Protein AF-0000000070284722 (afdb_homodimer)

Radius of gyration: 29.38 Å; Cα contacts (8 Å, |Δi|>4): 1676; chains: 2; bounding box: 92×76×87 Å

Organism: Medicago truncatula (NCBI:txid3880)

Foldseek 3Di:
DPPPPPPPPPPPPPVCPPPPPQPDDQPAFQEQADQQFCQQVVLCVVVVVQQDDDDDPVPPPDCAACCVALQGSAHPLLVVLVVLLCVLQQQADQPLWHKHKFLFLVLVLVLLLQLQFDPPLPQQAAEEEEAPLADLVVQVVQVVVPDSGYHHPYHQQPDEDQTEHEYEAEACGPPARAGDDRRHDYPDDYHYEYEDQQSGLLFFFRFHHHYHQKYKYGPCSHNSPNVLRIIMMIHNDVSSSNSSSVSRCVPPNHGDPVSSVSSSSSSVQQSCVRPVPDPDPLCNHSSSVSSVVLVVLVVLLVVLCVLAVFWDFDAFDWDQHPNVRGTDTGRHQKTKIFGDPPDQAPQVLVVVLSYHWAASVSSVDGRRITMGGSRDYPSSSVVSSVSSSVHYDD/DDPPPPPPPPPPPPVCPPPPPQPDDQPAFQEQADQQFCQQVVLCVVVVVQQDDDDDPPPPPDCAACCVALQGSAHPLLVVLVVLLCVLQQQADQPLWHKHKFLFLVLVLVLLLQLQFDPPLPVQAAEEEEAPLADLVVQVVQVVVPDSGYHHPYHQQPDEDQTEYEYEAEACGPPARAGDDGRHDYPHDYHYEYEDQACGLLFFFRFHHHYHQKYKYGPCSHNSPNVLRIIMMIHNDVSSSNSSSVSRCVPPNHGDPVSSVSSSSSSVQQSCVRPVPDPPPLCNHSSSVSSVVLVVLVVLLVVLCVLAVFWDFDAFDWDQHPNVRGTDTGRHQKTKIFGDPPDQAPQVLVVVLSYHWAASVSSVDGRRITMGGSRDYPSSSVVSSVSSSVHYDD

InterPro domains:
  IPR006948 Alliinase, C-terminal [PF04864] (30-390)
  IPR015421 Pyridoxal phosphate-dependent transferase, major domain [G3DSA:3.40.640.10] (76-277)
  IPR015422 Pyridoxal phosphate-dependent transferase, small domain [G3DSA:3.90.1150.10] (278-394)
  IPR015424 Pyridoxal phosphate-dependent transferase [SSF53383] (29-391)
  IPR037029 Alliinase, N-terminal domain superfamily [G3DSA:2.10.25.30] (14-70)
  IPR050478 Ethylene and sulfur compound biosynthesis-related protein [PTHR43795] (50-389)

Sequence (788 aa):
MVVATTNVSSPFSPNGTKKSLSTFSPNSFVNVEKGDPVAFRSYWEKVSDKSSVEIKGEEFMSYFGDGNNLCWYMLPQMREAILRIHNVVGNVVTKDKFIVLGNGSTQLFNALLYALSPSDPSDQPINVVAAAPYYSEYQDVIDHMQSRLFQWGGDAALYDENKPYIEVVTSPNNPDGTLRTPVVNSEVEGKLIYDLAYYWPQYTPITHQINQDVTLFTLSKCTGHGGSRIGWAFVKDIEVAKKMMRFMHLSSIGVSKESQIRAAKIIEVICDGYENFKSVGSDHLFFNYTKKLMIERWEKFKGAIEKSKVFTLPKYPTSYCHFNKEFSDQYPAFAWLKCVEGIENGESYLEKLKIRTRGGERFGDDAKYTRLSMIGTDDEFAEMCTRLSNAKREMVVATTNVSSPFSPNGTKKSLSTFSPNSFVNVEKGDPVAFRSYWEKVSDKSSVEIKGEEFMSYFGDGNNLCWYMLPQMREAILRIHNVVGNVVTKDKFIVLGNGSTQLFNALLYALSPSDPSDQPINVVAAAPYYSEYQDVIDHMQSRLFQWGGDAALYDENKPYIEVVTSPNNPDGTLRTPVVNSEVEGKLIYDLAYYWPQYTPITHQINQDVTLFTLSKCTGHGGSRIGWAFVKDIEVAKKMMRFMHLSSIGVSKESQIRAAKIIEVICDGYENFKSVGSDHLFFNYTKKLMIERWEKFKGAIEKSKVFTLPKYPTSYCHFNKEFSDQYPAFAWLKCVEGIENGESYLEKLKIRTRGGERFGDDAKYTRLSMIGTDDEFAEMCTRLSNAKRE

Solvent-accessible surface area (backbone atoms only — not comparable to full-atom values): 40707 Å² total; per-residue (Å²): 134,85,77,78,76,77,75,76,76,74,85,68,65,78,86,60,73,69,71,78,70,70,91,65,54,92,84,47,69,40,77,28,49,56,82,47,29,41,50,47,37,66,58,28,55,74,42,27,86,72,29,46,45,75,48,47,47,48,51,66,23,41,56,64,43,30,80,88,42,91,43,26,40,46,40,67,63,35,55,52,30,55,54,48,46,37,64,71,52,42,40,48,62,64,79,83,43,46,64,44,78,26,37,15,40,50,26,43,49,54,24,45,56,59,33,73,26,67,84,63,76,48,94,64,45,34,30,37,22,32,43,59,60,28,55,45,61,58,56,52,38,41,65,69,58,40,37,52,41,40,37,72,55,48,41,19,72,73,38,63,60,82,53,65,32,36,41,48,39,43,30,35,22,46,43,67,36,46,78,64,74,89,60,62,62,45,90,47,83,59,46,65,40,36,37,33,46,45,58,41,70,34,26,26,49,36,68,54,56,48,74,65,58,29,36,35,30,28,42,24,65,69,68,15,37,36,10,35,31,39,15,39,29,42,28,50,52,64,68,44,48,50,42,26,50,52,43,40,42,56,42,31,60,53,50,37,42,53,29,37,54,46,51,22,41,48,41,44,54,43,46,46,49,74,67,48,78,61,93,63,57,62,78,65,24,53,57,55,37,46,24,52,50,33,50,53,50,49,52,53,43,49,51,17,40,64,65,24,63,47,47,45,70,81,86,71,72,72,38,56,10,69,61,78,70,41,75,34,61,59,35,47,62,32,44,42,36,34,43,38,92,90,46,69,41,34,30,64,55,35,43,75,66,34,32,42,46,38,37,17,53,64,21,68,38,56,42,29,21,24,34,36,42,67,30,39,43,69,66,52,49,53,51,49,33,54,46,44,37,64,42,68,79,129,137,84,79,77,74,75,76,76,76,73,82,71,65,80,86,60,73,71,71,78,70,68,90,64,55,92,85,46,69,39,77,27,50,57,83,48,27,42,51,46,38,65,59,28,56,74,44,28,87,71,30,45,43,75,49,48,47,50,52,66,24,41,55,63,42,30,81,87,41,90,44,28,39,46,39,66,63,34,54,51,30,56,53,47,48,35,63,71,52,44,39,46,62,63,78,84,42,45,65,46,76,24,35,15,40,50,28,43,50,54,23,46,56,59,34,74,27,69,82,64,77,47,93,65,45,33,29,36,23,32,44,60,60,26,55,46,61,59,56,52,38,42,63,68,57,40,38,52,40,40,38,72,56,48,42,18,72,74,38,63,60,80,54,65,33,37,41,46,39,43,30,37,22,45,43,67,38,46,81,62,73,91,60,63,62,43,91,50,81,60,46,66,38,35,36,32,47,44,59,43,71,36,27,26,49,37,68,56,56,47,74,67,58,30,38,35,31,28,43,23,67,68,68,16,37,36,10,34,30,40,14,39,31,43,28,49,51,65,68,43,47,51,40,26,48,52,43,40,42,55,43,32,59,55,47,38,42,53,30,37,54,45,51,21,40,46,42,45,53,44,45,47,48,72,68,48,78,61,92,65,56,61,80,66,26,54,57,57,39,46,24,50,49,31,52,53,50,49,53,52,42,51,50,16,38,64,65,24,65,46,48,45,70,81,86,70,73,73,39,57,10,68,60,79,71,42,76,35,62,57,36,46,62,34,44,40,36,34,43,39,93,92,48,69,39,31,31,63,54,36,42,75,65,34,32,41,46,36,37,17,54,62,21,68,38,58,42,28,21,24,34,36,42,69,30,37,43,69,65,53,49,53,52,50,34,54,47,45,35,64,41,69,78,128

Structure (mmCIF, N/CA/C/O backbone):
data_AF-0000000070284722-model_v1
#
loop_
_entity.id
_entity.type
_entity.pdbx_description
1 polymer 'Putative transaminase'
#
loop_
_atom_site.group_PDB
_atom_site.id
_atom_site.type_symbol
_atom_site.label_atom_id
_atom_site.label_alt_id
_atom_site.label_comp_id
_atom_site.label_asym_id
_atom_site.label_entity_id
_atom_site.label_seq_id
_atom_site.pdbx_PDB_ins_code
_atom_site.Cartn_x
_atom_site.Cartn_y
_atom_site.Cartn_z
_atom_site.occupancy
_atom_site.B_iso_or_equiv
_atom_site.auth_seq_id
_atom_site.auth_comp_id
_atom_site.auth_asym_id
_atom_site.auth_atom_id
_atom_site.pdbx_PDB_model_num
ATOM 1 N N . MET A 1 1 ? -63.531 -5.895 -36.656 1 22.48 1 MET A N 1
ATOM 2 C CA . MET A 1 1 ? -62.25 -5.879 -37.312 1 22.48 1 MET A CA 1
ATOM 3 C C . MET A 1 1 ? -61.312 -6.949 -36.719 1 22.48 1 MET A C 1
ATOM 5 O O . MET A 1 1 ? -61.156 -7.031 -35.5 1 22.48 1 MET A O 1
ATOM 9 N N . VAL A 1 2 ? -61.094 -8.062 -37.406 1 20.58 2 VAL A N 1
ATOM 10 C CA . VAL A 1 2 ? -60.438 -9.352 -37.25 1 20.58 2 VAL A CA 1
ATOM 11 C C . VAL A 1 2 ? -58.969 -9.148 -36.969 1 20.58 2 VAL A C 1
ATOM 13 O O . VAL A 1 2 ? -58.25 -8.523 -37.781 1 20.58 2 VAL A O 1
ATOM 16 N N . VAL A 1 3 ? -58.594 -9.07 -35.719 1 23.55 3 VAL A N 1
ATOM 17 C CA . VAL A 1 3 ? -57.25 -8.844 -35.156 1 23.55 3 VAL A CA 1
ATOM 18 C C . VAL A 1 3 ? -56.312 -9.93 -35.625 1 23.55 3 VAL A C 1
ATOM 20 O O . VAL A 1 3 ? -56.5 -11.109 -35.344 1 23.55 3 VAL A O 1
ATOM 23 N N . ALA A 1 4 ? -55.781 -9.789 -36.844 1 22.2 4 ALA A N 1
ATOM 24 C CA . ALA A 1 4 ? -54.906 -10.758 -37.5 1 22.2 4 ALA A CA 1
ATOM 25 C C . ALA A 1 4 ? -53.781 -11.164 -36.531 1 22.2 4 ALA A C 1
ATOM 27 O O . ALA A 1 4 ? -53.094 -10.312 -35.969 1 22.2 4 ALA A O 1
ATOM 28 N N . THR A 1 5 ? -53.812 -12.352 -35.906 1 24.22 5 THR A N 1
ATOM 29 C CA . THR A 1 5 ? -53 -13.148 -34.969 1 24.22 5 THR A CA 1
ATOM 30 C C . THR A 1 5 ? -51.656 -13.477 -35.594 1 24.22 5 THR A C 1
ATOM 32 O O . THR A 1 5 ? -51.562 -14.359 -36.469 1 24.22 5 THR A O 1
ATOM 35 N N . THR A 1 6 ? -50.969 -12.438 -36.219 1 26.62 6 THR A N 1
ATOM 36 C CA . THR A 1 6 ? -49.781 -12.938 -36.906 1 26.62 6 THR A CA 1
ATOM 37 C C . THR A 1 6 ? -48.906 -13.742 -35.969 1 26.62 6 THR A C 1
ATOM 39 O O . THR A 1 6 ? -48.562 -13.273 -34.875 1 26.62 6 THR A O 1
ATOM 42 N N . ASN A 1 7 ? -48.906 -15.023 -36.031 1 23.78 7 ASN A N 1
ATOM 43 C CA . ASN A 1 7 ? -48.156 -16.109 -35.406 1 23.78 7 ASN A CA 1
ATOM 44 C C . ASN A 1 7 ? -46.656 -15.93 -35.562 1 23.78 7 ASN A C 1
ATOM 46 O O . ASN A 1 7 ? -46.125 -16.031 -36.656 1 23.78 7 ASN A O 1
ATOM 50 N N . VAL A 1 8 ? -46.094 -14.859 -35.031 1 27.89 8 VAL A N 1
ATOM 51 C CA . VAL A 1 8 ? -44.656 -14.68 -35.156 1 27.89 8 VAL A CA 1
ATOM 52 C C . VAL A 1 8 ? -43.938 -15.953 -34.719 1 27.89 8 VAL A C 1
ATOM 54 O O . VAL A 1 8 ? -44.094 -16.391 -33.562 1 27.89 8 VAL A O 1
ATOM 57 N N . SER A 1 9 ? -43.688 -16.859 -35.625 1 25.45 9 SER A N 1
ATOM 58 C CA . SER A 1 9 ? -43 -18.141 -35.5 1 25.45 9 SER A CA 1
ATOM 59 C C . SER A 1 9 ? -41.656 -17.969 -34.781 1 25.45 9 SER A C 1
ATOM 61 O O . SER A 1 9 ? -40.906 -17.047 -35.094 1 25.45 9 SER A O 1
ATOM 63 N N . SER A 1 10 ? -41.531 -18.375 -33.531 1 27.67 10 SER A N 1
ATOM 64 C CA . SER A 1 10 ? -40.438 -18.391 -32.562 1 27.67 10 SER A CA 1
ATOM 65 C C . SER A 1 10 ? -39.219 -19.094 -33.125 1 27.67 10 SER A C 1
ATOM 67 O O . SER A 1 10 ? -39.281 -20.234 -33.562 1 27.67 10 SER A O 1
ATOM 69 N N . PRO A 1 11 ? -38.25 -18.406 -33.875 1 31.17 11 PRO A N 1
ATOM 70 C CA . PRO A 1 11 ? -37.219 -19.125 -34.625 1 31.17 11 PRO A CA 1
ATOM 71 C C . PRO A 1 11 ? -36.375 -20.031 -33.719 1 31.17 11 PRO A C 1
ATOM 73 O O . PRO A 1 11 ? -35.281 -19.609 -33.25 1 31.17 11 PRO A O 1
ATOM 76 N N . PHE A 1 12 ? -36.875 -20.75 -32.719 1 29.52 12 PHE A N 1
ATOM 77 C CA . PHE A 1 12 ? -36.062 -21.75 -32.031 1 29.52 12 PHE A CA 1
ATOM 78 C C . PHE A 1 12 ? -35.594 -22.828 -33 1 29.52 12 PHE A C 1
ATOM 80 O O . PHE A 1 12 ? -36.375 -23.625 -33.469 1 29.52 12 PHE A O 1
ATOM 87 N N . SER A 1 13 ? -34.812 -22.516 -34 1 28.59 13 SER A N 1
ATOM 88 C CA . SER A 1 13 ? -34.469 -23.828 -34.562 1 28.59 13 SER A CA 1
ATOM 89 C C . SER A 1 13 ? -33.781 -24.703 -33.5 1 28.59 13 SER A C 1
ATOM 91 O O . SER A 1 13 ? -33.125 -24.188 -32.594 1 28.59 13 SER A O 1
ATOM 93 N N . PRO A 1 14 ? -34.094 -25.953 -33.344 1 31.12 14 PRO A N 1
ATOM 94 C CA . PRO A 1 14 ? -33.812 -26.969 -32.344 1 31.12 14 PRO A CA 1
ATOM 95 C C . PRO A 1 14 ? -32.312 -27.141 -32.094 1 31.12 14 PRO A C 1
ATOM 97 O O . PRO A 1 14 ? -31.875 -27.469 -31 1 31.12 14 PRO A O 1
ATOM 100 N N . ASN A 1 15 ? -31.562 -27.438 -33.188 1 32 15 ASN A N 1
ATOM 101 C CA . ASN A 1 15 ? -30.219 -27.969 -32.969 1 32 15 ASN A CA 1
ATOM 102 C C . ASN A 1 15 ? -29.266 -26.891 -32.469 1 32 15 ASN A C 1
ATOM 104 O O . ASN A 1 15 ? -28.641 -26.188 -33.25 1 32 15 ASN A O 1
ATOM 108 N N . GLY A 1 16 ? -29.656 -26.031 -31.625 1 31.8 16 GLY A N 1
ATOM 109 C CA . GLY A 1 16 ? -29.125 -24.734 -31.25 1 31.8 16 GLY A CA 1
ATOM 110 C C . GLY A 1 16 ? -27.75 -24.812 -30.609 1 31.8 16 GLY A C 1
ATOM 111 O O . GLY A 1 16 ? -27.641 -24.938 -29.391 1 31.8 16 GLY A O 1
ATOM 112 N N . THR A 1 17 ? -26.844 -25.562 -31.281 1 29.98 17 THR A N 1
ATOM 113 C CA . THR A 1 17 ? -25.531 -25.422 -30.672 1 29.98 17 THR A CA 1
ATOM 114 C C . THR A 1 17 ? -25.172 -23.953 -30.484 1 29.98 17 THR A C 1
ATOM 116 O O . THR A 1 17 ? -25.062 -23.203 -31.469 1 29.98 17 THR A O 1
ATOM 119 N N . LYS A 1 18 ? -25.594 -23.406 -29.453 1 36.59 18 LYS A N 1
ATOM 120 C CA . LYS A 1 18 ? -25.188 -22.047 -29.125 1 36.59 18 LYS A CA 1
ATOM 121 C C . LYS A 1 18 ? -23.719 -21.812 -29.438 1 36.59 18 LYS A C 1
ATOM 123 O O . LYS A 1 18 ? -22.844 -22.438 -28.844 1 36.59 18 LYS A O 1
ATOM 128 N N . LYS A 1 19 ? -23.344 -21.625 -30.594 1 38.56 19 LYS A N 1
ATOM 129 C CA . LYS A 1 19 ? -21.984 -21.141 -30.797 1 38.56 19 LYS A CA 1
ATOM 130 C C . LYS A 1 19 ? -21.609 -20.109 -29.734 1 38.56 19 LYS A C 1
ATOM 132 O O . LYS A 1 19 ? -22.219 -19.031 -29.656 1 38.56 19 LYS A O 1
ATOM 137 N N . SER A 1 20 ? -21.141 -20.578 -28.625 1 38.5 20 SER A N 1
ATOM 138 C CA . SER A 1 20 ? -20.594 -19.594 -27.703 1 38.5 20 SER A CA 1
ATOM 139 C C . SER A 1 20 ? -19.688 -18.594 -28.406 1 38.5 20 SER A C 1
ATOM 141 O O . SER A 1 20 ? -18.656 -18.984 -28.984 1 38.5 20 SER A O 1
ATOM 143 N N . LEU A 1 21 ? -20.062 -17.625 -29.031 1 38.38 21 LEU A N 1
ATOM 144 C CA . LEU A 1 21 ? -19.344 -16.578 -29.734 1 38.38 21 LEU A CA 1
ATOM 145 C C . LEU A 1 21 ? -18.203 -16.031 -28.906 1 38.38 21 LEU A C 1
ATOM 147 O O . LEU A 1 21 ? -18.422 -15.477 -27.828 1 38.38 21 LEU A O 1
ATOM 151 N N . SER A 1 22 ? -17.094 -16.594 -29.125 1 52.38 22 SER A N 1
ATOM 152 C CA . SER A 1 22 ? -15.922 -15.953 -28.547 1 52.38 22 SER A CA 1
ATOM 153 C C . SER A 1 22 ? -15.93 -14.453 -28.797 1 52.38 22 SER A C 1
ATOM 155 O O . SER A 1 22 ? -16.234 -14.008 -29.906 1 52.38 22 SER A O 1
ATOM 157 N N . THR A 1 23 ? -16.062 -13.625 -27.828 1 63.59 23 THR A N 1
ATOM 158 C CA . THR A 1 23 ? -16.047 -12.172 -27.844 1 63.59 23 THR A CA 1
ATOM 159 C C . THR A 1 23 ? -14.711 -11.656 -28.359 1 63.59 23 THR A C 1
ATOM 161 O O . THR A 1 23 ? -14.516 -10.445 -28.516 1 63.59 23 THR A O 1
ATOM 164 N N . PHE A 1 24 ? -13.773 -12.656 -28.766 1 75.75 24 PHE A N 1
ATOM 165 C CA . PHE A 1 24 ? -12.469 -12.188 -29.219 1 75.75 24 PHE A CA 1
ATOM 166 C C . PHE A 1 24 ? -12.383 -12.18 -30.734 1 75.75 24 PHE A C 1
ATOM 168 O O . PHE A 1 24 ? -12.82 -13.133 -31.391 1 75.75 24 PHE A O 1
ATOM 175 N N . SER A 1 25 ? -12.016 -11.062 -31.266 1 76.94 25 SER A N 1
ATOM 176 C CA . SER A 1 25 ? -11.617 -11.023 -32.688 1 76.94 25 SER A CA 1
ATOM 177 C C . SER A 1 25 ? -10.383 -11.883 -32.938 1 76.94 25 SER A C 1
ATOM 179 O O . SER A 1 25 ? -9.516 -11.992 -32.062 1 76.94 25 SER A O 1
ATOM 181 N N . PRO A 1 26 ? -10.414 -12.594 -34.062 1 74.5 26 PRO A N 1
ATOM 182 C CA . PRO A 1 26 ? -9.266 -13.43 -34.375 1 74.5 26 PRO A CA 1
ATOM 183 C C . PRO A 1 26 ? -7.945 -12.664 -34.344 1 74.5 26 PRO A C 1
ATOM 185 O O . PRO A 1 26 ? -6.879 -13.266 -34.188 1 74.5 26 PRO A O 1
ATOM 188 N N . ASN A 1 27 ? -8.016 -11.422 -34.438 1 82.38 27 ASN A N 1
ATOM 189 C CA . ASN A 1 27 ? -6.789 -10.633 -34.5 1 82.38 27 ASN A CA 1
ATOM 190 C C . ASN A 1 27 ? -6.438 -10.031 -33.156 1 82.38 27 ASN A C 1
ATOM 192 O O . ASN A 1 27 ? -5.363 -9.453 -32.969 1 82.38 27 ASN A O 1
ATOM 196 N N . SER A 1 28 ? -7.25 -10.328 -32.25 1 90.5 28 SER A N 1
ATOM 197 C CA . SER A 1 28 ? -6.996 -9.75 -30.922 1 90.5 28 SER A CA 1
ATOM 198 C C . SER A 1 28 ? -6.184 -10.703 -30.062 1 90.5 28 SER A C 1
ATOM 200 O O . SER A 1 28 ? -6.297 -11.922 -30.188 1 90.5 28 SER A O 1
ATOM 202 N N . PHE A 1 29 ? -5.375 -10.156 -29.266 1 93.75 29 PHE A N 1
ATOM 203 C CA . PHE A 1 29 ? -4.547 -10.977 -28.391 1 93.75 29 PHE A CA 1
ATOM 204 C C . PHE A 1 29 ? -5.34 -11.414 -27.156 1 93.75 29 PHE A C 1
ATOM 206 O O . PHE A 1 29 ? -6.125 -10.641 -26.609 1 93.75 29 PHE A O 1
ATOM 213 N N . VAL A 1 30 ? -5.16 -12.688 -26.812 1 95.5 30 VAL A N 1
ATOM 214 C CA . VAL A 1 30 ? -5.547 -13.172 -25.5 1 95.5 30 VAL A CA 1
ATOM 215 C C . VAL A 1 30 ? -4.379 -13.023 -24.531 1 95.5 30 VAL A C 1
ATOM 217 O O . VAL A 1 30 ? -3.301 -13.578 -24.75 1 95.5 30 VAL A O 1
ATOM 220 N N . ASN A 1 31 ? -4.566 -12.289 -23.484 1 94.31 31 ASN A N 1
ATOM 221 C CA . ASN A 1 31 ? -3.475 -12 -22.562 1 94.31 31 ASN A CA 1
ATOM 222 C C . ASN A 1 31 ? -3.508 -12.914 -21.344 1 94.31 31 ASN A C 1
ATOM 224 O O . ASN A 1 31 ? -4.301 -12.703 -20.422 1 94.31 31 ASN A O 1
ATOM 228 N N . VAL A 1 32 ? -2.668 -13.867 -21.312 1 96.69 32 VAL A N 1
ATOM 229 C CA . VAL A 1 32 ? -2.578 -14.781 -20.188 1 96.69 32 VAL A CA 1
ATOM 230 C C . VAL A 1 32 ? -1.186 -14.703 -19.562 1 96.69 32 VAL A C 1
ATOM 232 O O . VAL A 1 32 ? -0.703 -15.672 -18.984 1 96.69 32 VAL A O 1
ATOM 235 N N . GLU A 1 33 ? -0.53 -13.57 -19.828 1 95.06 33 GLU A N 1
ATOM 236 C CA . GLU A 1 33 ? 0.787 -13.312 -19.266 1 95.06 33 GLU A CA 1
ATOM 237 C C . GLU A 1 33 ? 0.686 -12.969 -17.781 1 95.06 33 GLU A C 1
ATOM 239 O O . GLU A 1 33 ? 1.522 -13.391 -16.984 1 95.06 33 GLU A O 1
ATOM 244 N N . LYS A 1 34 ? -0.381 -12.195 -17.531 1 88.88 34 LYS A N 1
ATOM 245 C CA . LYS A 1 34 ? -0.521 -11.664 -16.188 1 88.88 34 LYS A CA 1
ATOM 246 C C . LYS A 1 34 ? -1.286 -12.633 -15.289 1 88.88 34 LYS A C 1
ATOM 248 O O . LYS A 1 34 ? -2.045 -13.477 -15.781 1 88.88 34 LYS A O 1
ATOM 253 N N . GLY A 1 35 ? -1.082 -12.57 -14.016 1 92.88 35 GLY A N 1
ATOM 254 C CA . GLY A 1 35 ? -1.727 -13.43 -13.039 1 92.88 35 GLY A CA 1
ATOM 255 C C . GLY A 1 35 ? -2.916 -12.773 -12.359 1 92.88 35 GLY A C 1
ATOM 256 O O . GLY A 1 35 ? -3.078 -12.883 -11.141 1 92.88 35 GLY A O 1
ATOM 257 N N . ASP A 1 36 ? -3.742 -12.055 -13.258 1 94.56 36 ASP A N 1
ATOM 258 C CA . ASP A 1 36 ? -4.957 -11.469 -12.703 1 94.56 36 ASP A CA 1
ATOM 259 C C . ASP A 1 36 ? -5.977 -12.547 -12.344 1 94.56 36 ASP A C 1
ATOM 261 O O . ASP A 1 36 ? -6.496 -13.242 -13.219 1 94.56 36 ASP A O 1
ATOM 265 N N . PRO A 1 37 ? -6.285 -12.688 -11.062 1 95.69 37 PRO A N 1
ATOM 266 C CA . PRO A 1 37 ? -6.98 -13.891 -10.586 1 95.69 37 PRO A CA 1
ATOM 267 C C . PRO A 1 37 ? -8.492 -13.688 -10.492 1 95.69 37 PRO A C 1
ATOM 269 O O . PRO A 1 37 ? -9.078 -13.906 -9.43 1 95.69 37 PRO A O 1
ATOM 272 N N . VAL A 1 38 ? -9.18 -13.602 -11.633 1 97.06 38 VAL A N 1
ATOM 273 C CA . VAL A 1 38 ? -10.594 -13.258 -11.586 1 97.06 38 VAL A CA 1
ATOM 274 C C . VAL A 1 38 ? -11.438 -14.484 -11.914 1 97.06 38 VAL A C 1
ATOM 276 O O . VAL A 1 38 ? -12.648 -14.375 -12.117 1 97.06 38 VAL A O 1
ATOM 279 N N . ALA A 1 39 ? -10.852 -15.641 -11.93 1 97.75 39 ALA A N 1
ATOM 280 C CA . ALA A 1 39 ? -11.516 -16.875 -12.344 1 97.75 39 ALA A CA 1
ATOM 281 C C . ALA A 1 39 ? -12.664 -17.219 -11.398 1 97.75 39 ALA A C 1
ATOM 283 O O . ALA A 1 39 ? -13.625 -17.875 -11.789 1 97.75 39 ALA A O 1
ATOM 284 N N . PHE A 1 40 ? -12.633 -16.719 -10.172 1 97.88 40 PHE A N 1
ATOM 285 C CA . PHE A 1 40 ? -13.57 -17.172 -9.148 1 97.88 40 PHE A CA 1
ATOM 286 C C . PHE A 1 40 ? -14.727 -16.203 -9 1 97.88 40 PHE A C 1
ATOM 288 O O . PHE A 1 40 ? -15.523 -16.312 -8.07 1 97.88 40 PHE A O 1
ATOM 295 N N . ARG A 1 41 ? -14.812 -15.289 -9.883 1 98.06 41 ARG A N 1
ATOM 296 C CA . ARG A 1 41 ? -15.844 -14.258 -9.82 1 98.06 41 ARG A CA 1
ATOM 297 C C . ARG A 1 41 ? -17.234 -14.875 -9.742 1 98.06 41 ARG A C 1
ATOM 299 O O . ARG A 1 41 ? -18.094 -14.398 -9.008 1 98.06 41 ARG A O 1
ATOM 306 N N . SER A 1 42 ? -17.453 -15.953 -10.484 1 97 42 SER A N 1
ATOM 307 C CA . SER A 1 42 ? -18.766 -16.578 -10.555 1 97 42 SER A CA 1
ATOM 308 C C . SER A 1 42 ? -19.219 -17.078 -9.18 1 97 42 SER A C 1
ATOM 310 O O . SER A 1 42 ? -20.406 -17.031 -8.859 1 97 42 SER A O 1
ATOM 312 N N . TYR A 1 43 ? -18.312 -17.531 -8.414 1 97.56 43 TYR A N 1
ATOM 313 C CA . TYR A 1 43 ? -18.672 -17.938 -7.059 1 97.56 43 TYR A CA 1
ATOM 314 C C . TYR A 1 43 ? -19.188 -16.75 -6.246 1 97.56 43 TYR A C 1
ATOM 316 O O . TYR A 1 43 ? -20.203 -16.859 -5.566 1 97.56 43 TYR A O 1
ATOM 324 N N . TRP A 1 44 ? -18.484 -15.703 -6.297 1 98.12 44 TRP A N 1
ATOM 325 C CA . TRP A 1 44 ? -18.828 -14.531 -5.496 1 98.12 44 TRP A CA 1
ATOM 326 C C . TRP A 1 44 ? -20.141 -13.914 -5.969 1 98.12 44 TRP A C 1
ATOM 328 O O . TRP A 1 44 ? -20.891 -13.352 -5.168 1 98.12 44 TRP A O 1
ATOM 338 N N . GLU A 1 45 ? -20.438 -14.07 -7.273 1 97.56 45 GLU A N 1
ATOM 339 C CA . GLU A 1 45 ? -21.75 -13.664 -7.773 1 97.56 45 GLU A CA 1
ATOM 340 C C . GLU A 1 45 ? -22.859 -14.484 -7.137 1 97.56 45 GLU A C 1
ATOM 342 O O . GLU A 1 45 ? -23.906 -13.945 -6.777 1 97.56 45 GLU A O 1
ATOM 347 N N . LYS A 1 46 ? -22.594 -15.734 -6.977 1 95.62 46 LYS A N 1
ATOM 348 C CA . LYS A 1 46 ? -23.578 -16.641 -6.398 1 95.62 46 LYS A CA 1
ATOM 349 C C . LYS A 1 46 ? -23.891 -16.281 -4.953 1 95.62 46 LYS A C 1
ATOM 351 O O . LYS A 1 46 ? -25.016 -16.453 -4.488 1 95.62 46 LYS A O 1
ATOM 356 N N . VAL A 1 47 ? -22.891 -15.75 -4.258 1 96 47 VAL A N 1
ATOM 357 C CA . VAL A 1 47 ? -23.094 -15.453 -2.842 1 96 47 VAL A CA 1
ATOM 358 C C . VAL A 1 47 ? -23 -13.945 -2.613 1 96 47 VAL A C 1
ATOM 360 O O . VAL A 1 47 ? -22.547 -13.5 -1.56 1 96 47 VAL A O 1
ATOM 363 N N . SER A 1 48 ? -23.344 -13.164 -3.545 1 96.56 48 SER A N 1
ATOM 364 C CA . SER A 1 48 ? -23.203 -11.711 -3.551 1 96.56 48 SER A CA 1
ATOM 365 C C . SER A 1 48 ? -23.844 -11.086 -2.324 1 96.56 48 SER A 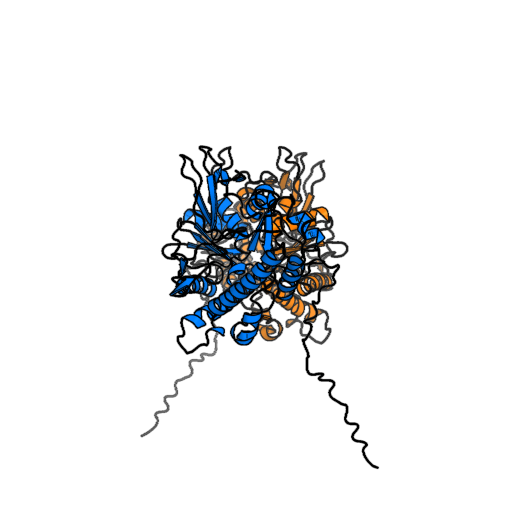C 1
ATOM 367 O O . SER A 1 48 ? -23.281 -10.195 -1.697 1 96.56 48 SER A O 1
ATOM 369 N N . ASP A 1 49 ? -24.969 -11.531 -1.9 1 94.75 49 ASP A N 1
ATOM 370 C CA . ASP A 1 49 ? -25.734 -10.953 -0.796 1 94.75 49 ASP A CA 1
ATOM 371 C C . ASP A 1 49 ? -25 -11.133 0.53 1 94.75 49 ASP A C 1
ATOM 373 O O . ASP A 1 49 ? -25.078 -10.273 1.412 1 94.75 49 ASP A O 1
ATOM 377 N N . LYS A 1 50 ? -24.297 -12.188 0.564 1 95.56 50 LYS A N 1
ATOM 378 C CA . LYS A 1 50 ? -23.625 -12.508 1.818 1 95.56 50 LYS A CA 1
ATOM 379 C C . LYS A 1 50 ? -22.219 -11.914 1.858 1 95.56 50 LYS A C 1
ATOM 381 O O . LYS A 1 50 ? -21.625 -11.797 2.928 1 95.56 50 LYS A O 1
ATOM 386 N N . SER A 1 51 ? -21.719 -11.578 0.727 1 97.69 51 SER A N 1
ATOM 387 C CA . SER A 1 51 ? -20.312 -11.195 0.67 1 97.69 51 SER A CA 1
ATOM 388 C C . SER A 1 51 ? -20.156 -9.703 0.426 1 97.69 51 SER A C 1
ATOM 390 O O . SER A 1 51 ? -19.062 -9.227 0.122 1 97.69 51 SER A O 1
ATOM 392 N N . SER A 1 52 ? -21.219 -8.938 0.582 1 98.19 52 SER A N 1
ATOM 393 C CA . SER A 1 52 ? -21.172 -7.492 0.401 1 98.19 52 SER A CA 1
ATOM 394 C C . SER A 1 52 ? -20.797 -6.781 1.699 1 98.19 52 SER A C 1
ATOM 396 O O . SER A 1 52 ? -21.109 -7.266 2.789 1 98.19 52 SER A O 1
ATOM 398 N N . VAL A 1 53 ? -20.094 -5.652 1.555 1 98.25 53 VAL A N 1
ATOM 399 C CA . VAL A 1 53 ? -19.781 -4.816 2.711 1 98.25 53 VAL A CA 1
ATOM 400 C C . VAL A 1 53 ? -20.281 -3.391 2.463 1 98.25 53 VAL A C 1
ATOM 402 O O . VAL A 1 53 ? -20.266 -2.912 1.326 1 98.25 53 VAL A O 1
ATOM 405 N N . GLU A 1 54 ? -20.734 -2.77 3.52 1 98.19 54 GLU A N 1
ATOM 406 C CA . GLU A 1 54 ? -21.078 -1.352 3.521 1 98.19 54 GLU A CA 1
ATOM 407 C C . GLU A 1 54 ? -20.188 -0.568 4.48 1 98.19 54 GLU A C 1
ATOM 409 O O . GLU A 1 54 ? -20.016 -0.964 5.633 1 98.19 54 GLU A O 1
ATOM 414 N N . ILE A 1 55 ? -19.609 0.491 3.984 1 98.31 55 ILE A N 1
ATOM 415 C CA . ILE A 1 55 ? -18.75 1.342 4.793 1 98.31 55 ILE A CA 1
ATOM 416 C C . ILE A 1 55 ? -19.266 2.773 4.785 1 98.31 55 ILE A C 1
ATOM 418 O O . ILE A 1 55 ? -19.375 3.398 3.725 1 98.31 55 ILE A O 1
ATOM 422 N N . LYS A 1 56 ? -19.547 3.311 5.949 1 98.44 56 LYS A N 1
ATOM 423 C CA . LYS A 1 56 ? -20.047 4.68 6.086 1 98.44 56 LYS A CA 1
ATOM 424 C C . LYS A 1 56 ? -18.906 5.684 6.016 1 98.44 56 LYS A C 1
ATOM 426 O O . LYS A 1 56 ? -17.734 5.328 6.238 1 98.44 56 LYS A O 1
ATOM 431 N N . GLY A 1 57 ? -19.281 6.926 5.742 1 98.25 57 GLY A N 1
ATOM 432 C CA . GLY A 1 57 ? -18.281 7.965 5.57 1 98.25 57 GLY A CA 1
ATOM 433 C C . GLY A 1 57 ? -17.484 8.234 6.828 1 98.25 57 GLY A C 1
ATOM 434 O O . GLY A 1 57 ? -16.312 8.633 6.758 1 98.25 57 GLY A O 1
ATOM 435 N N . GLU A 1 58 ? -18.062 7.973 7.98 1 98.5 58 GLU A N 1
ATOM 436 C CA . GLU A 1 58 ? -17.422 8.328 9.242 1 98.5 58 GLU A CA 1
ATOM 437 C C . GLU A 1 58 ? -16.641 7.148 9.82 1 98.5 58 GLU A C 1
ATOM 439 O O . GLU A 1 58 ? -16 7.273 10.867 1 98.5 58 GLU A O 1
ATOM 444 N N . GLU A 1 59 ? -16.703 6.031 9.094 1 98.12 59 GLU A N 1
ATOM 445 C CA . GLU A 1 59 ? -16.078 4.828 9.625 1 98.12 59 GLU A CA 1
ATOM 446 C C . GLU A 1 59 ? -14.625 4.699 9.141 1 98.12 59 GLU A C 1
ATOM 448 O O . GLU A 1 59 ? -14.289 5.172 8.055 1 98.12 59 GLU A O 1
ATOM 453 N N . PHE A 1 60 ? -13.742 4.137 9.969 1 97.88 60 PHE A N 1
ATOM 454 C CA . PHE A 1 60 ? -12.391 3.697 9.641 1 97.88 60 PHE A CA 1
ATOM 455 C C . PHE A 1 60 ? -11.555 4.855 9.102 1 97.88 60 PHE A C 1
ATOM 457 O O . PHE A 1 60 ? -10.789 4.691 8.156 1 97.88 60 PHE A O 1
ATOM 464 N N . MET A 1 61 ? -11.695 6.012 9.68 1 98.19 61 MET A N 1
ATOM 465 C CA . MET A 1 61 ? -10.969 7.207 9.25 1 98.19 61 MET A CA 1
ATOM 466 C C . MET A 1 61 ? -9.539 7.184 9.773 1 98.19 61 MET A C 1
ATOM 468 O O . MET A 1 61 ? -8.617 7.629 9.086 1 98.19 61 MET A O 1
ATOM 472 N N . SER A 1 62 ? -9.242 6.57 10.875 1 97.62 62 SER A N 1
ATOM 473 C CA . SER A 1 62 ? -7.973 6.594 11.586 1 97.62 62 SER A CA 1
ATOM 474 C C . SER A 1 62 ? -6.938 5.707 10.906 1 97.62 62 SER A C 1
ATOM 476 O O . SER A 1 62 ? -7.285 4.707 10.273 1 97.62 62 SER A O 1
ATOM 478 N N . TYR A 1 63 ? -5.605 6.082 11.055 1 96.5 63 TYR A N 1
ATOM 479 C CA . TYR A 1 63 ? -4.512 5.199 10.672 1 96.5 63 TYR A CA 1
ATOM 480 C C . TYR A 1 63 ? -4.52 3.92 11.5 1 96.5 63 TYR A C 1
ATOM 482 O O . TYR A 1 63 ? -4.016 2.885 11.062 1 96.5 63 TYR A O 1
ATOM 490 N N . PHE A 1 64 ? -5.078 3.982 12.672 1 95.25 64 PHE A N 1
ATOM 491 C CA . PHE A 1 64 ? -4.934 2.926 13.664 1 95.25 64 PHE A CA 1
ATOM 492 C C . PHE A 1 64 ? -6.051 1.898 13.531 1 95.25 64 PHE A C 1
ATOM 494 O O . PHE A 1 64 ? -7.195 2.252 13.242 1 95.25 64 PHE A O 1
ATOM 501 N N . GLY A 1 65 ? -5.609 0.668 13.656 1 96.06 65 GLY A N 1
ATOM 502 C CA . GLY A 1 65 ? -6.543 -0.433 13.812 1 96.06 65 GLY A CA 1
ATOM 503 C C . GLY A 1 65 ? -6.648 -0.924 15.25 1 96.06 65 GLY A C 1
ATOM 504 O O . GLY A 1 65 ? -7.562 -0.535 15.977 1 96.06 65 GLY A O 1
ATOM 505 N N . ASP A 1 66 ? -5.699 -1.631 15.68 1 94.12 66 ASP A N 1
ATOM 506 C CA . ASP A 1 66 ? -5.543 -2.068 17.062 1 94.12 66 ASP A CA 1
ATOM 507 C C . ASP A 1 66 ? -4.184 -1.648 17.625 1 94.12 66 ASP A C 1
ATOM 509 O O . ASP A 1 66 ? -3.193 -2.365 17.469 1 94.12 66 ASP A O 1
ATOM 513 N N . GLY A 1 67 ? -4.188 -0.589 18.391 1 88.5 67 GLY A N 1
ATOM 514 C CA . GLY A 1 67 ? -2.949 -0.01 18.891 1 88.5 67 GLY A CA 1
ATOM 515 C C . GLY A 1 67 ? -2.221 -0.912 19.875 1 88.5 67 GLY A C 1
ATOM 516 O O . GLY A 1 67 ? -1.045 -0.693 20.172 1 88.5 67 GLY A O 1
ATOM 517 N N . ASN A 1 68 ? -2.824 -1.946 20.297 1 89.81 68 ASN A N 1
ATOM 518 C CA . ASN A 1 68 ? -2.211 -2.857 21.266 1 89.81 68 ASN A CA 1
ATOM 519 C C . ASN A 1 68 ? -1.499 -4.012 20.562 1 89.81 68 ASN A C 1
ATOM 521 O O . ASN A 1 68 ? -0.813 -4.805 21.219 1 89.81 68 ASN A O 1
ATOM 525 N N . ASN A 1 69 ? -1.642 -4.098 19.328 1 93.5 69 ASN A N 1
ATOM 526 C CA . ASN A 1 69 ? -0.989 -5.129 18.531 1 93.5 69 ASN A CA 1
ATOM 527 C C . ASN A 1 69 ? 0.265 -4.594 17.844 1 93.5 69 ASN A C 1
ATOM 529 O O . ASN A 1 69 ? 0.373 -3.393 17.578 1 93.5 69 ASN A O 1
ATOM 533 N N . LEU A 1 70 ? 1.227 -5.496 17.641 1 96.94 70 LEU A N 1
ATOM 534 C CA . LEU A 1 70 ? 2.422 -5.105 16.891 1 96.94 70 LEU A CA 1
ATOM 535 C C . LEU A 1 70 ? 2.049 -4.469 15.562 1 96.94 70 LEU A C 1
ATOM 537 O O . LEU A 1 70 ? 2.555 -3.396 15.219 1 96.94 70 LEU A O 1
ATOM 541 N N . CYS A 1 71 ? 1.21 -5.16 14.859 1 98.31 71 CYS A N 1
ATOM 542 C CA . CYS A 1 71 ? 0.684 -4.586 13.625 1 98.31 71 CYS A CA 1
ATOM 543 C C . CYS A 1 71 ? -0.459 -3.621 13.914 1 98.31 71 CYS A C 1
ATOM 545 O O . CYS A 1 71 ? -1.623 -3.938 13.656 1 98.31 71 CYS A O 1
ATOM 547 N N . TRP A 1 72 ? -0.156 -2.441 14.258 1 97.5 72 TRP A N 1
ATOM 548 C CA . TRP A 1 72 ? -1.062 -1.513 14.93 1 97.5 72 TRP A CA 1
ATOM 549 C C . TRP A 1 72 ? -2.131 -1.008 13.961 1 97.5 72 TRP A C 1
ATOM 551 O O . TRP A 1 72 ? -3.182 -0.524 14.391 1 97.5 72 TRP A O 1
ATOM 561 N N . TYR A 1 73 ? -1.929 -1.08 12.656 1 98.31 73 TYR A N 1
ATOM 562 C CA . TYR A 1 73 ? -2.918 -0.601 11.695 1 98.31 73 TYR A CA 1
ATOM 563 C C . TYR A 1 73 ? -3.877 -1.716 11.297 1 98.31 73 TYR A C 1
ATOM 565 O O . TYR A 1 73 ? -4.816 -1.491 10.523 1 98.31 73 TYR A O 1
ATOM 573 N N . MET A 1 74 ? -3.646 -2.965 11.719 1 98.75 74 MET A N 1
ATOM 574 C CA . MET A 1 74 ? -4.527 -4.09 11.422 1 98.75 74 MET A CA 1
ATOM 575 C C . MET A 1 74 ? -5.773 -4.055 12.297 1 98.75 74 MET A C 1
ATOM 577 O O . MET A 1 74 ? -5.68 -3.9 13.516 1 98.75 74 MET A O 1
ATOM 581 N N . LEU A 1 75 ? -6.922 -4.184 11.633 1 98.62 75 LEU A N 1
ATOM 582 C CA . LEU A 1 75 ? -8.188 -4.25 12.352 1 98.62 75 LEU A CA 1
ATOM 583 C C . LEU A 1 75 ? -8.359 -5.605 13.031 1 98.62 75 LEU A C 1
ATOM 585 O O . LEU A 1 75 ? -7.914 -6.629 12.508 1 98.62 75 LEU A O 1
ATOM 589 N N . PRO A 1 76 ? -9.039 -5.621 14.203 1 98.12 76 PRO A N 1
ATOM 590 C CA . PRO A 1 76 ? -9.297 -6.902 14.867 1 98.12 76 PRO A CA 1
ATOM 591 C C . PRO A 1 76 ? -10.039 -7.891 13.969 1 98.12 76 PRO A C 1
ATOM 593 O O . PRO A 1 76 ? -9.742 -9.086 13.984 1 98.12 76 PRO A O 1
ATOM 596 N N . GLN A 1 77 ? -10.984 -7.391 13.164 1 98.12 77 GLN A N 1
ATOM 597 C CA . GLN A 1 77 ? -11.742 -8.242 12.25 1 98.12 77 GLN A CA 1
ATOM 598 C C . GLN A 1 77 ? -10.82 -8.93 11.25 1 98.12 77 GLN A C 1
ATOM 600 O O . GLN A 1 77 ? -11.023 -10.102 10.914 1 98.12 77 GLN A O 1
ATOM 605 N N . MET A 1 78 ? -9.828 -8.219 10.773 1 98.81 78 MET A N 1
ATOM 606 C CA . MET A 1 78 ? -8.883 -8.766 9.805 1 98.81 78 MET A CA 1
ATOM 607 C C . MET A 1 78 ? -8 -9.836 10.453 1 98.81 78 MET A C 1
ATOM 609 O O . MET A 1 78 ? -7.773 -10.891 9.867 1 98.81 78 MET A O 1
ATOM 613 N N . ARG A 1 79 ? -7.523 -9.562 11.617 1 98.62 79 ARG A N 1
ATOM 614 C CA . ARG A 1 79 ? -6.695 -10.516 12.352 1 98.62 79 ARG A CA 1
ATOM 615 C C . ARG A 1 79 ? -7.449 -11.82 12.586 1 98.62 79 ARG A C 1
ATOM 617 O O . ARG A 1 79 ? -6.91 -12.906 12.352 1 98.62 79 ARG A O 1
ATOM 624 N N . GLU A 1 80 ? -8.656 -11.688 13.031 1 98.5 80 GLU A N 1
ATOM 625 C CA . GLU A 1 80 ? -9.477 -12.867 13.312 1 98.5 80 GLU A CA 1
ATOM 626 C C . GLU A 1 80 ? -9.742 -13.664 12.039 1 98.5 80 GLU A C 1
ATOM 628 O O . GLU A 1 80 ? -9.688 -14.898 12.047 1 98.5 80 GLU A O 1
ATOM 633 N N . ALA A 1 81 ? -10.008 -12.969 11.016 1 98.88 81 ALA A N 1
ATOM 634 C CA . ALA A 1 81 ? -10.273 -13.625 9.734 1 98.88 81 ALA A CA 1
ATOM 635 C C . ALA A 1 81 ? -9.062 -14.414 9.266 1 98.88 81 ALA A C 1
ATOM 637 O O . ALA A 1 81 ? -9.195 -15.555 8.805 1 98.88 81 ALA A O 1
ATOM 638 N N . ILE A 1 82 ? -7.844 -13.844 9.391 1 98.94 82 ILE A N 1
ATOM 639 C CA . ILE A 1 82 ? -6.613 -14.5 8.977 1 98.94 82 ILE A CA 1
ATOM 640 C C . ILE A 1 82 ? -6.434 -15.805 9.75 1 98.94 82 ILE A C 1
ATOM 642 O O . ILE A 1 82 ? -6.199 -16.859 9.164 1 98.94 82 ILE A O 1
ATOM 646 N N . LEU A 1 83 ? -6.586 -15.703 11 1 98.81 83 LEU A N 1
ATOM 647 C CA . LEU A 1 83 ? -6.398 -16.891 11.828 1 98.81 83 LEU A CA 1
ATOM 648 C C . LEU A 1 83 ? -7.457 -17.938 11.523 1 98.81 83 LEU A C 1
ATOM 650 O O . LEU A 1 83 ? -7.148 -19.125 11.445 1 98.81 83 LEU A O 1
ATOM 654 N N . ARG A 1 84 ? -8.672 -17.516 11.328 1 98.75 84 ARG A N 1
ATOM 655 C CA . ARG A 1 84 ? -9.789 -18.422 11.109 1 98.75 84 ARG A CA 1
ATOM 656 C C . ARG A 1 84 ? -9.609 -19.219 9.82 1 98.75 84 ARG A C 1
ATOM 658 O O . ARG A 1 84 ? -9.828 -20.438 9.797 1 98.75 84 ARG A O 1
ATOM 665 N N . ILE A 1 85 ? -9.219 -18.578 8.781 1 98.88 85 ILE A N 1
ATOM 666 C CA . ILE A 1 85 ? -9.133 -19.266 7.504 1 98.88 85 ILE A CA 1
ATOM 667 C C . ILE A 1 85 ? -8.016 -20.312 7.551 1 98.88 85 ILE A C 1
ATOM 669 O O . ILE A 1 85 ? -8.141 -21.391 6.961 1 98.88 85 ILE A O 1
ATOM 673 N N . HIS A 1 86 ? -6.902 -20 8.188 1 98.94 86 HIS A N 1
ATOM 674 C CA . HIS A 1 86 ? -5.805 -20.953 8.281 1 98.94 86 HIS A CA 1
ATOM 675 C C . HIS A 1 86 ? -6.16 -22.109 9.211 1 98.94 86 HIS A C 1
ATOM 677 O O . HIS A 1 86 ? -5.699 -23.234 9.008 1 98.94 86 HIS A O 1
ATOM 683 N N . ASN A 1 87 ? -7.004 -21.812 10.18 1 98.31 87 ASN A N 1
ATOM 684 C CA . ASN A 1 87 ? -7.508 -22.891 11.016 1 98.31 87 ASN A CA 1
ATOM 685 C C . ASN A 1 87 ? -8.422 -23.828 10.227 1 98.31 87 ASN A C 1
ATOM 687 O O . ASN A 1 87 ? -8.352 -25.047 10.391 1 98.31 87 ASN A O 1
ATOM 691 N N . VAL A 1 88 ? -9.266 -23.25 9.422 1 97.75 88 VAL A N 1
ATOM 692 C CA . VAL A 1 88 ? -10.188 -24.031 8.609 1 97.75 88 VAL A CA 1
ATOM 693 C C . VAL A 1 88 ? -9.414 -24.875 7.602 1 97.75 88 VAL A C 1
ATOM 695 O O . VAL A 1 88 ? -9.688 -26.062 7.445 1 97.75 88 VAL A O 1
ATOM 698 N N . VAL A 1 89 ? -8.398 -24.344 6.957 1 98.5 89 VAL A N 1
ATOM 699 C CA . VAL A 1 89 ? -7.703 -25.016 5.859 1 98.5 89 VAL A CA 1
ATOM 700 C C . VAL A 1 89 ? -6.625 -25.938 6.418 1 98.5 89 VAL A C 1
ATOM 702 O O . VAL A 1 89 ? -6.371 -27.016 5.863 1 98.5 89 VAL A O 1
ATOM 705 N N . GLY A 1 90 ? -5.969 -25.484 7.461 1 98.5 90 GLY A N 1
ATOM 706 C CA . GLY A 1 90 ? -4.918 -26.281 8.078 1 98.5 90 GLY A CA 1
ATOM 707 C C . GLY A 1 90 ? -3.623 -26.266 7.285 1 98.5 90 GLY A C 1
ATOM 708 O O . GLY A 1 90 ? -2.934 -27.281 7.199 1 98.5 90 GLY A O 1
ATOM 709 N N . ASN A 1 91 ? -3.264 -25.156 6.746 1 98.69 91 ASN A N 1
ATOM 710 C CA . ASN A 1 91 ? -2.129 -25.172 5.828 1 98.69 91 ASN A CA 1
ATOM 711 C C . ASN A 1 91 ? -0.879 -24.578 6.469 1 98.69 91 ASN A C 1
ATOM 713 O O . ASN A 1 91 ? 0.232 -24.766 5.977 1 98.69 91 ASN A O 1
ATOM 717 N N . VAL A 1 92 ? -1.007 -23.812 7.562 1 98.81 92 VAL A N 1
ATOM 718 C CA . VAL A 1 92 ? 0.159 -23.188 8.18 1 98.81 92 VAL A CA 1
ATOM 719 C C . VAL A 1 92 ? -0.021 -23.141 9.695 1 98.81 92 VAL A C 1
ATOM 721 O O . VAL A 1 92 ? -1.144 -23.016 10.188 1 98.81 92 VAL A O 1
ATOM 724 N N . VAL A 1 93 ? 1.067 -23.266 10.414 1 98.69 93 VAL A N 1
ATOM 725 C CA . VAL A 1 93 ? 1.05 -23.094 11.859 1 98.69 93 VAL A CA 1
ATOM 726 C C . VAL A 1 93 ? 1.041 -21.609 12.203 1 98.69 93 VAL A C 1
ATOM 728 O O . VAL A 1 93 ? 1.948 -20.875 11.812 1 98.69 93 VAL A O 1
ATOM 731 N N . THR A 1 94 ? 0.017 -21.203 12.953 1 98.31 94 THR A N 1
ATOM 732 C CA . THR A 1 94 ? -0.127 -19.781 13.266 1 98.31 94 THR A CA 1
ATOM 733 C C . THR A 1 94 ? 0.281 -19.5 14.711 1 98.31 94 THR A C 1
ATOM 735 O O . THR A 1 94 ? 0.52 -18.344 15.078 1 98.31 94 THR A O 1
ATOM 738 N N . LYS A 1 95 ? 0.355 -20.547 15.516 1 97.44 95 LYS A N 1
ATOM 739 C CA . LYS A 1 95 ? 0.679 -20.391 16.922 1 97.44 95 LYS A CA 1
ATOM 740 C C . LYS A 1 95 ? 2.09 -19.844 17.109 1 97.44 95 LYS A C 1
ATOM 742 O O . LYS A 1 95 ? 3.018 -20.25 16.406 1 97.44 95 LYS A O 1
ATOM 747 N N . ASP A 1 96 ? 2.252 -18.891 18 1 97.31 96 ASP A N 1
ATOM 748 C CA . ASP A 1 96 ? 3.531 -18.312 18.391 1 97.31 96 ASP A CA 1
ATOM 749 C C . ASP A 1 96 ? 4.172 -17.562 17.219 1 97.31 96 ASP A C 1
ATOM 751 O O . ASP A 1 96 ? 5.383 -17.656 17 1 97.31 96 ASP A O 1
ATOM 755 N N . LYS A 1 97 ? 3.367 -17 16.375 1 98.31 97 LYS A N 1
ATOM 756 C CA . LYS A 1 97 ? 3.828 -16.172 15.273 1 98.31 97 LYS A CA 1
ATOM 757 C C . LYS A 1 97 ? 3.188 -14.789 15.328 1 98.31 97 LYS A C 1
ATOM 759 O O . LYS A 1 97 ? 2.059 -14.633 15.805 1 98.31 97 LYS A O 1
ATOM 764 N N . PHE A 1 98 ? 3.906 -13.836 14.898 1 98.62 98 PHE A N 1
ATOM 765 C CA . PHE A 1 98 ? 3.375 -12.492 14.695 1 98.62 98 PHE A CA 1
ATOM 766 C C . PHE A 1 98 ? 2.807 -12.352 13.289 1 98.62 98 PHE A C 1
ATOM 768 O O . PHE A 1 98 ? 3.328 -12.945 12.336 1 98.62 98 PHE A O 1
ATOM 775 N N . ILE A 1 99 ? 1.707 -11.594 13.195 1 98.88 99 ILE A N 1
ATOM 776 C CA . ILE A 1 99 ? 1.109 -11.32 11.898 1 98.88 99 ILE A CA 1
ATOM 777 C C . ILE A 1 99 ? 1.474 -9.906 11.445 1 98.88 99 ILE A C 1
ATOM 779 O O . ILE A 1 99 ? 1.297 -8.945 12.203 1 98.88 99 ILE A O 1
ATOM 783 N N . VAL A 1 100 ? 2.037 -9.766 10.25 1 98.94 100 VAL A N 1
ATOM 784 C CA . VAL A 1 100 ? 2.244 -8.469 9.609 1 98.94 100 VAL A CA 1
ATOM 785 C C . VAL A 1 100 ? 1.384 -8.375 8.352 1 98.94 100 VAL A C 1
ATOM 787 O O . VAL A 1 100 ? 1.444 -9.25 7.48 1 98.94 100 VAL A O 1
ATOM 790 N N . LEU A 1 101 ? 0.551 -7.371 8.32 1 98.88 101 LEU A N 1
ATOM 791 C CA . LEU A 1 101 ? -0.341 -7.133 7.188 1 98.88 101 LEU A CA 1
ATOM 792 C C . LEU A 1 101 ? 0.305 -6.195 6.172 1 98.88 101 LEU A C 1
ATOM 794 O O . LEU A 1 101 ? 0.953 -5.215 6.551 1 98.88 101 LEU A O 1
ATOM 798 N N . GLY A 1 102 ? 0.124 -6.473 4.863 1 98.88 102 GLY A N 1
ATOM 799 C CA . GLY A 1 102 ? 0.715 -5.633 3.834 1 98.88 102 GLY A CA 1
ATOM 800 C C . GLY A 1 102 ? -0.2 -5.41 2.646 1 98.88 102 GLY A C 1
ATOM 801 O O . GLY A 1 102 ? -1.246 -6.055 2.531 1 98.88 102 GLY A O 1
ATOM 802 N N . ASN A 1 103 ? 0.16 -4.414 1.808 1 98.81 103 ASN A N 1
ATOM 803 C CA . ASN A 1 103 ? -0.507 -4.223 0.524 1 98.81 103 ASN A CA 1
ATOM 804 C C . ASN A 1 103 ? -0.146 -5.324 -0.466 1 98.81 103 ASN A C 1
ATOM 806 O O . ASN A 1 103 ? 0.587 -5.086 -1.428 1 98.81 103 ASN A O 1
ATOM 810 N N . GLY A 1 104 ? -0.772 -6.441 -0.263 1 98.44 104 GLY A N 1
ATOM 811 C CA . GLY A 1 104 ? -0.382 -7.652 -0.964 1 98.44 104 GLY A CA 1
ATOM 812 C C . GLY A 1 104 ? 0.89 -8.273 -0.42 1 98.44 104 GLY A C 1
ATOM 813 O O . GLY A 1 104 ? 1.546 -7.699 0.45 1 98.44 104 GLY A O 1
ATOM 814 N N . SER A 1 105 ? 1.196 -9.461 -0.93 1 98.38 105 SER A N 1
ATOM 815 C CA . SER A 1 105 ? 2.422 -10.117 -0.493 1 98.38 105 SER A CA 1
ATOM 816 C C . SER A 1 105 ? 3.654 -9.461 -1.103 1 98.38 105 SER A C 1
ATOM 818 O O . SER A 1 105 ? 4.766 -9.609 -0.588 1 98.38 105 SER A O 1
ATOM 820 N N . THR A 1 106 ? 3.424 -8.664 -2.164 1 98.19 106 THR A N 1
ATOM 821 C CA . THR A 1 106 ? 4.535 -7.965 -2.799 1 98.19 106 THR A CA 1
ATOM 822 C C . THR A 1 106 ? 5.184 -6.984 -1.823 1 98.19 106 THR A C 1
ATOM 824 O O . THR A 1 106 ? 6.406 -6.957 -1.688 1 98.19 106 THR A O 1
ATOM 827 N N . GLN A 1 107 ? 4.383 -6.219 -1.154 1 98.62 107 GLN A N 1
ATOM 828 C CA . GLN A 1 107 ? 4.945 -5.273 -0.194 1 98.62 107 GLN A CA 1
ATOM 829 C C . GLN A 1 107 ? 5.617 -6.004 0.966 1 98.62 107 GLN A C 1
ATOM 831 O O . GLN A 1 107 ? 6.637 -5.551 1.486 1 98.62 107 GLN A O 1
ATOM 836 N N . LEU A 1 108 ? 5.027 -7.086 1.378 1 98.88 108 LEU A N 1
ATOM 837 C CA . LEU A 1 108 ? 5.582 -7.871 2.475 1 98.88 108 LEU A CA 1
ATOM 838 C C . LEU A 1 108 ? 6.934 -8.461 2.088 1 98.88 108 LEU A C 1
ATOM 840 O O . LEU A 1 108 ? 7.828 -8.57 2.93 1 98.88 108 LEU A O 1
ATOM 844 N N . PHE A 1 109 ? 7.043 -8.836 0.841 1 98.88 109 PHE A N 1
ATOM 845 C CA . PHE A 1 109 ? 8.328 -9.32 0.35 1 98.88 109 PHE A CA 1
ATOM 846 C C . PHE A 1 109 ? 9.398 -8.242 0.468 1 98.88 109 PHE A C 1
ATOM 848 O O . PHE A 1 109 ? 10.5 -8.5 0.947 1 98.88 109 PHE A O 1
ATOM 855 N N . ASN A 1 110 ? 9.062 -7.031 0.107 1 98.19 110 ASN A N 1
ATOM 856 C CA . ASN A 1 110 ? 9.977 -5.906 0.271 1 98.19 110 ASN A CA 1
ATOM 857 C C . ASN A 1 110 ? 10.344 -5.695 1.735 1 98.19 110 ASN A C 1
ATOM 859 O O . ASN A 1 110 ? 11.516 -5.488 2.061 1 98.19 110 ASN A O 1
ATOM 863 N N . ALA A 1 111 ? 9.359 -5.746 2.561 1 98.44 111 ALA A N 1
ATOM 864 C CA . ALA A 1 111 ? 9.586 -5.547 3.988 1 98.44 111 ALA A CA 1
ATOM 865 C C . ALA A 1 111 ? 10.523 -6.613 4.551 1 98.44 111 ALA A C 1
ATOM 867 O O . ALA A 1 111 ? 11.375 -6.32 5.395 1 98.44 111 ALA A O 1
ATOM 868 N N . LEU A 1 112 ? 10.367 -7.824 4.086 1 98.75 112 LEU A N 1
ATOM 869 C CA . LEU A 1 112 ? 11.188 -8.922 4.57 1 98.75 112 LEU A CA 1
ATOM 870 C C . LEU A 1 112 ? 12.633 -8.773 4.094 1 98.75 112 LEU A C 1
ATOM 872 O O . LEU A 1 112 ? 13.57 -9.086 4.828 1 98.75 112 LEU A O 1
ATOM 876 N N . LEU A 1 113 ? 12.805 -8.344 2.832 1 97.44 113 LEU A N 1
ATOM 877 C CA . LEU A 1 113 ? 14.156 -8.086 2.359 1 97.44 113 LEU A CA 1
ATOM 878 C C . LEU A 1 113 ? 14.875 -7.102 3.275 1 97.44 113 LEU A C 1
ATOM 880 O O . LEU A 1 113 ? 16.031 -7.328 3.656 1 97.44 113 LEU A O 1
ATOM 884 N N . TYR A 1 114 ? 14.18 -6.066 3.666 1 95.81 114 TYR A N 1
ATOM 885 C CA . TYR A 1 114 ? 14.727 -5.07 4.586 1 95.81 114 TYR A CA 1
ATOM 886 C C . TYR A 1 114 ? 14.992 -5.684 5.957 1 95.81 114 TYR A C 1
ATOM 888 O O . TYR A 1 114 ? 16.078 -5.52 6.516 1 95.81 114 TYR A O 1
ATOM 896 N N . ALA A 1 115 ? 14.055 -6.395 6.438 1 97.12 115 ALA A N 1
ATOM 897 C CA . ALA A 1 115 ? 14.078 -6.855 7.824 1 97.12 115 ALA A CA 1
ATOM 898 C C . ALA A 1 115 ? 15.117 -7.953 8.023 1 97.12 115 ALA A C 1
ATOM 900 O O . ALA A 1 115 ? 15.688 -8.086 9.102 1 97.12 115 ALA A O 1
ATOM 901 N N . LEU A 1 116 ? 15.336 -8.742 7.004 1 96.69 116 LEU A N 1
ATOM 902 C CA . LEU A 1 116 ? 16.234 -9.891 7.129 1 96.69 116 LEU A CA 1
ATOM 903 C C . LEU A 1 116 ? 17.656 -9.523 6.719 1 96.69 116 LEU A C 1
ATOM 905 O O . LEU A 1 116 ? 18.578 -10.32 6.883 1 96.69 116 LEU A O 1
ATOM 909 N N . SER A 1 117 ? 17.797 -8.352 6.156 1 93.31 117 SER A N 1
ATOM 910 C CA . SER A 1 117 ? 19.125 -7.875 5.789 1 93.31 117 SER A CA 1
ATOM 911 C C . SER A 1 117 ? 19.875 -7.344 7 1 93.31 117 SER A C 1
ATOM 913 O O . SER A 1 117 ? 19.266 -6.875 7.961 1 93.31 117 SER A O 1
ATOM 915 N N . PRO A 1 118 ? 21.188 -7.449 6.996 1 85.81 118 PRO A N 1
ATOM 916 C CA . PRO A 1 118 ? 21.969 -6.895 8.109 1 85.81 118 PRO A CA 1
ATOM 917 C C . PRO A 1 118 ? 21.828 -5.379 8.227 1 85.81 118 PRO A C 1
ATOM 919 O O . PRO A 1 118 ? 21.766 -4.684 7.207 1 85.81 118 PRO A O 1
ATOM 922 N N . SER A 1 119 ? 21.641 -4.906 9.492 1 74 119 SER A N 1
ATOM 923 C CA . SER A 1 119 ? 21.484 -3.479 9.742 1 74 119 SER A CA 1
ATOM 924 C C . SER A 1 119 ? 22.797 -2.732 9.555 1 74 119 SER A C 1
ATOM 926 O O . SER A 1 119 ? 22.812 -1.552 9.195 1 74 119 SER A O 1
ATOM 928 N N . ASP A 1 120 ? 23.844 -3.508 10.078 1 67.31 120 ASP A N 1
ATOM 929 C CA . ASP A 1 120 ? 25.156 -2.877 9.977 1 67.31 120 ASP A CA 1
ATOM 930 C C . ASP A 1 120 ? 25.688 -2.918 8.539 1 67.31 120 ASP A C 1
ATOM 932 O O . ASP A 1 120 ? 25.781 -3.99 7.941 1 67.31 120 ASP A O 1
ATOM 936 N N . PRO A 1 121 ? 25.531 -1.749 8 1 56.06 121 PRO A N 1
ATOM 937 C CA . PRO A 1 121 ? 26 -1.744 6.617 1 56.06 121 PRO A CA 1
ATOM 938 C C . PRO A 1 121 ? 27.297 -2.537 6.441 1 56.06 121 PRO A C 1
ATOM 940 O O . PRO A 1 121 ? 28.375 -2.07 6.836 1 56.06 121 PRO A O 1
ATOM 943 N N . SER A 1 122 ? 27.141 -3.773 6.844 1 58 122 SER A N 1
ATOM 944 C CA . SER A 1 122 ? 28.344 -4.41 6.316 1 58 122 SER A CA 1
ATOM 945 C C . SER A 1 122 ? 28.562 -4.035 4.855 1 58 122 SER A C 1
ATOM 947 O O . SER A 1 122 ? 27.609 -3.682 4.148 1 58 122 SER A O 1
ATOM 949 N N . ASP A 1 123 ? 29.703 -3.717 4.516 1 65.12 123 ASP A N 1
ATOM 950 C CA . ASP A 1 123 ? 30.062 -3.203 3.193 1 65.12 123 ASP A CA 1
ATOM 951 C C . ASP A 1 123 ? 29.453 -4.066 2.09 1 65.12 123 ASP A C 1
ATOM 953 O O . ASP A 1 123 ? 29.141 -3.566 1.005 1 65.12 123 ASP A O 1
ATOM 957 N N . GLN A 1 124 ? 28.891 -5.32 2.453 1 84.62 124 GLN A N 1
ATOM 958 C CA . GLN A 1 124 ? 28.406 -6.086 1.312 1 84.62 124 GLN A CA 1
ATOM 959 C C . GLN A 1 124 ? 26.938 -6.43 1.472 1 84.62 124 GLN A C 1
ATOM 961 O O . GLN A 1 124 ? 26.5 -6.84 2.551 1 84.62 124 GLN A O 1
ATOM 966 N N . PRO A 1 125 ? 26.125 -6.176 0.522 1 91.88 125 PRO A N 1
ATOM 967 C CA . PRO A 1 125 ? 24.703 -6.551 0.558 1 91.88 125 PRO A CA 1
ATOM 968 C C . PRO A 1 125 ? 24.5 -8.055 0.677 1 91.88 125 PRO A C 1
ATOM 970 O O . PRO A 1 125 ? 25.328 -8.836 0.207 1 91.88 125 PRO A O 1
ATOM 973 N N . ILE A 1 126 ? 23.516 -8.438 1.345 1 94.62 126 ILE A N 1
ATOM 974 C CA . ILE A 1 126 ? 23.172 -9.852 1.447 1 94.62 126 ILE A CA 1
ATOM 975 C C . ILE A 1 126 ? 22.641 -10.352 0.108 1 94.62 126 ILE A C 1
ATOM 977 O O . ILE A 1 126 ? 21.922 -9.625 -0.591 1 94.62 126 ILE A O 1
ATOM 981 N N . ASN A 1 127 ? 22.969 -11.586 -0.232 1 95.81 127 ASN A N 1
ATOM 982 C CA . ASN A 1 127 ? 22.5 -12.195 -1.474 1 95.81 127 ASN A CA 1
ATOM 983 C C . ASN A 1 127 ? 21.109 -12.812 -1.306 1 95.81 127 ASN A C 1
ATOM 985 O O . ASN A 1 127 ? 20.875 -13.547 -0.35 1 95.81 127 ASN A O 1
ATOM 989 N 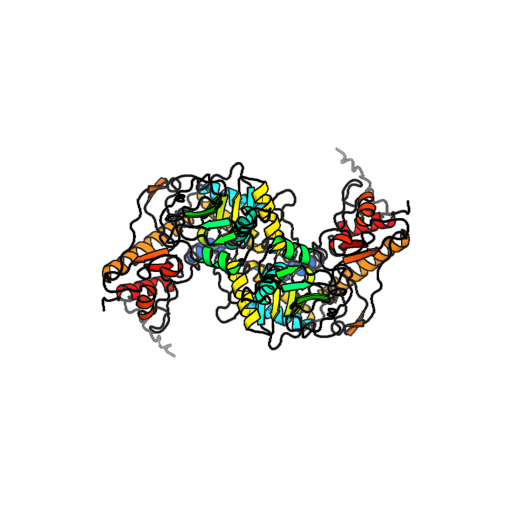N . VAL A 1 128 ? 20.188 -12.461 -2.209 1 98.12 128 VAL A N 1
ATOM 990 C CA . VAL A 1 128 ? 18.875 -13.078 -2.268 1 98.12 128 VAL A CA 1
ATOM 991 C C . VAL A 1 128 ? 18.812 -14.07 -3.428 1 98.12 128 VAL A C 1
ATOM 993 O O . VAL A 1 128 ? 19.094 -13.711 -4.574 1 98.12 128 VAL A O 1
ATOM 996 N N . VAL A 1 129 ? 18.438 -15.297 -3.145 1 98.5 129 VAL A N 1
ATOM 997 C CA . VAL A 1 129 ? 18.469 -16.344 -4.156 1 98.5 129 VAL A CA 1
ATOM 998 C C . VAL A 1 129 ? 17.125 -17.078 -4.188 1 98.5 129 VAL A C 1
ATOM 1000 O O . VAL A 1 129 ? 16.406 -17.125 -3.182 1 98.5 129 VAL A O 1
ATOM 1003 N N . ALA A 1 130 ? 16.766 -17.625 -5.305 1 98.75 130 ALA A N 1
ATOM 1004 C CA . ALA A 1 130 ? 15.609 -18.469 -5.52 1 98.75 130 ALA A CA 1
ATOM 1005 C C . ALA A 1 130 ? 15.875 -19.5 -6.617 1 98.75 130 ALA A C 1
ATOM 1007 O O . ALA A 1 130 ? 16.516 -19.188 -7.625 1 98.75 130 ALA A O 1
ATOM 1008 N N . ALA A 1 131 ? 15.406 -20.688 -6.43 1 98.62 131 ALA A N 1
ATOM 1009 C CA . ALA A 1 131 ? 15.688 -21.75 -7.398 1 98.62 131 ALA A CA 1
ATOM 1010 C C . ALA A 1 131 ? 14.93 -21.516 -8.703 1 98.62 131 ALA A C 1
ATOM 1012 O O . ALA A 1 131 ? 13.719 -21.25 -8.688 1 98.62 131 ALA A O 1
ATOM 1013 N N . ALA A 1 132 ? 15.578 -21.609 -9.82 1 98.38 132 ALA A N 1
ATOM 1014 C CA . ALA A 1 132 ? 14.93 -21.5 -11.125 1 98.38 132 ALA A CA 1
ATOM 1015 C C . ALA A 1 132 ? 14.102 -22.75 -11.438 1 98.38 132 ALA A C 1
ATOM 1017 O O . ALA A 1 132 ? 14.492 -23.859 -11.078 1 98.38 132 ALA A O 1
ATOM 1018 N N . PRO A 1 133 ? 12.93 -22.703 -12.219 1 98.44 133 PRO A N 1
ATOM 1019 C CA . PRO A 1 133 ? 12.312 -21.406 -12.523 1 98.44 133 PRO A CA 1
ATOM 1020 C C . PRO A 1 133 ? 11.68 -20.75 -11.297 1 98.44 133 PRO A C 1
ATOM 1022 O O . PRO A 1 133 ? 11.055 -21.422 -10.484 1 98.44 133 PRO A O 1
ATOM 1025 N N . TYR A 1 134 ? 11.953 -19.453 -11.047 1 98.62 134 TYR A N 1
ATOM 1026 C CA . TYR A 1 134 ? 11.445 -18.719 -9.898 1 98.62 134 TYR A CA 1
ATOM 1027 C C . TYR A 1 134 ? 10.453 -17.641 -10.336 1 98.62 134 TYR A C 1
ATOM 1029 O O . TYR A 1 134 ? 10.391 -17.297 -11.516 1 98.62 134 TYR A O 1
ATOM 1037 N N . TYR A 1 135 ? 9.656 -17.203 -9.383 1 98 135 TYR A N 1
ATOM 1038 C CA . TYR A 1 135 ? 8.742 -16.094 -9.656 1 98 135 TYR A CA 1
ATOM 1039 C C . TYR A 1 135 ? 9.5 -14.867 -10.156 1 98 135 TYR A C 1
ATOM 1041 O O . TYR A 1 135 ? 10.367 -14.344 -9.453 1 98 135 TYR A O 1
ATOM 1049 N N . SER A 1 136 ? 9.156 -14.32 -11.289 1 95.81 136 SER A N 1
ATOM 1050 C CA . SER A 1 136 ? 9.938 -13.336 -12.031 1 95.81 136 SER A CA 1
ATOM 1051 C C . SER A 1 136 ? 10.055 -12.023 -11.258 1 95.81 136 SER A C 1
ATOM 1053 O O . SER A 1 136 ? 11.039 -11.305 -11.398 1 95.81 136 SER A O 1
ATOM 1055 N N . GLU A 1 137 ? 9.109 -11.711 -10.43 1 95.44 137 GLU A N 1
ATOM 1056 C CA . GLU A 1 137 ? 9.094 -10.406 -9.758 1 95.44 137 GLU A CA 1
ATOM 1057 C C . GLU A 1 137 ? 10.164 -10.336 -8.672 1 95.44 137 GLU A C 1
ATOM 1059 O O . GLU A 1 137 ? 10.531 -9.25 -8.219 1 95.44 137 GLU A O 1
ATOM 1064 N N . TYR A 1 138 ? 10.672 -11.445 -8.18 1 97.88 138 TYR A N 1
ATOM 1065 C CA . TYR A 1 138 ? 11.703 -11.406 -7.148 1 97.88 138 TYR A CA 1
ATOM 1066 C C . TYR A 1 138 ? 12.938 -10.656 -7.629 1 97.88 138 TYR A C 1
ATOM 1068 O O . TYR A 1 138 ? 13.375 -9.695 -6.992 1 97.88 138 TYR A O 1
ATOM 1076 N N . GLN A 1 139 ? 13.414 -11.094 -8.773 1 97.56 139 GLN A N 1
ATOM 1077 C CA . GLN A 1 139 ? 14.594 -10.422 -9.305 1 97.56 139 GLN A CA 1
ATOM 1078 C C . GLN A 1 139 ? 14.281 -8.977 -9.68 1 97.56 139 GLN A C 1
ATOM 1080 O O . GLN A 1 139 ? 15.094 -8.078 -9.43 1 97.56 139 GLN A O 1
ATOM 1085 N N . ASP A 1 140 ? 13.141 -8.766 -10.281 1 96.25 140 ASP A N 1
ATOM 1086 C CA . ASP A 1 140 ? 12.758 -7.422 -10.695 1 96.25 140 ASP A CA 1
ATOM 1087 C C . ASP A 1 140 ? 12.742 -6.465 -9.5 1 96.25 140 ASP A C 1
ATOM 1089 O O . ASP A 1 140 ? 13.258 -5.348 -9.594 1 96.25 140 ASP A O 1
ATOM 1093 N N . VAL A 1 141 ? 12.164 -6.91 -8.43 1 96.38 141 VAL A N 1
ATOM 1094 C CA . VAL A 1 141 ? 12.062 -6.098 -7.223 1 96.38 141 VAL A CA 1
ATOM 1095 C C . VAL A 1 141 ? 13.461 -5.77 -6.707 1 96.38 141 VAL A C 1
ATOM 1097 O O . VAL A 1 141 ? 13.773 -4.605 -6.449 1 96.38 141 VAL A O 1
ATOM 1100 N N . ILE A 1 142 ? 14.289 -6.738 -6.582 1 96.69 142 ILE A N 1
ATOM 1101 C CA . ILE A 1 142 ? 15.609 -6.598 -5.98 1 96.69 142 ILE A CA 1
ATOM 1102 C C . ILE A 1 142 ? 16.469 -5.691 -6.852 1 96.69 142 ILE A C 1
ATOM 1104 O O . ILE A 1 142 ? 17.125 -4.773 -6.348 1 96.69 142 ILE A O 1
ATOM 1108 N N . ASP A 1 143 ? 16.406 -5.887 -8.164 1 93.56 143 ASP A N 1
ATOM 1109 C CA . ASP A 1 143 ? 17.234 -5.109 -9.086 1 93.56 143 ASP A CA 1
ATOM 1110 C C . ASP A 1 143 ? 16.781 -3.652 -9.133 1 93.56 143 ASP A C 1
ATOM 1112 O O . ASP A 1 143 ? 17.609 -2.744 -9.242 1 93.56 143 ASP A O 1
ATOM 1116 N N . HIS A 1 144 ? 15.562 -3.486 -9 1 89.94 144 HIS A N 1
ATOM 1117 C CA . HIS A 1 144 ? 15.023 -2.146 -9.195 1 89.94 144 HIS A CA 1
ATOM 1118 C C . HIS A 1 144 ? 15.148 -1.314 -7.922 1 89.94 144 HIS A C 1
ATOM 1120 O O . HIS A 1 144 ? 15.188 -0.083 -7.98 1 89.94 144 HIS A O 1
ATOM 1126 N N . MET A 1 145 ? 15.188 -1.903 -6.797 1 88.5 145 MET A N 1
ATOM 1127 C CA . MET A 1 145 ? 15.234 -1.169 -5.535 1 88.5 145 MET A CA 1
ATOM 1128 C C . MET A 1 145 ? 16.609 -0.539 -5.328 1 88.5 145 MET A C 1
ATOM 1130 O O . MET A 1 145 ? 16.75 0.42 -4.566 1 88.5 145 MET A O 1
ATOM 1134 N N . GLN A 1 146 ? 17.625 -1.106 -5.992 1 89.19 146 GLN A N 1
ATOM 1135 C CA . GLN A 1 146 ? 18.984 -0.578 -5.859 1 89.19 146 GLN A CA 1
ATOM 1136 C C . GLN A 1 146 ? 19.328 -0.34 -4.395 1 89.19 146 GLN A C 1
ATOM 1138 O O . GLN A 1 146 ? 19.75 0.759 -4.023 1 89.19 146 GLN A O 1
ATOM 1143 N N . SER A 1 147 ? 19.172 -1.349 -3.57 1 91.56 147 SER A N 1
ATOM 1144 C CA . SER A 1 147 ? 19.391 -1.281 -2.129 1 91.56 147 SER A CA 1
ATOM 1145 C C . SER A 1 147 ? 20.859 -1.497 -1.779 1 91.56 147 SER A C 1
ATOM 1147 O O . SER A 1 147 ? 21.562 -2.236 -2.469 1 91.56 147 SER A O 1
ATOM 1149 N N . ARG A 1 148 ? 21.312 -0.897 -0.727 1 91.19 148 ARG A N 1
ATOM 1150 C CA . ARG A 1 148 ? 22.625 -1.175 -0.175 1 91.19 148 ARG A CA 1
ATOM 1151 C C . ARG A 1 148 ? 22.609 -2.424 0.701 1 91.19 148 ARG A C 1
ATOM 1153 O O . ARG A 1 148 ? 23.656 -2.967 1.045 1 91.19 148 ARG A O 1
ATOM 1160 N N . LEU A 1 149 ? 21.422 -2.93 0.975 1 93.19 149 LEU A N 1
ATOM 1161 C CA . LEU A 1 149 ? 21.266 -3.971 1.986 1 93.19 149 LEU A CA 1
ATOM 1162 C C . LEU A 1 149 ? 21.234 -5.352 1.341 1 93.19 149 LEU A C 1
ATOM 1164 O O . LEU A 1 149 ? 21.625 -6.344 1.962 1 93.19 149 LEU A O 1
ATOM 1168 N N . PHE A 1 150 ? 20.734 -5.441 0.128 1 95.12 150 PHE A N 1
ATOM 1169 C CA . PHE A 1 150 ? 20.547 -6.734 -0.519 1 95.12 150 PHE A CA 1
ATOM 1170 C C . PHE A 1 150 ? 20.766 -6.621 -2.023 1 95.12 150 PHE A C 1
ATOM 1172 O O . PHE A 1 150 ? 20.688 -5.527 -2.586 1 95.12 150 PHE A O 1
ATOM 1179 N N . GLN A 1 151 ? 21 -7.73 -2.668 1 95.44 151 GLN A N 1
ATOM 1180 C CA . GLN A 1 151 ? 21.156 -7.848 -4.113 1 95.44 151 GLN A CA 1
ATOM 1181 C C . GLN A 1 151 ? 20.734 -9.227 -4.605 1 95.44 151 GLN A C 1
ATOM 1183 O O . GLN A 1 151 ? 20.625 -10.172 -3.816 1 95.44 151 GLN A O 1
ATOM 1188 N N . TRP A 1 152 ? 20.484 -9.289 -5.855 1 97.25 152 TRP A N 1
ATOM 1189 C CA . TRP A 1 152 ? 20.109 -10.57 -6.441 1 97.25 152 TRP A CA 1
ATOM 1190 C C . TRP A 1 152 ? 21.312 -11.5 -6.543 1 97.25 152 TRP A C 1
ATOM 1192 O O . TRP A 1 152 ? 22.344 -11.133 -7.105 1 97.25 152 TRP A O 1
ATOM 1202 N N . GLY A 1 153 ? 21.172 -12.68 -5.957 1 96.75 153 GLY A N 1
ATOM 1203 C CA . GLY A 1 153 ? 22.266 -13.641 -5.93 1 96.75 153 GLY A CA 1
ATOM 1204 C C . GLY A 1 153 ? 22.125 -14.742 -6.961 1 96.75 153 GLY A C 1
ATOM 1205 O O . GLY A 1 153 ? 23.016 -15.562 -7.133 1 96.75 153 GLY A O 1
ATOM 1206 N N . GLY A 1 154 ? 20.938 -14.828 -7.578 1 96.94 154 GLY A N 1
ATOM 1207 C CA . GLY A 1 154 ? 20.781 -15.773 -8.672 1 96.94 154 GLY A CA 1
ATOM 1208 C C . GLY A 1 154 ? 20.047 -17.047 -8.266 1 96.94 154 GLY A C 1
ATOM 1209 O O . GLY A 1 154 ? 19.141 -17 -7.441 1 96.94 154 GLY A O 1
ATOM 1210 N N . ASP A 1 155 ? 20.375 -18.141 -8.938 1 98 155 ASP A N 1
ATOM 1211 C CA . ASP A 1 155 ? 19.734 -19.438 -8.766 1 98 155 ASP A CA 1
ATOM 1212 C C . ASP A 1 155 ? 20.188 -20.109 -7.48 1 98 155 ASP A C 1
ATOM 1214 O O . ASP A 1 155 ? 21.359 -20.469 -7.34 1 98 155 ASP A O 1
ATOM 1218 N N . ALA A 1 156 ? 19.25 -20.328 -6.629 1 98.25 156 ALA A N 1
ATOM 1219 C CA . ALA A 1 156 ? 19.547 -20.953 -5.348 1 98.25 156 ALA A CA 1
ATOM 1220 C C . ALA A 1 156 ? 20.203 -22.328 -5.543 1 98.25 156 ALA A C 1
ATOM 1222 O O . ALA A 1 156 ? 21.062 -22.734 -4.758 1 98.25 156 ALA A O 1
ATOM 1223 N N . ALA A 1 157 ? 19.766 -23.047 -6.559 1 97.25 157 ALA A N 1
ATOM 1224 C CA . ALA A 1 157 ? 20.281 -24.391 -6.809 1 97.25 157 ALA A CA 1
ATOM 1225 C C . ALA A 1 157 ? 21.766 -24.375 -7.156 1 97.25 157 ALA A C 1
ATOM 1227 O O . ALA A 1 157 ? 22.469 -25.375 -6.984 1 97.25 157 ALA A O 1
ATOM 1228 N N . LEU A 1 158 ? 22.234 -23.266 -7.602 1 96.06 158 LEU A N 1
ATOM 1229 C CA . LEU A 1 158 ? 23.625 -23.125 -8.031 1 96.06 158 LEU A CA 1
ATOM 1230 C C . LEU A 1 158 ? 24.422 -22.281 -7.043 1 96.06 158 LEU A C 1
ATOM 1232 O O . LEU A 1 158 ? 25.625 -22.062 -7.238 1 96.06 158 LEU A O 1
ATOM 1236 N N . TYR A 1 159 ? 23.75 -21.812 -6.074 1 95.31 159 TYR A N 1
ATOM 1237 C CA . TYR A 1 159 ? 24.406 -20.906 -5.125 1 95.31 159 TYR A CA 1
ATOM 1238 C C . TYR A 1 159 ? 25.328 -21.672 -4.184 1 95.31 159 TYR A C 1
ATOM 1240 O O . TYR A 1 159 ? 24.875 -22.547 -3.443 1 95.31 159 TYR A O 1
ATOM 1248 N N . ASP A 1 160 ? 26.641 -21.281 -4.176 1 90.38 160 ASP A N 1
ATOM 1249 C CA . ASP A 1 160 ? 27.594 -22 -3.348 1 90.38 160 ASP A CA 1
ATOM 1250 C C . ASP A 1 160 ? 28.531 -21.047 -2.617 1 90.38 160 ASP A C 1
ATOM 1252 O O . ASP A 1 160 ? 29.594 -21.438 -2.139 1 90.38 160 ASP A O 1
ATOM 1256 N N . GLU A 1 161 ? 28.125 -19.828 -2.539 1 90.94 161 GLU A N 1
ATOM 1257 C CA . GLU A 1 161 ? 28.969 -18.875 -1.81 1 90.94 161 GLU A CA 1
ATOM 1258 C C . GLU A 1 161 ? 28.812 -19.062 -0.302 1 90.94 161 GLU A C 1
ATOM 1260 O O . GLU A 1 161 ? 27.734 -19.375 0.191 1 90.94 161 GLU A O 1
ATOM 1265 N N . ASN A 1 162 ? 29.906 -18.891 0.336 1 89.31 162 ASN A N 1
ATOM 1266 C CA . ASN A 1 162 ? 29.891 -18.953 1.794 1 89.31 162 ASN A CA 1
ATOM 1267 C C . ASN A 1 162 ? 29.641 -17.578 2.412 1 89.31 162 ASN A C 1
ATOM 1269 O O . ASN A 1 162 ? 30.422 -17.125 3.268 1 89.31 162 ASN A O 1
ATOM 1273 N N . LYS A 1 163 ? 28.625 -16.938 1.952 1 89.56 163 LYS A N 1
ATOM 1274 C CA . LYS A 1 163 ? 28.156 -15.641 2.434 1 89.56 163 LYS A CA 1
ATOM 1275 C C . LYS A 1 163 ? 26.688 -15.703 2.861 1 89.56 163 LYS A C 1
ATOM 1277 O O . LYS A 1 163 ? 25.953 -16.578 2.426 1 89.56 163 LYS A O 1
ATOM 1282 N N . PRO A 1 164 ? 26.375 -14.781 3.777 1 90 164 PRO A N 1
ATOM 1283 C CA . PRO A 1 164 ? 24.969 -14.734 4.176 1 90 164 PRO A CA 1
ATOM 1284 C C . PRO A 1 164 ? 24.031 -14.594 2.982 1 90 164 PRO A C 1
ATOM 1286 O O . PRO A 1 164 ? 24.344 -13.891 2.02 1 90 164 PRO A O 1
ATOM 1289 N N . TYR A 1 165 ? 22.891 -15.281 3.072 1 96.19 165 TYR A N 1
ATOM 1290 C CA . TYR A 1 165 ? 21.922 -15.234 1.979 1 96.19 165 TYR A CA 1
ATOM 1291 C C . TYR A 1 165 ? 20.5 -15.352 2.504 1 96.19 165 TYR A C 1
ATOM 1293 O O . TYR A 1 165 ? 20.281 -15.727 3.66 1 96.19 165 TYR A O 1
ATOM 1301 N N . ILE A 1 166 ? 19.609 -14.883 1.757 1 97.94 166 ILE A N 1
ATOM 1302 C CA . ILE A 1 166 ? 18.188 -15.133 1.902 1 97.94 166 ILE A CA 1
ATOM 1303 C C . ILE A 1 166 ? 17.703 -16.031 0.768 1 97.94 166 ILE A C 1
ATOM 1305 O O . ILE A 1 166 ? 17.859 -15.695 -0.409 1 97.94 166 ILE A O 1
ATOM 1309 N N . GLU A 1 167 ? 17.188 -17.172 1.064 1 98.62 167 GLU A N 1
ATOM 1310 C CA . GLU A 1 167 ? 16.562 -18.031 0.059 1 98.62 167 GLU A CA 1
ATOM 1311 C C . GLU A 1 167 ? 15.047 -17.891 0.068 1 98.62 167 GLU A C 1
ATOM 1313 O O . GLU A 1 167 ? 14.414 -18.047 1.114 1 98.62 167 GLU A O 1
ATOM 1318 N N . VAL A 1 168 ? 14.492 -17.547 -1.058 1 98.81 168 VAL A N 1
ATOM 1319 C CA . VAL A 1 168 ? 13.047 -17.469 -1.217 1 98.81 168 VAL A CA 1
ATOM 1320 C C . VAL A 1 168 ? 12.523 -18.766 -1.833 1 98.81 168 VAL A C 1
ATOM 1322 O O . VAL A 1 168 ? 12.945 -19.156 -2.922 1 98.81 168 VAL A O 1
ATOM 1325 N N . VAL A 1 169 ? 11.609 -19.391 -1.144 1 98.69 169 VAL A N 1
ATOM 1326 C CA . VAL A 1 169 ? 11.031 -20.656 -1.576 1 98.69 169 VAL A CA 1
ATOM 1327 C C . VAL A 1 169 ? 9.531 -20.484 -1.837 1 98.69 169 VAL A C 1
ATOM 1329 O O . VAL A 1 169 ? 8.75 -20.297 -0.901 1 98.69 169 VAL A O 1
ATOM 1332 N N . THR A 1 170 ? 9.164 -20.5 -3.084 1 98.62 170 THR A N 1
ATOM 1333 C CA . THR A 1 170 ? 7.754 -20.484 -3.439 1 98.62 170 THR A CA 1
ATOM 1334 C C . THR A 1 170 ? 7.215 -21.906 -3.59 1 98.62 170 THR A C 1
ATOM 1336 O O . THR A 1 170 ? 7.715 -22.688 -4.406 1 98.62 170 THR A O 1
ATOM 1339 N N . SER A 1 171 ? 6.168 -22.25 -2.807 1 98.25 171 SER A N 1
ATOM 1340 C CA . SER A 1 171 ? 5.637 -23.609 -2.799 1 98.25 171 SER A CA 1
ATOM 1341 C C . SER A 1 171 ? 4.145 -23.625 -2.486 1 98.25 171 SER A C 1
ATOM 1343 O O . SER A 1 171 ? 3.736 -23.297 -1.371 1 98.25 171 SER A O 1
ATOM 1345 N N . PRO A 1 172 ? 3.312 -24.109 -3.447 1 97.88 172 PRO A N 1
ATOM 1346 C CA . PRO A 1 172 ? 3.59 -24.469 -4.84 1 97.88 172 PRO A CA 1
ATOM 1347 C C . PRO A 1 172 ? 4.246 -23.344 -5.625 1 97.88 172 PRO A C 1
ATOM 1349 O O . PRO A 1 172 ? 3.904 -22.172 -5.434 1 97.88 172 PRO A O 1
ATOM 1352 N N . ASN A 1 173 ? 5.141 -23.719 -6.48 1 98.38 173 ASN A N 1
ATOM 1353 C CA . ASN A 1 173 ? 5.992 -22.75 -7.152 1 98.38 173 ASN A CA 1
ATOM 1354 C C . ASN A 1 173 ? 5.258 -22.047 -8.297 1 98.38 173 ASN A C 1
ATOM 1356 O O . ASN A 1 173 ? 4.34 -22.625 -8.883 1 98.38 173 ASN A O 1
ATOM 1360 N N . ASN A 1 174 ? 5.477 -20.844 -8.531 1 98.19 174 ASN A N 1
ATOM 1361 C CA . ASN A 1 174 ? 5.234 -20.094 -9.758 1 98.19 174 ASN A CA 1
ATOM 1362 C C . ASN A 1 174 ? 6.516 -19.922 -10.562 1 98.19 174 ASN A C 1
ATOM 1364 O O . ASN A 1 174 ? 7.434 -19.219 -10.141 1 98.19 174 ASN A O 1
ATOM 1368 N N . PRO A 1 175 ? 6.703 -20.562 -11.617 1 97.81 175 PRO A N 1
ATOM 1369 C CA . PRO A 1 175 ? 5.609 -20.797 -12.57 1 97.81 175 PRO A CA 1
ATOM 1370 C C . PRO A 1 175 ? 5.215 -22.266 -12.664 1 97.81 175 PRO A C 1
ATOM 1372 O O . PRO A 1 175 ? 4.16 -22.594 -13.227 1 97.81 175 PRO A O 1
ATOM 1375 N N . ASP A 1 176 ? 5.949 -23.172 -12.117 1 97.81 176 ASP A N 1
ATOM 1376 C CA . ASP A 1 176 ? 5.844 -24.547 -12.586 1 97.81 176 ASP A CA 1
ATOM 1377 C C . ASP A 1 176 ? 4.969 -25.375 -11.648 1 97.81 176 ASP A C 1
ATOM 1379 O O . ASP A 1 176 ? 4.77 -26.578 -11.883 1 97.81 176 ASP A O 1
ATOM 1383 N N . GLY A 1 177 ? 4.523 -24.812 -10.562 1 97.31 177 GLY A N 1
ATOM 1384 C CA . GLY A 1 177 ? 3.531 -25.453 -9.711 1 97.31 177 GLY A CA 1
ATOM 1385 C C . GLY A 1 177 ? 4.121 -26.5 -8.789 1 97.31 177 GLY A C 1
ATOM 1386 O O . GLY A 1 177 ? 3.412 -27.078 -7.953 1 97.31 177 GLY A O 1
ATOM 1387 N N . THR A 1 178 ? 5.395 -26.719 -8.805 1 96.5 178 THR A N 1
ATOM 1388 C CA . THR A 1 178 ? 6.02 -27.781 -8.031 1 96.5 178 THR A CA 1
ATOM 1389 C C . THR A 1 178 ? 6.074 -27.422 -6.551 1 96.5 178 THR A C 1
ATOM 1391 O O . THR A 1 178 ? 6.168 -26.234 -6.199 1 96.5 178 THR A O 1
ATOM 1394 N N . LEU A 1 179 ? 5.941 -28.438 -5.703 1 96.38 179 LEU A N 1
ATOM 1395 C CA . LEU A 1 179 ? 6.195 -28.266 -4.277 1 96.38 179 LEU A CA 1
ATOM 1396 C C . LEU A 1 179 ? 7.691 -28.266 -3.986 1 96.38 179 LEU A C 1
ATOM 1398 O O . LEU A 1 179 ? 8.422 -29.156 -4.43 1 96.38 179 LEU A O 1
ATOM 1402 N N . ARG A 1 180 ? 8.125 -27.219 -3.234 1 97.19 180 ARG A N 1
ATOM 1403 C CA . ARG A 1 180 ? 9.562 -27 -3.146 1 97.19 180 ARG A CA 1
ATOM 1404 C C . ARG A 1 180 ? 10.016 -26.875 -1.695 1 97.19 180 ARG A C 1
ATOM 1406 O O . ARG A 1 180 ? 9.219 -26.531 -0.821 1 97.19 180 ARG A O 1
ATOM 1413 N N . THR A 1 181 ? 11.242 -27.219 -1.479 1 97.06 181 THR A N 1
ATOM 1414 C CA . THR A 1 181 ? 11.984 -27.016 -0.245 1 97.06 181 THR A CA 1
ATOM 1415 C C . THR A 1 181 ? 13.281 -26.25 -0.518 1 97.06 181 THR A C 1
ATOM 1417 O O . THR A 1 181 ? 13.68 -26.078 -1.674 1 97.06 181 THR A O 1
ATOM 1420 N N . PRO A 1 182 ? 13.906 -25.656 0.547 1 97.44 182 PRO A N 1
ATOM 1421 C CA . PRO A 1 182 ? 15.188 -24.984 0.318 1 97.44 182 PRO A CA 1
ATOM 1422 C C . PRO A 1 182 ? 16.234 -25.875 -0.33 1 97.44 182 PRO A C 1
ATOM 1424 O O . PRO A 1 182 ? 16.281 -27.078 -0.037 1 97.44 182 PRO A O 1
ATOM 1427 N N . VAL A 1 183 ? 17.156 -25.25 -1.181 1 97.69 183 VAL A N 1
ATOM 1428 C CA . VAL A 1 183 ? 18.062 -26.109 -1.932 1 97.69 183 VAL A CA 1
ATOM 1429 C C . VAL A 1 183 ? 19.484 -25.562 -1.829 1 97.69 183 VAL A C 1
ATOM 1431 O O . VAL A 1 183 ? 20.422 -26.188 -2.314 1 97.69 183 VAL A O 1
ATOM 1434 N N . VAL A 1 184 ? 19.641 -24.359 -1.245 1 96.25 184 VAL A N 1
ATOM 1435 C CA . VAL A 1 184 ? 20.969 -23.781 -1.175 1 96.25 184 VAL A CA 1
ATOM 1436 C C . VAL A 1 184 ? 21.906 -24.75 -0.446 1 96.25 184 VAL A C 1
ATOM 1438 O O . VAL A 1 184 ? 21.547 -25.312 0.591 1 96.25 184 VAL A O 1
ATOM 1441 N N . ASN A 1 185 ? 23.062 -25 -1.028 1 90.44 185 ASN A N 1
ATOM 1442 C CA . ASN A 1 185 ? 24.109 -25.828 -0.437 1 90.44 185 ASN A CA 1
ATOM 1443 C C . ASN A 1 185 ? 25.281 -24.984 0.065 1 90.44 185 ASN A C 1
ATOM 1445 O O . ASN A 1 185 ? 26.312 -24.891 -0.608 1 90.44 185 ASN A O 1
ATOM 1449 N N . SER A 1 186 ? 25.109 -24.375 1.102 1 88.38 186 SER A N 1
ATOM 1450 C CA . SER A 1 186 ? 26.125 -23.516 1.705 1 88.38 186 SER A CA 1
ATOM 1451 C C . SER A 1 186 ? 26.453 -23.953 3.129 1 88.38 186 SER A C 1
ATOM 1453 O O . SER A 1 186 ? 25.609 -24.562 3.801 1 88.38 186 SER A O 1
ATOM 1455 N N . GLU A 1 187 ? 27.672 -23.703 3.504 1 87.94 187 GLU A N 1
ATOM 1456 C CA . GLU A 1 187 ? 28.078 -24 4.871 1 87.94 187 GLU A CA 1
ATOM 1457 C C . GLU A 1 187 ? 27.484 -23 5.859 1 87.94 187 GLU A C 1
ATOM 1459 O O . GLU A 1 187 ? 27.406 -23.266 7.059 1 87.94 187 GLU A O 1
ATOM 1464 N N . VAL A 1 188 ? 27.188 -21.938 5.27 1 88.62 188 VAL A N 1
ATOM 1465 C CA . VAL A 1 188 ? 26.609 -20.875 6.09 1 88.62 188 VAL A CA 1
ATOM 1466 C C . VAL A 1 188 ? 25.094 -21 6.102 1 88.62 188 VAL A C 1
ATOM 1468 O O . VAL A 1 188 ? 24.469 -21.312 5.078 1 88.62 188 VAL A O 1
ATOM 1471 N N . GLU A 1 189 ? 24.578 -20.891 7.312 1 85.75 189 GLU A N 1
ATOM 1472 C CA . GLU A 1 189 ? 23.125 -20.938 7.406 1 85.75 189 GLU A CA 1
ATOM 1473 C C . GLU A 1 189 ? 22.5 -19.656 6.883 1 85.75 189 GLU A C 1
ATOM 1475 O O . GLU A 1 189 ? 22.922 -18.547 7.258 1 85.75 189 GLU A O 1
ATOM 1480 N N . GLY A 1 190 ? 21.578 -19.797 5.984 1 93.56 190 GLY A N 1
ATOM 1481 C CA . GLY A 1 190 ? 20.875 -18.656 5.414 1 93.56 190 GLY A CA 1
ATOM 1482 C C . GLY A 1 190 ? 19.5 -18.438 6.027 1 93.56 190 GLY A C 1
ATOM 1483 O O . GLY A 1 190 ? 19.094 -19.156 6.938 1 93.56 190 GLY A O 1
ATOM 1484 N N . LYS A 1 191 ? 18.906 -17.344 5.754 1 96.25 191 LYS A N 1
ATOM 1485 C CA . LYS A 1 191 ? 17.547 -17.016 6.121 1 96.25 191 LYS A CA 1
ATOM 1486 C C . LYS A 1 191 ? 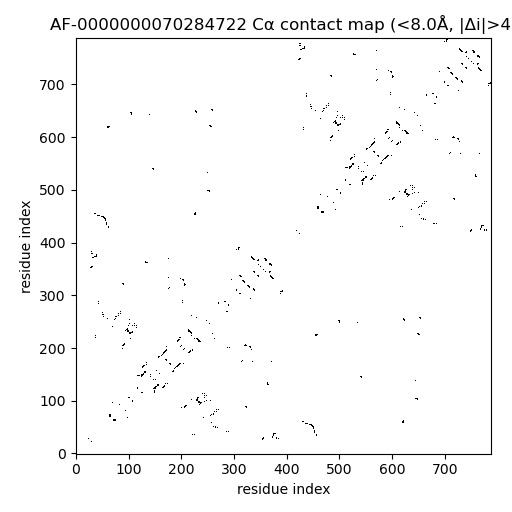16.562 -17.484 5.047 1 96.25 191 LYS A C 1
ATOM 1488 O O . LYS A 1 191 ? 16.906 -17.578 3.871 1 96.25 191 LYS A O 1
ATOM 1493 N N . LEU A 1 192 ? 15.359 -17.828 5.523 1 98.06 192 LEU A N 1
ATOM 1494 C CA . LEU A 1 192 ? 14.391 -18.422 4.605 1 98.06 192 LEU A CA 1
ATOM 1495 C C . LEU A 1 192 ? 13.102 -17.594 4.578 1 98.06 192 LEU A C 1
ATOM 1497 O O . LEU A 1 192 ? 12.617 -17.156 5.621 1 98.06 192 LEU A O 1
ATOM 1501 N N . ILE A 1 193 ? 12.617 -17.328 3.412 1 98.81 193 ILE A N 1
ATOM 1502 C CA . ILE A 1 193 ? 11.266 -16.828 3.188 1 98.81 193 ILE A CA 1
ATOM 1503 C C . ILE A 1 193 ? 10.445 -17.875 2.424 1 98.81 193 ILE A C 1
ATOM 1505 O O . ILE A 1 193 ? 10.805 -18.25 1.306 1 98.81 193 ILE A O 1
ATOM 1509 N N . TYR A 1 194 ? 9.383 -18.344 2.99 1 98.81 194 TYR A N 1
ATOM 1510 C CA . TYR A 1 194 ? 8.461 -19.234 2.285 1 98.81 194 TYR A CA 1
ATOM 1511 C C . TYR A 1 194 ? 7.289 -18.453 1.701 1 98.81 194 TYR A C 1
ATOM 1513 O O . TYR A 1 194 ? 6.465 -17.922 2.441 1 98.81 194 TYR A O 1
ATOM 1521 N N . ASP A 1 195 ? 7.242 -18.375 0.426 1 98.88 195 ASP A N 1
ATOM 1522 C CA . ASP A 1 195 ? 6.105 -17.797 -0.287 1 98.88 195 ASP A CA 1
ATOM 1523 C C . ASP A 1 195 ? 5.043 -18.859 -0.566 1 98.88 195 ASP A C 1
ATOM 1525 O O . ASP A 1 195 ? 5.211 -19.703 -1.452 1 98.88 195 ASP A O 1
ATOM 1529 N N . LEU A 1 196 ? 3.904 -18.734 0.103 1 98.88 196 LEU A N 1
ATOM 1530 C CA . LEU A 1 196 ? 2.848 -19.734 0.062 1 98.88 196 LEU A CA 1
ATOM 1531 C C . LEU A 1 196 ? 1.587 -19.172 -0.587 1 98.88 196 LEU A C 1
ATOM 1533 O O . LEU A 1 196 ? 0.472 -19.547 -0.217 1 98.88 196 LEU A O 1
ATOM 1537 N N . ALA A 1 197 ? 1.794 -18.312 -1.566 1 98.75 197 ALA A N 1
ATOM 1538 C CA . ALA A 1 197 ? 0.695 -17.656 -2.266 1 98.75 197 ALA A CA 1
ATOM 1539 C C . ALA A 1 197 ? -0.298 -18.672 -2.816 1 98.75 197 ALA A C 1
ATOM 1541 O O . ALA A 1 197 ? -1.492 -18.391 -2.926 1 98.75 197 ALA A O 1
ATOM 1542 N N . TYR A 1 198 ? 0.182 -19.922 -3.068 1 98.75 198 TYR A N 1
ATOM 1543 C CA . TYR A 1 198 ? -0.65 -20.875 -3.795 1 98.75 198 TYR A CA 1
ATOM 1544 C C . TYR A 1 198 ? -0.946 -22.109 -2.943 1 98.75 198 TYR A C 1
ATOM 1546 O O . TYR A 1 198 ? -1.511 -23.094 -3.434 1 98.75 198 TYR A O 1
ATOM 1554 N N . TYR A 1 199 ? -0.546 -22.109 -1.719 1 98.81 199 TYR A N 1
ATOM 1555 C CA . TYR A 1 199 ? -0.779 -23.266 -0.865 1 98.81 199 TYR A CA 1
ATOM 1556 C C . TYR A 1 199 ? -2.191 -23.25 -0.29 1 98.81 199 TYR A C 1
ATOM 1558 O O . TYR A 1 199 ? -2.371 -23.172 0.928 1 98.81 199 TYR A O 1
ATOM 1566 N N . TRP A 1 200 ? -3.152 -23.438 -1.192 1 98.81 200 TRP A N 1
ATOM 1567 C CA . TRP A 1 200 ? -4.59 -23.469 -0.945 1 98.81 200 TRP A CA 1
ATOM 1568 C C . TRP A 1 200 ? -5.234 -24.688 -1.602 1 98.81 200 TRP A C 1
ATOM 1570 O O . TRP A 1 200 ? -4.742 -25.188 -2.615 1 98.81 200 TRP A O 1
ATOM 1580 N N . PRO A 1 201 ? -6.406 -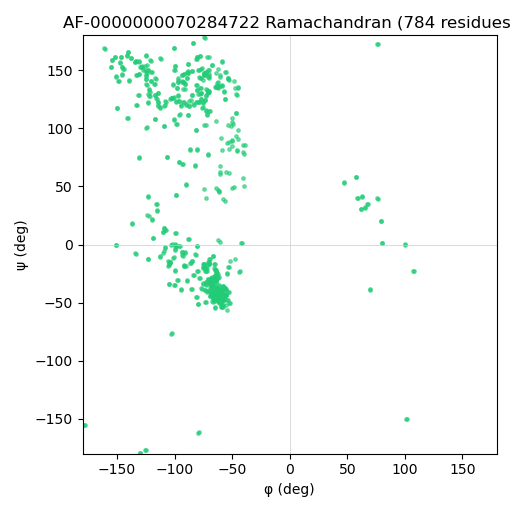25.141 -1.138 1 97.88 201 PRO A N 1
ATOM 1581 C CA . PRO A 1 201 ? -6.992 -26.422 -1.571 1 97.88 201 PRO A CA 1
ATOM 1582 C C . PRO A 1 201 ? -7.359 -26.422 -3.053 1 97.88 201 PRO A C 1
ATOM 1584 O O . PRO A 1 201 ? -7.422 -27.484 -3.674 1 97.88 201 PRO A O 1
ATOM 1587 N N . GLN A 1 202 ? -7.621 -25.312 -3.611 1 97.88 202 GLN A N 1
ATOM 1588 C CA . GLN A 1 202 ? -8.055 -25.297 -5.004 1 97.88 202 GLN A CA 1
ATOM 1589 C C . GLN A 1 202 ? -6.891 -25.547 -5.949 1 97.88 202 GLN A C 1
ATOM 1591 O O . GLN A 1 202 ? -7.09 -25.891 -7.117 1 97.88 202 GLN A O 1
ATOM 1596 N N . TYR A 1 203 ? -5.629 -25.328 -5.457 1 98.38 203 TYR A N 1
ATOM 1597 C CA . TYR A 1 203 ? -4.473 -25.438 -6.34 1 98.38 203 TYR A CA 1
ATOM 1598 C C . TYR A 1 203 ? -3.705 -26.734 -6.082 1 98.38 203 TYR A C 1
ATOM 1600 O O . TYR A 1 203 ? -3.037 -27.25 -6.977 1 98.38 203 TYR A O 1
ATOM 1608 N N . THR A 1 204 ? -3.697 -27.125 -4.824 1 98.38 204 THR A N 1
ATOM 1609 C CA . THR A 1 204 ? -2.832 -28.234 -4.414 1 98.38 204 THR A CA 1
ATOM 1610 C C . THR A 1 204 ? -3.385 -28.906 -3.168 1 98.38 204 THR A C 1
ATOM 1612 O O . THR A 1 204 ? -4.105 -28.297 -2.381 1 98.38 204 THR A O 1
ATOM 1615 N N . PRO A 1 205 ? -3.08 -30.219 -2.98 1 97.94 205 PRO A N 1
ATOM 1616 C CA . PRO A 1 205 ? -3.443 -30.859 -1.714 1 97.94 205 PRO A CA 1
ATOM 1617 C C . PRO A 1 205 ? -2.719 -30.25 -0.516 1 97.94 205 PRO A C 1
ATOM 1619 O O . PRO A 1 205 ? -1.523 -29.953 -0.595 1 97.94 205 PRO A O 1
ATOM 1622 N N . ILE A 1 206 ? -3.496 -30.016 0.564 1 98.5 206 ILE A N 1
ATOM 1623 C CA . ILE A 1 206 ? -2.906 -29.578 1.825 1 98.5 206 ILE A CA 1
ATOM 1624 C C . ILE A 1 206 ? -2.355 -30.797 2.58 1 98.5 206 ILE A C 1
ATOM 1626 O O . ILE A 1 206 ? -3.086 -31.453 3.326 1 98.5 206 ILE A O 1
ATOM 1630 N N . THR A 1 207 ? -1.094 -31 2.463 1 97.5 207 THR A N 1
ATOM 1631 C CA . THR A 1 207 ? -0.523 -32.25 2.955 1 97.5 207 THR A CA 1
ATOM 1632 C C . THR A 1 207 ? -0.11 -32.125 4.418 1 97.5 207 THR A C 1
ATOM 1634 O O . THR A 1 207 ? -0.04 -33.125 5.141 1 97.5 207 THR A O 1
ATOM 1637 N N . HIS A 1 208 ? 0.282 -30.969 4.848 1 97.19 208 HIS A N 1
ATOM 1638 C CA . HIS A 1 208 ? 0.673 -30.672 6.223 1 97.19 208 HIS A CA 1
ATOM 1639 C C . HIS A 1 208 ? 0.622 -29.188 6.508 1 97.19 208 HIS A C 1
ATOM 1641 O O . HIS A 1 208 ? 0.466 -28.375 5.586 1 97.19 208 HIS A O 1
ATOM 1647 N N . GLN A 1 209 ? 0.722 -28.859 7.781 1 98.25 209 GLN A N 1
ATOM 1648 C CA . GLN A 1 209 ? 0.86 -27.453 8.18 1 98.25 209 GLN A CA 1
ATOM 1649 C C . GLN A 1 209 ? 2.312 -27 8.086 1 98.25 209 GLN A C 1
ATOM 1651 O O . GLN A 1 209 ? 3.191 -27.578 8.734 1 98.25 209 GLN A O 1
ATOM 1656 N N . ILE A 1 210 ? 2.51 -26.016 7.281 1 98.44 210 ILE A N 1
ATOM 1657 C CA . ILE A 1 210 ? 3.857 -25.469 7.168 1 98.44 210 ILE A CA 1
ATOM 1658 C C . ILE A 1 210 ? 4.211 -24.703 8.445 1 98.44 210 ILE A C 1
ATOM 1660 O O . ILE A 1 210 ? 3.422 -23.891 8.93 1 98.44 210 ILE A O 1
ATOM 1664 N N . ASN A 1 211 ? 5.367 -24.969 9 1 98.06 211 ASN A N 1
ATOM 1665 C CA . ASN A 1 211 ? 5.781 -24.359 10.25 1 98.06 211 ASN A CA 1
ATOM 1666 C C . ASN A 1 211 ? 7.105 -23.625 10.102 1 98.06 211 ASN A C 1
ATOM 1668 O O . ASN A 1 211 ? 7.953 -23.672 11 1 98.06 211 ASN A O 1
ATOM 1672 N N . GLN A 1 212 ? 7.32 -22.953 9.07 1 97.75 212 GLN A N 1
ATOM 1673 C CA . GLN A 1 212 ? 8.539 -22.188 8.844 1 97.75 212 GLN A CA 1
ATOM 1674 C C . GLN A 1 212 ? 8.492 -20.844 9.57 1 97.75 212 GLN A C 1
ATOM 1676 O O . GLN A 1 212 ? 7.418 -20.375 9.93 1 97.75 212 GLN A O 1
ATOM 1681 N N . ASP A 1 213 ? 9.633 -20.234 9.812 1 98.06 213 ASP A N 1
ATOM 1682 C CA . ASP A 1 213 ? 9.758 -19.016 10.617 1 98.06 213 ASP A CA 1
ATOM 1683 C C . ASP A 1 213 ? 9.102 -17.828 9.922 1 98.06 213 ASP A C 1
ATOM 1685 O O . ASP A 1 213 ? 8.617 -16.906 10.586 1 98.06 213 ASP A O 1
ATOM 1689 N N . VAL A 1 214 ? 9.172 -17.797 8.625 1 98.81 214 VAL A N 1
ATOM 1690 C CA . VAL A 1 214 ? 8.602 -16.719 7.836 1 98.81 214 VAL A CA 1
ATOM 1691 C C . VAL A 1 214 ? 7.797 -17.281 6.672 1 98.81 214 VAL A C 1
ATOM 1693 O O . VAL A 1 214 ? 8.336 -18.016 5.832 1 98.81 214 VAL A O 1
ATOM 1696 N N . THR A 1 215 ? 6.496 -16.953 6.641 1 98.88 215 THR A N 1
ATOM 1697 C CA . THR A 1 215 ? 5.637 -17.391 5.539 1 98.88 215 THR A CA 1
ATOM 1698 C C . THR A 1 215 ? 4.832 -16.203 4.996 1 98.88 215 THR A C 1
ATOM 1700 O O . THR A 1 215 ? 4.465 -15.297 5.742 1 98.88 215 THR A O 1
ATOM 1703 N N . LEU A 1 216 ? 4.562 -16.188 3.684 1 98.88 216 LEU A N 1
ATOM 1704 C CA . LEU A 1 216 ? 3.801 -15.156 2.996 1 98.88 216 LEU A CA 1
ATOM 1705 C C . LEU A 1 216 ? 2.529 -15.734 2.381 1 98.88 216 LEU A C 1
ATOM 1707 O O . LEU A 1 216 ? 2.543 -16.828 1.829 1 98.88 216 LEU A O 1
ATOM 1711 N N . PHE A 1 217 ? 1.48 -14.969 2.537 1 98.94 217 PHE A N 1
ATOM 1712 C CA . PHE A 1 217 ? 0.203 -15.266 1.9 1 98.94 217 PHE A CA 1
ATOM 1713 C C . PHE A 1 217 ? -0.385 -14.023 1.25 1 98.94 217 PHE A C 1
ATOM 1715 O O . PHE A 1 217 ? 0 -12.898 1.586 1 98.94 217 PHE A O 1
ATOM 1722 N N . THR A 1 218 ? -1.251 -14.188 0.297 1 98.81 218 THR A N 1
ATOM 1723 C CA . THR A 1 218 ? -1.958 -13.086 -0.342 1 98.81 218 THR A CA 1
ATOM 1724 C C . THR A 1 218 ? -3.416 -13.453 -0.6 1 98.81 218 THR A C 1
ATOM 1726 O O . THR A 1 218 ? -3.721 -14.602 -0.947 1 98.81 218 THR A O 1
ATOM 1729 N N . LEU A 1 219 ? -4.297 -12.523 -0.409 1 98.88 219 LEU A N 1
ATOM 1730 C CA . LEU A 1 219 ? -5.719 -12.703 -0.67 1 98.88 219 LEU A CA 1
ATOM 1731 C C . LEU A 1 219 ? -5.977 -12.93 -2.156 1 98.88 219 LEU A C 1
ATOM 1733 O O . LEU A 1 219 ? -6.891 -13.672 -2.527 1 98.88 219 LEU A O 1
ATOM 1737 N N . SER A 1 220 ? -5.141 -12.344 -3 1 98.56 220 SER A N 1
ATOM 1738 C CA . SER A 1 220 ? -5.301 -12.367 -4.449 1 98.56 220 SER A CA 1
ATOM 1739 C C . SER A 1 220 ? -5.438 -13.797 -4.973 1 98.56 220 SER A C 1
ATOM 1741 O O . SER A 1 220 ? -6.32 -14.086 -5.781 1 98.56 220 SER A O 1
ATOM 1743 N N . LYS A 1 221 ? -4.551 -14.617 -4.496 1 98.69 221 LYS A N 1
ATOM 1744 C CA . LYS A 1 221 ? -4.527 -15.969 -5.043 1 98.69 221 LYS A CA 1
ATOM 1745 C C . LYS A 1 221 ? -5.402 -16.906 -4.223 1 98.69 221 LYS A C 1
ATOM 1747 O O . LYS A 1 221 ? -5.797 -17.984 -4.699 1 98.69 221 LYS A O 1
ATOM 1752 N N . CYS A 1 222 ? -5.715 -16.516 -3.021 1 98.75 222 CYS A N 1
ATOM 1753 C CA . CYS A 1 222 ? -6.625 -17.297 -2.193 1 98.75 222 CYS A CA 1
ATOM 1754 C C . CYS A 1 222 ? -8.055 -17.172 -2.695 1 98.75 222 CYS A C 1
ATOM 1756 O O . CYS A 1 222 ? -8.688 -18.188 -3.014 1 98.75 222 CYS A O 1
ATOM 1758 N N . THR A 1 223 ? -8.555 -15.938 -2.943 1 98.81 223 THR A N 1
ATOM 1759 C CA . THR A 1 223 ? -9.984 -15.742 -3.162 1 98.81 223 THR A CA 1
ATOM 1760 C C . THR A 1 223 ? -10.234 -15.086 -4.516 1 98.81 223 THR A C 1
ATOM 1762 O O . THR A 1 223 ? -11.383 -14.977 -4.957 1 98.81 223 THR A O 1
ATOM 1765 N N . GLY A 1 224 ? -9.219 -14.586 -5.117 1 98.69 224 GLY A N 1
ATOM 1766 C CA . GLY A 1 224 ? -9.359 -13.914 -6.402 1 98.69 224 GLY A CA 1
ATOM 1767 C C . GLY A 1 224 ? -9.391 -12.398 -6.285 1 98.69 224 GLY A C 1
ATOM 1768 O O . GLY A 1 224 ? -9.43 -11.695 -7.297 1 98.69 224 GLY A O 1
ATOM 1769 N N . HIS A 1 225 ? -9.281 -11.883 -5.086 1 98.75 225 HIS A N 1
ATOM 1770 C CA . HIS A 1 225 ? -9.445 -10.453 -4.875 1 98.75 225 HIS A CA 1
ATOM 1771 C C . HIS A 1 225 ? -8.102 -9.734 -4.918 1 98.75 225 HIS A C 1
ATOM 1773 O O . HIS A 1 225 ? -7.68 -9.133 -3.926 1 98.75 225 HIS A O 1
ATOM 1779 N N . GLY A 1 226 ? -7.527 -9.703 -6.137 1 98.5 226 GLY A N 1
ATOM 1780 C CA . GLY A 1 226 ? -6.262 -9.008 -6.336 1 98.5 226 GLY A CA 1
ATOM 1781 C C . GLY A 1 226 ? -6.379 -7.504 -6.191 1 98.5 226 GLY A C 1
ATOM 1782 O O . GLY A 1 226 ? -5.426 -6.844 -5.777 1 98.5 226 GLY A O 1
ATOM 1783 N N . GLY A 1 227 ? -7.523 -6.938 -6.484 1 98.5 227 GLY A N 1
ATOM 1784 C CA . GLY A 1 227 ? -7.742 -5.5 -6.434 1 98.5 227 GLY A CA 1
ATOM 1785 C C . GLY A 1 227 ? -7.758 -4.949 -5.023 1 98.5 227 GLY A C 1
ATOM 1786 O O . GLY A 1 227 ? -7.609 -3.742 -4.82 1 98.5 227 GLY A O 1
ATOM 1787 N N . SER A 1 228 ? -7.91 -5.82 -4.051 1 98.75 228 SER A N 1
ATOM 1788 C CA . SER A 1 228 ? -7.988 -5.371 -2.666 1 98.75 228 SER A CA 1
ATOM 1789 C C . SER A 1 228 ? -6.602 -5.094 -2.096 1 98.75 228 SER A C 1
ATOM 1791 O O . SER A 1 228 ? -6.465 -4.363 -1.109 1 98.75 228 SER A O 1
ATOM 1793 N N . ARG A 1 229 ? -5.59 -5.672 -2.652 1 98.69 229 ARG A N 1
ATOM 1794 C CA . ARG A 1 229 ? -4.203 -5.484 -2.232 1 98.69 229 ARG A CA 1
ATOM 1795 C C . ARG A 1 229 ? -4.023 -5.852 -0.763 1 98.69 229 ARG A C 1
ATOM 1797 O O . ARG A 1 229 ? -3.516 -5.051 0.024 1 98.69 229 ARG A O 1
ATOM 1804 N N . ILE A 1 230 ? -4.355 -7.105 -0.403 1 98.88 230 ILE A N 1
ATOM 1805 C CA . ILE A 1 230 ? -4.184 -7.605 0.956 1 98.88 230 ILE A CA 1
ATOM 1806 C C . ILE A 1 230 ? -3.277 -8.836 0.943 1 98.88 230 ILE A C 1
ATOM 1808 O O . ILE A 1 230 ? -3.486 -9.758 0.157 1 98.88 230 ILE A O 1
ATOM 1812 N N . GLY A 1 231 ? -2.264 -8.828 1.735 1 98.94 231 GLY A N 1
ATOM 1813 C CA . GLY A 1 231 ? -1.417 -9.969 2.064 1 98.94 231 GLY A CA 1
ATOM 1814 C C . GLY A 1 231 ? -0.999 -10 3.521 1 98.94 231 GLY A C 1
ATOM 1815 O O . GLY A 1 231 ? -1.183 -9.016 4.246 1 98.94 231 GLY A O 1
ATOM 1816 N N . TRP A 1 232 ? -0.557 -11.109 3.961 1 98.94 232 TRP A N 1
ATOM 1817 C CA . TRP A 1 232 ? -0.102 -11.188 5.344 1 98.94 232 TRP A CA 1
ATOM 1818 C C . TRP A 1 232 ? 1.065 -12.156 5.484 1 98.94 232 TRP A C 1
ATOM 1820 O O . TRP A 1 232 ? 1.23 -13.062 4.656 1 98.94 232 TRP A O 1
ATOM 1830 N N . ALA A 1 233 ? 1.887 -11.93 6.473 1 98.94 233 ALA A N 1
ATOM 1831 C CA . ALA A 1 233 ? 3.021 -12.781 6.824 1 98.94 233 ALA A CA 1
ATOM 1832 C C . ALA A 1 233 ? 2.889 -13.312 8.25 1 98.94 233 ALA A C 1
ATOM 1834 O O . ALA A 1 233 ? 2.373 -12.617 9.133 1 98.94 233 ALA A O 1
ATOM 1835 N N . PHE A 1 234 ? 3.238 -14.508 8.438 1 98.94 234 PHE A N 1
ATOM 1836 C CA . PHE A 1 234 ? 3.539 -15.031 9.766 1 98.94 234 PHE A CA 1
ATOM 1837 C C . PHE A 1 234 ? 5.039 -15.016 10.023 1 98.94 234 PHE A C 1
ATOM 1839 O O . PHE A 1 234 ? 5.824 -15.484 9.195 1 98.94 234 PHE A O 1
ATOM 1846 N N . VAL A 1 235 ? 5.414 -14.445 11.156 1 98.88 235 VAL A N 1
ATOM 1847 C CA . VAL A 1 235 ? 6.824 -14.258 11.5 1 98.88 235 VAL A CA 1
ATOM 1848 C C . VAL A 1 235 ? 7.082 -14.742 12.922 1 98.88 235 VAL A C 1
ATOM 1850 O O . VAL A 1 235 ? 6.418 -14.297 13.859 1 98.88 235 VAL A O 1
ATOM 1853 N N . LYS A 1 236 ? 8.062 -15.57 13.109 1 98.62 236 LYS A N 1
ATOM 1854 C CA . LYS A 1 236 ? 8.359 -16.125 14.43 1 98.62 236 LYS A CA 1
ATOM 1855 C C . LYS A 1 236 ? 9.172 -15.141 15.266 1 98.62 236 LYS A C 1
ATOM 1857 O O . LYS A 1 236 ? 8.906 -14.969 16.453 1 98.62 236 LYS A O 1
ATOM 1862 N N . ASP A 1 237 ? 10.172 -14.539 14.711 1 98.5 237 ASP A N 1
ATOM 1863 C CA . ASP A 1 237 ? 11.086 -13.641 15.414 1 98.5 237 ASP A CA 1
ATOM 1864 C C . ASP A 1 237 ? 10.477 -12.242 15.555 1 98.5 237 ASP A C 1
ATOM 1866 O O . ASP A 1 237 ? 10.234 -11.562 14.562 1 98.5 237 ASP A O 1
ATOM 1870 N N . ILE A 1 238 ? 10.344 -11.758 16.719 1 98.44 238 ILE A N 1
ATOM 1871 C CA . ILE A 1 238 ? 9.695 -10.484 17 1 98.44 238 ILE A CA 1
ATOM 1872 C C . ILE A 1 238 ? 10.531 -9.344 16.438 1 98.44 238 ILE A C 1
ATOM 1874 O O . ILE A 1 238 ? 9.992 -8.312 16.016 1 98.44 238 ILE A O 1
ATOM 1878 N N . GLU A 1 239 ? 11.82 -9.5 16.453 1 98 239 GLU A N 1
ATOM 1879 C CA . GLU A 1 239 ? 12.68 -8.43 15.938 1 98 239 GLU A CA 1
ATOM 1880 C C . GLU A 1 239 ? 12.523 -8.266 14.43 1 98 239 GLU A C 1
ATOM 1882 O O . GLU A 1 239 ? 12.562 -7.145 13.922 1 98 239 GLU A O 1
ATOM 1887 N N . VAL A 1 240 ? 12.359 -9.367 13.719 1 98.44 240 VAL A N 1
ATOM 1888 C CA . VAL A 1 240 ? 12.078 -9.312 12.289 1 98.44 240 VAL A CA 1
ATOM 1889 C C . VAL A 1 240 ? 10.734 -8.633 12.047 1 98.44 240 VAL A C 1
ATOM 1891 O O . VAL A 1 240 ? 10.617 -7.75 11.195 1 98.44 240 VAL A O 1
ATOM 1894 N N . ALA A 1 241 ? 9.742 -9.016 12.836 1 98.88 241 ALA A N 1
ATOM 1895 C CA . ALA A 1 241 ? 8.406 -8.43 12.703 1 98.88 241 ALA A CA 1
ATOM 1896 C C . ALA A 1 241 ? 8.445 -6.922 12.953 1 98.88 241 ALA A C 1
ATOM 1898 O O . ALA A 1 241 ? 7.805 -6.152 12.234 1 98.88 241 ALA A O 1
ATOM 1899 N N . LYS A 1 242 ? 9.172 -6.496 13.945 1 98.38 242 LYS A N 1
ATOM 1900 C CA . LYS A 1 242 ? 9.289 -5.078 14.266 1 98.38 242 LYS A CA 1
ATOM 1901 C C . LYS A 1 242 ? 9.938 -4.305 13.125 1 98.38 242 LYS A C 1
ATOM 1903 O O . LYS A 1 242 ? 9.5 -3.201 12.789 1 98.38 242 LYS A O 1
ATOM 1908 N N . LYS A 1 243 ? 10.961 -4.867 12.555 1 97.56 243 LYS A N 1
ATOM 1909 C CA . LYS A 1 243 ? 11.617 -4.227 11.422 1 97.56 243 LYS A CA 1
ATOM 1910 C C . LYS A 1 243 ? 10.688 -4.137 10.227 1 97.56 243 LYS A C 1
ATOM 1912 O O . LYS A 1 243 ? 10.688 -3.133 9.508 1 97.56 243 LYS A O 1
ATOM 1917 N N . MET A 1 244 ? 9.906 -5.211 10.047 1 98.69 244 MET A N 1
ATOM 1918 C CA . MET A 1 244 ? 8.906 -5.156 8.984 1 98.69 244 MET A CA 1
ATOM 1919 C C . MET A 1 244 ? 7.918 -4.016 9.219 1 98.69 244 MET A C 1
ATOM 1921 O O . MET A 1 244 ? 7.598 -3.27 8.289 1 98.69 244 MET A O 1
ATOM 1925 N N . MET A 1 245 ? 7.523 -3.891 10.438 1 98.44 245 MET A N 1
ATOM 1926 C CA . MET A 1 245 ? 6.559 -2.852 10.781 1 98.44 245 MET A CA 1
ATOM 1927 C C . MET A 1 245 ? 7.133 -1.464 10.523 1 98.44 245 MET A C 1
ATOM 1929 O O . MET A 1 245 ? 6.418 -0.563 10.078 1 98.44 245 MET A O 1
ATOM 1933 N N . ARG A 1 246 ? 8.336 -1.3 10.805 1 97.12 246 ARG A N 1
ATOM 1934 C CA . ARG A 1 246 ? 8.992 -0.026 10.531 1 97.12 246 ARG A CA 1
ATOM 1935 C C . ARG A 1 246 ? 9.016 0.272 9.039 1 97.12 246 ARG A C 1
ATOM 1937 O O . ARG A 1 246 ? 8.734 1.397 8.617 1 97.12 246 ARG A O 1
ATOM 1944 N N . PHE A 1 247 ? 9.328 -0.704 8.242 1 97.44 247 PHE A N 1
ATOM 1945 C CA . PHE A 1 247 ? 9.305 -0.568 6.789 1 97.44 247 PHE A CA 1
ATOM 1946 C C . PHE A 1 247 ? 7.914 -0.193 6.301 1 97.44 247 PHE A C 1
ATOM 1948 O O . PHE A 1 247 ? 7.758 0.708 5.473 1 97.44 247 PHE A O 1
ATOM 1955 N N . MET A 1 248 ? 6.922 -0.9 6.855 1 98 248 MET A N 1
ATOM 1956 C CA . MET A 1 248 ? 5.543 -0.637 6.461 1 98 248 MET A CA 1
ATOM 1957 C C . MET A 1 248 ? 5.152 0.806 6.77 1 98 248 MET A C 1
ATOM 1959 O O . MET A 1 248 ? 4.543 1.48 5.934 1 98 248 MET A O 1
ATOM 1963 N N . HIS A 1 249 ? 5.52 1.222 7.875 1 96.81 249 HIS A N 1
ATOM 1964 C CA . HIS A 1 249 ? 5.219 2.582 8.305 1 96.81 249 HIS A CA 1
ATOM 1965 C C . HIS A 1 249 ? 5.832 3.607 7.355 1 96.81 249 HIS A C 1
ATOM 1967 O O . HIS A 1 249 ? 5.156 4.547 6.93 1 96.81 249 HIS A O 1
ATOM 1973 N N . LEU A 1 250 ? 7.027 3.369 6.949 1 96.94 250 LEU A N 1
ATOM 1974 C CA . LEU A 1 250 ? 7.781 4.348 6.176 1 96.94 250 LEU A CA 1
ATOM 1975 C C . LEU A 1 250 ? 7.449 4.242 4.691 1 96.94 250 LEU A C 1
ATOM 1977 O O . LEU A 1 250 ? 7.746 5.152 3.914 1 96.94 250 LEU A O 1
ATOM 1981 N N . SER A 1 251 ? 6.797 3.133 4.348 1 97.25 251 SER A N 1
ATOM 1982 C CA . SER A 1 251 ? 6.535 2.912 2.928 1 97.25 251 SER A CA 1
ATOM 1983 C C . SER A 1 251 ? 5.102 3.287 2.564 1 97.25 251 SER A C 1
ATOM 1985 O O . SER A 1 251 ? 4.844 3.783 1.466 1 97.25 251 SER A O 1
ATOM 1987 N N . SER A 1 252 ? 4.18 3.041 3.52 1 97.88 252 SER A N 1
ATOM 1988 C CA . SER A 1 252 ? 2.783 3.295 3.188 1 97.88 252 SER A CA 1
ATOM 1989 C C . SER A 1 252 ? 1.979 3.67 4.43 1 97.88 252 SER A C 1
ATOM 1991 O O . SER A 1 252 ? 0.779 3.936 4.34 1 97.88 252 SER A O 1
ATOM 1993 N N . ILE A 1 253 ? 2.613 3.709 5.566 1 96.81 253 ILE A N 1
ATOM 1994 C CA . ILE A 1 253 ? 2.01 3.949 6.875 1 96.81 253 ILE A CA 1
ATOM 1995 C C . ILE A 1 253 ? 1.149 2.752 7.273 1 96.81 253 ILE A C 1
ATOM 1997 O O . ILE A 1 253 ? 1.194 2.305 8.422 1 96.81 253 ILE A O 1
ATOM 2001 N N . GLY A 1 254 ? 0.473 2.166 6.441 1 97.56 254 GLY A N 1
ATOM 2002 C CA . GLY A 1 254 ? -0.358 1.006 6.73 1 97.56 254 GLY A CA 1
ATOM 2003 C C . GLY A 1 254 ? -1.059 0.457 5.5 1 97.56 254 GLY A C 1
ATOM 2004 O O . GLY A 1 254 ? -0.531 0.538 4.391 1 97.56 254 GLY A O 1
ATOM 2005 N N . VAL A 1 255 ? -2.16 -0.217 5.785 1 98.69 255 VAL A N 1
ATOM 2006 C CA . VAL A 1 255 ? -2.949 -0.89 4.758 1 98.69 255 VAL A CA 1
ATOM 2007 C C . VAL A 1 255 ? -4.395 -0.403 4.816 1 98.69 255 VAL A C 1
ATOM 2009 O O . VAL A 1 255 ? -4.934 -0.158 5.898 1 98.69 255 VAL A O 1
ATOM 2012 N N . SER A 1 256 ? -5.027 -0.246 3.662 1 98.75 256 SER A N 1
ATOM 2013 C CA . SER A 1 256 ? -6.402 0.224 3.537 1 98.75 256 SER A CA 1
ATOM 2014 C C . SER A 1 256 ? -7.324 -0.491 4.52 1 98.75 256 SER A C 1
ATOM 2016 O O . SER A 1 256 ? -7.379 -1.723 4.543 1 98.75 256 SER A O 1
ATOM 2018 N N . LYS A 1 257 ? -8.109 0.327 5.285 1 98.69 257 LYS A N 1
ATOM 2019 C CA . LYS A 1 257 ? -9.078 -0.257 6.207 1 98.69 257 LYS A CA 1
ATOM 2020 C C . LYS A 1 257 ? -10.266 -0.854 5.453 1 98.69 257 LYS A C 1
ATOM 2022 O O . LYS A 1 257 ? -10.828 -1.866 5.875 1 98.69 257 LYS A O 1
ATOM 2027 N N . GLU A 1 258 ? -10.633 -0.225 4.359 1 98.69 258 GLU A N 1
ATOM 2028 C CA . GLU A 1 258 ? -11.719 -0.756 3.533 1 98.69 258 GLU A CA 1
ATOM 2029 C C . GLU A 1 258 ? -11.398 -2.168 3.051 1 98.69 258 GLU A C 1
ATOM 2031 O O . GLU A 1 258 ? -12.25 -3.061 3.121 1 98.69 258 GLU A O 1
ATOM 2036 N N . SER A 1 259 ? -10.164 -2.326 2.58 1 98.81 259 SER A N 1
ATOM 2037 C CA . SER A 1 259 ? -9.758 -3.631 2.074 1 98.81 259 SER A CA 1
ATOM 2038 C C . SER A 1 259 ? -9.758 -4.676 3.184 1 98.81 259 SER A C 1
ATOM 2040 O O . SER A 1 259 ? -10.078 -5.844 2.943 1 98.81 259 SER A O 1
ATOM 2042 N N . GLN A 1 260 ? -9.352 -4.27 4.371 1 98.88 260 GLN A N 1
ATOM 2043 C CA . GLN A 1 260 ? -9.344 -5.195 5.5 1 98.88 260 GLN A CA 1
ATOM 2044 C C . GLN A 1 260 ? -10.75 -5.676 5.832 1 98.88 260 GLN A C 1
ATOM 2046 O O . GLN A 1 260 ? -10.969 -6.867 6.059 1 98.88 260 GLN A O 1
ATOM 2051 N N . ILE A 1 261 ? -11.703 -4.734 5.836 1 98.75 261 ILE A N 1
ATOM 2052 C CA . ILE A 1 261 ? -13.094 -5.07 6.152 1 98.75 261 ILE A CA 1
ATOM 2053 C C . ILE A 1 261 ? -13.648 -6.016 5.09 1 98.75 261 ILE A C 1
ATOM 2055 O O . ILE A 1 261 ? -14.32 -7 5.414 1 98.75 261 ILE A O 1
ATOM 2059 N N . ARG A 1 262 ? -13.352 -5.711 3.912 1 98.81 262 ARG A N 1
ATOM 2060 C CA . ARG A 1 262 ? -13.828 -6.578 2.838 1 98.81 262 ARG A CA 1
ATOM 2061 C C . ARG A 1 262 ? -13.195 -7.961 2.924 1 98.81 262 ARG A C 1
ATOM 2063 O O . ARG A 1 262 ? -13.883 -8.977 2.789 1 98.81 262 ARG A O 1
ATOM 2070 N N . ALA A 1 263 ? -11.883 -7.984 3.08 1 98.94 263 ALA A N 1
ATOM 2071 C CA . ALA A 1 263 ? -11.18 -9.258 3.186 1 98.94 263 ALA A CA 1
ATOM 2072 C C . ALA A 1 263 ? -11.75 -10.109 4.32 1 98.94 263 ALA A C 1
ATOM 2074 O O . ALA A 1 263 ? -11.953 -11.312 4.16 1 98.94 263 ALA A O 1
ATOM 2075 N N . ALA A 1 264 ? -11.992 -9.453 5.445 1 98.88 264 ALA A N 1
ATOM 2076 C CA . ALA A 1 264 ? -12.562 -10.156 6.586 1 98.88 264 ALA A CA 1
ATOM 2077 C C . ALA A 1 264 ? -13.922 -10.758 6.238 1 98.88 264 ALA A C 1
ATOM 2079 O O . ALA A 1 264 ? -14.219 -11.898 6.598 1 98.88 264 ALA A O 1
ATOM 2080 N N . LYS A 1 265 ? -14.742 -10.016 5.531 1 98.81 265 LYS A N 1
ATOM 2081 C CA . LYS A 1 265 ? -16.062 -10.492 5.137 1 98.81 265 LYS A CA 1
ATOM 2082 C C . LYS A 1 265 ? -15.961 -11.672 4.172 1 98.81 265 LYS A C 1
ATOM 2084 O O . LYS A 1 265 ? -16.688 -12.664 4.316 1 98.81 265 LYS A O 1
ATOM 2089 N N . ILE A 1 266 ? -15.109 -11.539 3.211 1 98.81 266 ILE A N 1
ATOM 2090 C CA . ILE A 1 266 ? -14.898 -12.594 2.221 1 98.81 266 ILE A CA 1
ATOM 2091 C C . ILE A 1 266 ? -14.469 -13.883 2.92 1 98.81 266 ILE A C 1
ATOM 2093 O O . ILE A 1 266 ? -15.016 -14.953 2.645 1 98.81 266 ILE A O 1
ATOM 2097 N N . ILE A 1 267 ? -13.539 -13.781 3.824 1 98.88 267 ILE A N 1
ATOM 2098 C CA . ILE A 1 267 ? -13.016 -14.93 4.547 1 98.88 267 ILE A CA 1
ATOM 2099 C C . ILE A 1 267 ? -14.102 -15.508 5.449 1 98.88 267 ILE A C 1
ATOM 2101 O O . ILE A 1 267 ? -14.219 -16.734 5.594 1 98.88 267 ILE A O 1
ATOM 2105 N N . GLU A 1 268 ? -14.883 -14.609 6.035 1 98.19 268 GLU A N 1
ATOM 2106 C CA . GLU A 1 268 ? -16 -15.047 6.867 1 98.19 268 GLU A CA 1
ATOM 2107 C C . GLU A 1 268 ? -16.953 -15.938 6.082 1 98.19 268 GLU A C 1
ATOM 2109 O O . GLU A 1 268 ? -17.375 -17 6.57 1 98.19 268 GLU A O 1
ATOM 2114 N N . VAL A 1 269 ? -17.297 -15.5 4.922 1 97.19 269 VAL A N 1
ATOM 2115 C CA . VAL A 1 269 ? -18.219 -16.266 4.074 1 97.19 269 VAL A CA 1
ATOM 2116 C C . VAL A 1 269 ? -17.625 -17.641 3.777 1 97.19 269 VAL A C 1
ATOM 2118 O O . VAL A 1 269 ? -18.344 -18.641 3.82 1 97.19 269 VAL A O 1
ATOM 2121 N N . ILE A 1 270 ? -16.375 -17.688 3.535 1 97.62 270 ILE A N 1
ATOM 2122 C CA . ILE A 1 270 ? -15.703 -18.953 3.256 1 97.62 270 ILE A CA 1
ATOM 2123 C C . ILE A 1 270 ? -15.758 -19.859 4.488 1 97.62 270 ILE A C 1
ATOM 2125 O O . ILE A 1 270 ? -16.219 -21 4.41 1 97.62 270 ILE A O 1
ATOM 2129 N N . CYS A 1 271 ? -15.312 -19.328 5.578 1 97.25 271 CYS A N 1
ATOM 2130 C CA . CYS A 1 271 ? -15.18 -20.125 6.793 1 97.25 271 CYS A CA 1
ATOM 2131 C C . CYS A 1 271 ? -16.531 -20.609 7.289 1 97.25 271 CYS A C 1
ATOM 2133 O O . CYS A 1 271 ? -16.656 -21.734 7.789 1 97.25 271 CYS A O 1
ATOM 2135 N N . ASP A 1 272 ? -17.531 -19.75 7.148 1 95.25 272 ASP A N 1
ATOM 2136 C CA . ASP A 1 272 ? -18.875 -20.125 7.559 1 95.25 272 ASP A CA 1
ATOM 2137 C C . ASP A 1 272 ? -19.344 -21.375 6.82 1 95.25 272 ASP A C 1
ATOM 2139 O O . ASP A 1 272 ? -20.078 -22.188 7.379 1 95.25 272 ASP A O 1
ATOM 2143 N N . GLY A 1 273 ? -18.969 -21.5 5.633 1 92 273 GLY A N 1
ATOM 2144 C CA . GLY A 1 273 ? -19.359 -22.656 4.848 1 92 273 GLY A CA 1
ATOM 2145 C C . GLY A 1 273 ? -18.797 -23.953 5.398 1 92 273 GLY A C 1
ATOM 2146 O O . GLY A 1 273 ? -19.422 -25.016 5.258 1 92 273 GLY A O 1
ATOM 2147 N N . TYR A 1 274 ? -17.703 -23.922 5.996 1 93.56 274 TYR A N 1
ATOM 2148 C CA . TYR A 1 274 ? -17.016 -25.125 6.441 1 93.56 274 TYR A CA 1
ATOM 2149 C C . TYR A 1 274 ? -17.266 -25.375 7.93 1 93.56 274 TYR A C 1
ATOM 2151 O O . TYR A 1 274 ? -17.078 -26.484 8.422 1 93.56 274 TYR A O 1
ATOM 2159 N N . GLU A 1 275 ? -17.594 -24.391 8.672 1 89.88 275 GLU A N 1
ATOM 2160 C CA . GLU A 1 275 ? -17.781 -24.516 10.109 1 89.88 275 GLU A CA 1
ATOM 2161 C C . GLU A 1 275 ? -19.25 -24.766 10.453 1 89.88 275 GLU A C 1
ATOM 2163 O O . GLU A 1 275 ? -19.562 -25.375 11.484 1 89.88 275 GLU A O 1
ATOM 2168 N N . ASN A 1 276 ? -20.141 -24.078 9.688 1 76.81 276 ASN A N 1
ATOM 2169 C CA . ASN A 1 276 ? -21.562 -24.25 9.992 1 76.81 276 ASN A CA 1
ATOM 2170 C C . ASN A 1 276 ? -22.156 -25.453 9.266 1 76.81 276 ASN A C 1
ATOM 2172 O O . ASN A 1 276 ? -22.062 -25.547 8.039 1 76.81 276 ASN A O 1
ATOM 2176 N N . PHE A 1 277 ? -22 -26.703 9.773 1 61.28 277 PHE A N 1
ATOM 2177 C CA . PHE A 1 277 ? -22.375 -28.031 9.305 1 61.28 277 PHE A CA 1
ATOM 2178 C C . PHE A 1 277 ? -23.766 -28.016 8.703 1 61.28 277 PHE A C 1
ATOM 2180 O O . PHE A 1 277 ? -24.312 -29.078 8.359 1 61.28 277 PHE A O 1
ATOM 2187 N N . LYS A 1 278 ? -24.391 -26.875 8.672 1 58 278 LYS A N 1
ATOM 2188 C CA . LYS A 1 278 ? -25.688 -27.125 8.023 1 58 278 LYS A CA 1
ATOM 2189 C C . LYS A 1 278 ? -25.5 -27.562 6.578 1 58 278 LYS A C 1
ATOM 2191 O O . LYS A 1 278 ? -24.453 -27.312 5.977 1 58 278 LYS A O 1
ATOM 2196 N N . SER A 1 279 ? -26.328 -28.375 6.039 1 57.25 279 SER A N 1
ATOM 2197 C CA . SER A 1 279 ? -26.375 -29.062 4.75 1 57.25 279 SER A CA 1
ATOM 2198 C C . SER A 1 279 ? -26.109 -28.109 3.6 1 57.25 279 SER A C 1
ATOM 2200 O O . SER A 1 279 ? -27.031 -27.5 3.051 1 57.25 279 SER A O 1
ATOM 2202 N N . VAL A 1 280 ? -24.984 -27.266 3.691 1 62.56 280 VAL A N 1
ATOM 2203 C CA . VAL A 1 280 ? -24.703 -26.422 2.543 1 62.56 280 VAL A CA 1
ATOM 2204 C C . VAL A 1 280 ? -24.156 -27.266 1.396 1 62.56 280 VAL A C 1
ATOM 2206 O O . VAL A 1 280 ? -23.297 -28.125 1.605 1 62.56 280 VAL A O 1
ATOM 2209 N N . GLY A 1 281 ? -24.906 -27.312 0.305 1 66.38 281 GLY A N 1
ATOM 2210 C CA . GLY A 1 281 ? -24.422 -27.984 -0.887 1 66.38 281 GLY A CA 1
ATOM 2211 C C . GLY A 1 281 ? -22.984 -27.656 -1.229 1 66.38 281 GLY A C 1
ATOM 2212 O O . GLY A 1 281 ? -22.531 -26.531 -0.981 1 66.38 281 GLY A O 1
ATOM 2213 N N . SER A 1 282 ? -22.234 -28.594 -1.546 1 69.31 282 SER A N 1
ATOM 2214 C CA . SER A 1 282 ? -20.812 -28.5 -1.889 1 69.31 282 SER A CA 1
ATOM 2215 C C . SER A 1 282 ? -20.562 -27.312 -2.814 1 69.31 282 SER A C 1
ATOM 2217 O O . SER A 1 282 ? -19.484 -26.703 -2.777 1 69.31 282 SER A O 1
ATOM 2219 N N . ASP A 1 283 ? -21.594 -26.906 -3.494 1 77.5 283 ASP A N 1
ATOM 2220 C CA . ASP A 1 283 ? -21.422 -25.828 -4.469 1 77.5 283 ASP A CA 1
ATOM 2221 C C . ASP A 1 283 ? -21.422 -24.469 -3.789 1 77.5 283 ASP A C 1
ATOM 2223 O O . ASP A 1 283 ? -21.078 -23.453 -4.41 1 77.5 283 ASP A O 1
ATOM 2227 N N . HIS A 1 284 ? -21.594 -24.547 -2.6 1 84.69 284 HIS A N 1
ATOM 2228 C CA . HIS A 1 284 ? -21.594 -23.297 -1.87 1 84.69 284 HIS A CA 1
ATOM 2229 C C . HIS A 1 284 ? -20.359 -23.156 -1.001 1 84.69 284 HIS A C 1
ATOM 2231 O O . HIS A 1 284 ? -20.125 -22.109 -0.394 1 84.69 284 HIS A O 1
ATOM 2237 N N . LEU A 1 285 ? -19.625 -24.234 -1.006 1 94.38 285 LEU A N 1
ATOM 2238 C CA . LEU A 1 285 ? -18.344 -24.188 -0.319 1 94.38 285 LEU A CA 1
ATOM 2239 C C . LEU A 1 285 ? -17.25 -23.672 -1.248 1 94.38 285 LEU A C 1
ATOM 2241 O O . LEU A 1 285 ? -16.969 -24.281 -2.285 1 94.38 285 LEU A O 1
ATOM 2245 N N . PHE A 1 286 ? -16.625 -22.672 -0.854 1 97.19 286 PHE A N 1
ATOM 2246 C CA . PHE A 1 286 ? -15.75 -21.922 -1.742 1 97.19 286 PHE A CA 1
ATOM 2247 C C . PHE A 1 286 ? -14.648 -22.797 -2.305 1 97.19 286 PHE A C 1
ATOM 2249 O O . PHE A 1 286 ? -14.477 -22.891 -3.523 1 97.19 286 PHE A O 1
ATOM 2256 N N . PHE A 1 287 ? -13.875 -23.5 -1.435 1 97.62 287 PHE A N 1
ATOM 2257 C CA . PHE A 1 287 ? -12.719 -24.266 -1.893 1 97.62 287 PHE A CA 1
ATOM 2258 C C . PHE A 1 287 ? -13.156 -25.469 -2.707 1 97.62 287 PHE A C 1
ATOM 2260 O O . PHE A 1 287 ? -12.453 -25.891 -3.623 1 97.62 287 PHE A O 1
ATOM 2267 N N . ASN A 1 288 ? -14.305 -26.047 -2.434 1 95.56 288 ASN A N 1
ATOM 2268 C CA . ASN A 1 288 ? -14.852 -27.109 -3.268 1 95.56 288 ASN A CA 1
ATOM 2269 C C . ASN A 1 288 ? -15.227 -26.594 -4.656 1 95.56 288 ASN A C 1
ATOM 2271 O O . ASN A 1 288 ? -14.906 -27.234 -5.66 1 95.56 288 ASN A O 1
ATOM 2275 N N . TYR A 1 289 ? -15.891 -25.484 -4.617 1 96.44 289 TYR A N 1
ATOM 2276 C CA . TYR A 1 289 ? -16.297 -24.875 -5.875 1 96.44 289 TYR A CA 1
ATOM 2277 C C . TYR A 1 289 ? -15.086 -24.547 -6.738 1 96.44 289 TYR A C 1
ATOM 2279 O O . TYR A 1 289 ? -15.07 -24.859 -7.934 1 96.44 289 TYR A O 1
ATOM 2287 N N . THR A 1 290 ? -14.109 -23.938 -6.152 1 97.69 290 THR A N 1
ATOM 2288 C CA . THR A 1 290 ? -12.961 -23.453 -6.914 1 97.69 290 THR A CA 1
ATOM 2289 C C . THR A 1 290 ? -12.047 -24.625 -7.305 1 97.69 290 THR A C 1
ATOM 2291 O O . THR A 1 290 ? -11.422 -24.594 -8.367 1 97.69 290 THR A O 1
ATOM 2294 N N . LYS A 1 291 ? -11.969 -25.594 -6.484 1 97.19 291 LYS A N 1
ATOM 2295 C CA . LYS A 1 291 ? -11.242 -26.797 -6.875 1 97.19 291 LYS A CA 1
ATOM 2296 C C . LYS A 1 291 ? -11.883 -27.453 -8.102 1 97.19 291 LYS A C 1
ATOM 2298 O O . LYS A 1 291 ? -11.18 -27.859 -9.031 1 97.19 291 LYS A O 1
ATOM 2303 N N . LYS A 1 292 ? -13.133 -27.594 -8.055 1 97.06 292 LYS A N 1
ATOM 2304 C CA . LYS A 1 292 ? -13.844 -28.156 -9.203 1 97.06 292 LYS A CA 1
ATOM 2305 C C . LYS A 1 292 ? -13.562 -27.344 -10.469 1 97.06 292 LYS A C 1
ATOM 2307 O O . LYS A 1 292 ? -13.336 -27.922 -11.539 1 97.06 292 LYS A O 1
ATOM 2312 N N . LEU A 1 293 ? -13.617 -26.062 -10.32 1 97.94 293 LEU A N 1
ATOM 2313 C CA . LEU A 1 293 ? -13.32 -25.188 -11.461 1 97.94 293 LEU A CA 1
ATOM 2314 C C . LEU A 1 293 ? -11.914 -25.453 -11.984 1 97.94 293 LEU A C 1
ATOM 2316 O O . LEU A 1 293 ? -11.711 -25.562 -13.195 1 97.94 293 LEU A O 1
ATOM 2320 N N . MET A 1 294 ? -10.945 -25.531 -11.125 1 98.38 294 MET A N 1
ATOM 2321 C CA . MET A 1 294 ? -9.562 -25.766 -11.539 1 98.38 294 MET A CA 1
ATOM 2322 C C . MET A 1 294 ? -9.414 -27.125 -12.219 1 98.38 294 MET A C 1
ATOM 2324 O O . MET A 1 294 ? -8.695 -27.25 -13.203 1 98.38 294 MET A O 1
ATOM 2328 N N . ILE A 1 295 ? -10.07 -28.094 -11.695 1 97.81 295 ILE A N 1
ATOM 2329 C CA . ILE A 1 295 ? -10.055 -29.422 -12.305 1 97.81 295 ILE A CA 1
ATOM 2330 C C . ILE A 1 295 ? -10.57 -29.344 -13.742 1 97.81 295 ILE A C 1
ATOM 2332 O O . ILE A 1 295 ? -9.93 -29.844 -14.664 1 97.81 295 ILE A O 1
ATOM 2336 N N . GLU A 1 296 ? -11.703 -28.766 -13.883 1 98.38 296 GLU A N 1
ATOM 2337 C CA . GLU A 1 296 ? -12.312 -28.625 -15.203 1 98.38 296 GLU A CA 1
ATOM 2338 C C . GLU A 1 296 ? -11.391 -27.875 -16.172 1 98.38 296 GLU A C 1
ATOM 2340 O O . GLU A 1 296 ? -11.234 -28.281 -17.312 1 98.38 296 GLU A O 1
ATOM 2345 N N . ARG A 1 297 ? -10.82 -26.812 -15.711 1 98.56 297 ARG A N 1
ATOM 2346 C CA . ARG A 1 297 ? -9.938 -26.016 -16.562 1 98.56 297 ARG A CA 1
ATOM 2347 C C . ARG A 1 297 ? -8.695 -26.812 -16.953 1 98.56 297 ARG A C 1
ATOM 2349 O O . ARG A 1 297 ? -8.297 -26.812 -18.125 1 98.56 297 ARG A O 1
ATOM 2356 N N . TRP A 1 298 ? -8.125 -27.469 -16.047 1 98.31 298 TRP A N 1
ATOM 2357 C CA . TRP A 1 298 ? -6.914 -28.234 -16.344 1 98.31 298 TRP A CA 1
ATOM 2358 C C . TRP A 1 298 ? -7.223 -29.391 -17.297 1 98.31 298 TRP A C 1
ATOM 2360 O O . TRP A 1 298 ? -6.406 -29.734 -18.141 1 98.31 298 TRP A O 1
ATOM 2370 N N . GLU A 1 299 ? -8.383 -30.031 -17.125 1 98.06 299 GLU A N 1
ATOM 2371 C CA . GLU A 1 299 ? -8.781 -31.078 -18.062 1 98.06 299 GLU A CA 1
ATOM 2372 C C . GLU A 1 299 ? -8.906 -30.547 -19.484 1 98.06 299 GLU A C 1
ATOM 2374 O O . GLU A 1 299 ? -8.383 -31.156 -20.422 1 98.06 299 GLU A O 1
ATOM 2379 N N . LYS A 1 300 ? -9.594 -29.484 -19.578 1 98.06 300 LYS A N 1
ATOM 2380 C CA . LYS A 1 300 ? -9.742 -28.844 -20.891 1 98.06 300 LYS A CA 1
ATOM 2381 C C . LYS A 1 300 ? -8.391 -28.438 -21.469 1 98.06 300 LYS A C 1
ATOM 2383 O O . LYS A 1 300 ? -8.125 -28.641 -22.656 1 98.06 300 LYS A O 1
ATOM 2388 N N . PHE A 1 301 ? -7.59 -27.859 -20.656 1 98.19 301 PHE A N 1
ATOM 2389 C CA . PHE A 1 301 ? -6.277 -27.375 -21.078 1 98.19 301 PHE A CA 1
ATOM 2390 C C . PHE A 1 301 ? -5.402 -28.547 -21.547 1 98.19 301 PHE A C 1
ATOM 2392 O O . PHE A 1 301 ? -4.77 -28.469 -22.594 1 98.19 301 PHE A O 1
ATOM 2399 N N . LYS A 1 302 ? -5.344 -29.578 -20.781 1 97.31 302 LYS A N 1
ATOM 2400 C CA . LYS A 1 302 ? -4.578 -30.75 -21.141 1 97.31 302 LYS A CA 1
ATOM 2401 C C . LYS A 1 302 ? -5.066 -31.328 -22.469 1 97.31 302 LYS A C 1
ATOM 2403 O O . LYS A 1 302 ? -4.266 -31.781 -23.281 1 97.31 302 LYS A O 1
ATOM 2408 N N . GLY A 1 303 ? -6.316 -31.312 -22.609 1 97 303 GLY A N 1
ATOM 2409 C CA . GLY A 1 303 ? -6.875 -31.75 -23.891 1 97 303 GLY A CA 1
ATOM 2410 C C . GLY A 1 303 ? -6.371 -30.938 -25.062 1 97 303 GLY A C 1
ATOM 2411 O O . GLY A 1 303 ? -6.047 -31.5 -26.109 1 97 303 GLY A O 1
ATOM 2412 N N . ALA A 1 304 ? -6.352 -29.688 -24.891 1 96.81 304 ALA A N 1
ATOM 2413 C CA . ALA A 1 304 ? -5.867 -28.797 -25.938 1 96.81 304 ALA A CA 1
ATOM 2414 C C . ALA A 1 304 ? -4.395 -29.062 -26.25 1 96.81 304 ALA A C 1
ATOM 2416 O O . ALA A 1 304 ? -3.994 -29.094 -27.406 1 96.81 304 ALA A O 1
ATOM 2417 N N . ILE A 1 305 ? -3.59 -29.25 -25.25 1 96.06 305 ILE A N 1
ATOM 2418 C CA . ILE A 1 305 ? -2.158 -29.484 -25.391 1 96.06 305 ILE A CA 1
ATOM 2419 C C . ILE A 1 305 ? -1.921 -30.828 -26.094 1 96.06 305 ILE A C 1
ATOM 2421 O O . ILE A 1 305 ? -1.04 -30.938 -26.953 1 96.06 305 ILE A O 1
ATOM 2425 N N . GLU A 1 306 ? -2.695 -31.797 -25.75 1 94.25 306 GLU A N 1
ATOM 2426 C CA . GLU A 1 306 ? -2.564 -33.125 -26.344 1 94.25 306 GLU A CA 1
ATOM 2427 C C . GLU A 1 306 ? -2.926 -33.094 -27.828 1 94.25 306 GLU A C 1
ATOM 2429 O O . GLU A 1 306 ? -2.346 -33.844 -28.625 1 94.25 306 GLU A O 1
ATOM 2434 N N . LYS A 1 307 ? -3.812 -32.344 -28.094 1 92.88 307 LYS A N 1
ATOM 2435 C CA . LYS A 1 307 ? -4.254 -32.25 -29.484 1 92.88 307 LYS A CA 1
ATOM 2436 C C . LYS A 1 307 ? -3.182 -31.609 -30.359 1 92.88 307 LYS A C 1
ATOM 2438 O O . LYS A 1 307 ? -2.945 -32.062 -31.484 1 92.88 307 LYS A O 1
ATOM 2443 N N . SER A 1 308 ? -2.553 -30.562 -29.922 1 90.56 308 SER A N 1
ATOM 2444 C CA . SER A 1 308 ? -1.575 -29.828 -30.719 1 90.56 308 SER A CA 1
ATOM 2445 C C . SER A 1 308 ? -0.243 -30.578 -30.781 1 90.56 308 SER A C 1
ATOM 2447 O O . SER A 1 308 ? 0.471 -30.5 -31.781 1 90.56 308 SER A O 1
ATOM 2449 N N . LYS A 1 309 ? 0.166 -31.172 -29.75 1 90.75 309 LYS A N 1
ATOM 2450 C CA . LYS A 1 309 ? 1.408 -31.922 -29.594 1 90.75 309 LYS A CA 1
ATOM 2451 C C . LYS A 1 309 ? 2.623 -31.031 -29.797 1 90.75 309 LYS A C 1
ATOM 2453 O O . LYS A 1 309 ? 3.654 -31.469 -30.297 1 90.75 309 LYS A O 1
ATOM 2458 N N . VAL A 1 310 ? 2.434 -29.812 -29.453 1 94.12 310 VAL A N 1
ATOM 2459 C CA . VAL A 1 310 ? 3.508 -28.844 -29.641 1 94.12 310 VAL A CA 1
ATOM 2460 C C . VAL A 1 310 ? 4.164 -28.531 -28.297 1 94.12 310 VAL A C 1
ATOM 2462 O O . VAL A 1 310 ? 5.289 -28.016 -28.266 1 94.12 310 VAL A O 1
ATOM 2465 N N . PHE A 1 311 ? 3.477 -28.906 -27.25 1 95.81 311 PHE A N 1
ATOM 2466 C CA . PHE A 1 311 ? 3.965 -28.609 -25.906 1 95.81 311 PHE A CA 1
ATOM 2467 C C . PHE A 1 311 ? 3.857 -29.828 -25 1 95.81 311 PHE A C 1
ATOM 2469 O O . PHE A 1 311 ? 3.092 -30.75 -25.281 1 95.81 311 PHE A O 1
ATOM 2476 N N . THR A 1 312 ? 4.672 -29.766 -24 1 95.44 312 THR A N 1
ATOM 2477 C CA . THR A 1 312 ? 4.539 -30.719 -22.922 1 95.44 312 THR A CA 1
ATOM 2478 C C . THR A 1 312 ? 4.293 -30.016 -21.594 1 95.44 312 THR A C 1
ATOM 2480 O O . THR A 1 312 ? 4.57 -28.812 -21.453 1 95.44 312 THR A O 1
ATOM 2483 N N . LEU A 1 313 ? 3.742 -30.766 -20.688 1 95.75 313 LEU A N 1
ATOM 2484 C CA . LEU A 1 313 ? 3.439 -30.281 -19.359 1 95.75 313 LEU A CA 1
ATOM 2485 C C . LEU A 1 313 ? 4.168 -31.109 -18.297 1 95.75 313 LEU A C 1
ATOM 2487 O O . LEU A 1 313 ? 4.406 -32.312 -18.5 1 95.75 313 LEU A O 1
ATOM 2491 N N . PRO A 1 314 ? 4.504 -30.375 -17.172 1 93.12 314 PRO A N 1
ATOM 2492 C CA . PRO A 1 314 ? 5.023 -31.172 -16.062 1 93.12 314 PRO A CA 1
ATOM 2493 C C . PRO A 1 314 ? 3.969 -32.094 -15.445 1 93.12 314 PRO A C 1
ATOM 2495 O O . PRO A 1 314 ? 2.771 -31.812 -15.555 1 93.12 314 PRO A O 1
ATOM 2498 N N . LYS A 1 315 ? 4.48 -33.156 -14.859 1 91.69 315 LYS A N 1
ATOM 2499 C CA . LYS A 1 315 ? 3.621 -34.062 -14.086 1 91.69 315 LYS A CA 1
ATOM 2500 C C . LYS A 1 315 ? 3.693 -33.719 -12.594 1 91.69 315 LYS A C 1
ATOM 2502 O O . LYS A 1 315 ? 4.766 -33.406 -12.07 1 91.69 315 LYS A O 1
ATOM 2507 N N . TYR A 1 316 ? 2.574 -33.812 -11.914 1 93.5 316 TYR A N 1
ATOM 2508 C CA . TYR A 1 316 ? 2.496 -33.531 -10.484 1 93.5 316 TYR A CA 1
ATOM 2509 C C . TYR A 1 316 ? 2.117 -34.781 -9.703 1 93.5 316 TYR A C 1
ATOM 2511 O O . TYR A 1 316 ? 1.283 -35.594 -10.148 1 93.5 316 TYR A O 1
ATOM 2519 N N . PRO A 1 317 ? 2.668 -34.969 -8.547 1 91.5 317 PRO A N 1
ATOM 2520 C CA . PRO A 1 317 ? 2.299 -36.125 -7.746 1 91.5 317 PRO A CA 1
ATOM 2521 C C . PRO A 1 317 ? 0.908 -36 -7.125 1 91.5 317 PRO A C 1
ATOM 2523 O O . PRO A 1 317 ? 0.474 -34.875 -6.797 1 91.5 317 PRO A O 1
ATOM 2526 N N . THR A 1 318 ? 0.276 -37.156 -7.031 1 95.25 318 THR A N 1
ATOM 2527 C CA . THR A 1 318 ? -0.946 -37.25 -6.238 1 95.25 318 THR A CA 1
ATOM 2528 C C . THR A 1 318 ? -0.621 -37.375 -4.754 1 95.25 318 THR A C 1
ATOM 2530 O O . THR A 1 318 ? 0.292 -38.125 -4.379 1 95.25 318 THR A O 1
ATOM 2533 N N . SER A 1 319 ? -1.288 -36.594 -3.914 1 96.56 319 SER A N 1
ATOM 2534 C CA . SER A 1 319 ? -1.044 -36.656 -2.475 1 96.56 319 SER A CA 1
ATOM 2535 C C . SER A 1 319 ? -2.35 -36.594 -1.69 1 96.56 319 SER A C 1
ATOM 2537 O O . SER A 1 319 ? -3.381 -36.156 -2.225 1 96.56 319 SER A O 1
ATOM 2539 N N . TYR A 1 320 ? -2.248 -37.031 -0.469 1 97.5 320 TYR A N 1
ATOM 2540 C CA . TYR A 1 320 ? -3.412 -36.938 0.406 1 97.5 320 TYR A CA 1
ATOM 2541 C C . TYR A 1 320 ? -3.602 -35.531 0.913 1 97.5 320 TYR A C 1
ATOM 2543 O O . TYR A 1 320 ? -2.67 -34.906 1.444 1 97.5 320 TYR A O 1
ATOM 2551 N N . CYS A 1 321 ? -4.801 -35.031 0.667 1 97.75 321 CYS A N 1
ATOM 2552 C CA . CYS A 1 321 ? -5.168 -33.688 1.147 1 97.75 321 CYS A CA 1
ATOM 2553 C C . CYS A 1 321 ? -5.879 -33.781 2.492 1 97.75 321 CYS A C 1
ATOM 2555 O O . CYS A 1 321 ? -6.984 -34.312 2.584 1 97.75 321 CYS A O 1
ATOM 2557 N N . HIS A 1 322 ? -5.309 -33.156 3.52 1 97.5 322 HIS A N 1
ATOM 2558 C CA . HIS A 1 322 ? -5.879 -33.219 4.859 1 97.5 322 HIS A CA 1
ATOM 2559 C C . HIS A 1 322 ? -7.109 -32.344 4.977 1 97.5 322 HIS A C 1
ATOM 2561 O O . HIS A 1 322 ? -7.949 -32.531 5.859 1 97.5 322 HIS A O 1
ATOM 2567 N N . PHE A 1 323 ? -7.246 -31.438 4.059 1 96.81 323 PHE A N 1
ATOM 2568 C CA . PHE A 1 323 ? -8.414 -30.562 4.059 1 96.81 323 PHE A CA 1
ATOM 2569 C C . PHE A 1 323 ? -9.625 -31.281 3.469 1 96.81 323 PHE A C 1
ATOM 2571 O O . PHE A 1 323 ? -10.695 -31.312 4.082 1 96.81 323 PHE A O 1
ATOM 2578 N N . ASN A 1 324 ? -9.43 -31.844 2.312 1 93.38 324 ASN A N 1
ATOM 2579 C CA . ASN A 1 324 ? -10.516 -32.531 1.612 1 93.38 324 ASN A CA 1
ATOM 2580 C C . ASN A 1 324 ? -10.664 -33.969 2.064 1 93.38 324 ASN A C 1
ATOM 2582 O O . ASN A 1 324 ? -11.656 -34.625 1.733 1 93.38 324 ASN A O 1
ATOM 2586 N N . LYS A 1 325 ? -9.711 -34.531 2.723 1 95.19 325 LYS A N 1
ATOM 2587 C CA . LYS A 1 325 ? -9.703 -35.906 3.232 1 95.19 325 LYS A CA 1
ATOM 2588 C C . LYS A 1 325 ? -9.789 -36.938 2.092 1 95.19 325 LYS A C 1
ATOM 2590 O O . LYS A 1 325 ? -10.562 -37.875 2.16 1 95.19 325 LYS A O 1
ATOM 2595 N N . GLU A 1 326 ? -9.07 -36.625 1.073 1 95.88 326 GLU A N 1
ATOM 2596 C CA . GLU A 1 326 ? -8.984 -37.5 -0.085 1 95.88 326 GLU A CA 1
ATOM 2597 C C . GLU A 1 326 ? -7.68 -37.281 -0.848 1 95.88 326 GLU A C 1
ATOM 2599 O O . GLU A 1 326 ? -7.012 -36.281 -0.667 1 95.88 326 GLU A O 1
ATOM 2604 N N . PHE A 1 327 ? -7.336 -38.281 -1.602 1 96.31 327 PHE A N 1
ATOM 2605 C CA . PHE A 1 327 ? -6.215 -38.125 -2.52 1 96.31 327 PHE A CA 1
ATOM 2606 C C . PHE A 1 327 ? -6.605 -37.219 -3.682 1 96.31 327 PHE A C 1
ATOM 2608 O O . PHE A 1 327 ? -7.715 -37.312 -4.211 1 96.31 327 PHE A O 1
ATOM 2615 N N . SER A 1 328 ? -5.754 -36.344 -3.916 1 94.38 328 SER A N 1
ATOM 2616 C CA . SER A 1 328 ? -6.039 -35.344 -4.957 1 94.38 328 SER A CA 1
ATOM 2617 C C . SER A 1 328 ? -4.777 -34.969 -5.723 1 94.38 328 SER A C 1
ATOM 2619 O O . SER A 1 328 ? -3.672 -35.062 -5.188 1 94.38 328 SER A O 1
ATOM 2621 N N . ASP A 1 329 ? -4.977 -34.594 -6.992 1 95.62 329 ASP A N 1
ATOM 2622 C CA . ASP A 1 329 ? -3.906 -34.062 -7.832 1 95.62 329 ASP A CA 1
ATOM 2623 C C . ASP A 1 329 ? -3.709 -32.562 -7.598 1 95.62 329 ASP A C 1
ATOM 2625 O O . ASP A 1 329 ? -4.453 -31.953 -6.836 1 95.62 329 ASP A O 1
ATOM 2629 N N . GLN A 1 330 ? -2.656 -32.062 -8.234 1 97.19 330 GLN A N 1
ATOM 2630 C CA . GLN A 1 330 ? -2.398 -30.641 -8.227 1 97.19 330 GLN A CA 1
ATOM 2631 C C . GLN A 1 330 ? -3.006 -29.969 -9.453 1 97.19 330 GLN A C 1
ATOM 2633 O O . GLN A 1 330 ? -2.979 -30.531 -10.555 1 97.19 330 GLN A O 1
ATOM 2638 N N . TYR A 1 331 ? -3.553 -28.844 -9.258 1 97.94 331 TYR A N 1
ATOM 2639 C CA . TYR A 1 331 ? -4.074 -27.984 -10.312 1 97.94 331 TYR A CA 1
ATOM 2640 C C . TYR A 1 331 ? -3.564 -26.547 -10.156 1 97.94 331 TYR A C 1
ATOM 2642 O O . TYR A 1 331 ? -4.32 -25.656 -9.781 1 97.94 331 TYR A O 1
ATOM 2650 N N . PRO A 1 332 ? -2.285 -26.328 -10.5 1 98.31 332 PRO A N 1
ATOM 2651 C CA . PRO A 1 332 ? -1.631 -25.031 -10.258 1 98.31 332 PRO A CA 1
ATOM 2652 C C . PRO A 1 332 ? -2.338 -23.875 -10.953 1 98.31 332 PRO A C 1
ATOM 2654 O O . PRO A 1 332 ? -3.023 -24.078 -11.953 1 98.31 332 PRO A O 1
ATOM 2657 N N . ALA A 1 333 ? -2.104 -22.688 -10.414 1 98.5 333 ALA A N 1
ATOM 2658 C CA . ALA A 1 333 ? -2.689 -21.453 -10.945 1 98.5 333 ALA A CA 1
ATOM 2659 C C . ALA A 1 333 ? -2.07 -21.094 -12.289 1 98.5 333 ALA A C 1
ATOM 2661 O O . ALA A 1 333 ? -2.631 -20.281 -13.039 1 98.5 333 ALA A O 1
ATOM 2662 N N . PHE A 1 334 ? -0.919 -21.672 -12.625 1 98.56 334 PHE A N 1
ATOM 2663 C CA . PHE A 1 334 ? -0.214 -21.406 -13.875 1 98.56 334 PHE A CA 1
ATOM 2664 C C . PHE A 1 334 ? 0.223 -22.719 -14.531 1 98.56 334 PHE A C 1
ATOM 2666 O O . PHE A 1 334 ? 0.538 -23.688 -13.836 1 98.56 334 PHE A O 1
ATOM 2673 N N . ALA A 1 335 ? 0.2 -22.703 -15.844 1 98.38 335 ALA A N 1
ATOM 2674 C CA . ALA A 1 335 ? 0.774 -23.812 -16.609 1 98.38 335 ALA A CA 1
ATOM 2675 C C . ALA A 1 335 ? 2.186 -23.469 -17.078 1 98.38 335 ALA A C 1
ATOM 2677 O O . ALA A 1 335 ? 2.455 -22.344 -17.5 1 98.38 335 ALA A O 1
ATOM 2678 N N . TRP A 1 336 ? 3.021 -24.391 -16.906 1 98.38 336 TRP A N 1
ATOM 2679 C CA . TRP A 1 336 ? 4.406 -24.266 -17.344 1 98.38 336 TRP A CA 1
ATOM 2680 C C . TRP A 1 336 ? 4.672 -25.172 -18.547 1 98.38 336 TRP A C 1
ATOM 2682 O O . TRP A 1 336 ? 4.918 -26.375 -18.391 1 98.38 336 TRP A O 1
ATOM 2692 N N . LEU A 1 337 ? 4.703 -24.578 -19.734 1 97.88 337 LEU A N 1
ATOM 2693 C CA . LEU A 1 337 ? 4.793 -25.328 -20.984 1 97.88 337 LEU A CA 1
ATOM 2694 C C . LEU A 1 337 ? 6.238 -25.406 -21.469 1 97.88 337 LEU A C 1
ATOM 2696 O O . LEU A 1 337 ? 6.984 -24.438 -21.359 1 97.88 337 LEU A O 1
ATOM 2700 N N . LYS A 1 338 ? 6.566 -26.516 -21.953 1 97.62 338 LYS A N 1
ATOM 2701 C CA . LYS A 1 338 ? 7.836 -26.703 -22.641 1 97.62 338 LYS A CA 1
ATOM 2702 C C . LYS A 1 338 ? 7.613 -27.016 -24.125 1 97.62 338 LYS A C 1
ATOM 2704 O O . LYS A 1 338 ? 6.859 -27.922 -24.469 1 97.62 338 LYS A O 1
ATOM 2709 N N . CYS A 1 339 ? 8.273 -26.344 -24.969 1 96.25 339 CYS A N 1
ATOM 2710 C CA . CYS A 1 339 ? 8.172 -26.578 -26.406 1 96.25 339 CYS A CA 1
ATOM 2711 C C . CYS A 1 339 ? 8.82 -27.906 -26.781 1 96.25 339 CYS A C 1
ATOM 2713 O O . CYS A 1 339 ? 9.836 -28.281 -26.203 1 96.25 339 CYS A O 1
ATOM 2715 N N . VAL A 1 340 ? 8.234 -28.5 -27.766 1 93.06 340 VAL A N 1
ATOM 2716 C CA . VAL A 1 340 ? 8.852 -29.703 -28.328 1 93.06 340 VAL A CA 1
ATOM 2717 C C . VAL A 1 340 ? 10.062 -29.312 -29.172 1 93.06 340 VAL A C 1
ATOM 2719 O O . VAL A 1 340 ? 10.32 -28.125 -29.391 1 93.06 340 VAL A O 1
ATOM 2722 N N . GLU A 1 341 ? 10.672 -30.344 -29.672 1 89.5 341 GLU A N 1
ATOM 2723 C CA . GLU A 1 341 ? 11.859 -30.109 -30.5 1 89.5 341 GLU A CA 1
ATOM 2724 C C . GLU A 1 341 ? 11.508 -29.312 -31.75 1 89.5 341 GLU A C 1
ATOM 2726 O O . GLU A 1 341 ? 10.477 -29.547 -32.375 1 89.5 341 GLU A O 1
ATOM 2731 N N . GLY A 1 342 ? 12.359 -28.312 -32.031 1 91.06 342 GLY A N 1
ATOM 2732 C CA . GLY A 1 342 ? 12.148 -27.5 -33.219 1 91.06 342 GLY A CA 1
ATOM 2733 C C . GLY A 1 342 ? 11.648 -26.109 -32.906 1 91.06 342 GLY A C 1
ATOM 2734 O O . GLY A 1 342 ? 11.758 -25.203 -33.75 1 91.06 342 GLY A O 1
ATOM 2735 N N . ILE A 1 343 ? 11.078 -25.969 -31.797 1 93.38 343 ILE A N 1
ATOM 2736 C CA . ILE A 1 343 ? 10.617 -24.656 -31.359 1 93.38 343 ILE A CA 1
ATOM 2737 C C . ILE A 1 343 ? 11.523 -24.156 -30.234 1 93.38 343 ILE A C 1
ATOM 2739 O O . ILE A 1 343 ? 11.586 -24.766 -29.156 1 93.38 343 ILE A O 1
ATOM 2743 N N . GLU A 1 344 ? 12.117 -23 -30.406 1 94.19 344 GLU A N 1
ATOM 2744 C CA . GLU A 1 344 ? 13.188 -22.578 -29.516 1 94.19 344 GLU A CA 1
ATOM 2745 C C . GLU A 1 344 ? 12.703 -21.5 -28.547 1 94.19 344 GLU A C 1
ATOM 2747 O O . GLU A 1 344 ? 13.367 -21.203 -27.547 1 94.19 344 GLU A O 1
ATOM 2752 N N . ASN A 1 345 ? 11.594 -20.969 -28.875 1 97.5 345 ASN A N 1
ATOM 2753 C CA . ASN A 1 345 ? 11.047 -19.906 -28.047 1 97.5 345 ASN A CA 1
ATOM 2754 C C . ASN A 1 345 ? 9.531 -20.031 -27.906 1 97.5 345 ASN A C 1
ATOM 2756 O O . ASN A 1 345 ? 8.797 -19.703 -28.844 1 97.5 345 ASN A O 1
ATOM 2760 N N . GLY A 1 346 ? 9.094 -20.422 -26.688 1 97.38 346 GLY A N 1
ATOM 2761 C CA . GLY A 1 346 ? 7.676 -20.656 -26.453 1 97.38 346 GLY A CA 1
ATOM 2762 C C . GLY A 1 346 ? 6.844 -19.391 -26.516 1 97.38 346 GLY A C 1
ATOM 2763 O O . GLY A 1 346 ? 5.75 -19.391 -27.094 1 97.38 346 GLY A O 1
ATOM 2764 N N . GLU A 1 347 ? 7.336 -18.312 -25.906 1 97.81 347 GLU A N 1
ATOM 2765 C CA . GLU A 1 347 ? 6.625 -17.031 -25.906 1 97.81 347 GLU A CA 1
ATOM 2766 C C . GLU A 1 347 ? 6.398 -16.531 -27.328 1 97.81 347 GLU A C 1
ATOM 2768 O O . GLU A 1 347 ? 5.289 -16.125 -27.672 1 97.81 347 GLU A O 1
ATOM 2773 N N . SER A 1 348 ? 7.438 -16.562 -28.172 1 96.88 348 SER A N 1
ATOM 2774 C CA . SER A 1 348 ? 7.348 -16.109 -29.547 1 96.88 348 SER A CA 1
ATOM 2775 C C . SER A 1 348 ? 6.387 -16.984 -30.344 1 96.88 348 SER A C 1
ATOM 2777 O O . SER A 1 348 ? 5.645 -16.484 -31.203 1 96.88 348 SER A O 1
ATOM 2779 N N . TYR A 1 349 ? 6.457 -18.234 -30.156 1 96.69 349 TYR A N 1
ATOM 2780 C CA . TYR A 1 349 ? 5.57 -19.156 -30.859 1 96.69 349 TYR A CA 1
ATOM 2781 C C . TYR A 1 349 ? 4.109 -18.844 -30.562 1 96.69 349 TYR A C 1
ATOM 2783 O O . TYR A 1 349 ? 3.277 -18.781 -31.469 1 96.69 349 TYR A O 1
ATOM 2791 N N . LEU A 1 350 ? 3.801 -18.672 -29.297 1 97 350 LEU A N 1
ATOM 2792 C CA . LEU A 1 350 ? 2.42 -18.422 -28.891 1 97 350 LEU A CA 1
ATOM 2793 C C . LEU A 1 350 ? 1.955 -17.047 -29.344 1 97 350 LEU A C 1
ATOM 2795 O O . LEU A 1 350 ? 0.767 -16.844 -29.594 1 97 350 LEU A O 1
ATOM 2799 N N . GLU A 1 351 ? 2.873 -16.125 -29.391 1 96.81 351 GLU A N 1
ATOM 2800 C CA . GLU A 1 351 ? 2.537 -14.812 -29.922 1 96.81 351 GLU A CA 1
ATOM 2801 C C . GLU A 1 351 ? 1.995 -14.914 -31.344 1 96.81 351 GLU A C 1
ATOM 2803 O O . GLU A 1 351 ? 1.12 -14.133 -31.734 1 96.81 351 GLU A O 1
ATOM 2808 N N . LYS A 1 352 ? 2.543 -15.805 -32.125 1 94.44 352 LYS A N 1
ATOM 2809 C CA . LYS A 1 352 ? 2.053 -16.031 -33.469 1 94.44 352 LYS A CA 1
ATOM 2810 C C . LYS A 1 352 ? 0.611 -16.531 -33.469 1 94.44 352 LYS A C 1
ATOM 2812 O O . LYS A 1 352 ? -0.128 -16.344 -34.438 1 94.44 352 LYS A O 1
ATOM 2817 N N . LEU A 1 353 ? 0.252 -17.203 -32.438 1 94.62 353 LEU A N 1
ATOM 2818 C CA . LEU A 1 353 ? -1.117 -17.672 -32.281 1 94.62 353 LEU A CA 1
ATOM 2819 C C . LEU A 1 353 ? -1.976 -16.609 -31.578 1 94.62 353 LEU A C 1
ATOM 2821 O O . LEU A 1 353 ? -3.107 -16.891 -31.172 1 94.62 353 LEU A O 1
ATOM 2825 N N . LYS A 1 354 ? -1.417 -15.414 -31.312 1 96.31 354 LYS A N 1
ATOM 2826 C CA . LYS A 1 354 ? -2.074 -14.273 -30.672 1 96.31 354 LYS A CA 1
ATOM 2827 C C . LYS A 1 354 ? -2.387 -14.57 -29.219 1 96.31 354 LYS A C 1
ATOM 2829 O O . LYS A 1 354 ? -3.451 -14.203 -28.719 1 96.31 354 LYS A O 1
ATOM 2834 N N . ILE A 1 355 ? -1.542 -15.289 -28.609 1 97.31 355 ILE A N 1
ATOM 2835 C CA . ILE A 1 355 ? -1.585 -15.516 -27.156 1 97.31 355 ILE A CA 1
ATOM 2836 C C . ILE A 1 355 ? -0.377 -14.859 -26.5 1 97.31 355 ILE A C 1
ATOM 2838 O O . ILE A 1 355 ? 0.768 -15.227 -26.781 1 97.31 355 ILE A O 1
ATOM 2842 N N . ARG A 1 356 ? -0.602 -13.914 -25.641 1 97.56 356 ARG A N 1
ATOM 2843 C CA . ARG A 1 356 ? 0.478 -13.266 -24.906 1 97.56 356 ARG A CA 1
ATOM 2844 C C . ARG A 1 356 ? 0.811 -14.031 -23.625 1 97.56 356 ARG A C 1
ATOM 2846 O O . ARG A 1 356 ? -0.057 -14.234 -22.766 1 97.56 356 ARG A O 1
ATOM 2853 N N . THR A 1 357 ? 1.99 -14.477 -23.531 1 97.94 357 THR A N 1
ATOM 2854 C CA . THR A 1 357 ? 2.463 -15.258 -22.391 1 97.94 357 THR A CA 1
ATOM 2855 C C . THR A 1 357 ? 3.781 -14.695 -21.859 1 97.94 357 THR A C 1
ATOM 2857 O O . THR A 1 357 ? 4.234 -13.641 -22.297 1 97.94 357 THR A O 1
ATOM 2860 N N . ARG A 1 358 ? 4.32 -15.312 -20.844 1 97.69 358 ARG A N 1
ATOM 2861 C CA . ARG A 1 358 ? 5.617 -14.93 -20.297 1 97.69 358 ARG A CA 1
ATOM 2862 C C . ARG A 1 358 ? 6.641 -16.047 -20.484 1 97.69 358 ARG A C 1
ATOM 2864 O O . ARG A 1 358 ? 6.465 -17.156 -19.969 1 97.69 358 ARG A O 1
ATOM 2871 N N . GLY A 1 359 ? 7.742 -15.727 -21.094 1 98.19 359 GLY A N 1
ATOM 2872 C CA . GLY A 1 359 ? 8.742 -16.719 -21.469 1 98.19 359 GLY A CA 1
ATOM 2873 C C . GLY A 1 359 ? 9.602 -17.156 -20.312 1 98.19 359 GLY A C 1
ATOM 2874 O O . GLY A 1 359 ? 9.727 -16.453 -19.312 1 98.19 359 GLY A O 1
ATOM 2875 N N . GLY A 1 360 ? 10.227 -18.266 -20.516 1 98.38 360 GLY A N 1
ATOM 2876 C CA . GLY A 1 360 ? 11 -18.922 -19.484 1 98.38 360 GLY A CA 1
ATOM 2877 C C . GLY A 1 360 ? 12.172 -18.078 -18.984 1 98.38 360 GLY A C 1
ATOM 2878 O O . GLY A 1 360 ? 12.555 -18.172 -17.828 1 98.38 360 GLY A O 1
ATOM 2879 N N . GLU A 1 361 ? 12.688 -17.234 -19.812 1 97.62 361 GLU A N 1
ATOM 2880 C CA . GLU A 1 361 ? 13.859 -16.438 -19.438 1 97.62 361 GLU A CA 1
ATOM 2881 C C . GLU A 1 361 ? 13.539 -15.469 -18.312 1 97.62 361 GLU A C 1
ATOM 2883 O O . GLU A 1 361 ? 14.406 -15.156 -17.484 1 97.62 361 GLU A O 1
ATOM 2888 N N . ARG A 1 362 ? 12.312 -15.039 -18.219 1 97 362 ARG A N 1
ATOM 2889 C CA . ARG A 1 362 ? 11.891 -14.133 -17.156 1 97 362 ARG A CA 1
ATOM 2890 C C . ARG A 1 362 ? 11.867 -14.836 -15.812 1 97 362 ARG A C 1
ATOM 2892 O O . ARG A 1 362 ? 11.852 -14.188 -14.766 1 97 362 ARG A O 1
ATOM 2899 N N . PHE A 1 363 ? 11.906 -16.141 -15.836 1 98.31 363 PHE A N 1
ATOM 2900 C CA . PHE A 1 363 ? 11.828 -16.938 -14.625 1 98.31 363 PHE A CA 1
ATOM 2901 C C . PHE A 1 363 ? 13.164 -17.609 -14.336 1 98.31 363 PHE A C 1
ATOM 2903 O O . PHE A 1 363 ? 13.242 -18.547 -13.531 1 98.31 363 PHE A O 1
ATOM 2910 N N . GLY A 1 364 ? 14.211 -17.188 -15.078 1 97.69 364 GLY A N 1
ATOM 2911 C CA . GLY A 1 364 ? 15.539 -17.75 -14.883 1 97.69 364 GLY A CA 1
ATOM 2912 C C . GLY A 1 364 ? 15.719 -19.094 -15.547 1 97.69 364 GLY A C 1
ATOM 2913 O O . GLY A 1 364 ? 16.609 -19.875 -15.164 1 97.69 364 GLY A O 1
ATOM 2914 N N . ASP A 1 365 ? 14.883 -19.422 -16.516 1 97.56 365 ASP A N 1
ATOM 2915 C CA . ASP A 1 365 ? 14.906 -20.719 -17.188 1 97.56 365 ASP A CA 1
ATOM 2916 C C . ASP A 1 365 ? 15.023 -20.547 -18.703 1 97.56 365 ASP A C 1
ATOM 2918 O O . ASP A 1 365 ? 15.227 -19.438 -19.188 1 97.56 365 ASP A O 1
ATOM 2922 N N . ASP A 1 366 ? 14.984 -21.625 -19.438 1 97.31 366 ASP A N 1
ATOM 2923 C CA . ASP A 1 366 ? 15.211 -21.672 -20.875 1 97.31 366 ASP A CA 1
ATOM 2924 C C . ASP A 1 366 ? 14.047 -21.031 -21.625 1 97.31 366 ASP A C 1
ATOM 2926 O O . ASP A 1 366 ? 12.891 -21.141 -21.219 1 97.31 366 ASP A O 1
ATOM 2930 N N . ALA A 1 367 ? 14.344 -20.453 -22.781 1 98 367 ALA A N 1
ATOM 2931 C CA . ALA A 1 367 ? 13.352 -19.797 -23.641 1 98 367 ALA A CA 1
ATOM 2932 C C . ALA A 1 367 ? 12.344 -20.812 -24.172 1 98 36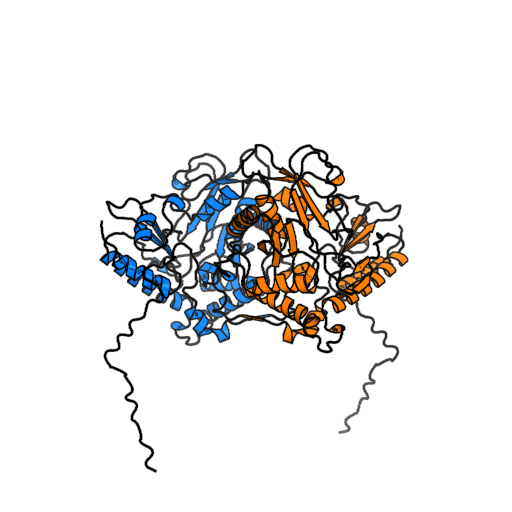7 ALA A C 1
ATOM 2934 O O . ALA A 1 367 ? 11.258 -20.438 -24.625 1 98 367 ALA A O 1
ATOM 2935 N N . LYS A 1 368 ? 12.656 -22.062 -24.109 1 97.81 368 LYS A N 1
ATOM 2936 C CA . LYS A 1 368 ? 11.758 -23.109 -24.578 1 97.81 368 LYS A CA 1
ATOM 2937 C C . LYS A 1 368 ? 10.539 -23.234 -23.672 1 97.81 368 LYS A C 1
ATOM 2939 O O . LYS A 1 368 ? 9.555 -23.875 -24.047 1 97.81 368 LYS A O 1
ATOM 2944 N N . TYR A 1 369 ? 10.609 -22.609 -22.531 1 98.25 369 TYR A N 1
ATOM 2945 C CA . TYR A 1 369 ? 9.492 -22.641 -21.594 1 98.25 369 TYR A CA 1
ATOM 2946 C C . TYR A 1 369 ? 8.656 -21.375 -21.672 1 98.25 369 TYR A C 1
ATOM 2948 O O . TYR A 1 369 ? 9.156 -20.328 -22.078 1 98.25 369 TYR A O 1
ATOM 2956 N N . THR A 1 370 ? 7.395 -21.469 -21.328 1 98.31 370 THR A N 1
ATOM 2957 C CA . THR A 1 370 ? 6.516 -20.312 -21.203 1 98.31 370 THR A CA 1
ATOM 2958 C C . THR A 1 370 ? 5.418 -20.562 -20.172 1 98.31 370 THR A C 1
ATOM 2960 O O . THR A 1 370 ? 4.988 -21.703 -20 1 98.31 370 THR A O 1
ATOM 2963 N N . ARG A 1 371 ? 5.066 -19.547 -19.469 1 98.62 371 ARG A N 1
ATOM 2964 C CA . ARG A 1 371 ? 4.035 -19.641 -18.438 1 98.62 371 ARG A CA 1
ATOM 2965 C C . ARG A 1 371 ? 2.709 -19.078 -18.938 1 98.62 371 ARG A C 1
ATOM 2967 O O . ARG A 1 371 ? 2.668 -18.016 -19.547 1 98.62 371 ARG A O 1
ATOM 2974 N N . LEU A 1 372 ? 1.632 -19.75 -18.656 1 98.38 372 LEU A N 1
ATOM 2975 C CA . LEU A 1 372 ? 0.278 -19.312 -18.969 1 98.38 372 LEU A CA 1
ATOM 2976 C C . LEU A 1 372 ? -0.585 -19.266 -17.719 1 98.38 372 LEU A C 1
ATOM 2978 O O . LEU A 1 372 ? -0.539 -20.188 -16.906 1 98.38 372 LEU A O 1
ATOM 2982 N N . SER A 1 373 ? -1.36 -18.234 -17.609 1 98.31 373 SER A N 1
ATOM 2983 C CA . SER A 1 373 ? -2.266 -18.125 -16.469 1 98.31 373 SER A CA 1
ATOM 2984 C C . SER A 1 373 ? -3.488 -19.031 -16.641 1 98.31 373 SER A C 1
ATOM 2986 O O . SER A 1 373 ? -4.109 -19.031 -17.719 1 98.31 373 SER A O 1
ATOM 2988 N N . MET A 1 374 ? -3.893 -19.766 -15.617 1 98.31 374 MET A N 1
ATOM 2989 C CA . MET A 1 374 ? -5.066 -20.641 -15.602 1 98.31 374 MET A CA 1
ATOM 2990 C C . MET A 1 374 ? -6.215 -19.984 -14.844 1 98.31 374 MET A C 1
ATOM 2992 O O . MET A 1 374 ? -7.305 -20.562 -14.75 1 98.31 374 MET A O 1
ATOM 2996 N N . ILE A 1 375 ? -5.953 -18.75 -14.328 1 98.38 375 ILE A N 1
ATOM 2997 C CA . ILE A 1 375 ? -6.918 -18.203 -13.383 1 98.38 375 ILE A CA 1
ATOM 2998 C C . ILE A 1 375 ? -7.434 -16.859 -13.891 1 98.38 375 ILE A C 1
ATOM 3000 O O . ILE A 1 375 ? -7.805 -15.992 -13.102 1 98.38 375 ILE A O 1
ATOM 3004 N N . GLY A 1 376 ? -7.379 -16.641 -15.203 1 97.19 376 GLY A N 1
ATOM 3005 C CA . GLY A 1 376 ? -8.016 -15.484 -15.82 1 97.19 376 GLY A CA 1
ATOM 3006 C C . GLY A 1 376 ? -9.508 -15.656 -16 1 97.19 376 GLY A C 1
ATOM 3007 O O . GLY A 1 376 ? -10.125 -16.531 -15.383 1 97.19 376 GLY A O 1
ATOM 3008 N N . THR A 1 377 ? -10.117 -14.883 -16.859 1 95.75 377 THR A N 1
ATOM 3009 C CA . THR A 1 377 ? -11.547 -14.953 -17.125 1 95.75 377 THR A CA 1
ATOM 3010 C C . THR A 1 377 ? -11.883 -16.219 -17.906 1 95.75 377 THR A C 1
ATOM 3012 O O . THR A 1 377 ? -11.008 -16.812 -18.547 1 95.75 377 THR A O 1
ATOM 3015 N N . ASP A 1 378 ? -13.164 -16.562 -17.844 1 95.75 378 ASP A N 1
ATOM 3016 C CA . ASP A 1 378 ? -13.625 -17.734 -18.594 1 95.75 378 ASP A CA 1
ATOM 3017 C C . ASP A 1 378 ? -13.398 -17.547 -20.094 1 95.75 378 ASP A C 1
ATOM 3019 O O . ASP A 1 378 ? -12.977 -18.469 -20.781 1 95.75 378 ASP A O 1
ATOM 3023 N N . ASP A 1 379 ? -13.641 -16.359 -20.562 1 94.62 379 ASP A N 1
ATOM 3024 C CA . ASP A 1 379 ? -13.492 -16.078 -21.984 1 94.62 379 ASP A CA 1
ATOM 3025 C C . ASP A 1 379 ? -12.031 -16.188 -22.422 1 94.62 379 ASP A C 1
ATOM 3027 O O . ASP A 1 379 ? -11.727 -16.766 -23.469 1 94.62 379 ASP A O 1
ATOM 3031 N N . GLU A 1 380 ? -11.156 -15.594 -21.656 1 94.94 380 GLU A N 1
ATOM 3032 C CA . GLU A 1 380 ? -9.734 -15.672 -21.953 1 94.94 380 GLU A CA 1
ATOM 3033 C C . GLU A 1 380 ? -9.242 -17.125 -21.938 1 94.94 380 GLU A C 1
ATOM 3035 O O . GLU A 1 380 ? -8.508 -17.531 -22.828 1 94.94 380 GLU A O 1
ATOM 3040 N N . PHE A 1 381 ? -9.711 -17.844 -21.016 1 97 381 PHE A N 1
ATOM 3041 C CA . PHE A 1 381 ? -9.305 -19.234 -20.875 1 97 381 PHE A CA 1
ATOM 3042 C C . PHE A 1 381 ? -9.797 -20.062 -22.062 1 97 381 PHE A C 1
ATOM 3044 O O . PHE A 1 381 ? -9.031 -20.828 -22.641 1 97 381 PHE A O 1
ATOM 3051 N N . ALA A 1 382 ? -11.047 -19.922 -22.359 1 96.62 382 ALA A N 1
ATOM 3052 C CA . ALA A 1 382 ? -11.633 -20.688 -23.469 1 96.62 382 ALA A CA 1
ATOM 3053 C C . ALA A 1 382 ? -10.922 -20.375 -24.781 1 96.62 382 ALA A C 1
ATOM 3055 O O . ALA A 1 382 ? -10.609 -21.297 -25.547 1 96.62 382 ALA A O 1
ATOM 3056 N N . GLU A 1 383 ? -10.719 -19.109 -25.016 1 96.56 383 GLU A N 1
ATOM 3057 C CA . GLU A 1 383 ? -10.055 -18.719 -26.25 1 96.56 383 GLU A CA 1
ATOM 3058 C C . GLU A 1 383 ? -8.617 -19.219 -26.312 1 96.56 383 GLU A C 1
ATOM 3060 O O . GLU A 1 383 ? -8.141 -19.641 -27.359 1 96.56 383 GLU A O 1
ATOM 3065 N N . MET A 1 384 ? -7.938 -19.156 -25.188 1 97 384 MET A N 1
ATOM 3066 C CA . MET A 1 384 ? -6.578 -19.688 -25.094 1 97 384 MET A CA 1
ATOM 3067 C C . MET A 1 384 ? -6.543 -21.156 -25.453 1 97 384 MET A C 1
ATOM 3069 O O . MET A 1 384 ? -5.711 -21.594 -26.25 1 97 384 MET A O 1
ATOM 3073 N N . CYS A 1 385 ? -7.465 -21.953 -24.953 1 97.25 385 CYS A N 1
ATOM 3074 C CA . CYS A 1 385 ? -7.512 -23.391 -25.234 1 97.25 385 CYS A CA 1
ATOM 3075 C C . CYS A 1 385 ? -7.805 -23.641 -26.703 1 97.25 385 CYS A C 1
ATOM 3077 O O . CYS A 1 385 ? -7.219 -24.547 -27.312 1 97.25 385 CYS A O 1
ATOM 3079 N N . THR A 1 386 ? -8.688 -22.844 -27.234 1 95.88 386 THR A N 1
ATOM 3080 C CA . THR A 1 386 ? -9.031 -22.984 -28.641 1 95.88 386 THR A CA 1
ATOM 3081 C C . THR A 1 386 ? -7.809 -22.75 -29.516 1 95.88 386 THR A C 1
ATOM 3083 O O . THR A 1 386 ? -7.516 -23.547 -30.422 1 95.88 386 THR A O 1
ATOM 3086 N N . ARG A 1 387 ? -7.145 -21.719 -29.234 1 95.94 387 ARG A N 1
ATOM 3087 C CA . ARG A 1 387 ? -5.984 -21.375 -30.062 1 95.94 387 ARG A CA 1
ATOM 3088 C C . ARG A 1 387 ? -4.863 -22.391 -29.859 1 95.94 387 ARG A C 1
ATOM 3090 O O . ARG A 1 387 ? -4.16 -22.734 -30.812 1 95.94 387 ARG A O 1
ATOM 3097 N N . LEU A 1 388 ? -4.668 -22.859 -28.703 1 96.06 388 LEU A N 1
ATOM 3098 C CA . LEU A 1 388 ? -3.646 -23.859 -28.406 1 96.06 388 LEU A CA 1
ATOM 3099 C C . LEU A 1 388 ? -3.953 -25.156 -29.125 1 96.06 388 LEU A C 1
ATOM 3101 O O . LEU A 1 388 ? -3.041 -25.844 -29.609 1 96.06 388 LEU A O 1
ATOM 3105 N N . SER A 1 389 ? -5.215 -25.5 -29.188 1 94.56 389 SER A N 1
ATOM 3106 C CA . SER A 1 389 ? -5.621 -26.734 -29.844 1 94.56 389 SER A CA 1
ATOM 3107 C C . SER A 1 389 ? -5.324 -26.703 -31.328 1 94.56 389 SER A C 1
ATOM 3109 O O . SER A 1 389 ? -5.152 -27.75 -31.969 1 94.56 389 SER A O 1
ATOM 3111 N N . ASN A 1 390 ? -5.188 -25.531 -31.812 1 90.38 390 ASN A N 1
ATOM 3112 C CA . ASN A 1 390 ? -4.953 -25.359 -33.25 1 90.38 390 ASN A CA 1
ATOM 3113 C C . ASN A 1 390 ? -3.477 -25.141 -33.562 1 90.38 390 ASN A C 1
ATOM 3115 O O . ASN A 1 390 ? -3.098 -24.953 -34.719 1 90.38 390 ASN A O 1
ATOM 3119 N N . ALA A 1 391 ? -2.715 -25.094 -32.594 1 92.06 391 ALA A N 1
ATOM 3120 C CA . ALA A 1 391 ? -1.279 -24.922 -32.781 1 92.06 391 ALA A CA 1
ATOM 3121 C C . ALA A 1 391 ? -0.687 -26.062 -33.594 1 92.06 391 ALA A C 1
ATOM 3123 O O . ALA A 1 391 ? -1.079 -27.219 -33.438 1 92.06 391 ALA A O 1
ATOM 3124 N N . LYS A 1 392 ? 0.174 -25.75 -34.531 1 88.31 392 LYS A N 1
ATOM 3125 C CA . LYS A 1 392 ? 0.814 -26.75 -35.375 1 88.31 392 LYS A CA 1
ATOM 3126 C C . LYS A 1 392 ? 2.332 -26.594 -35.375 1 88.31 392 LYS A C 1
ATOM 3128 O O . LYS A 1 392 ? 2.852 -25.5 -35.125 1 88.31 392 LYS A O 1
ATOM 3133 N N . ARG A 1 393 ? 2.912 -27.766 -35.562 1 77.62 393 ARG A N 1
ATOM 3134 C CA . ARG A 1 393 ? 4.363 -27.766 -35.688 1 77.62 393 ARG A CA 1
ATOM 3135 C C . ARG A 1 393 ? 4.789 -27.172 -37.031 1 77.62 393 ARG A C 1
ATOM 3137 O O . ARG A 1 393 ? 4.133 -27.391 -38.062 1 77.62 393 ARG A O 1
ATOM 3144 N N . GLU A 1 394 ? 5.449 -25.969 -37.031 1 60.88 394 GLU A N 1
ATOM 3145 C CA . GLU A 1 394 ? 5.961 -25.531 -38.344 1 60.88 394 GLU A CA 1
ATOM 3146 C C . GLU A 1 394 ? 6.855 -26.594 -38.969 1 60.88 394 GLU A C 1
ATOM 3148 O O . GLU A 1 394 ? 7.492 -27.375 -38.25 1 60.88 394 GLU A O 1
ATOM 3153 N N . MET B 1 1 ? -54.469 -2.33 47.875 1 22.92 1 MET B N 1
ATOM 3154 C CA . MET B 1 1 ? -53.062 -2.145 48.281 1 22.92 1 MET B CA 1
ATOM 3155 C C . MET B 1 1 ? -52.438 -1 47.5 1 22.92 1 MET B C 1
ATOM 3157 O O . MET B 1 1 ? -52.469 -0.99 46.281 1 22.92 1 MET B O 1
ATOM 3161 N N . VAL B 1 2 ? -52.312 0.18 48.062 1 20.64 2 VAL B N 1
ATOM 3162 C CA . VAL B 1 2 ? -52.031 1.578 47.781 1 20.64 2 VAL B CA 1
ATOM 3163 C C . VAL B 1 2 ? -50.594 1.695 47.25 1 20.64 2 VAL B C 1
ATOM 3165 O O . VAL B 1 2 ? -49.656 1.188 47.844 1 20.64 2 VAL B O 1
ATOM 3168 N N . VAL B 1 3 ? -50.5 1.935 45.938 1 21.19 3 VAL B N 1
ATOM 3169 C CA . VAL B 1 3 ? -49.406 2.117 45 1 21.19 3 VAL B CA 1
ATOM 3170 C C . VAL B 1 3 ? -48.562 3.332 45.406 1 21.19 3 VAL B C 1
ATOM 3172 O O . VAL B 1 3 ? -49.062 4.465 45.344 1 21.19 3 VAL B O 1
ATOM 3175 N N . ALA B 1 4 ? -47.875 3.17 46.562 1 22.61 4 ALA B N 1
ATOM 3176 C CA . ALA B 1 4 ? -47.094 4.297 47.094 1 22.61 4 ALA B CA 1
ATOM 3177 C C . ALA B 1 4 ? -46.281 4.969 46 1 22.61 4 ALA B C 1
ATOM 3179 O O . ALA B 1 4 ? -45.531 4.309 45.281 1 22.61 4 ALA B O 1
ATOM 3180 N N . THR B 1 5 ? -46.719 6.086 45.406 1 22.52 5 THR B N 1
ATOM 3181 C CA . THR B 1 5 ? -46.25 6.961 44.344 1 22.52 5 THR B CA 1
ATOM 3182 C C . THR B 1 5 ? -44.906 7.586 44.688 1 22.52 5 THR B C 1
ATOM 3184 O O . THR B 1 5 ? -44.844 8.484 45.531 1 22.52 5 THR B O 1
ATOM 3187 N N . THR B 1 6 ? -43.938 6.758 45.188 1 26.08 6 THR B N 1
ATOM 3188 C CA . THR B 1 6 ? -42.75 7.5 45.625 1 26.08 6 THR B CA 1
ATOM 3189 C C . THR B 1 6 ? -42.281 8.438 44.531 1 26.08 6 THR B C 1
ATOM 3191 O O . THR B 1 6 ? -42.125 8.023 43.375 1 26.08 6 THR B O 1
ATOM 3194 N N . ASN B 1 7 ? -42.562 9.68 44.625 1 23.42 7 ASN B N 1
ATOM 3195 C CA . ASN B 1 7 ? -42.219 10.852 43.812 1 23.42 7 ASN B CA 1
ATOM 3196 C C . ASN B 1 7 ? -40.688 10.977 43.656 1 23.42 7 ASN B C 1
ATOM 3198 O O . ASN B 1 7 ? -39.969 11.219 44.625 1 23.42 7 ASN B O 1
ATOM 3202 N N . VAL B 1 8 ? -40.062 9.984 43.031 1 26.83 8 VAL B N 1
ATOM 3203 C CA . VAL B 1 8 ? -38.625 10.078 42.812 1 26.83 8 VAL B CA 1
ATOM 3204 C C . VAL B 1 8 ? -38.281 11.422 42.188 1 26.83 8 VAL B C 1
ATOM 3206 O O . VAL B 1 8 ? -38.781 11.766 41.125 1 26.83 8 VAL B O 1
ATOM 3209 N N . SER B 1 9 ? -38.031 12.391 43.062 1 25.39 9 SER B N 1
ATOM 3210 C CA . SER B 1 9 ? -37.656 13.758 42.719 1 25.39 9 SER B CA 1
ATOM 3211 C C . SER B 1 9 ? -36.5 13.773 41.719 1 25.39 9 SER B C 1
ATOM 3213 O O . SER B 1 9 ? -35.562 12.977 41.812 1 25.39 9 SER B O 1
ATOM 3215 N N . SER B 1 10 ? -36.719 14.133 40.469 1 27.47 10 SER B N 1
ATOM 3216 C CA . SER B 1 10 ? -35.938 14.312 39.25 1 27.47 10 SER B CA 1
ATOM 3217 C C . SER B 1 10 ? -34.75 15.219 39.5 1 27.47 10 SER B C 1
ATOM 3219 O O . SER B 1 10 ? -34.906 16.344 39.969 1 27.47 10 SER B O 1
ATOM 3221 N N . PRO B 1 11 ? -33.562 14.68 40.062 1 31.77 11 PRO B N 1
ATOM 3222 C CA . PRO B 1 11 ? -32.531 15.602 40.531 1 31.77 11 PRO B CA 1
ATOM 3223 C C . PRO B 1 11 ? -32.062 16.562 39.438 1 31.77 11 PRO B C 1
ATOM 3225 O O . PRO B 1 11 ? -30.891 16.5 39.031 1 31.77 11 PRO B O 1
ATOM 3228 N N . PHE B 1 12 ? -32.906 17.078 38.531 1 29.11 12 PHE B N 1
ATOM 3229 C CA . PHE B 1 12 ? -32.469 18.141 37.625 1 29.11 12 PHE B CA 1
ATOM 3230 C C . PHE B 1 12 ? -32.031 19.375 38.438 1 29.11 12 PHE B C 1
ATOM 3232 O O . PHE B 1 12 ? -32.844 20.062 39.031 1 29.11 12 PHE B O 1
ATOM 3239 N N . SER B 1 13 ? -31.047 19.281 39.281 1 28.58 13 SER B N 1
ATOM 3240 C CA . SER B 1 13 ? -30.844 20.688 39.656 1 28.58 13 SER B CA 1
ATOM 3241 C C . SER B 1 13 ? -30.531 21.531 38.438 1 28.58 13 SER B C 1
ATOM 3243 O O . SER B 1 13 ? -29.984 21.031 37.438 1 28.58 13 SER B O 1
ATOM 3245 N N . PRO B 1 14 ? -31.062 22.719 38.25 1 30.67 14 PRO B N 1
ATOM 3246 C CA . PRO B 1 14 ? -31.125 23.672 37.125 1 30.67 14 PRO B CA 1
ATOM 3247 C C . PRO B 1 14 ? -29.75 24.047 36.594 1 30.67 14 PRO B C 1
ATOM 3249 O O . PRO B 1 14 ? -29.609 24.391 35.406 1 30.67 14 PRO B O 1
ATOM 3252 N N . ASN B 1 15 ? -28.859 24.469 37.469 1 31.84 15 ASN B N 1
ATOM 3253 C CA . ASN B 1 15 ? -27.688 25.156 36.938 1 31.84 15 ASN B CA 1
ATOM 3254 C C . ASN B 1 15 ? -26.719 24.172 36.281 1 31.84 15 ASN B C 1
ATOM 3256 O O . ASN B 1 15 ? -25.891 23.562 36.938 1 31.84 15 ASN B O 1
ATOM 3260 N N . GLY B 1 16 ? -27.125 23.312 35.469 1 31.53 16 GLY B N 1
ATOM 3261 C CA . GLY B 1 16 ? -26.562 22.078 34.906 1 31.53 16 GLY B CA 1
ATOM 3262 C C . GLY B 1 16 ? -25.297 22.312 34.125 1 31.53 16 GLY B C 1
ATOM 3263 O O . GLY B 1 16 ? -25.359 22.484 32.906 1 31.53 16 GLY B O 1
ATOM 3264 N N . THR B 1 17 ? -24.375 23.109 34.656 1 29.58 17 THR B N 1
ATOM 3265 C CA . THR B 1 17 ? -23.156 23.094 33.844 1 29.58 17 THR B CA 1
ATOM 3266 C C . THR B 1 17 ? -22.688 21.656 33.625 1 29.58 17 THR B C 1
ATOM 3268 O O . THR B 1 17 ? -22.391 20.922 34.562 1 29.58 17 THR B O 1
ATOM 3271 N N . LYS B 1 18 ? -23.172 21.062 32.625 1 35.84 18 LYS B N 1
ATOM 3272 C CA . LYS B 1 18 ? -22.688 19.75 32.219 1 35.84 18 LYS B CA 1
ATOM 3273 C C . LYS B 1 18 ? -21.172 19.656 32.344 1 35.84 18 LYS B C 1
ATOM 3275 O O . LYS B 1 18 ? -20.453 20.391 31.672 1 35.84 18 LYS B O 1
ATOM 3280 N N . LYS B 1 19 ? -20.641 19.469 33.406 1 37.59 19 LYS B N 1
ATOM 3281 C CA . LYS B 1 19 ? -19.219 19.109 33.406 1 37.59 19 LYS B CA 1
ATOM 3282 C C . LYS B 1 19 ? -18.906 18.125 32.281 1 37.59 19 LYS B C 1
ATOM 3284 O O . LYS B 1 19 ? -19.438 17.016 32.25 1 37.59 19 LYS B O 1
ATOM 3289 N N . SER B 1 20 ? -18.641 18.641 31.125 1 38.19 20 SER B N 1
ATOM 3290 C CA . SER B 1 20 ? -18.141 17.719 30.109 1 38.19 20 SER B CA 1
ATOM 3291 C C . SER B 1 20 ? -17.047 16.812 30.688 1 38.19 20 SER B C 1
ATOM 3293 O O . SER B 1 20 ? -16 17.297 31.125 1 38.19 20 SER B O 1
ATOM 3295 N N . LEU B 1 21 ? -17.25 15.805 31.344 1 38.47 21 LEU B N 1
ATOM 3296 C CA . LEU B 1 21 ? -16.359 14.805 31.922 1 38.47 21 LEU B CA 1
ATOM 3297 C C . LEU B 1 21 ? -15.289 14.383 30.922 1 38.47 21 LEU B C 1
ATOM 3299 O O . LEU B 1 21 ? -15.602 13.836 29.859 1 38.47 21 LEU B O 1
ATOM 3303 N N . SER B 1 22 ? -14.266 15.062 30.984 1 52.03 22 SER B N 1
ATOM 3304 C CA . SER B 1 22 ? -13.125 14.555 30.234 1 52.03 22 SER B CA 1
ATOM 3305 C C . SER B 1 22 ? -12.922 13.062 30.484 1 52.03 22 SER B C 1
ATOM 3307 O O . SER B 1 22 ? -13.016 12.602 31.625 1 52.03 22 SER B O 1
ATOM 3309 N N . THR B 1 23 ? -13.102 12.219 29.531 1 63.34 23 THR B N 1
ATOM 3310 C CA . THR B 1 23 ? -12.93 10.773 29.547 1 63.34 23 THR B CA 1
ATOM 3311 C C . THR B 1 23 ? -11.477 10.406 29.844 1 63.34 23 THR B C 1
ATOM 3313 O O . THR B 1 23 ? -11.141 9.227 29.953 1 63.34 23 THR B O 1
ATOM 3316 N N . PHE B 1 24 ? -10.594 11.5 30.125 1 76 24 PHE B N 1
ATOM 3317 C CA . PHE B 1 24 ? -9.188 11.172 30.359 1 76 24 PHE B CA 1
ATOM 3318 C C . PHE B 1 24 ? -8.875 11.188 31.844 1 76 24 PHE B C 1
ATOM 3320 O O . PHE B 1 24 ? -9.305 12.094 32.562 1 76 24 PHE B O 1
ATOM 3327 N N . SER B 1 25 ? -8.336 10.109 32.312 1 76.81 25 SER B N 1
ATOM 3328 C CA . SER B 1 25 ? -7.73 10.125 33.656 1 76.81 25 SER B CA 1
ATOM 3329 C C . SER B 1 25 ? -6.566 11.102 33.719 1 76.81 25 SER B C 1
ATOM 3331 O O . SER B 1 25 ? -5.848 11.289 32.75 1 76.81 25 SER B O 1
ATOM 3333 N N . PRO B 1 26 ? -6.496 11.805 34.844 1 74.88 26 PRO B N 1
ATOM 3334 C CA . PRO B 1 26 ? -5.398 12.766 35 1 74.88 26 PRO B CA 1
ATOM 3335 C C . PRO B 1 26 ? -4.027 12.133 34.781 1 74.88 26 PRO B C 1
ATOM 3337 O O . PRO B 1 26 ? -3.068 12.828 34.469 1 74.88 26 PRO B O 1
ATOM 3340 N N . ASN B 1 27 ? -3.961 10.891 34.875 1 82.44 27 ASN B N 1
ATOM 3341 C CA . ASN B 1 27 ? -2.666 10.227 34.75 1 82.44 27 ASN B CA 1
ATOM 3342 C C . ASN B 1 27 ? -2.459 9.656 33.344 1 82.44 27 ASN B C 1
ATOM 3344 O O . ASN B 1 27 ? -1.37 9.18 33.031 1 82.44 27 ASN B O 1
ATOM 3348 N N . SER B 1 28 ? -3.422 9.852 32.562 1 90.38 28 SER B N 1
ATOM 3349 C CA . SER B 1 28 ? -3.312 9.289 31.219 1 90.38 28 SER B CA 1
ATOM 3350 C C . SER B 1 28 ? -2.732 10.312 30.25 1 90.38 28 SER B C 1
ATOM 3352 O O . SER B 1 28 ? -2.943 11.516 30.406 1 90.38 28 SER B O 1
ATOM 3354 N N . PHE B 1 29 ? -2.004 9.844 29.344 1 93.75 29 PHE B N 1
ATOM 3355 C CA . PHE B 1 29 ? -1.4 10.734 28.359 1 93.75 29 PHE B CA 1
ATOM 3356 C C . PHE B 1 29 ? -2.402 11.086 27.266 1 93.75 29 PHE B C 1
ATOM 3358 O O . PHE B 1 29 ? -3.176 10.227 26.828 1 93.75 29 PHE B O 1
ATOM 3365 N N . VAL B 1 30 ? -2.408 12.352 26.906 1 95.5 30 VAL B N 1
ATOM 3366 C CA . VAL B 1 30 ? -3.031 12.789 25.672 1 95.5 30 VAL B CA 1
ATOM 3367 C C . VAL B 1 30 ? -2.01 12.75 24.531 1 95.5 30 VAL B C 1
ATOM 3369 O O . VAL B 1 30 ? -0.972 13.406 24.594 1 95.5 30 VAL B O 1
ATOM 3372 N N . ASN B 1 31 ? -2.271 12 23.531 1 94.38 31 ASN B N 1
ATOM 3373 C CA . ASN B 1 31 ? -1.304 11.805 22.453 1 94.38 31 ASN B CA 1
ATOM 3374 C C . ASN B 1 31 ? -1.608 12.703 21.266 1 94.38 31 ASN B C 1
ATOM 3376 O O . ASN B 1 31 ? -2.51 12.414 20.469 1 94.38 31 ASN B O 1
ATOM 3380 N N . VAL B 1 32 ? -0.883 13.734 21.109 1 96.75 32 VAL B N 1
ATOM 3381 C CA . VAL B 1 32 ? -1.053 14.648 19.984 1 96.75 32 VAL B CA 1
ATOM 3382 C C . VAL B 1 32 ? 0.233 14.695 19.156 1 96.75 32 VAL B C 1
ATOM 3384 O O . VAL B 1 32 ? 0.524 15.711 18.516 1 96.75 32 VAL B O 1
ATOM 3387 N N . GLU B 1 33 ? 1.03 13.648 19.312 1 95.12 33 GLU B N 1
ATOM 3388 C CA . GLU B 1 33 ? 2.268 13.516 18.547 1 95.12 33 GLU B CA 1
ATOM 3389 C C . GLU B 1 33 ? 1.985 13.156 17.094 1 95.12 33 GLU B C 1
ATOM 3391 O O . GLU B 1 33 ? 2.65 13.648 16.188 1 95.12 33 GLU B O 1
ATOM 3396 N N . LYS B 1 34 ? 0.974 12.289 17.016 1 88.88 34 LYS B N 1
ATOM 3397 C CA . LYS B 1 34 ? 0.692 11.734 15.695 1 88.88 34 LYS B CA 1
ATOM 3398 C C . LYS B 1 34 ? -0.291 12.617 14.93 1 88.88 34 LYS B C 1
ATOM 3400 O O . LYS B 1 34 ? -1.047 13.383 15.531 1 88.88 34 LYS B O 1
ATOM 3405 N N . GLY B 1 35 ? -0.269 12.562 13.641 1 92.81 35 GLY B N 1
ATOM 3406 C CA . GLY B 1 35 ? -1.133 13.352 12.773 1 92.81 35 GLY B CA 1
ATOM 3407 C C . GLY B 1 35 ? -2.34 12.578 12.273 1 92.81 35 GLY B C 1
ATOM 3408 O O . GLY B 1 35 ? -2.689 12.656 11.094 1 92.81 35 GLY B O 1
ATOM 3409 N N . ASP B 1 36 ? -2.945 11.781 13.281 1 94.56 36 ASP B N 1
ATOM 3410 C CA . ASP B 1 36 ? -4.164 11.07 12.914 1 94.56 36 ASP B CA 1
ATOM 3411 C C . ASP B 1 36 ? -5.324 12.039 12.703 1 94.56 36 ASP B C 1
ATOM 3413 O O . ASP B 1 36 ? -5.777 12.688 13.656 1 94.56 36 ASP B O 1
ATOM 3417 N N . PRO B 1 37 ? -5.836 12.141 11.492 1 95.75 37 PRO B N 1
ATOM 3418 C CA . PRO B 1 37 ? -6.715 13.258 11.133 1 95.75 37 PRO B CA 1
ATOM 3419 C C . PRO B 1 37 ? -8.195 12.914 11.258 1 95.75 37 PRO B C 1
ATOM 3421 O O . PRO B 1 37 ? -8.953 13.047 10.297 1 95.75 37 PRO B O 1
ATOM 3424 N N . VAL B 1 38 ? -8.695 12.773 12.492 1 97 38 VAL B N 1
ATOM 3425 C CA . VAL B 1 38 ? -10.055 12.281 12.656 1 97 38 VAL B CA 1
ATOM 3426 C C . VAL B 1 38 ? -10.969 13.422 13.117 1 97 38 VAL B C 1
ATOM 3428 O O . VAL B 1 38 ? -12.117 13.188 13.5 1 97 38 VAL B O 1
ATOM 3431 N N . ALA B 1 39 ? -10.5 14.625 13.055 1 97.75 39 ALA B N 1
ATOM 3432 C CA . ALA B 1 39 ? -11.227 15.789 13.57 1 97.75 39 ALA B CA 1
ATOM 3433 C C . ALA B 1 39 ? -12.523 16 12.797 1 97.75 39 ALA B C 1
ATOM 3435 O O . ALA B 1 39 ? -13.477 16.578 13.328 1 97.75 39 ALA B O 1
ATOM 3436 N N . PHE B 1 40 ? -12.625 15.508 11.578 1 97.81 40 PHE B N 1
ATOM 3437 C CA . PHE B 1 40 ? -13.734 15.867 10.711 1 97.81 40 PHE B CA 1
ATOM 3438 C C . PHE B 1 40 ? -14.805 14.781 10.719 1 97.81 40 PHE B C 1
ATOM 3440 O O . PHE B 1 40 ? -15.742 14.812 9.922 1 97.81 40 PHE B O 1
ATOM 3447 N N . ARG B 1 41 ? -14.672 13.859 11.602 1 98.06 41 ARG B N 1
ATOM 3448 C CA . ARG B 1 41 ? -15.602 12.734 11.68 1 98.06 41 ARG B CA 1
ATOM 3449 C C . ARG B 1 41 ? -17.031 13.219 11.82 1 98.06 41 ARG B C 1
ATOM 3451 O O . ARG B 1 41 ? -17.953 12.648 11.211 1 98.06 41 ARG B O 1
ATOM 3458 N N . SER B 1 42 ? -17.25 14.281 12.586 1 96.88 42 SER B N 1
ATOM 3459 C CA . SER B 1 42 ? -18.594 14.781 12.852 1 96.88 42 SER B CA 1
ATOM 3460 C C . SER B 1 42 ? -19.281 15.211 11.562 1 96.88 42 SER B C 1
ATOM 3462 O O . SER B 1 42 ? -20.5 15.055 11.422 1 96.88 42 SER B O 1
ATOM 3464 N N . TYR B 1 43 ? -18.562 15.742 10.68 1 97.56 43 TYR B N 1
ATOM 3465 C CA . TYR B 1 43 ? -19.141 16.109 9.391 1 97.56 43 TYR B CA 1
ATOM 3466 C C . TYR B 1 43 ? -19.656 14.867 8.656 1 97.56 43 TYR B C 1
ATOM 3468 O O . TYR B 1 43 ? -20.781 14.867 8.133 1 97.56 43 TYR B O 1
ATOM 3476 N N . TRP B 1 44 ? -18.859 13.883 8.602 1 98.12 44 TRP B N 1
ATOM 3477 C CA . TRP B 1 44 ? -19.203 12.68 7.852 1 98.12 44 TRP B CA 1
ATOM 3478 C C . TRP B 1 44 ? -20.359 11.938 8.508 1 98.12 44 TRP B C 1
ATOM 3480 O O . TRP B 1 44 ? -21.156 11.289 7.824 1 98.12 44 TRP B O 1
ATOM 3490 N N . GLU B 1 45 ? -20.484 12.086 9.844 1 97.5 45 GLU B N 1
ATOM 3491 C CA . GLU B 1 45 ? -21.656 11.555 10.523 1 97.5 45 GLU B CA 1
ATOM 3492 C C . GLU B 1 45 ? -22.922 12.258 10.07 1 97.5 45 GLU B C 1
ATOM 3494 O O . GLU B 1 45 ? -23.953 11.617 9.859 1 97.5 45 GLU B O 1
ATOM 3499 N N . LYS B 1 46 ? -22.797 13.523 9.883 1 95.62 46 LYS B N 1
ATOM 3500 C CA . LYS B 1 46 ? -23.938 14.336 9.461 1 95.62 46 LYS B CA 1
ATOM 3501 C C . LYS B 1 46 ? -24.422 13.93 8.07 1 95.62 46 LYS B C 1
ATOM 3503 O O . LYS B 1 46 ? -25.625 13.992 7.785 1 95.62 46 LYS B O 1
ATOM 3508 N N . VAL B 1 47 ? -23.5 13.492 7.227 1 96 47 VAL B N 1
ATOM 3509 C CA . VAL B 1 47 ? -23.875 13.164 5.855 1 96 47 VAL B CA 1
ATOM 3510 C C . VAL B 1 47 ? -23.688 11.672 5.605 1 96 47 VAL B C 1
ATOM 3512 O O . VAL B 1 47 ? -23.359 11.258 4.492 1 96 47 VAL B O 1
ATOM 3515 N N . SER B 1 48 ? -23.797 10.867 6.562 1 96.56 48 SER B N 1
ATOM 3516 C CA . SER B 1 48 ? -23.516 9.438 6.539 1 96.56 48 SER B CA 1
ATOM 3517 C C . SER B 1 48 ? -24.266 8.742 5.414 1 96.56 48 SER B C 1
ATOM 3519 O O . SER B 1 48 ? -23.703 7.91 4.699 1 96.56 48 SER B O 1
ATOM 3521 N N . ASP B 1 49 ? -25.469 9.062 5.168 1 94.69 49 ASP B N 1
ATOM 3522 C CA . ASP B 1 49 ? -26.328 8.406 4.184 1 94.69 49 ASP B CA 1
ATOM 3523 C C . ASP B 1 49 ? -25.812 8.648 2.764 1 94.69 49 ASP B C 1
ATOM 3525 O O . ASP B 1 49 ? -25.953 7.785 1.895 1 94.69 49 ASP B O 1
ATOM 3529 N N . LYS B 1 50 ? -25.25 9.773 2.631 1 95.56 50 LYS B N 1
ATOM 3530 C CA . LYS B 1 50 ? -24.797 10.156 1.296 1 95.56 50 LYS B CA 1
ATOM 3531 C C . LYS B 1 50 ? -23.359 9.703 1.047 1 95.56 50 LYS B C 1
ATOM 3533 O O . LYS B 1 50 ? -22.906 9.648 -0.1 1 95.56 50 LYS B O 1
ATOM 3538 N N . SER B 1 51 ? -22.672 9.414 2.094 1 97.69 51 SER B N 1
ATOM 3539 C CA . SER B 1 51 ? -21.25 9.18 1.942 1 97.69 51 SER B CA 1
ATOM 3540 C C . SER B 1 51 ? -20.906 7.707 2.145 1 97.69 51 SER B C 1
ATOM 3542 O O . SER B 1 51 ? -19.734 7.348 2.27 1 97.69 51 SER B O 1
ATOM 3544 N N . SER B 1 52 ? -21.891 6.836 2.139 1 98.19 52 SER B N 1
ATOM 3545 C CA . SER B 1 52 ? -21.672 5.402 2.301 1 98.19 52 SER B CA 1
ATOM 3546 C C . SER B 1 52 ? -21.422 4.727 0.957 1 98.19 52 SER B C 1
ATOM 3548 O O . SER B 1 52 ? -21.938 5.164 -0.07 1 98.19 52 SER B O 1
ATOM 3550 N N . VAL B 1 53 ? -20.594 3.672 0.991 1 98.31 53 VAL B N 1
ATOM 3551 C CA . VAL B 1 53 ? -20.391 2.859 -0.203 1 98.31 53 VAL B CA 1
ATOM 3552 C C . VAL B 1 53 ? -20.703 1.396 0.105 1 98.31 53 VAL B C 1
ATOM 3554 O O . VAL B 1 53 ? -20.469 0.93 1.225 1 98.31 53 VAL B O 1
ATOM 3557 N N . GLU B 1 54 ? -21.234 0.723 -0.88 1 98.19 54 GLU B N 1
ATOM 3558 C CA . GLU B 1 54 ? -21.438 -0.723 -0.842 1 98.19 54 GLU B CA 1
ATOM 3559 C C . GLU B 1 54 ? -20.625 -1.42 -1.929 1 98.19 54 GLU B C 1
ATOM 3561 O O . GLU B 1 54 ? -20.656 -1.018 -3.094 1 98.19 54 GLU B O 1
ATOM 3566 N N . ILE B 1 55 ? -19.875 -2.424 -1.529 1 98.31 55 ILE B N 1
ATOM 3567 C CA . ILE B 1 55 ? -19.062 -3.189 -2.463 1 98.31 55 ILE B CA 1
ATOM 3568 C C . ILE B 1 55 ? -19.438 -4.668 -2.385 1 98.31 55 ILE B C 1
ATOM 3570 O O . ILE B 1 55 ? -19.312 -5.293 -1.329 1 98.31 55 ILE B O 1
ATOM 3574 N N . LYS B 1 56 ? -19.844 -5.23 -3.504 1 98.5 56 LYS B N 1
ATOM 3575 C CA . LYS B 1 56 ? -20.203 -6.641 -3.574 1 98.5 56 LYS B CA 1
ATOM 3576 C C . LYS B 1 56 ? -18.969 -7.527 -3.688 1 98.5 56 LYS B C 1
ATOM 3578 O O . LYS B 1 56 ? -17.891 -7.059 -4.078 1 98.5 56 LYS B O 1
ATOM 3583 N N . GLY B 1 57 ? -19.188 -8.805 -3.369 1 98.31 57 GLY B N 1
ATOM 3584 C CA . GLY B 1 57 ? -18.062 -9.734 -3.355 1 98.31 57 GLY B CA 1
ATOM 3585 C C . GLY B 1 57 ? -17.438 -9.93 -4.723 1 98.31 57 GLY B C 1
ATOM 3586 O O . GLY B 1 57 ? -16.234 -10.203 -4.824 1 98.31 57 GLY B O 1
ATOM 3587 N N . GLU B 1 58 ? -18.188 -9.727 -5.77 1 98.5 58 GLU B N 1
ATOM 3588 C CA . GLU B 1 58 ? -17.719 -10.023 -7.117 1 98.5 58 GLU B CA 1
ATOM 3589 C C . GLU B 1 58 ? -17.156 -8.781 -7.797 1 98.5 58 GLU B C 1
ATOM 3591 O O . GLU B 1 58 ? -16.656 -8.844 -8.922 1 98.5 58 GLU B O 1
ATOM 3596 N N . GLU B 1 59 ? -17.219 -7.668 -7.055 1 98.12 59 GLU B N 1
ATOM 3597 C CA . GLU B 1 59 ? -16.797 -6.41 -7.664 1 98.12 59 GLU B CA 1
ATOM 3598 C C . GLU B 1 59 ? -15.32 -6.133 -7.398 1 98.12 59 GLU B C 1
ATOM 3600 O O . GLU B 1 59 ? -14.781 -6.551 -6.371 1 98.12 59 GLU B O 1
ATOM 3605 N N . PHE B 1 60 ? -14.625 -5.496 -8.344 1 97.88 60 PHE B N 1
ATOM 3606 C CA . PHE B 1 60 ? -13.297 -4.922 -8.211 1 97.88 60 PHE B CA 1
ATOM 3607 C C . PHE B 1 60 ? -12.281 -5.988 -7.809 1 97.88 60 PHE B C 1
ATOM 3609 O O . PHE B 1 60 ? -11.398 -5.734 -6.984 1 97.88 60 PHE B O 1
ATOM 3616 N N . MET B 1 61 ? -12.383 -7.16 -8.359 1 98.19 61 MET B N 1
ATOM 3617 C CA . MET B 1 61 ? -11.492 -8.273 -8.055 1 98.19 61 MET B CA 1
ATOM 3618 C C . MET B 1 61 ? -10.156 -8.109 -8.781 1 98.19 61 MET B C 1
ATOM 3620 O O . MET B 1 61 ? -9.102 -8.453 -8.242 1 98.19 61 MET B O 1
ATOM 3624 N N . SER B 1 62 ? -10.102 -7.48 -9.906 1 97.69 62 SER B N 1
ATOM 3625 C CA . SER B 1 62 ? -8.953 -7.383 -10.797 1 97.69 62 SER B CA 1
ATOM 3626 C C . SER B 1 62 ? -7.918 -6.395 -10.266 1 97.69 62 SER B C 1
ATOM 3628 O O . SER B 1 62 ? -8.266 -5.43 -9.586 1 97.69 62 SER B O 1
ATOM 3630 N N . TYR B 1 63 ? -6.586 -6.637 -10.625 1 96.56 63 TYR B N 1
ATOM 3631 C CA . TYR B 1 63 ? -5.539 -5.645 -10.398 1 96.56 63 TYR B CA 1
ATOM 3632 C C . TYR B 1 63 ? -5.797 -4.383 -11.211 1 96.56 63 TYR B C 1
ATOM 3634 O O . TYR B 1 63 ? -5.34 -3.297 -10.844 1 96.56 63 TYR B O 1
ATOM 3642 N N . PHE B 1 64 ? -6.516 -4.508 -12.273 1 95.25 64 PHE B N 1
ATOM 3643 C CA . PHE B 1 64 ? -6.625 -3.449 -13.273 1 95.25 64 PHE B CA 1
ATOM 3644 C C . PHE B 1 64 ? -7.801 -2.531 -12.969 1 95.25 64 PHE B C 1
ATOM 3646 O O . PHE B 1 64 ? -8.844 -2.986 -12.5 1 95.25 64 PHE B O 1
ATOM 3653 N N . GLY B 1 65 ? -7.504 -1.274 -13.164 1 96.06 65 GLY B N 1
ATOM 3654 C CA . GLY B 1 65 ? -8.547 -0.267 -13.172 1 96.06 65 GLY B CA 1
ATOM 3655 C C . GLY B 1 65 ? -8.914 0.204 -14.57 1 96.0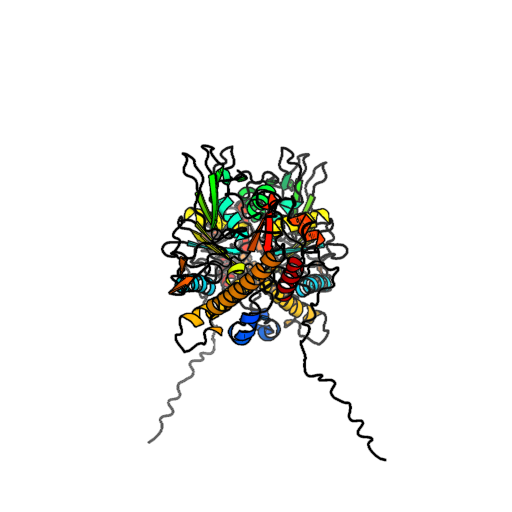6 65 GLY B C 1
ATOM 3656 O O . GLY B 1 65 ? -9.891 -0.275 -15.156 1 96.06 65 GLY B O 1
ATOM 3657 N N . ASP B 1 66 ? -8.125 1.008 -15.133 1 94 66 ASP B N 1
ATOM 3658 C CA . ASP B 1 66 ? -8.219 1.448 -16.516 1 94 66 ASP B CA 1
ATOM 3659 C C . ASP B 1 66 ? -6.926 1.156 -17.281 1 94 66 ASP B C 1
ATOM 3661 O O . ASP B 1 66 ? -5.992 1.963 -17.266 1 94 66 ASP B O 1
ATOM 3665 N N . GLY B 1 67 ? -6.938 0.088 -18.062 1 88.12 67 GLY B N 1
ATOM 3666 C CA . GLY B 1 67 ? -5.742 -0.373 -18.75 1 88.12 67 GLY B CA 1
ATOM 3667 C C . GLY B 1 67 ? -5.262 0.589 -19.812 1 88.12 67 GLY B C 1
ATOM 3668 O O . GLY B 1 67 ? -4.129 0.482 -20.297 1 88.12 67 GLY B O 1
ATOM 3669 N N . ASN B 1 68 ? -6.016 1.558 -20.125 1 89.5 68 ASN B N 1
ATOM 3670 C CA . ASN B 1 68 ? -5.648 2.516 -21.156 1 89.5 68 ASN B CA 1
ATOM 3671 C C . ASN B 1 68 ? -4.953 3.742 -20.578 1 89.5 68 ASN B C 1
ATOM 3673 O O . ASN B 1 68 ? -4.457 4.594 -21.312 1 89.5 68 ASN B O 1
ATOM 3677 N N . ASN B 1 69 ? -4.906 3.822 -19.328 1 93.38 69 ASN B N 1
ATOM 3678 C CA . ASN B 1 69 ? -4.246 4.922 -18.625 1 93.38 69 ASN B CA 1
ATOM 3679 C C . ASN B 1 69 ? -2.859 4.516 -18.125 1 93.38 69 ASN B C 1
ATOM 3681 O O . ASN B 1 69 ? -2.596 3.336 -17.906 1 93.38 69 ASN B O 1
ATOM 3685 N N . LEU B 1 70 ? -1.979 5.52 -18.062 1 96.88 70 LEU B N 1
ATOM 3686 C CA . LEU B 1 70 ? -0.657 5.254 -17.516 1 96.88 70 LEU B CA 1
ATOM 3687 C C . LEU B 1 70 ? -0.766 4.59 -16.141 1 96.88 70 LEU B C 1
ATOM 3689 O O . LEU B 1 70 ? -0.112 3.576 -15.891 1 96.88 70 LEU B O 1
ATOM 3693 N N . CYS B 1 71 ? -1.552 5.195 -15.312 1 98.31 71 CYS B N 1
ATOM 3694 C CA . CYS B 1 71 ? -1.83 4.586 -14.016 1 98.31 71 CYS B CA 1
ATOM 3695 C C . CYS B 1 71 ? -2.9 3.506 -14.141 1 98.31 71 CYS B C 1
ATOM 3697 O O . CYS B 1 71 ? -4.035 3.699 -13.711 1 98.31 71 CYS B O 1
ATOM 3699 N N . TRP B 1 72 ? -2.535 2.361 -14.539 1 97.5 72 TRP B N 1
ATOM 3700 C CA . TRP B 1 72 ? -3.43 1.337 -15.07 1 97.5 72 TRP B CA 1
ATOM 3701 C C . TRP B 1 72 ? -4.285 0.736 -13.961 1 97.5 72 TRP B C 1
ATOM 3703 O O . TRP B 1 72 ? -5.332 0.141 -14.227 1 97.5 72 TRP B O 1
ATOM 3713 N N . TYR B 1 73 ? -3.912 0.84 -12.695 1 98.31 73 TYR B N 1
ATOM 3714 C CA . TYR B 1 73 ? -4.691 0.272 -11.602 1 98.31 73 TYR B CA 1
ATOM 3715 C C . TYR B 1 73 ? -5.688 1.289 -11.062 1 98.31 73 TYR B C 1
ATOM 3717 O O . TYR B 1 73 ? -6.473 0.979 -10.156 1 98.31 73 TYR B O 1
ATOM 3725 N N . MET B 1 74 ? -5.648 2.555 -11.516 1 98.75 74 MET B N 1
ATOM 3726 C CA . MET B 1 74 ? -6.586 3.59 -11.078 1 98.75 74 MET B CA 1
ATOM 3727 C C . MET B 1 74 ? -7.938 3.42 -11.758 1 98.75 74 MET B C 1
ATOM 3729 O O . MET B 1 74 ? -8.016 3.262 -12.977 1 98.75 74 MET B O 1
ATOM 3733 N N . LEU B 1 75 ? -8.984 3.447 -10.93 1 98.62 75 LEU B N 1
ATOM 3734 C CA . LEU B 1 75 ? -10.344 3.381 -11.453 1 98.62 75 LEU B CA 1
ATOM 3735 C C . LEU B 1 75 ? -10.742 4.707 -12.094 1 98.62 75 LEU B C 1
ATOM 3737 O O . LEU B 1 75 ? -10.328 5.773 -11.633 1 98.62 75 LEU B O 1
ATOM 3741 N N . PRO B 1 76 ? -11.586 4.648 -13.148 1 98.12 76 PRO B N 1
ATOM 3742 C CA . PRO B 1 76 ? -12.062 5.895 -13.758 1 98.12 76 PRO B CA 1
ATOM 3743 C C . PRO B 1 76 ? -12.758 6.812 -12.758 1 98.12 76 PRO B C 1
ATOM 3745 O O . PRO B 1 76 ? -12.586 8.031 -12.805 1 98.12 76 PRO B O 1
ATOM 3748 N N . GLN B 1 77 ? -13.523 6.219 -11.82 1 98.12 77 GLN B N 1
ATOM 3749 C CA . GLN B 1 77 ? -14.219 7.004 -10.805 1 98.12 77 GLN B CA 1
ATOM 3750 C C . GLN B 1 77 ? -13.234 7.785 -9.938 1 98.12 77 GLN B C 1
ATOM 3752 O O . GLN B 1 77 ? -13.5 8.93 -9.57 1 98.12 77 GLN B O 1
ATOM 3757 N N . MET B 1 78 ? -12.117 7.18 -9.625 1 98.75 78 MET B N 1
ATOM 3758 C CA . MET B 1 78 ? -11.094 7.824 -8.805 1 98.75 78 MET B CA 1
ATOM 3759 C C . MET B 1 78 ? -10.43 8.969 -9.562 1 98.75 78 MET B C 1
ATOM 3761 O O . MET B 1 78 ? -10.227 10.047 -9.008 1 98.75 78 MET B O 1
ATOM 3765 N N . ARG B 1 79 ? -10.102 8.75 -10.789 1 98.62 79 ARG B N 1
ATOM 3766 C CA . ARG B 1 79 ? -9.492 9.773 -11.625 1 98.62 79 ARG B CA 1
ATOM 3767 C C . ARG B 1 79 ? -10.398 11 -11.742 1 98.62 79 ARG B C 1
ATOM 3769 O O . ARG B 1 79 ? -9.945 12.133 -11.586 1 98.62 79 ARG B O 1
ATOM 3776 N N . GLU B 1 80 ? -11.641 10.742 -12 1 98.5 80 GLU B N 1
ATOM 3777 C CA . GLU B 1 80 ? -12.609 11.828 -12.141 1 98.5 80 GLU B CA 1
ATOM 3778 C C . GLU B 1 80 ? -12.758 12.602 -10.836 1 98.5 80 GLU B C 1
ATOM 3780 O O . GLU B 1 80 ? -12.836 13.836 -10.844 1 98.5 80 GLU B O 1
ATOM 3785 N N . ALA B 1 81 ? -12.805 11.883 -9.805 1 98.88 81 ALA B N 1
ATOM 3786 C CA . ALA B 1 81 ? -12.938 12.516 -8.492 1 98.88 81 ALA B CA 1
ATOM 3787 C C . ALA B 1 81 ? -11.758 13.43 -8.195 1 98.88 81 ALA B C 1
ATOM 3789 O O . ALA B 1 81 ? -11.93 14.555 -7.715 1 98.88 81 ALA B O 1
ATOM 3790 N N . ILE B 1 82 ? -10.523 12.984 -8.508 1 98.94 82 ILE B N 1
ATOM 3791 C CA . ILE B 1 82 ? -9.312 13.766 -8.273 1 98.94 82 ILE B CA 1
ATOM 3792 C C . ILE B 1 82 ? -9.383 15.07 -9.055 1 98.94 82 ILE B C 1
ATOM 3794 O O . ILE B 1 82 ? -9.164 16.156 -8.5 1 98.94 82 ILE B O 1
ATOM 3798 N N . LEU B 1 83 ? -9.703 14.945 -10.258 1 98.81 83 LEU B N 1
ATOM 3799 C CA . LEU B 1 83 ? -9.758 16.141 -11.109 1 98.81 83 LEU B CA 1
ATOM 3800 C C . LEU B 1 83 ? -10.859 17.078 -10.641 1 98.81 83 LEU B C 1
ATOM 3802 O O . LEU B 1 83 ? -10.656 18.297 -10.594 1 98.81 83 LEU B O 1
ATOM 3806 N N . ARG B 1 84 ? -11.977 16.547 -10.273 1 98.75 84 ARG B N 1
ATOM 3807 C CA . ARG B 1 84 ? -13.141 17.328 -9.883 1 98.75 84 ARG B CA 1
ATOM 3808 C C . ARG B 1 84 ? -12.852 18.156 -8.633 1 98.75 84 ARG B C 1
ATOM 3810 O O . ARG B 1 84 ? -13.18 19.344 -8.57 1 98.75 84 ARG B O 1
ATOM 3817 N N . ILE B 1 85 ? -12.25 17.562 -7.676 1 98.88 85 ILE B N 1
ATOM 3818 C CA . ILE B 1 85 ? -12.039 18.266 -6.414 1 98.88 85 ILE B CA 1
ATOM 3819 C C . ILE B 1 85 ? -11.055 19.422 -6.617 1 98.88 85 ILE B C 1
ATOM 3821 O O . ILE B 1 85 ? -11.188 20.484 -6.008 1 98.88 85 ILE B O 1
ATOM 3825 N N . HIS B 1 86 ? -10.023 19.219 -7.414 1 98.94 86 HIS B N 1
ATOM 3826 C CA . HIS B 1 86 ? -9.055 20.266 -7.66 1 98.94 86 HIS B CA 1
ATOM 3827 C C . HIS B 1 86 ? -9.656 21.375 -8.516 1 98.94 86 HIS B C 1
ATOM 3829 O O . HIS B 1 86 ? -9.289 22.547 -8.375 1 98.94 86 HIS B O 1
ATOM 3835 N N . ASN B 1 87 ? -10.594 20.984 -9.352 1 98.31 87 ASN B N 1
ATOM 3836 C CA . ASN B 1 87 ? -11.32 22.016 -10.094 1 98.31 87 ASN B CA 1
ATOM 3837 C C . ASN B 1 87 ? -12.195 22.859 -9.172 1 98.31 87 ASN B C 1
ATOM 3839 O O . ASN B 1 87 ? -12.273 24.078 -9.336 1 98.31 87 ASN B O 1
ATOM 3843 N N . VAL B 1 88 ? -12.844 22.203 -8.258 1 97.75 88 VAL B N 1
ATOM 3844 C CA . VAL B 1 88 ? -13.719 22.891 -7.309 1 97.75 88 VAL B CA 1
ATOM 3845 C C . VAL B 1 88 ? -12.891 23.812 -6.426 1 97.75 88 VAL B C 1
ATOM 3847 O O . VAL B 1 88 ? -13.258 24.984 -6.219 1 97.75 88 VAL B O 1
ATOM 3850 N N . VAL B 1 89 ? -11.742 23.406 -5.941 1 98.56 89 VAL B N 1
ATOM 3851 C CA . VAL B 1 89 ? -10.961 24.141 -4.953 1 98.56 89 VAL B CA 1
ATOM 3852 C C . VAL B 1 89 ? -10.078 25.172 -5.66 1 98.56 89 VAL B C 1
ATOM 3854 O O . VAL B 1 89 ? -9.852 26.266 -5.141 1 98.56 89 VAL B O 1
ATOM 3857 N N . GLY B 1 90 ? -9.547 24.781 -6.793 1 98.5 90 GLY B N 1
ATOM 3858 C CA . GLY B 1 90 ? -8.68 25.672 -7.551 1 98.5 90 GLY B CA 1
ATOM 3859 C C . GLY B 1 90 ? -7.285 25.797 -6.957 1 98.5 90 GLY B C 1
ATOM 3860 O O . GLY B 1 90 ? -6.695 26.875 -6.969 1 98.5 90 GLY B O 1
ATOM 3861 N N . ASN B 1 91 ? -6.734 24.719 -6.492 1 98.69 91 ASN B N 1
ATOM 3862 C CA . ASN B 1 91 ? -5.484 24.844 -5.75 1 98.69 91 ASN B CA 1
ATOM 3863 C C . ASN B 1 91 ? -4.293 24.375 -6.574 1 98.69 91 ASN B C 1
ATOM 3865 O O . ASN B 1 91 ? -3.145 24.688 -6.246 1 98.69 91 ASN B O 1
ATOM 3869 N N . VAL B 1 92 ? -4.508 23.594 -7.637 1 98.81 92 VAL B N 1
ATOM 3870 C CA . VAL B 1 92 ? -3.387 23.078 -8.422 1 98.81 92 VAL B CA 1
ATOM 3871 C C . VAL B 1 92 ? -3.781 23 -9.898 1 98.81 92 VAL B C 1
ATOM 3873 O O . VAL B 1 92 ? -4.945 22.766 -10.219 1 98.81 92 VAL B O 1
ATOM 3876 N N . VAL B 1 93 ? -2.828 23.234 -10.766 1 98.69 93 VAL B N 1
ATOM 3877 C CA . VAL B 1 93 ? -3.039 23.047 -12.195 1 98.69 93 VAL B CA 1
ATOM 3878 C C . VAL B 1 93 ? -2.953 21.562 -12.539 1 98.69 93 VAL B C 1
ATOM 3880 O O . VAL B 1 93 ? -1.93 20.922 -12.297 1 98.69 93 VAL B O 1
ATOM 3883 N N . THR B 1 94 ? -4.035 21.047 -13.125 1 98.31 94 THR B N 1
ATOM 3884 C CA . THR B 1 94 ? -4.086 19.609 -13.43 1 98.31 94 THR B CA 1
ATOM 3885 C C . THR B 1 94 ? -3.869 19.375 -14.914 1 98.31 94 THR B C 1
ATOM 3887 O O . THR B 1 94 ? -3.576 18.25 -15.328 1 98.31 94 THR B O 1
ATOM 3890 N N . LYS B 1 95 ? -4.004 20.422 -15.719 1 97.44 95 LYS B N 1
ATOM 3891 C CA . LYS B 1 95 ? -3.881 20.297 -17.172 1 97.44 95 LYS B CA 1
ATOM 3892 C C . LYS B 1 95 ? -2.467 19.891 -17.562 1 97.44 95 LYS B C 1
ATOM 3894 O O . LYS B 1 95 ? -1.489 20.391 -17 1 97.44 95 LYS B O 1
ATOM 3899 N N . ASP B 1 96 ? -2.346 18.953 -18.469 1 97.31 96 ASP B N 1
ATOM 3900 C CA . ASP B 1 96 ? -1.085 18.5 -19.047 1 97.31 96 ASP B CA 1
ATOM 3901 C C . ASP B 1 96 ? -0.211 17.828 -17.984 1 97.31 96 ASP B C 1
ATOM 3903 O O . ASP B 1 96 ? 1.003 18.047 -17.953 1 97.31 96 ASP B O 1
ATOM 3907 N N . LYS B 1 97 ? -0.824 17.188 -17.047 1 98.25 97 LYS B N 1
ATOM 3908 C CA . LYS B 1 97 ? -0.124 16.406 -16.031 1 98.25 97 LYS B CA 1
ATOM 3909 C C . LYS B 1 97 ? -0.625 14.969 -16 1 98.25 97 LYS B C 1
ATOM 3911 O O . LYS B 1 97 ? -1.789 14.703 -16.312 1 98.25 97 LYS B O 1
ATOM 3916 N N . PHE B 1 98 ? 0.238 14.094 -15.68 1 98.56 98 PHE B N 1
ATOM 3917 C CA . PHE B 1 98 ? -0.122 12.711 -15.398 1 98.56 98 PHE B CA 1
ATOM 3918 C C . PHE B 1 98 ? -0.458 12.523 -13.93 1 98.56 98 PHE B C 1
ATOM 3920 O O . PHE B 1 98 ? 0.138 13.164 -13.062 1 98.56 98 PHE B O 1
ATOM 3927 N N . ILE B 1 99 ? -1.455 11.672 -13.688 1 98.81 99 ILE B N 1
ATOM 3928 C CA . ILE B 1 99 ? -1.82 11.344 -12.312 1 98.81 99 ILE B CA 1
ATOM 3929 C C . ILE B 1 99 ? -1.255 9.977 -11.938 1 98.81 99 ILE B C 1
ATOM 3931 O O . ILE B 1 99 ? -1.443 9 -12.664 1 98.81 99 ILE B O 1
ATOM 3935 N N . VAL B 1 100 ? -0.516 9.898 -10.844 1 98.88 100 VAL B N 1
ATOM 3936 C CA . VAL B 1 100 ? -0.088 8.633 -10.242 1 98.88 100 VAL B CA 1
ATOM 3937 C C . VAL B 1 100 ? -0.739 8.469 -8.875 1 98.88 100 VAL B C 1
ATOM 3939 O O . VAL B 1 100 ? -0.639 9.352 -8.016 1 98.88 100 VAL B O 1
ATOM 3942 N N . LEU B 1 101 ? -1.447 7.383 -8.734 1 98.88 101 LEU B N 1
ATOM 3943 C CA . LEU B 1 101 ? -2.135 7.066 -7.484 1 98.88 101 LEU B CA 1
ATOM 3944 C C . LEU B 1 101 ? -1.257 6.203 -6.586 1 98.88 101 LEU B C 1
ATOM 3946 O O . LEU B 1 101 ? -0.578 5.293 -7.059 1 98.88 101 LEU B O 1
ATOM 3950 N N . GLY B 1 102 ? -1.274 6.473 -5.258 1 98.88 102 GLY B N 1
ATOM 3951 C CA . GLY B 1 102 ? -0.458 5.699 -4.332 1 98.88 102 GLY B CA 1
ATOM 3952 C C . GLY B 1 102 ? -1.164 5.395 -3.025 1 98.88 102 GLY B C 1
ATOM 3953 O O . GLY B 1 102 ? -2.242 5.934 -2.756 1 98.88 102 GLY B O 1
ATOM 3954 N N . ASN B 1 103 ? -0.588 4.441 -2.26 1 98.81 103 ASN B N 1
ATOM 3955 C CA . ASN B 1 103 ? -1.04 4.191 -0.895 1 98.81 103 ASN B CA 1
ATOM 3956 C C . ASN B 1 103 ? -0.647 5.328 0.043 1 98.81 103 ASN B C 1
ATOM 3958 O O . ASN B 1 103 ? 0.23 5.164 0.893 1 98.81 103 ASN B O 1
ATOM 3962 N N . GLY B 1 104 ? -1.391 6.391 -0.065 1 98.44 104 GLY B N 1
ATOM 3963 C CA . GLY B 1 104 ? -1.021 7.637 0.584 1 98.44 104 GLY B CA 1
ATOM 3964 C C . GLY B 1 104 ? 0.088 8.383 -0.137 1 98.44 104 GLY B C 1
ATOM 3965 O O . GLY B 1 104 ? 0.659 7.867 -1.102 1 98.44 104 GLY B O 1
ATOM 3966 N N . SER B 1 105 ? 0.339 9.586 0.336 1 98.44 105 SER B N 1
ATOM 3967 C CA . SER B 1 105 ? 1.412 10.367 -0.273 1 98.44 105 SER B CA 1
ATOM 3968 C C . SER B 1 105 ? 2.781 9.844 0.144 1 98.44 105 SER B C 1
ATOM 3970 O O . SER B 1 105 ? 3.783 10.102 -0.527 1 98.44 105 SER B O 1
ATOM 3972 N N . THR B 1 106 ? 2.807 9.039 1.226 1 98.19 106 THR B N 1
ATOM 3973 C CA . THR B 1 106 ? 4.062 8.461 1.683 1 98.19 106 THR B CA 1
ATOM 3974 C C . THR B 1 106 ? 4.652 7.543 0.615 1 98.19 106 THR B C 1
ATOM 3976 O O . THR B 1 106 ? 5.84 7.633 0.298 1 98.19 106 THR B O 1
ATOM 3979 N N . GLN B 1 107 ? 3.84 6.691 0.067 1 98.62 107 GLN B N 1
ATOM 3980 C CA . GLN B 1 107 ? 4.344 5.801 -0.972 1 98.62 107 GLN B CA 1
ATOM 3981 C C . GLN B 1 107 ? 4.758 6.586 -2.215 1 98.62 107 GLN B C 1
ATOM 3983 O O . GLN B 1 107 ? 5.73 6.227 -2.885 1 98.62 107 GLN B O 1
ATOM 3988 N N . LEU B 1 108 ? 4.008 7.598 -2.535 1 98.88 108 LEU B N 1
ATOM 3989 C CA . LEU B 1 108 ? 4.316 8.43 -3.695 1 98.88 108 LEU B CA 1
ATOM 3990 C C . LEU B 1 108 ? 5.645 9.148 -3.51 1 98.88 108 LEU B C 1
ATOM 3992 O O . LEU B 1 108 ? 6.387 9.352 -4.473 1 98.88 108 LEU B O 1
ATOM 3996 N N . PHE B 1 109 ? 5.906 9.547 -2.287 1 98.88 109 PHE B N 1
ATOM 3997 C CA . PHE B 1 109 ? 7.195 10.164 -1.988 1 98.88 109 PHE B CA 1
ATOM 3998 C C . PHE B 1 109 ? 8.336 9.188 -2.27 1 98.88 109 PHE B C 1
ATOM 4000 O O . PHE B 1 109 ? 9.328 9.555 -2.904 1 98.88 109 PHE B O 1
ATOM 4007 N N . ASN B 1 110 ? 8.172 7.953 -1.868 1 98.19 110 ASN B N 1
ATOM 4008 C CA . ASN B 1 110 ? 9.156 6.922 -2.174 1 98.19 110 ASN B CA 1
ATOM 4009 C C . ASN B 1 110 ? 9.328 6.734 -3.678 1 98.19 110 ASN B C 1
ATOM 4011 O O . ASN B 1 110 ? 10.453 6.645 -4.172 1 98.19 110 ASN B O 1
ATOM 4015 N N . ALA B 1 111 ? 8.227 6.684 -4.348 1 98.44 111 ALA B N 1
ATOM 4016 C CA . ALA B 1 111 ? 8.258 6.496 -5.797 1 98.44 111 ALA B CA 1
ATOM 4017 C C . ALA B 1 111 ? 8.992 7.648 -6.484 1 98.44 111 ALA B C 1
ATOM 4019 O O . ALA B 1 111 ? 9.734 7.434 -7.445 1 98.44 111 ALA B O 1
ATOM 4020 N N . LEU B 1 112 ? 8.781 8.844 -5.992 1 98.75 112 LEU B N 1
ATOM 4021 C CA . LEU B 1 112 ? 9.422 10.016 -6.582 1 98.75 112 LEU B CA 1
ATOM 4022 C C . LEU B 1 112 ? 10.922 10.008 -6.328 1 98.75 112 LEU B C 1
ATOM 4024 O O . LEU B 1 112 ? 11.703 10.414 -7.188 1 98.75 112 LEU B O 1
ATOM 4028 N N . LEU B 1 113 ? 11.32 9.609 -5.105 1 97.44 113 LEU B N 1
ATOM 4029 C CA . LEU B 1 113 ? 12.75 9.492 -4.84 1 97.44 113 LEU B CA 1
ATOM 4030 C C . LEU B 1 113 ? 13.414 8.578 -5.859 1 97.44 113 LEU B C 1
ATOM 4032 O O . LEU B 1 113 ? 14.469 8.906 -6.402 1 97.44 113 LEU B O 1
ATOM 4036 N N . TYR B 1 114 ? 12.781 7.477 -6.148 1 95.75 114 TYR B N 1
ATOM 4037 C CA . TYR B 1 114 ? 13.281 6.535 -7.145 1 95.75 114 TYR B CA 1
ATOM 4038 C C . TYR B 1 114 ? 13.281 7.16 -8.531 1 95.75 114 TYR B C 1
ATOM 4040 O O . TYR B 1 114 ? 14.281 7.102 -9.25 1 95.75 114 TYR B O 1
ATOM 4048 N N . ALA B 1 115 ? 12.219 7.773 -8.867 1 97.06 115 ALA B N 1
ATOM 4049 C CA . ALA B 1 115 ? 11.984 8.227 -10.242 1 97.06 115 ALA B CA 1
ATOM 4050 C C . ALA B 1 115 ? 12.875 9.422 -10.578 1 97.06 115 ALA B C 1
ATOM 4052 O O . ALA B 1 115 ? 13.266 9.602 -11.734 1 97.06 115 ALA B O 1
ATOM 4053 N N . LEU B 1 116 ? 13.172 10.234 -9.602 1 96.62 116 LEU B N 1
ATOM 4054 C CA . LEU B 1 116 ? 13.914 11.461 -9.852 1 96.62 116 LEU B CA 1
ATOM 4055 C C . LEU B 1 116 ? 15.414 11.234 -9.656 1 96.62 116 LEU B C 1
ATOM 4057 O O . LEU B 1 116 ? 16.219 12.125 -9.945 1 96.62 116 LEU B O 1
ATOM 4061 N N . SER B 1 117 ? 15.742 10.086 -9.133 1 93.31 117 SER B N 1
ATOM 4062 C CA . SER B 1 117 ? 17.156 9.75 -8.961 1 93.31 117 SER B CA 1
ATOM 4063 C C . SER B 1 117 ? 17.766 9.281 -10.273 1 93.31 117 SER B C 1
ATOM 4065 O O . SER B 1 117 ? 17.078 8.742 -11.133 1 93.31 117 SER B O 1
ATOM 4067 N N . PRO B 1 118 ? 19.062 9.516 -10.461 1 85.88 118 PRO B N 1
ATOM 4068 C CA . PRO B 1 118 ? 19.719 9.031 -11.68 1 85.88 118 PRO B CA 1
ATOM 4069 C C . PRO B 1 118 ? 19.719 7.508 -11.781 1 85.88 118 PRO B C 1
ATOM 4071 O O . PRO B 1 118 ? 19.859 6.82 -10.766 1 85.88 118 PRO B O 1
ATOM 4074 N N . SER B 1 119 ? 19.391 7.008 -13.016 1 73.69 119 SER B N 1
ATOM 4075 C CA . SER B 1 119 ? 19.344 5.566 -13.25 1 73.69 119 SER B CA 1
ATOM 4076 C C . SER B 1 119 ? 20.734 4.957 -13.273 1 73.69 119 SER B C 1
ATOM 4078 O O . SER B 1 119 ? 20.922 3.791 -12.922 1 73.69 119 SER B O 1
ATOM 4080 N N . ASP B 1 120 ? 21.625 5.82 -13.977 1 67.12 120 ASP B N 1
ATOM 4081 C CA . ASP B 1 120 ? 22.984 5.316 -14.102 1 67.12 120 ASP B CA 1
ATOM 4082 C C . ASP B 1 120 ? 23.719 5.387 -12.766 1 67.12 120 ASP B C 1
ATOM 4084 O O . ASP B 1 120 ? 23.797 6.453 -12.156 1 67.12 120 ASP B O 1
ATOM 4088 N N . PRO B 1 121 ? 23.75 4.176 -12.25 1 56.09 121 PRO B N 1
ATOM 4089 C CA . PRO B 1 121 ? 24.453 4.195 -10.969 1 56.09 121 PRO B CA 1
ATOM 4090 C C . PRO B 1 121 ? 25.672 5.117 -10.984 1 56.09 121 PRO B C 1
ATOM 4092 O O . PRO B 1 121 ? 26.719 4.762 -11.539 1 56.09 121 PRO B O 1
ATOM 4095 N N . SER B 1 122 ? 25.344 6.281 -11.445 1 57.06 122 SER B N 1
ATOM 4096 C CA . SER B 1 122 ? 26.547 7.02 -11.086 1 57.06 122 SER B CA 1
ATOM 4097 C C . SER B 1 122 ? 26.938 6.77 -9.633 1 57.06 122 SER B C 1
ATOM 4099 O O . SER B 1 122 ? 26.094 6.387 -8.812 1 57.06 122 SER B O 1
ATOM 4101 N N . ASP B 1 123 ? 28.203 6.645 -9.383 1 64.75 123 ASP B N 1
ATOM 4102 C CA . ASP B 1 123 ? 28.766 6.188 -8.117 1 64.75 123 ASP B CA 1
ATOM 4103 C C . ASP B 1 123 ? 28.203 6.98 -6.941 1 64.75 123 ASP B C 1
ATOM 4105 O O . ASP B 1 123 ? 28.078 6.453 -5.832 1 64.75 123 ASP B O 1
ATOM 4109 N N . GLN B 1 124 ? 27.484 8.211 -7.191 1 84.12 124 GLN B N 1
ATOM 4110 C CA . GLN B 1 124 ? 27.109 8.898 -5.961 1 84.12 124 GLN B CA 1
ATOM 4111 C C . GLN B 1 124 ? 25.594 9.094 -5.879 1 84.12 124 GLN B C 1
ATOM 4113 O O . GLN B 1 124 ? 24.953 9.477 -6.863 1 84.12 124 GLN B O 1
ATOM 4118 N N . PRO B 1 125 ? 24.969 8.766 -4.809 1 91.94 125 PRO B N 1
ATOM 4119 C CA . PRO B 1 125 ? 23.547 9 -4.609 1 91.94 125 PRO B CA 1
ATOM 4120 C C . PRO B 1 125 ? 23.172 10.477 -4.68 1 91.94 125 PRO B C 1
ATOM 4122 O O . PRO B 1 125 ? 23.984 11.336 -4.332 1 91.94 125 PRO B O 1
ATOM 4125 N N . ILE B 1 126 ? 22.078 10.766 -5.191 1 94.75 126 ILE B N 1
ATOM 4126 C CA . ILE B 1 126 ? 21.594 12.141 -5.227 1 94.75 126 ILE B CA 1
ATOM 4127 C C . ILE B 1 126 ? 21.203 12.594 -3.82 1 94.75 126 ILE B C 1
ATOM 4129 O O . ILE B 1 126 ? 20.672 11.805 -3.031 1 94.75 126 ILE B O 1
ATOM 4133 N N . ASN B 1 127 ? 21.453 13.859 -3.518 1 95.88 127 ASN B N 1
ATOM 4134 C CA . ASN B 1 127 ? 21.109 14.422 -2.217 1 95.88 127 ASN B CA 1
ATOM 4135 C C . ASN B 1 127 ? 19.672 14.898 -2.178 1 95.88 127 ASN B C 1
ATOM 4137 O O . ASN B 1 127 ? 19.219 15.609 -3.082 1 95.88 127 ASN B O 1
ATOM 4141 N N . VAL B 1 128 ? 18.922 14.469 -1.159 1 98.19 128 VAL B N 1
ATOM 4142 C CA . VAL B 1 128 ? 17.578 14.953 -0.906 1 98.19 128 VAL B CA 1
ATOM 4143 C C . VAL B 1 128 ? 17.578 15.938 0.26 1 98.19 128 VAL B C 1
ATOM 4145 O O . VAL B 1 128 ? 18.062 15.617 1.348 1 98.19 128 VAL B O 1
ATOM 4148 N N . VAL B 1 129 ? 17.047 17.125 0.042 1 98.5 129 VAL B N 1
ATOM 4149 C CA . VAL B 1 129 ? 17.125 18.188 1.051 1 98.5 129 VAL B CA 1
ATOM 4150 C C . VAL B 1 129 ? 15.734 18.766 1.28 1 98.5 129 VAL B C 1
ATOM 4152 O O . VAL B 1 129 ? 14.883 18.734 0.388 1 98.5 129 VAL B O 1
ATOM 4155 N N . ALA B 1 130 ? 15.5 19.281 2.439 1 98.75 130 ALA B N 1
ATOM 4156 C CA . ALA B 1 130 ? 14.305 20.016 2.83 1 98.75 130 ALA B CA 1
ATOM 4157 C C . ALA B 1 130 ? 14.633 21.078 3.879 1 98.75 130 ALA B C 1
ATOM 4159 O O . ALA B 1 130 ? 15.438 20.844 4.777 1 98.75 130 ALA B O 1
ATOM 4160 N N . ALA B 1 131 ? 14.016 22.219 3.771 1 98.62 131 ALA B N 1
ATOM 4161 C CA . ALA B 1 131 ? 14.336 23.312 4.691 1 98.62 131 ALA B CA 1
ATOM 4162 C C . ALA B 1 131 ? 13.805 23.016 6.094 1 98.62 131 ALA B C 1
ATOM 4164 O O . ALA B 1 131 ? 12.641 22.641 6.254 1 98.62 131 ALA B O 1
ATOM 4165 N N . ALA B 1 132 ? 14.594 23.172 7.109 1 98.38 132 ALA B N 1
ATOM 4166 C CA . ALA B 1 132 ? 14.156 23 8.492 1 98.38 132 ALA B CA 1
ATOM 4167 C C . ALA B 1 132 ? 13.273 24.172 8.93 1 98.38 132 ALA B C 1
ATOM 4169 O O . ALA B 1 132 ? 13.492 25.312 8.523 1 98.38 132 ALA B O 1
ATOM 4170 N N . PRO B 1 133 ? 12.234 24 9.875 1 98.44 133 PRO B N 1
ATOM 4171 C CA . PRO B 1 133 ? 11.797 22.656 10.258 1 98.44 133 PRO B CA 1
ATOM 4172 C C . PRO B 1 133 ? 11.062 21.938 9.141 1 98.44 133 PRO B C 1
ATOM 4174 O O . PRO B 1 133 ? 10.258 22.531 8.43 1 98.44 133 PRO B O 1
ATOM 4177 N N . TYR B 1 134 ? 11.43 20.688 8.852 1 98.62 134 TYR B N 1
ATOM 4178 C CA . TYR B 1 134 ? 10.836 19.875 7.781 1 98.62 134 TYR B CA 1
ATOM 4179 C C . TYR B 1 134 ? 10.031 18.719 8.352 1 98.62 134 TYR B C 1
ATOM 4181 O O . TYR B 1 134 ? 10.172 18.375 9.531 1 98.62 134 TYR B O 1
ATOM 4189 N N . TYR B 1 135 ? 9.148 18.203 7.527 1 98 135 TYR B N 1
ATOM 4190 C CA . TYR B 1 135 ? 8.406 17 7.926 1 98 135 TYR B CA 1
ATOM 4191 C C . TYR B 1 135 ? 9.344 15.867 8.289 1 98 135 TYR B C 1
ATOM 4193 O O . TYR B 1 135 ? 10.156 15.43 7.469 1 98 135 TYR B O 1
ATOM 4201 N N . SER B 1 136 ? 9.227 15.297 9.461 1 95.81 136 SER B N 1
ATOM 4202 C CA . SER B 1 136 ? 10.195 14.398 10.07 1 95.81 136 SER B CA 1
ATOM 4203 C C . SER B 1 136 ? 10.328 13.102 9.273 1 95.81 136 SER B C 1
ATOM 4205 O O . SER B 1 136 ? 11.391 12.477 9.266 1 95.81 136 SER B O 1
ATOM 4207 N N . GLU B 1 137 ? 9.312 12.688 8.586 1 95.5 137 GLU B N 1
ATOM 4208 C CA . GLU B 1 137 ? 9.328 11.391 7.914 1 95.5 137 GLU B CA 1
ATOM 4209 C C . GLU B 1 137 ? 10.227 11.414 6.684 1 95.5 137 GLU B C 1
ATOM 4211 O O . GLU B 1 137 ? 10.625 10.367 6.18 1 95.5 137 GLU B O 1
ATOM 4216 N N . TYR B 1 138 ? 10.531 12.562 6.129 1 97.94 138 TYR B N 1
ATOM 4217 C CA . TYR B 1 138 ? 11.398 12.625 4.953 1 97.94 138 TYR B CA 1
ATOM 4218 C C . TYR B 1 138 ? 12.758 11.992 5.246 1 97.94 138 TYR B C 1
ATOM 4220 O O . TYR B 1 138 ? 13.188 11.078 4.539 1 97.94 138 TYR B O 1
ATOM 4228 N N . GLN B 1 139 ? 13.352 12.492 6.312 1 97.62 139 GLN B N 1
ATOM 4229 C CA . GLN B 1 139 ? 14.656 11.945 6.664 1 97.62 139 GLN B CA 1
ATOM 4230 C C . GLN B 1 139 ? 14.555 10.477 7.066 1 97.62 139 GLN B C 1
ATOM 4232 O O . GLN B 1 139 ? 15.398 9.664 6.695 1 97.62 139 GLN B O 1
ATOM 4237 N N . ASP B 1 140 ? 13.539 10.164 7.832 1 96.31 140 ASP B N 1
ATOM 4238 C CA . ASP B 1 140 ? 13.359 8.789 8.281 1 96.31 140 ASP B CA 1
ATOM 4239 C C . ASP B 1 140 ? 13.258 7.824 7.102 1 96.31 140 ASP B C 1
ATOM 4241 O O . ASP B 1 140 ? 13.891 6.766 7.102 1 96.31 140 ASP B O 1
ATOM 4245 N N . VAL B 1 141 ? 12.484 8.203 6.129 1 96.44 141 VAL B N 1
ATOM 4246 C CA . VAL B 1 141 ? 12.289 7.375 4.941 1 96.44 141 VAL B CA 1
ATOM 4247 C C . VAL B 1 141 ? 13.617 7.18 4.223 1 96.44 141 VAL B C 1
ATOM 4249 O O . VAL B 1 141 ? 14.008 6.051 3.91 1 96.44 141 VAL B O 1
ATOM 4252 N N . ILE B 1 142 ? 14.312 8.227 3.977 1 96.75 142 ILE B N 1
ATOM 4253 C CA . ILE B 1 142 ? 15.539 8.211 3.186 1 96.75 142 ILE B CA 1
ATOM 4254 C C . ILE B 1 142 ? 16.609 7.406 3.912 1 96.75 142 ILE B C 1
ATOM 4256 O O . ILE B 1 142 ? 17.266 6.551 3.311 1 96.75 142 ILE B O 1
ATOM 4260 N N . ASP B 1 143 ? 16.719 7.609 5.227 1 93.69 143 ASP B N 1
ATOM 4261 C CA . ASP B 1 143 ? 17.75 6.922 6.008 1 93.69 143 ASP B CA 1
ATOM 4262 C C . ASP B 1 143 ? 17.453 5.43 6.105 1 93.69 143 ASP B C 1
ATOM 4264 O O . ASP B 1 143 ? 18.375 4.609 6.086 1 93.69 143 ASP B O 1
ATOM 4268 N N . HIS B 1 144 ? 16.266 5.133 6.164 1 90.19 144 HIS B N 1
ATOM 4269 C CA . HIS B 1 144 ? 15.898 3.746 6.422 1 90.19 144 HIS B CA 1
ATOM 4270 C C . HIS B 1 144 ? 15.914 2.924 5.137 1 90.19 144 HIS B C 1
ATOM 4272 O O . HIS B 1 144 ? 16.078 1.702 5.18 1 90.19 144 HIS B O 1
ATOM 4278 N N . MET B 1 145 ? 15.719 3.506 4.023 1 88.56 145 MET B N 1
ATOM 4279 C CA . MET B 1 145 ? 15.656 2.775 2.764 1 88.56 145 MET B CA 1
ATOM 4280 C C . MET B 1 145 ? 17.031 2.279 2.35 1 88.56 145 MET B C 1
ATOM 4282 O O . MET B 1 145 ? 17.156 1.339 1.562 1 88.56 145 MET B O 1
ATOM 4286 N N . GLN B 1 146 ? 18.078 2.951 2.869 1 89.25 146 GLN B N 1
ATOM 4287 C CA . GLN B 1 146 ? 19.438 2.553 2.535 1 89.25 146 GLN B CA 1
ATOM 4288 C C . GLN B 1 146 ? 19.594 2.34 1.032 1 89.25 146 GLN B C 1
ATOM 4290 O O . GLN B 1 146 ? 20.062 1.283 0.594 1 89.25 146 GLN B O 1
ATOM 4295 N N . SER B 1 147 ? 19.219 3.322 0.248 1 91.56 147 SER B N 1
ATOM 4296 C CA . SER B 1 147 ? 19.234 3.268 -1.211 1 91.56 147 SER B CA 1
ATOM 4297 C C . SER B 1 147 ? 20.609 3.625 -1.769 1 91.56 147 SER B C 1
ATOM 4299 O O . SER B 1 147 ? 21.328 4.434 -1.182 1 91.56 147 SER B O 1
ATOM 4301 N N . ARG B 1 148 ? 20.953 3.068 -2.879 1 91.19 148 ARG B N 1
ATOM 4302 C CA . ARG B 1 148 ? 22.141 3.471 -3.615 1 91.19 148 ARG B CA 1
ATOM 4303 C C . ARG B 1 148 ? 21.859 4.703 -4.473 1 91.19 148 ARG B C 1
ATOM 4305 O O . ARG B 1 148 ? 22.797 5.344 -4.961 1 91.19 148 ARG B O 1
ATOM 4312 N N . LEU B 1 149 ? 20.609 5.094 -4.562 1 93.12 149 LEU B N 1
ATOM 4313 C CA . LEU B 1 149 ? 20.219 6.105 -5.535 1 93.12 149 LEU B CA 1
ATOM 4314 C C . LEU B 1 149 ? 20.141 7.48 -4.883 1 93.12 149 LEU B C 1
ATOM 4316 O O . LEU B 1 149 ? 20.328 8.5 -5.547 1 93.12 149 LEU B O 1
ATOM 4320 N N . PHE B 1 150 ? 19.812 7.523 -3.611 1 95.12 150 PHE B N 1
ATOM 4321 C CA . PHE B 1 150 ? 19.594 8.797 -2.936 1 95.12 150 PHE B CA 1
ATOM 4322 C C . PHE B 1 150 ? 20.031 8.719 -1.479 1 95.12 150 PHE B C 1
ATOM 4324 O O . PHE B 1 150 ? 20.156 7.621 -0.919 1 95.12 150 PHE B O 1
ATOM 4331 N N . GLN B 1 151 ? 20.25 9.844 -0.867 1 95.5 151 GLN B N 1
ATOM 4332 C CA . GLN B 1 151 ? 20.609 9.992 0.539 1 95.5 151 GLN B CA 1
ATOM 4333 C C . GLN B 1 151 ? 20.125 11.328 1.099 1 95.5 151 GLN B C 1
ATOM 4335 O O . GLN B 1 151 ? 19.812 12.25 0.341 1 95.5 151 GLN B O 1
ATOM 4340 N N . TRP B 1 152 ? 20.062 11.375 2.375 1 97.25 152 TRP B N 1
ATOM 4341 C CA . TRP B 1 152 ? 19.641 12.617 3.023 1 97.25 152 TRP B CA 1
ATOM 4342 C C . TRP B 1 152 ? 20.75 13.656 2.955 1 97.25 152 TRP B C 1
ATOM 4344 O O . TRP B 1 152 ? 21.891 13.398 3.357 1 97.25 152 TRP B O 1
ATOM 4354 N N . GLY B 1 153 ? 20.422 14.82 2.395 1 96.75 153 GLY B N 1
ATOM 4355 C CA . GLY B 1 153 ? 21.391 15.875 2.217 1 96.75 153 GLY B CA 1
ATOM 4356 C C . GLY B 1 153 ? 21.297 16.969 3.262 1 96.75 153 GLY B C 1
ATOM 4357 O O . GLY B 1 153 ? 22.125 17.875 3.305 1 96.75 153 GLY B O 1
ATOM 4358 N N . GLY B 1 154 ? 20.219 16.938 4.059 1 97 154 GLY B N 1
ATOM 4359 C CA . GLY B 1 154 ? 20.125 17.875 5.172 1 97 154 GLY B CA 1
ATOM 4360 C C . GLY B 1 154 ? 19.219 19.062 4.887 1 97 154 GLY B C 1
ATOM 4361 O O . GLY B 1 154 ? 18.203 18.922 4.195 1 97 154 GLY B O 1
ATOM 4362 N N . ASP B 1 155 ? 19.531 20.188 5.504 1 98 155 ASP B N 1
ATOM 4363 C CA . ASP B 1 155 ? 18.75 21.406 5.441 1 98 155 ASP B CA 1
ATOM 4364 C C . ASP B 1 155 ? 18.938 22.125 4.105 1 98 155 ASP B C 1
ATOM 4366 O O . ASP B 1 155 ? 20.047 22.594 3.799 1 98 155 ASP B O 1
ATOM 4370 N N . ALA B 1 156 ? 17.875 22.234 3.398 1 98.25 156 ALA B N 1
ATOM 4371 C CA . ALA B 1 156 ? 17.922 22.875 2.088 1 98.25 156 ALA B CA 1
ATOM 4372 C C . ALA B 1 156 ? 18.453 24.312 2.197 1 98.25 156 ALA B C 1
ATOM 4374 O O . ALA B 1 156 ? 19.141 24.797 1.296 1 98.25 156 ALA B O 1
ATOM 4375 N N . ALA B 1 157 ? 18.109 25 3.264 1 97.31 157 ALA B N 1
ATOM 4376 C CA . ALA B 1 157 ? 18.5 26.391 3.447 1 97.31 157 ALA B CA 1
ATOM 4377 C C . ALA B 1 157 ? 20.016 26.516 3.574 1 97.31 157 ALA B C 1
ATOM 4379 O O . ALA B 1 157 ? 20.578 27.578 3.312 1 97.31 157 ALA B O 1
ATOM 4380 N N . LEU B 1 158 ? 20.672 25.453 3.947 1 96.06 158 LEU B N 1
ATOM 4381 C CA . LEU B 1 158 ? 22.109 25.469 4.168 1 96.06 158 LEU B CA 1
ATOM 4382 C C . LEU B 1 158 ? 22.828 24.703 3.066 1 96.06 158 LEU B C 1
ATOM 4384 O O . LEU B 1 158 ? 24.062 24.594 3.086 1 96.06 158 LEU B O 1
ATOM 4388 N N . TYR B 1 159 ? 22.078 24.172 2.205 1 95.31 159 TYR B N 1
ATOM 4389 C CA . TYR B 1 159 ? 22.656 23.328 1.167 1 95.31 159 TYR B CA 1
ATOM 4390 C C . TYR B 1 159 ? 23.359 24.172 0.105 1 95.31 159 TYR B C 1
ATOM 4392 O O . TYR B 1 159 ? 22.734 25 -0.556 1 95.31 159 TYR B O 1
ATOM 4400 N N . ASP B 1 160 ? 24.688 23.906 -0.101 1 90.5 160 ASP B N 1
ATOM 4401 C CA . ASP B 1 160 ? 25.438 24.719 -1.055 1 90.5 160 ASP B CA 1
ATOM 4402 C C . ASP B 1 160 ? 26.344 23.844 -1.925 1 90.5 160 ASP B C 1
ATOM 4404 O O . ASP B 1 160 ? 27.281 24.344 -2.555 1 90.5 160 ASP B O 1
ATOM 4408 N N . GLU B 1 161 ? 26.062 22.594 -1.941 1 91.19 161 GLU B N 1
ATOM 4409 C CA . GLU B 1 161 ? 26.859 21.719 -2.793 1 91.19 161 GLU B CA 1
ATOM 4410 C C . GLU B 1 161 ? 26.484 21.875 -4.262 1 91.19 161 GLU B C 1
ATOM 4412 O O . GLU B 1 161 ? 25.312 22.078 -4.582 1 91.19 161 GLU B O 1
ATOM 4417 N N . ASN B 1 162 ? 27.469 21.828 -5.055 1 89.31 162 ASN B N 1
ATOM 4418 C CA . ASN B 1 162 ? 27.234 21.875 -6.492 1 89.31 162 ASN B CA 1
ATOM 4419 C C . ASN B 1 162 ? 27.047 20.484 -7.082 1 89.31 162 ASN B C 1
ATOM 4421 O O . ASN B 1 162 ? 27.719 20.109 -8.047 1 89.31 162 ASN B O 1
ATOM 4425 N N . LYS B 1 163 ? 26.156 19.75 -6.484 1 89.5 163 LYS B N 1
ATOM 4426 C CA . LYS B 1 163 ? 25.766 18.406 -6.902 1 89.5 163 LYS B CA 1
ATOM 4427 C C . LYS B 1 163 ? 24.25 18.312 -7.113 1 89.5 163 LYS B C 1
ATOM 4429 O O . LYS B 1 163 ? 23.5 19.109 -6.566 1 89.5 163 LYS B O 1
ATOM 4434 N N . PRO B 1 164 ? 23.891 17.359 -7.984 1 89.88 164 PRO B N 1
ATOM 4435 C CA . PRO B 1 164 ? 22.453 17.156 -8.172 1 89.88 164 PRO B CA 1
ATOM 4436 C C . PRO B 1 164 ? 21.719 16.938 -6.852 1 89.88 164 PRO B C 1
ATOM 4438 O O . PRO B 1 164 ? 22.25 16.281 -5.949 1 89.88 164 PRO B O 1
ATOM 4441 N N . TYR B 1 165 ? 20.516 17.5 -6.762 1 96.19 165 TYR B N 1
ATOM 4442 C CA . TYR B 1 165 ? 19.734 17.375 -5.539 1 96.19 165 TYR B CA 1
ATOM 4443 C C . TYR B 1 165 ? 18.25 17.344 -5.848 1 96.19 165 TYR B C 1
ATOM 4445 O O . TYR B 1 165 ? 17.828 17.672 -6.957 1 96.19 165 TYR B O 1
ATOM 4453 N N . ILE B 1 166 ? 17.531 16.781 -4.98 1 97.94 166 ILE B N 1
ATOM 4454 C CA . ILE B 1 166 ? 16.078 16.891 -4.91 1 97.94 166 ILE B CA 1
ATOM 4455 C C . ILE B 1 166 ? 15.68 17.75 -3.711 1 97.94 166 ILE B C 1
ATOM 4457 O O . ILE B 1 166 ? 16.047 17.438 -2.574 1 97.94 166 ILE B O 1
ATOM 4461 N N . GLU B 1 167 ? 15.016 18.828 -3.918 1 98.62 167 GLU B N 1
ATOM 4462 C CA . GLU B 1 167 ? 14.469 19.641 -2.826 1 98.62 167 GLU B CA 1
ATOM 4463 C C . GLU B 1 167 ? 12.984 19.344 -2.615 1 98.62 167 GLU B C 1
ATOM 4465 O O . GLU B 1 167 ? 12.195 19.422 -3.557 1 98.62 167 GLU B O 1
ATOM 4470 N N . VAL B 1 168 ? 12.641 18.953 -1.427 1 98.81 168 VAL B N 1
ATOM 4471 C CA . VAL B 1 168 ? 11.25 18.734 -1.059 1 98.81 168 VAL B CA 1
ATOM 4472 C C . VAL B 1 168 ? 10.695 19.984 -0.365 1 98.81 168 VAL B C 1
ATOM 4474 O O . VAL B 1 168 ? 11.234 20.422 0.651 1 98.81 168 VAL B O 1
ATOM 4477 N N . VAL B 1 169 ? 9.625 20.516 -0.91 1 98.75 169 VAL B N 1
ATOM 4478 C CA . VAL B 1 169 ? 8.992 21.734 -0.389 1 98.75 169 VAL B CA 1
ATOM 4479 C C . VAL B 1 169 ? 7.582 21.406 0.088 1 98.75 169 VAL B C 1
ATOM 4481 O O . VAL B 1 169 ? 6.691 21.141 -0.724 1 98.75 169 VAL B O 1
ATOM 4484 N N . THR B 1 170 ? 7.402 21.406 1.366 1 98.62 170 THR B N 1
ATOM 4485 C CA . THR B 1 170 ? 6.062 21.25 1.926 1 98.62 170 THR B CA 1
ATOM 4486 C C . THR B 1 170 ? 5.414 22.609 2.164 1 98.62 170 THR B C 1
ATOM 4488 O O . THR B 1 170 ? 5.945 23.438 2.906 1 98.62 170 THR B O 1
ATOM 4491 N N . SER B 1 171 ? 4.238 22.828 1.549 1 98.25 171 SER B N 1
ATOM 4492 C CA . SER B 1 171 ? 3.58 24.141 1.628 1 98.25 171 SER B CA 1
ATOM 4493 C C . SER B 1 171 ? 2.064 24 1.542 1 98.25 171 SER B C 1
ATOM 4495 O O . SER B 1 171 ? 1.528 23.625 0.496 1 98.25 171 SER B O 1
ATOM 4497 N N . PRO B 1 172 ? 1.337 24.406 2.613 1 97.88 172 PRO B N 1
ATOM 4498 C CA . PRO B 1 172 ? 1.783 24.797 3.949 1 97.88 172 PRO B CA 1
ATOM 4499 C C . PRO B 1 172 ? 2.658 23.75 4.621 1 97.88 172 PRO B C 1
ATOM 4501 O O . PRO B 1 172 ? 2.408 22.547 4.473 1 97.88 172 PRO B O 1
ATOM 4504 N N . ASN B 1 173 ? 3.623 24.219 5.352 1 98.31 173 ASN B N 1
ATOM 4505 C CA . ASN B 1 173 ? 4.656 23.344 5.883 1 98.31 173 ASN B CA 1
ATOM 4506 C C . ASN B 1 173 ? 4.172 22.578 7.117 1 98.31 173 ASN B C 1
ATOM 4508 O O . ASN B 1 173 ? 3.301 23.062 7.844 1 98.31 173 ASN B O 1
ATOM 4512 N N . ASN B 1 174 ? 4.551 21.406 7.297 1 98.12 174 ASN B N 1
ATOM 4513 C CA . ASN B 1 174 ? 4.566 20.641 8.539 1 98.12 174 ASN B CA 1
ATOM 4514 C C . ASN B 1 174 ? 5.961 20.609 9.148 1 98.12 174 ASN B C 1
ATOM 4516 O O . ASN B 1 174 ? 6.875 20 8.594 1 98.12 174 ASN B O 1
ATOM 4520 N N . PRO B 1 175 ? 6.23 21.266 10.18 1 97.81 175 PRO B N 1
ATOM 4521 C CA . PRO B 1 175 ? 5.273 21.391 11.273 1 97.81 175 PRO B CA 1
ATOM 4522 C C . PRO B 1 175 ? 4.75 22.828 11.445 1 97.81 175 PRO B C 1
ATOM 4524 O O . PRO B 1 175 ? 3.766 23.047 12.148 1 97.81 175 PRO B O 1
ATOM 4527 N N . ASP B 1 176 ? 5.305 23.781 10.797 1 97.75 176 ASP B N 1
ATOM 4528 C CA . ASP B 1 176 ? 5.137 25.156 11.289 1 97.75 176 ASP B CA 1
ATOM 4529 C C . ASP B 1 176 ? 4.055 25.891 10.5 1 97.75 176 ASP B C 1
ATOM 4531 O O . ASP B 1 176 ? 3.773 27.062 10.773 1 97.75 176 ASP B O 1
ATOM 4535 N N . GLY B 1 177 ? 3.51 25.281 9.492 1 97.31 177 GLY B N 1
ATOM 4536 C CA . GLY B 1 177 ? 2.346 25.812 8.797 1 97.31 177 GLY B CA 1
ATOM 4537 C C . GLY B 1 177 ? 2.688 26.906 7.805 1 97.31 177 GLY B C 1
ATOM 4538 O O . GLY B 1 177 ? 1.812 27.391 7.086 1 97.31 177 GLY B O 1
ATOM 4539 N N . THR B 1 178 ? 3.924 27.25 7.633 1 96.5 178 THR B N 1
ATOM 4540 C CA . THR B 1 178 ? 4.32 28.359 6.785 1 96.5 178 THR B CA 1
ATOM 4541 C C . THR B 1 178 ? 4.195 27.984 5.309 1 96.5 178 THR B C 1
ATOM 4543 O O . THR B 1 178 ? 4.352 26.812 4.941 1 96.5 178 THR B O 1
ATOM 4546 N N . LEU B 1 179 ? 3.848 29 4.492 1 96.31 179 LEU B N 1
ATOM 4547 C CA . LEU B 1 179 ? 3.904 28.828 3.045 1 96.31 179 LEU B CA 1
ATOM 4548 C C . LEU B 1 179 ? 5.336 28.969 2.539 1 96.31 179 LEU B C 1
ATOM 4550 O O . LEU B 1 179 ? 6.031 29.922 2.879 1 96.31 179 LEU B O 1
ATOM 4554 N N . ARG B 1 180 ? 5.746 27.953 1.721 1 97.12 180 ARG B N 1
ATOM 4555 C CA . ARG B 1 180 ? 7.172 27.891 1.422 1 97.12 180 ARG B CA 1
ATOM 4556 C C . ARG B 1 180 ? 7.414 27.797 -0.082 1 97.12 180 ARG B C 1
ATOM 4558 O O . ARG B 1 180 ? 6.535 27.375 -0.831 1 97.12 180 ARG B O 1
ATOM 4565 N N . THR B 1 181 ? 8.555 28.266 -0.474 1 97.06 181 THR B N 1
ATOM 4566 C CA . THR B 1 181 ? 9.125 28.109 -1.806 1 97.06 181 THR B CA 1
ATOM 4567 C C . THR B 1 181 ? 10.516 27.484 -1.729 1 97.06 181 THR B C 1
ATOM 4569 O O . THR B 1 181 ? 11.094 27.375 -0.646 1 97.06 181 THR B O 1
ATOM 4572 N N . PRO B 1 182 ? 11.039 26.953 -2.881 1 97.5 182 PRO B N 1
ATOM 4573 C CA . PRO B 1 182 ? 12.398 26.406 -2.842 1 97.5 182 PRO B CA 1
ATOM 4574 C C . PRO B 1 182 ? 13.43 27.422 -2.346 1 97.5 182 PRO B C 1
ATOM 4576 O O . PRO B 1 182 ? 13.32 28.609 -2.639 1 97.5 182 PRO B O 1
ATOM 4579 N N . VAL B 1 183 ? 14.531 26.891 -1.645 1 97.69 183 VAL B N 1
ATOM 4580 C CA . VAL B 1 183 ? 15.453 27.844 -1.028 1 97.69 183 VAL B CA 1
ATOM 4581 C C . VAL B 1 183 ? 16.891 27.438 -1.336 1 97.69 183 VAL B C 1
ATOM 4583 O O . VAL B 1 183 ? 17.828 28.156 -0.98 1 97.69 183 VAL B O 1
ATOM 4586 N N . VAL B 1 184 ? 17.062 26.25 -1.945 1 96.31 184 VAL B N 1
ATOM 4587 C CA . VAL B 1 184 ? 18.438 25.812 -2.213 1 96.31 184 VAL B CA 1
ATOM 4588 C C . VAL B 1 184 ? 19.156 26.859 -3.055 1 96.31 184 VAL B C 1
ATOM 4590 O O . VAL B 1 184 ? 18.594 27.375 -4.023 1 96.31 184 VAL B O 1
ATOM 4593 N N . ASN B 1 185 ? 20.359 27.219 -2.637 1 90.5 185 ASN B N 1
ATOM 4594 C CA . ASN B 1 185 ? 21.219 28.141 -3.359 1 90.5 185 ASN B CA 1
ATOM 4595 C C . ASN B 1 185 ? 22.391 27.422 -4.035 1 90.5 185 ASN B C 1
ATOM 4597 O O . ASN B 1 185 ? 23.5 27.406 -3.518 1 90.5 185 ASN B O 1
ATOM 4601 N N . SER B 1 186 ? 22.125 26.797 -5.047 1 88.62 186 SER B N 1
ATOM 4602 C CA . SER B 1 186 ? 23.109 26.031 -5.801 1 88.62 186 SER B CA 1
ATOM 4603 C C . SER B 1 186 ? 23.172 26.5 -7.254 1 88.62 186 SER B C 1
ATOM 4605 O O . SER B 1 186 ? 22.188 27.016 -7.785 1 88.62 186 SER B O 1
ATOM 4607 N N . GLU B 1 187 ? 24.344 26.359 -7.805 1 88.31 187 GLU B N 1
ATOM 4608 C CA . GLU B 1 187 ? 24.516 26.688 -9.219 1 88.31 187 GLU B CA 1
ATOM 4609 C C . GLU B 1 187 ? 23.891 25.625 -10.117 1 88.31 187 GLU B C 1
ATOM 4611 O O . GLU B 1 187 ? 23.609 25.891 -11.289 1 88.31 187 GLU B O 1
ATOM 4616 N N . VAL B 1 188 ? 23.766 24.547 -9.492 1 88.69 188 VAL B N 1
ATOM 4617 C CA . VAL B 1 188 ? 23.188 23.438 -10.234 1 88.69 188 VAL B CA 1
ATOM 4618 C C . VAL B 1 188 ? 21.672 23.406 -10.016 1 88.69 188 VAL B C 1
ATOM 4620 O O . VAL B 1 188 ? 21.188 23.656 -8.906 1 88.69 188 VAL B O 1
ATOM 4623 N N . GLU B 1 189 ? 21 23.25 -11.141 1 86.06 189 GLU B N 1
ATOM 4624 C CA . GLU B 1 189 ? 19.547 23.156 -11.008 1 86.06 189 GLU B CA 1
ATOM 4625 C C . GLU B 1 189 ? 19.141 21.812 -10.422 1 86.06 189 GLU B C 1
ATOM 4627 O O . GLU B 1 189 ? 19.609 20.766 -10.875 1 86.06 189 GLU B O 1
ATOM 4632 N N . GLY B 1 190 ? 18.344 21.859 -9.398 1 93.5 190 GLY B N 1
ATOM 4633 C CA . GLY B 1 190 ? 17.859 20.656 -8.75 1 93.5 190 GLY B CA 1
ATOM 4634 C C . GLY B 1 190 ? 16.438 20.281 -9.156 1 93.5 190 GLY B C 1
ATOM 4635 O O . GLY B 1 190 ? 15.836 20.953 -9.992 1 93.5 190 GLY B O 1
ATOM 4636 N N . LYS B 1 191 ? 16.016 19.156 -8.812 1 96.19 191 LYS B N 1
ATOM 4637 C CA . LYS B 1 191 ? 14.633 18.688 -8.977 1 96.19 191 LYS B CA 1
ATOM 4638 C C . LYS B 1 191 ? 13.781 19.047 -7.766 1 96.19 191 LYS B C 1
ATOM 4640 O O . LYS B 1 191 ? 14.289 19.172 -6.648 1 96.19 191 LYS B O 1
ATOM 4645 N N . LEU B 1 192 ? 12.5 19.281 -8.062 1 98.12 192 LEU B N 1
ATOM 4646 C CA . LEU B 1 192 ? 11.625 19.781 -7.004 1 98.12 192 LEU B CA 1
ATOM 4647 C C . LEU B 1 192 ? 10.438 18.844 -6.797 1 98.12 192 LEU B C 1
ATOM 4649 O O . LEU B 1 192 ? 9.859 18.344 -7.766 1 98.12 192 LEU B O 1
ATOM 4653 N N . ILE B 1 193 ? 10.156 18.531 -5.574 1 98.81 193 ILE B N 1
ATOM 4654 C CA . ILE B 1 193 ? 8.906 17.906 -5.16 1 98.81 193 ILE B CA 1
ATOM 4655 C C . ILE B 1 193 ? 8.117 18.859 -4.277 1 98.81 193 ILE B C 1
ATOM 4657 O O . ILE B 1 193 ? 8.586 19.281 -3.219 1 98.81 193 ILE B O 1
ATOM 4661 N N . TYR B 1 194 ? 6.93 19.234 -4.68 1 98.81 194 TYR B N 1
ATOM 4662 C CA . TYR B 1 194 ? 6.039 20.016 -3.84 1 98.81 194 TYR B CA 1
ATOM 4663 C C . TYR B 1 194 ? 5.051 19.125 -3.098 1 98.81 194 TYR B C 1
ATOM 4665 O O . TYR B 1 194 ? 4.184 18.5 -3.713 1 98.81 194 TYR B O 1
ATOM 4673 N N . ASP B 1 195 ? 5.203 19.062 -1.832 1 98.88 195 ASP B N 1
ATOM 4674 C CA . ASP B 1 195 ? 4.246 18.375 -0.963 1 98.88 195 ASP B CA 1
ATOM 4675 C C . ASP B 1 195 ? 3.135 19.328 -0.522 1 98.88 195 ASP B C 1
ATOM 4677 O O . ASP B 1 195 ? 3.348 20.188 0.335 1 98.88 195 ASP B O 1
ATOM 4681 N N . LEU B 1 196 ? 1.932 19.078 -1.012 1 98.88 196 LEU B N 1
ATOM 4682 C CA . LEU B 1 196 ? 0.798 19.984 -0.809 1 98.88 196 LEU B CA 1
ATOM 4683 C C . LEU B 1 196 ? -0.291 19.297 0.013 1 98.88 196 LEU B C 1
ATOM 4685 O O . LEU B 1 196 ? -1.479 19.562 -0.184 1 98.88 196 LEU B O 1
ATOM 4689 N N . ALA B 1 197 ? 0.138 18.469 0.945 1 98.75 197 ALA B N 1
ATOM 4690 C CA . ALA B 1 197 ? -0.774 17.703 1.793 1 98.75 197 ALA B CA 1
ATOM 4691 C C . ALA B 1 197 ? -1.771 18.625 2.492 1 98.75 197 ALA B C 1
ATOM 4693 O O . ALA B 1 197 ? -2.9 18.219 2.781 1 98.75 197 ALA B O 1
ATOM 4694 N N . TYR B 1 198 ? -1.39 19.922 2.674 1 98.75 198 TYR B N 1
ATOM 4695 C CA . TYR B 1 198 ? -2.195 20.797 3.525 1 98.75 198 TYR B CA 1
ATOM 4696 C C . TYR B 1 198 ? -2.736 21.984 2.736 1 98.75 198 TYR B C 1
ATOM 4698 O O . TYR B 1 198 ? -3.318 22.906 3.312 1 98.75 198 TYR B O 1
ATOM 4706 N N . TYR B 1 199 ? -2.523 22.016 1.465 1 98.81 199 TYR B N 1
ATOM 4707 C CA . TYR B 1 199 ? -2.992 23.141 0.664 1 98.81 199 TYR B CA 1
ATOM 4708 C C . TYR B 1 199 ? -4.465 22.984 0.304 1 98.81 199 TYR B C 1
ATOM 4710 O O . TYR B 1 199 ? -4.812 22.875 -0.873 1 98.81 199 TYR B O 1
ATOM 4718 N N . TRP B 1 200 ? -5.297 23.078 1.341 1 98.81 200 TRP B N 1
ATOM 4719 C CA . TRP B 1 200 ? -6.75 22.953 1.307 1 98.81 200 TRP B CA 1
ATOM 4720 C C . TRP B 1 200 ? -7.406 24.109 2.061 1 98.81 200 TRP B C 1
ATOM 4722 O O . TRP B 1 200 ? -6.82 24.656 2.994 1 98.81 200 TRP B O 1
ATOM 4732 N N . PRO B 1 201 ? -8.672 24.453 1.779 1 97.88 201 PRO B N 1
ATOM 4733 C CA . PRO B 1 201 ? -9.312 25.656 2.303 1 97.88 201 PRO B CA 1
ATOM 4734 C C . PRO B 1 201 ? -9.453 25.641 3.822 1 97.88 201 PRO B C 1
ATOM 4736 O O . PRO B 1 201 ? -9.531 26.703 4.453 1 97.88 201 PRO B O 1
ATOM 4739 N N . GLN B 1 202 ? -9.516 24.516 4.398 1 97.88 202 GLN B N 1
ATOM 4740 C CA . GLN B 1 202 ? -9.742 24.469 5.84 1 97.88 202 GLN B CA 1
ATOM 4741 C C . GLN B 1 202 ? -8.477 24.844 6.609 1 97.88 202 GLN B C 1
ATOM 4743 O O . GLN B 1 202 ? -8.539 25.172 7.793 1 97.88 202 GLN B O 1
ATOM 4748 N N . TYR B 1 203 ? -7.281 24.75 5.934 1 98.31 203 TYR B N 1
ATOM 4749 C CA . TYR B 1 203 ? -6.027 24.969 6.637 1 98.31 203 TYR B CA 1
ATOM 4750 C C . TYR B 1 203 ? -5.438 26.328 6.277 1 98.31 203 TYR B C 1
ATOM 4752 O O . TYR B 1 203 ? -4.707 26.938 7.07 1 98.31 203 TYR B O 1
ATOM 4760 N N . THR B 1 204 ? -5.652 26.719 5.043 1 98.38 204 THR B N 1
ATOM 4761 C CA . THR B 1 204 ? -4.969 27.906 4.516 1 98.38 204 THR B CA 1
ATOM 4762 C C . THR B 1 204 ? -5.766 28.516 3.369 1 98.38 204 THR B C 1
ATOM 4764 O O . THR B 1 204 ? -6.527 27.828 2.691 1 98.38 204 THR B O 1
ATOM 4767 N N . PRO B 1 205 ? -5.625 29.844 3.15 1 97.94 205 PRO B N 1
ATOM 4768 C CA . PRO B 1 205 ? -6.23 30.438 1.956 1 97.94 205 PRO B CA 1
ATOM 4769 C C . PRO B 1 205 ? -5.637 29.891 0.659 1 97.94 205 PRO B C 1
ATOM 4771 O O . PRO B 1 205 ? -4.418 29.734 0.556 1 97.94 205 PRO B O 1
ATOM 4774 N N . ILE B 1 206 ? -6.539 29.578 -0.292 1 98.5 206 ILE B N 1
ATOM 4775 C CA . ILE B 1 206 ? -6.102 29.188 -1.631 1 98.5 206 ILE B CA 1
ATOM 4776 C C . ILE B 1 206 ? -5.793 30.438 -2.449 1 98.5 206 ILE B C 1
ATOM 4778 O O . ILE B 1 206 ? -6.688 31.016 -3.072 1 98.5 206 ILE B O 1
ATOM 4782 N N . THR B 1 207 ? -4.551 30.766 -2.521 1 97.5 207 THR B N 1
ATOM 4783 C CA . THR B 1 207 ? -4.184 32.062 -3.08 1 97.5 207 THR B CA 1
ATOM 4784 C C . THR B 1 207 ? -3.977 31.969 -4.59 1 97.5 207 THR B C 1
ATOM 4786 O O . THR B 1 207 ? -4.109 32.969 -5.305 1 97.5 207 THR B O 1
ATOM 4789 N N . HIS B 1 208 ? -3.551 30.859 -5.086 1 97.19 208 HIS B N 1
ATOM 4790 C CA . HIS B 1 208 ? -3.342 30.594 -6.508 1 97.19 208 HIS B CA 1
ATOM 4791 C C . HIS B 1 208 ? -3.285 29.094 -6.793 1 97.19 208 HIS B C 1
ATOM 4793 O O . HIS B 1 208 ? -3.23 28.281 -5.867 1 97.19 208 HIS B O 1
ATOM 4799 N N . GLN B 1 209 ? -3.33 28.781 -8.07 1 98.25 209 GLN B N 1
ATOM 4800 C CA . GLN B 1 209 ? -3.111 27.391 -8.492 1 98.25 209 GLN B CA 1
ATOM 4801 C C . GLN B 1 209 ? -1.622 27.094 -8.617 1 98.25 209 GLN B C 1
ATOM 4803 O O . GLN B 1 209 ? -0.91 27.734 -9.383 1 98.25 209 GLN B O 1
ATOM 4808 N N . ILE B 1 210 ? -1.217 26.141 -7.859 1 98.44 210 ILE B N 1
ATOM 4809 C CA . ILE B 1 210 ? 0.18 25.719 -7.949 1 98.44 210 ILE B CA 1
ATOM 4810 C C . ILE B 1 210 ? 0.417 25 -9.266 1 98.44 210 ILE B C 1
ATOM 4812 O O . ILE B 1 210 ? -0.345 24.094 -9.633 1 98.44 210 ILE B O 1
ATOM 4816 N N . ASN B 1 211 ? 1.441 25.391 -9.984 1 98.06 211 ASN B N 1
ATOM 4817 C CA . ASN B 1 211 ? 1.726 24.797 -11.297 1 98.06 211 ASN B CA 1
ATOM 4818 C C . ASN B 1 211 ? 3.125 24.203 -11.344 1 98.06 211 ASN B C 1
ATOM 4820 O O . ASN B 1 211 ? 3.82 24.312 -12.359 1 98.06 211 ASN B O 1
ATOM 4824 N N . GLN B 1 212 ? 3.549 23.562 -10.375 1 97.75 212 GLN B N 1
ATOM 4825 C CA . GLN B 1 212 ? 4.859 22.922 -10.328 1 97.75 212 GLN B CA 1
ATOM 4826 C C . GLN B 1 212 ? 4.844 21.578 -11.047 1 97.75 212 GLN B C 1
ATOM 4828 O O . GLN B 1 212 ? 3.779 20.984 -11.25 1 97.75 212 GLN B O 1
ATOM 4833 N N . ASP B 1 213 ? 5.996 21.078 -11.445 1 98.06 213 ASP B N 1
ATOM 4834 C CA . ASP B 1 213 ? 6.129 19.875 -12.266 1 98.06 213 ASP B CA 1
ATOM 4835 C C . ASP B 1 213 ? 5.695 18.625 -11.5 1 98.06 213 ASP B C 1
ATOM 4837 O O . ASP B 1 213 ? 5.219 17.656 -12.086 1 98.06 213 ASP B O 1
ATOM 4841 N N . VAL B 1 214 ? 5.953 18.609 -10.227 1 98.81 214 VAL B N 1
ATOM 4842 C CA . VAL B 1 214 ? 5.617 17.484 -9.367 1 98.81 214 VAL B CA 1
ATOM 4843 C C . VAL B 1 214 ? 4.941 17.984 -8.094 1 98.81 214 VAL B C 1
ATOM 4845 O O . VAL B 1 214 ? 5.527 18.766 -7.34 1 98.81 214 VAL B O 1
ATOM 4848 N N . THR B 1 215 ? 3.701 17.531 -7.871 1 98.88 215 THR B N 1
ATOM 4849 C CA . THR B 1 215 ? 2.973 17.875 -6.656 1 98.88 215 THR B CA 1
ATOM 4850 C C . THR B 1 215 ? 2.375 16.625 -6.008 1 98.88 215 THR B C 1
ATOM 4852 O O . THR B 1 215 ? 1.992 15.688 -6.703 1 98.88 215 THR B O 1
ATOM 4855 N N . LEU B 1 216 ? 2.299 16.594 -4.672 1 98.88 216 LEU B N 1
ATOM 4856 C CA . LEU B 1 216 ? 1.755 15.492 -3.891 1 98.88 216 LEU B CA 1
ATOM 4857 C C . LEU B 1 216 ? 0.537 15.945 -3.09 1 98.88 216 LEU B C 1
ATOM 4859 O O . LEU B 1 216 ? 0.522 17.047 -2.539 1 98.88 216 LEU B O 1
ATOM 4863 N N . PHE B 1 217 ? -0.438 15.086 -3.098 1 98.94 217 PHE B N 1
ATOM 4864 C CA . PHE B 1 217 ? -1.632 15.258 -2.279 1 98.94 217 PHE B CA 1
ATOM 4865 C C . PHE B 1 217 ? -1.991 13.969 -1.56 1 98.94 217 PHE B C 1
ATOM 4867 O O . PHE B 1 217 ? -1.549 12.883 -1.956 1 98.94 217 PHE B O 1
ATOM 4874 N N . THR B 1 218 ? -2.721 14.047 -0.491 1 98.81 218 THR B N 1
ATOM 4875 C CA . THR B 1 218 ? -3.215 12.883 0.238 1 98.81 218 THR B CA 1
ATOM 4876 C C . THR B 1 218 ? -4.648 13.109 0.707 1 98.81 218 THR B C 1
ATOM 4878 O O . THR B 1 218 ? -5.012 14.219 1.1 1 98.81 218 THR B O 1
ATOM 4881 N N . LEU B 1 219 ? -5.449 12.086 0.644 1 98.88 219 LEU B N 1
ATOM 4882 C CA . LEU B 1 219 ? -6.832 12.125 1.114 1 98.88 219 LEU B CA 1
ATOM 4883 C C . LEU B 1 219 ? -6.887 12.344 2.623 1 98.88 219 LEU B C 1
ATOM 4885 O O . LEU B 1 219 ? -7.801 12.992 3.127 1 98.88 219 LEU B O 1
ATOM 4889 N N . SER B 1 220 ? -5.883 11.859 3.332 1 98.56 220 SER B N 1
ATOM 4890 C CA . SER B 1 220 ? -5.828 11.875 4.789 1 98.56 220 SER B CA 1
ATOM 4891 C C . SER B 1 220 ? -6.027 13.289 5.336 1 98.56 220 SER B C 1
ATOM 4893 O O . SER B 1 220 ? -6.816 13.492 6.258 1 98.56 220 SER B O 1
ATOM 4895 N N . LYS B 1 221 ? -5.301 14.188 4.75 1 98.62 221 LYS B N 1
ATOM 4896 C CA . LYS B 1 221 ? -5.328 15.539 5.297 1 98.62 221 LYS B CA 1
ATOM 4897 C C . LYS B 1 221 ? -6.406 16.391 4.621 1 98.62 221 LYS B C 1
ATOM 4899 O O . LYS B 1 221 ? -6.824 17.406 5.156 1 98.62 221 LYS B O 1
ATOM 4904 N N . CYS B 1 222 ? -6.848 15.938 3.482 1 98.69 222 CYS B N 1
ATOM 4905 C CA . CYS B 1 222 ? -7.941 16.625 2.803 1 98.69 222 CYS B CA 1
ATOM 4906 C C . CYS B 1 222 ? -9.266 16.375 3.512 1 98.69 222 CYS B C 1
ATOM 4908 O O . CYS B 1 222 ? -9.945 17.312 3.928 1 98.69 222 CYS B O 1
ATOM 4910 N N . THR B 1 223 ? -9.594 15.086 3.818 1 98.81 223 THR B N 1
ATOM 4911 C CA . THR B 1 223 ? -10.953 14.75 4.242 1 98.81 223 THR B CA 1
ATOM 4912 C C . THR B 1 223 ? -10.938 14.078 5.613 1 98.81 223 THR B C 1
ATOM 4914 O O . THR B 1 223 ? -11.992 13.859 6.215 1 98.81 223 THR B O 1
ATOM 4917 N N . GLY B 1 224 ? -9.805 13.688 6.055 1 98.69 224 GLY B N 1
ATOM 4918 C CA . GLY B 1 224 ? -9.688 13.016 7.34 1 98.69 224 GLY B CA 1
ATOM 4919 C C . GLY B 1 224 ? -9.578 11.508 7.215 1 98.69 224 GLY B C 1
ATOM 4920 O O . GLY B 1 224 ? -9.391 10.812 8.211 1 98.69 224 GLY B O 1
ATOM 4921 N N . HIS B 1 225 ? -9.609 11 6.02 1 98.75 225 HIS B N 1
ATOM 4922 C CA . HIS B 1 225 ? -9.656 9.555 5.82 1 98.75 225 HIS B CA 1
ATOM 4923 C C . HIS B 1 225 ? -8.258 8.977 5.66 1 98.75 225 HIS B C 1
ATOM 4925 O O . HIS B 1 225 ? -7.926 8.422 4.609 1 98.75 225 HIS B O 1
ATOM 4931 N N . GLY B 1 226 ? -7.508 9 6.773 1 98.44 226 GLY B N 1
ATOM 4932 C CA . GLY B 1 226 ? -6.164 8.438 6.777 1 98.44 226 GLY B CA 1
ATOM 4933 C C . GLY B 1 226 ? -6.145 6.93 6.637 1 98.44 226 GLY B C 1
ATOM 4934 O O . GLY B 1 226 ? -5.203 6.367 6.078 1 98.44 226 GLY B O 1
ATOM 4935 N N . GLY B 1 227 ? -7.168 6.258 7.098 1 98.56 227 GLY B N 1
ATOM 4936 C CA . GLY B 1 227 ? -7.246 4.805 7.066 1 98.56 227 GLY B CA 1
ATOM 4937 C C . GLY B 1 227 ? -7.418 4.246 5.668 1 98.56 227 GLY B C 1
ATOM 4938 O O . GLY B 1 227 ? -7.172 3.061 5.434 1 98.56 227 GLY B O 1
ATOM 4939 N N . SER B 1 228 ? -7.805 5.086 4.742 1 98.81 228 SER B N 1
ATOM 4940 C CA . SER B 1 228 ? -8.039 4.621 3.381 1 98.81 228 SER B CA 1
ATOM 4941 C C . SER B 1 228 ? -6.734 4.477 2.609 1 98.81 228 SER B C 1
ATOM 4943 O O . SER B 1 228 ? -6.672 3.754 1.613 1 98.81 228 SER B O 1
ATOM 4945 N N . ARG B 1 229 ? -5.707 5.16 3.012 1 98.69 229 ARG B N 1
ATOM 4946 C CA . ARG B 1 229 ? -4.387 5.109 2.391 1 98.69 229 ARG B CA 1
ATOM 4947 C C . ARG B 1 229 ? -4.465 5.477 0.912 1 98.69 229 ARG B C 1
ATOM 4949 O O . ARG B 1 229 ? -4 4.723 0.054 1 98.69 229 ARG B O 1
ATOM 4956 N N . ILE B 1 230 ? -4.969 6.688 0.617 1 98.88 230 ILE B N 1
ATOM 4957 C CA . ILE B 1 230 ? -5.051 7.191 -0.75 1 98.88 230 ILE B CA 1
ATOM 4958 C C . ILE B 1 230 ? -4.273 8.5 -0.863 1 98.88 230 ILE B C 1
ATOM 4960 O O . ILE B 1 230 ? -4.449 9.406 -0.045 1 98.88 230 ILE B O 1
ATOM 4964 N N . GLY B 1 231 ? -3.389 8.602 -1.803 1 98.94 231 GLY B N 1
ATOM 4965 C CA . GLY B 1 231 ? -2.717 9.812 -2.244 1 98.94 231 GLY B CA 1
ATOM 4966 C C . GLY B 1 231 ? -2.525 9.875 -3.748 1 98.94 231 GLY B C 1
ATOM 4967 O O . GLY B 1 231 ? -2.717 8.875 -4.445 1 98.94 231 GLY B O 1
ATOM 4968 N N . TRP B 1 232 ? -2.273 11.023 -4.238 1 98.94 232 TRP B N 1
ATOM 4969 C CA . TRP B 1 232 ? -2.039 11.133 -5.672 1 98.94 232 TRP B CA 1
ATOM 4970 C C . TRP B 1 232 ? -1.006 12.219 -5.973 1 98.94 232 TRP B C 1
ATOM 4972 O O . TRP B 1 232 ? -0.813 13.141 -5.176 1 98.94 232 TRP B O 1
ATOM 4982 N N . ALA B 1 233 ? -0.315 12.07 -7.07 1 98.94 233 ALA B N 1
ATOM 4983 C CA . ALA B 1 233 ? 0.665 13.023 -7.582 1 98.94 233 ALA B CA 1
ATOM 4984 C C . ALA B 1 233 ? 0.272 13.523 -8.969 1 98.94 233 ALA B C 1
ATOM 4986 O O . ALA B 1 233 ? -0.294 12.773 -9.766 1 98.94 233 ALA B O 1
ATOM 4987 N N . PHE B 1 234 ? 0.474 14.75 -9.195 1 98.94 234 PHE B N 1
ATOM 4988 C CA . PHE B 1 234 ? 0.521 15.297 -10.547 1 98.94 234 PHE B CA 1
ATOM 4989 C C . PHE B 1 234 ? 1.96 15.43 -11.031 1 98.94 234 PHE B C 1
ATOM 4991 O O . PHE B 1 234 ? 2.807 15.977 -10.32 1 98.94 234 PHE B O 1
ATOM 4998 N N . VAL B 1 235 ? 2.225 14.883 -12.203 1 98.88 235 VAL B N 1
ATOM 4999 C CA . VAL B 1 235 ? 3.578 14.836 -12.75 1 98.88 235 VAL B CA 1
ATOM 5000 C C . VAL B 1 235 ? 3.574 15.328 -14.188 1 98.88 235 VAL B C 1
ATOM 5002 O O . VAL B 1 235 ? 2.828 14.812 -15.023 1 98.88 235 VAL B O 1
ATOM 5005 N N . LYS B 1 236 ? 4.422 16.25 -14.508 1 98.62 236 LYS B N 1
ATOM 5006 C CA . LYS B 1 236 ? 4.465 16.828 -15.852 1 98.62 236 LYS B CA 1
ATOM 5007 C C . LYS B 1 236 ? 5.234 15.922 -16.812 1 98.62 236 LYS B C 1
ATOM 5009 O O . LYS B 1 236 ? 4.812 15.711 -17.953 1 98.62 236 LYS B O 1
ATOM 5014 N N . ASP B 1 237 ? 6.367 15.422 -16.406 1 98.56 237 ASP B N 1
ATOM 5015 C CA . ASP B 1 237 ? 7.246 14.617 -17.25 1 98.56 237 ASP B CA 1
ATOM 5016 C C . ASP B 1 237 ? 6.762 13.164 -17.312 1 98.56 237 ASP B C 1
ATOM 5018 O O . ASP B 1 237 ? 6.738 12.469 -16.297 1 98.56 237 ASP B O 1
ATOM 5022 N N . ILE B 1 238 ? 6.512 12.664 -18.453 1 98.38 238 ILE B N 1
ATOM 5023 C CA . ILE B 1 238 ? 5.957 11.328 -18.641 1 98.38 238 ILE B CA 1
ATOM 5024 C C . ILE B 1 238 ? 6.984 10.281 -18.219 1 98.38 238 ILE B C 1
ATOM 5026 O O . ILE B 1 238 ? 6.617 9.211 -17.719 1 98.38 238 ILE B O 1
ATOM 5030 N N . GLU B 1 239 ? 8.227 10.562 -18.422 1 98 239 GLU B N 1
ATOM 5031 C CA . GLU B 1 239 ? 9.25 9.594 -18.047 1 98 239 GLU B CA 1
ATOM 5032 C C . GLU B 1 239 ? 9.336 9.422 -16.547 1 98 239 GLU B C 1
ATOM 5034 O O . GLU B 1 239 ? 9.555 8.312 -16.047 1 98 239 GLU B O 1
ATOM 5039 N N . VAL B 1 240 ? 9.172 10.492 -15.797 1 98.38 240 VAL B N 1
ATOM 5040 C CA . VAL B 1 240 ? 9.117 10.422 -14.344 1 98.38 240 VAL B CA 1
ATOM 5041 C C . VAL B 1 240 ? 7.895 9.617 -13.906 1 98.38 240 VAL B C 1
ATOM 5043 O O . VAL B 1 240 ? 7.996 8.727 -13.055 1 98.38 240 VAL B O 1
ATOM 5046 N N . ALA B 1 241 ? 6.766 9.891 -14.539 1 98.88 241 ALA B N 1
ATOM 5047 C CA . ALA B 1 241 ? 5.535 9.18 -14.211 1 98.88 241 ALA B CA 1
ATOM 5048 C C . ALA B 1 241 ? 5.68 7.68 -14.477 1 98.88 241 ALA B C 1
ATOM 5050 O O . ALA B 1 241 ? 5.234 6.855 -13.68 1 98.88 241 ALA B O 1
ATOM 5051 N N . LYS B 1 242 ? 6.289 7.328 -15.578 1 98.38 242 LYS B N 1
ATOM 5052 C CA . LYS B 1 242 ? 6.496 5.922 -15.93 1 98.38 242 LYS B CA 1
ATOM 5053 C C . LYS B 1 242 ? 7.379 5.227 -14.898 1 98.38 242 LYS B C 1
ATOM 5055 O O . LYS B 1 242 ? 7.113 4.086 -14.516 1 98.38 242 LYS B O 1
ATOM 5060 N N . LYS B 1 243 ? 8.406 5.895 -14.484 1 97.5 243 LYS B N 1
ATOM 5061 C CA . LYS B 1 243 ? 9.289 5.332 -13.469 1 97.5 243 LYS B CA 1
ATOM 5062 C C . LYS B 1 243 ? 8.555 5.152 -12.141 1 97.5 243 LYS B C 1
ATOM 5064 O O . LYS B 1 243 ? 8.758 4.16 -11.438 1 97.5 243 LYS B O 1
ATOM 5069 N N . MET B 1 244 ? 7.715 6.145 -11.836 1 98.62 244 MET B N 1
ATOM 5070 C CA . MET B 1 244 ? 6.895 6 -10.641 1 98.62 244 MET B CA 1
ATOM 5071 C C . MET B 1 244 ? 6 4.766 -10.734 1 98.62 244 MET B C 1
ATOM 5073 O O . MET B 1 244 ? 5.891 3.996 -9.781 1 98.62 244 MET B O 1
ATOM 5077 N N . MET B 1 245 ? 5.441 4.594 -11.898 1 98.44 245 MET B N 1
ATOM 5078 C CA . MET B 1 245 ? 4.547 3.461 -12.102 1 98.44 245 MET B CA 1
ATOM 5079 C C . MET B 1 245 ? 5.289 2.139 -11.938 1 98.44 245 MET B C 1
ATOM 5081 O O . MET B 1 245 ? 4.738 1.175 -11.406 1 98.44 245 MET B O 1
ATOM 5085 N N . ARG B 1 246 ? 6.441 2.098 -12.398 1 97.06 246 ARG B N 1
ATOM 5086 C CA . ARG B 1 246 ? 7.258 0.897 -12.234 1 97.06 246 ARG B CA 1
ATOM 5087 C C . ARG B 1 246 ? 7.527 0.615 -10.758 1 97.06 246 ARG B C 1
ATOM 5089 O O . ARG B 1 246 ? 7.426 -0.53 -10.312 1 97.06 246 ARG B O 1
ATOM 5096 N N . PHE B 1 247 ? 7.859 1.626 -10.008 1 97.38 247 PHE B N 1
ATOM 5097 C CA . PHE B 1 247 ? 8.062 1.499 -8.57 1 97.38 247 PHE B CA 1
ATOM 5098 C C . PHE B 1 247 ? 6.801 0.99 -7.887 1 97.38 247 PHE B C 1
ATOM 5100 O O . PHE B 1 247 ? 6.863 0.082 -7.055 1 97.38 247 PHE B O 1
ATOM 5107 N N . MET B 1 248 ? 5.68 1.588 -8.281 1 98 248 MET B N 1
ATOM 5108 C CA . MET B 1 248 ? 4.406 1.192 -7.684 1 98 248 MET B CA 1
ATOM 5109 C C . MET B 1 248 ? 4.121 -0.282 -7.941 1 98 248 MET B C 1
ATOM 5111 O O . MET B 1 248 ? 3.709 -1.007 -7.031 1 98 248 MET B O 1
ATOM 5115 N N . HIS B 1 249 ? 4.359 -0.662 -9.102 1 96.81 249 HIS B N 1
ATOM 5116 C CA . HIS B 1 249 ? 4.133 -2.049 -9.492 1 96.81 249 HIS B CA 1
ATOM 5117 C C . HIS B 1 249 ? 4.977 -3.002 -8.648 1 96.81 249 HIS B C 1
ATOM 5119 O O . HIS B 1 249 ? 4.469 -3.998 -8.133 1 96.81 249 HIS B O 1
ATOM 5125 N N . LEU B 1 250 ? 6.18 -2.648 -8.422 1 97 250 LEU B N 1
ATOM 5126 C CA . LEU B 1 250 ? 7.129 -3.543 -7.773 1 97 250 LEU B CA 1
ATOM 5127 C C . LEU B 1 250 ? 7.008 -3.457 -6.258 1 97 250 LEU B C 1
ATOM 5129 O O . LEU B 1 250 ? 7.5 -4.332 -5.539 1 97 250 LEU B O 1
ATOM 5133 N N . SER B 1 251 ? 6.316 -2.42 -5.812 1 97.25 251 SER B N 1
ATOM 5134 C CA . SER B 1 251 ? 6.246 -2.213 -4.367 1 97.25 251 SER B CA 1
ATOM 5135 C C . SER B 1 251 ? 4.93 -2.727 -3.799 1 97.25 251 SER B C 1
ATOM 5137 O O . SER B 1 251 ? 4.891 -3.244 -2.68 1 97.25 251 SER B O 1
ATOM 5139 N N . SER B 1 252 ? 3.865 -2.578 -4.602 1 97.88 252 SER B N 1
ATOM 5140 C CA . SER B 1 252 ? 2.564 -2.965 -4.062 1 97.88 252 SER B CA 1
ATOM 5141 C C . SER B 1 252 ? 1.626 -3.43 -5.172 1 97.88 252 SER B C 1
ATOM 5143 O O . SER B 1 252 ? 0.486 -3.814 -4.906 1 97.88 252 SER B O 1
ATOM 5145 N N . ILE B 1 253 ? 2.086 -3.41 -6.391 1 96.88 253 ILE B N 1
ATOM 5146 C CA . ILE B 1 253 ? 1.319 -3.721 -7.594 1 96.88 253 ILE B CA 1
ATOM 5147 C C . ILE B 1 253 ? 0.295 -2.619 -7.852 1 96.88 253 ILE B C 1
ATOM 5149 O O . ILE B 1 253 ? 0.122 -2.178 -8.992 1 96.88 253 ILE B O 1
ATOM 5153 N N . GLY B 1 254 ? -0.312 -2.094 -6.918 1 97.5 254 GLY B N 1
ATOM 5154 C CA . GLY B 1 254 ? -1.287 -1.026 -7.074 1 97.5 254 GLY B CA 1
ATOM 5155 C C . GLY B 1 254 ? -1.85 -0.538 -5.75 1 97.5 254 GLY B C 1
ATOM 5156 O O . GLY B 1 254 ? -1.157 -0.554 -4.73 1 97.5 254 GLY B O 1
ATOM 5157 N N . VAL B 1 255 ? -3.037 0.014 -5.863 1 98.75 255 VAL B N 1
ATOM 5158 C CA . VAL B 1 255 ? -3.73 0.613 -4.73 1 98.75 255 VAL B CA 1
ATOM 5159 C C . VAL B 1 255 ? -5.113 -0.013 -4.578 1 98.75 255 VAL B C 1
ATOM 5161 O O . VAL B 1 255 ? -5.777 -0.313 -5.574 1 98.75 255 VAL B O 1
ATOM 5164 N N . SER B 1 256 ? -5.555 -0.216 -3.346 1 98.75 256 SER B N 1
ATOM 5165 C CA . SER B 1 256 ? -6.84 -0.824 -3.027 1 98.75 256 SER B CA 1
ATOM 5166 C C . SER B 1 256 ? -7.965 -0.213 -3.859 1 98.75 256 SER B C 1
ATOM 5168 O O . SER B 1 256 ? -8.141 1.007 -3.869 1 98.75 256 SER B O 1
ATOM 5170 N N . LYS B 1 257 ? -8.773 -1.108 -4.5 1 98.69 257 LYS B N 1
ATOM 5171 C CA . LYS B 1 257 ? -9.922 -0.633 -5.266 1 98.69 257 LYS B CA 1
ATOM 5172 C C . LYS B 1 257 ? -11.031 -0.148 -4.344 1 98.69 257 LYS B C 1
ATOM 5174 O O . LYS B 1 257 ? -11.75 0.799 -4.668 1 98.69 257 LYS B O 1
ATOM 5179 N N . GLU B 1 258 ? -11.172 -0.806 -3.209 1 98.75 258 GLU B N 1
ATOM 5180 C CA . GLU B 1 258 ? -12.172 -0.379 -2.23 1 98.75 258 GLU B CA 1
ATOM 5181 C C . GLU B 1 258 ? -11.922 1.06 -1.785 1 98.75 258 GLU B C 1
ATOM 5183 O O . GLU B 1 258 ? -12.852 1.863 -1.721 1 98.75 258 GLU B O 1
ATOM 5188 N N . SER B 1 259 ? -10.656 1.335 -1.513 1 98.81 259 SER B N 1
ATOM 5189 C CA . SER B 1 259 ? -10.305 2.678 -1.065 1 98.81 259 SER B CA 1
ATOM 5190 C C . SER B 1 259 ? -10.57 3.711 -2.154 1 98.81 259 SER B C 1
ATOM 5192 O O . SER B 1 259 ? -10.969 4.84 -1.861 1 98.81 259 SER B O 1
ATOM 5194 N N . GLN B 1 260 ? -10.312 3.338 -3.383 1 98.88 260 GLN B N 1
ATOM 5195 C CA . GLN B 1 260 ? -10.562 4.25 -4.496 1 98.88 260 GLN B CA 1
ATOM 5196 C C . GLN B 1 260 ? -12.047 4.586 -4.609 1 98.88 260 GLN B C 1
ATOM 5198 O O . GLN B 1 260 ? -12.406 5.75 -4.793 1 98.88 260 GLN B O 1
ATOM 5203 N N . ILE B 1 261 ? -12.891 3.562 -4.48 1 98.75 261 ILE B N 1
ATOM 5204 C CA . ILE B 1 261 ? -14.336 3.756 -4.59 1 98.75 261 ILE B CA 1
ATOM 5205 C C . ILE B 1 261 ? -14.82 4.648 -3.451 1 98.75 261 ILE B C 1
ATOM 5207 O O . ILE B 1 261 ? -15.625 5.562 -3.668 1 98.75 261 ILE B O 1
ATOM 5211 N N . ARG B 1 262 ? -14.32 4.379 -2.33 1 98.81 262 ARG B N 1
ATOM 5212 C CA . ARG B 1 262 ? -14.727 5.203 -1.193 1 98.81 262 ARG B CA 1
ATOM 5213 C C . ARG B 1 262 ? -14.242 6.641 -1.361 1 98.81 262 ARG B C 1
ATOM 5215 O O . ARG B 1 262 ? -15 7.582 -1.123 1 98.81 262 ARG B O 1
ATOM 5222 N N . ALA B 1 263 ? -12.977 6.797 -1.71 1 98.94 263 ALA B N 1
ATOM 5223 C CA . ALA B 1 263 ? -12.422 8.133 -1.911 1 98.94 263 ALA B CA 1
ATOM 5224 C C . ALA B 1 263 ? -13.227 8.914 -2.943 1 98.94 263 ALA B C 1
ATOM 5226 O O . ALA B 1 263 ? -13.523 10.094 -2.744 1 98.94 263 ALA B O 1
ATOM 5227 N N . ALA B 1 264 ? -13.57 8.227 -4.02 1 98.88 264 ALA B N 1
ATOM 5228 C CA . ALA B 1 264 ? -14.375 8.867 -5.059 1 98.88 264 ALA B CA 1
ATOM 5229 C C . ALA B 1 264 ? -15.719 9.328 -4.512 1 98.88 264 ALA B C 1
ATOM 5231 O O . ALA B 1 264 ? -16.172 10.438 -4.812 1 98.88 264 ALA B O 1
ATOM 5232 N N . LYS B 1 265 ? -16.344 8.531 -3.705 1 98.81 265 LYS B N 1
ATOM 5233 C CA . LYS B 1 265 ? -17.641 8.867 -3.115 1 98.81 265 LYS B CA 1
ATOM 5234 C C . LYS B 1 265 ? -17.516 10.062 -2.17 1 98.81 265 LYS B C 1
ATOM 5236 O O . LYS B 1 265 ? -18.344 10.969 -2.197 1 98.81 265 LYS B O 1
ATOM 5241 N N . ILE B 1 266 ? -16.516 10.016 -1.343 1 98.81 266 ILE B N 1
ATOM 5242 C CA . ILE B 1 266 ? -16.266 11.094 -0.387 1 98.81 266 ILE B CA 1
ATOM 5243 C C . ILE B 1 266 ? -16.078 12.414 -1.13 1 98.81 266 ILE B C 1
ATOM 5245 O O . ILE B 1 266 ? -16.672 13.422 -0.77 1 98.81 266 ILE B O 1
ATOM 5249 N N . ILE B 1 267 ? -15.289 12.398 -2.162 1 98.88 267 ILE B N 1
ATOM 5250 C CA . ILE B 1 267 ? -15 13.594 -2.945 1 98.88 267 ILE B CA 1
ATOM 5251 C C . ILE B 1 267 ? -16.266 14.055 -3.674 1 98.88 267 ILE B C 1
ATOM 5253 O O . ILE B 1 267 ? -16.516 15.258 -3.787 1 98.88 267 ILE B O 1
ATOM 5257 N N . GLU B 1 268 ? -17.016 13.078 -4.141 1 98.19 268 GLU B N 1
ATOM 5258 C CA . GLU B 1 268 ? -18.281 13.398 -4.797 1 98.19 268 GLU B CA 1
ATOM 5259 C C . GLU B 1 268 ? -19.203 14.195 -3.871 1 98.19 268 GLU B C 1
ATOM 5261 O O . GLU B 1 268 ? -19.781 15.203 -4.281 1 98.19 268 GLU B O 1
ATOM 5266 N N . VAL B 1 269 ? -19.328 13.734 -2.682 1 97.19 269 VAL B N 1
ATOM 5267 C CA . VAL B 1 269 ? -20.172 14.398 -1.7 1 97.19 269 VAL B CA 1
ATOM 5268 C C . VAL B 1 269 ? -19.688 15.828 -1.482 1 97.19 269 VAL B C 1
ATOM 5270 O O . VAL B 1 269 ? -20.5 16.766 -1.411 1 97.19 269 VAL B O 1
ATOM 5273 N N . ILE B 1 270 ? -18.422 16.016 -1.426 1 97.62 270 ILE B N 1
ATOM 5274 C CA . ILE B 1 270 ? -17.844 17.344 -1.24 1 97.62 270 ILE B CA 1
ATOM 5275 C C . ILE B 1 270 ? -18.172 18.219 -2.443 1 97.62 270 ILE B C 1
ATOM 5277 O O . ILE B 1 270 ? -18.734 19.312 -2.287 1 97.62 270 ILE B O 1
ATOM 5281 N N . CYS B 1 271 ? -17.844 17.75 -3.588 1 97.25 271 CYS B N 1
ATOM 5282 C CA . CYS B 1 271 ? -17.969 18.547 -4.805 1 97.25 271 CYS B CA 1
ATOM 5283 C C . CYS B 1 271 ? -19.438 18.875 -5.09 1 97.25 271 CYS B C 1
ATOM 5285 O O . CYS B 1 271 ? -19.734 19.984 -5.555 1 97.25 271 CYS B O 1
ATOM 5287 N N . ASP B 1 272 ? -20.312 17.922 -4.809 1 95.25 272 ASP B N 1
ATOM 5288 C CA . ASP B 1 272 ? -21.734 18.156 -5.012 1 95.25 272 ASP B CA 1
ATOM 5289 C C . ASP B 1 272 ? -22.203 19.359 -4.199 1 95.25 272 ASP B C 1
ATOM 5291 O O . ASP B 1 272 ? -23.094 20.094 -4.637 1 95.25 272 ASP B O 1
ATOM 5295 N N . GLY B 1 273 ? -21.672 19.531 -3.09 1 92 273 GLY B N 1
ATOM 5296 C CA . GLY B 1 273 ? -22.047 20.656 -2.248 1 92 273 GLY B CA 1
ATOM 5297 C C . GLY B 1 273 ? -21.703 22 -2.863 1 92 273 GLY B C 1
ATOM 5298 O O . GLY B 1 273 ? -22.391 23 -2.623 1 92 273 GLY B O 1
ATOM 5299 N N . TYR B 1 274 ? -20.719 22.062 -3.619 1 93.62 274 TYR B N 1
ATOM 5300 C CA . TYR B 1 274 ? -20.234 23.328 -4.152 1 93.62 274 TYR B CA 1
ATOM 5301 C C . TYR B 1 274 ? -20.719 23.531 -5.586 1 93.62 274 TYR B C 1
ATOM 5303 O O . TYR B 1 274 ? -20.719 24.656 -6.094 1 93.62 274 TYR B O 1
ATOM 5311 N N . GLU B 1 275 ? -21.062 22.531 -6.27 1 89.88 275 GLU B N 1
ATOM 5312 C CA . GLU B 1 275 ? -21.484 22.625 -7.664 1 89.88 275 GLU B CA 1
ATOM 5313 C C . GLU B 1 275 ? -23 22.734 -7.785 1 89.88 275 GLU B C 1
ATOM 5315 O O . GLU B 1 275 ? -23.516 23.297 -8.75 1 89.88 275 GLU B O 1
ATOM 5320 N N . ASN B 1 276 ? -23.703 21.953 -6.902 1 76.56 276 ASN B N 1
ATOM 5321 C CA . ASN B 1 276 ? -25.156 21.984 -6.988 1 76.56 276 ASN B CA 1
ATOM 5322 C C . ASN B 1 276 ? -25.75 23.125 -6.156 1 76.56 276 ASN B C 1
ATOM 5324 O O . ASN B 1 276 ? -25.5 23.203 -4.949 1 76.56 276 ASN B O 1
ATOM 5328 N N . PHE B 1 277 ? -25.781 24.391 -6.664 1 61.5 277 PHE B N 1
ATOM 5329 C CA . PHE B 1 277 ? -26.188 25.672 -6.109 1 61.5 277 PHE B CA 1
ATOM 5330 C C . PHE B 1 277 ? -27.484 25.516 -5.316 1 61.5 277 PHE B C 1
ATOM 5332 O O . PHE B 1 277 ? -28.078 26.516 -4.891 1 61.5 277 PHE B O 1
ATOM 5339 N N . LYS B 1 278 ? -27.984 24.328 -5.238 1 57.84 278 LYS B N 1
ATOM 5340 C CA . LYS B 1 278 ? -29.188 24.453 -4.414 1 57.84 278 LYS B CA 1
ATOM 5341 C C . LYS B 1 278 ? -28.828 24.938 -3.006 1 57.84 278 LYS B C 1
ATOM 5343 O O . LYS B 1 278 ? -27.688 24.797 -2.568 1 57.84 278 LYS B O 1
ATOM 5348 N N . SER B 1 279 ? -29.672 25.625 -2.32 1 57.38 279 SER B N 1
ATOM 5349 C CA . SER B 1 279 ? -29.609 26.312 -1.03 1 57.38 279 SER B CA 1
ATOM 5350 C C . SER B 1 279 ? -29.047 25.391 0.054 1 57.38 279 SER B C 1
ATOM 5352 O O . SER B 1 279 ? -29.812 24.703 0.74 1 57.38 279 SER B O 1
ATOM 5354 N N . VAL B 1 280 ? -27.875 24.688 -0.228 1 62.91 280 VAL B N 1
ATOM 5355 C CA . VAL B 1 280 ? -27.328 23.875 0.851 1 62.91 280 VAL B CA 1
ATOM 5356 C C . VAL B 1 280 ? -26.703 24.766 1.916 1 62.91 280 VAL B C 1
ATOM 5358 O O . VAL B 1 280 ? -25.984 25.703 1.594 1 62.91 280 VAL B O 1
ATOM 5361 N N . GLY B 1 281 ? -27.281 24.75 3.098 1 67.12 281 GLY B N 1
ATOM 5362 C CA . GLY B 1 281 ? -26.719 25.469 4.215 1 67.12 281 GLY B CA 1
ATOM 5363 C C . GLY B 1 281 ? -25.219 25.281 4.348 1 67.12 281 GLY B C 1
ATOM 5364 O O . GLY B 1 281 ? -24.688 24.219 4.023 1 67.12 281 GLY B O 1
ATOM 5365 N N . SER B 1 282 ? -24.531 26.297 4.574 1 69.75 282 SER B N 1
ATOM 5366 C CA . SER B 1 282 ? -23.078 26.328 4.711 1 69.75 282 SER B CA 1
ATOM 5367 C C . SER B 1 282 ? -22.562 25.172 5.574 1 69.75 282 SER B C 1
ATOM 5369 O O . SER B 1 282 ? -21.453 24.688 5.379 1 69.75 282 SER B O 1
ATOM 5371 N N . ASP B 1 283 ? -23.438 24.688 6.391 1 77.88 283 ASP B N 1
ATOM 5372 C CA . ASP B 1 283 ? -23.031 23.641 7.32 1 77.88 283 ASP B CA 1
ATOM 5373 C C . ASP B 1 283 ? -23 22.266 6.633 1 77.88 283 ASP B C 1
ATOM 5375 O O . ASP B 1 283 ? -22.484 21.297 7.188 1 77.88 283 ASP B O 1
ATOM 5379 N N . HIS B 1 284 ? -23.344 22.344 5.477 1 85 284 HIS B N 1
ATOM 5380 C CA . HIS B 1 284 ? -23.344 21.078 4.742 1 85 284 HIS B CA 1
ATOM 5381 C C . HIS B 1 284 ? -22.219 21.062 3.701 1 85 284 HIS B C 1
ATOM 5383 O O . HIS B 1 284 ? -21.984 20.047 3.061 1 85 284 HIS B O 1
ATOM 5389 N N . LEU B 1 285 ? -21.625 22.219 3.607 1 94.44 285 LEU B N 1
ATOM 5390 C CA . LEU B 1 285 ? -20.453 22.297 2.736 1 94.44 285 LEU B CA 1
ATOM 5391 C C . LEU B 1 285 ? -19.188 21.891 3.488 1 94.44 285 LEU B C 1
ATOM 5393 O O . LEU B 1 285 ? -18.812 22.531 4.477 1 94.44 285 LEU B O 1
ATOM 5397 N N . PHE B 1 286 ? -18.516 20.969 2.996 1 97.25 286 PHE B N 1
ATOM 5398 C CA . PHE B 1 286 ? -17.453 20.312 3.736 1 97.25 286 PHE B CA 1
ATOM 5399 C C . PHE B 1 286 ? -16.375 21.297 4.137 1 97.25 286 PHE B C 1
ATOM 5401 O O . PHE B 1 286 ? -16.031 21.422 5.316 1 97.25 286 PHE B O 1
ATOM 5408 N N . PHE B 1 287 ? -15.82 22.062 3.17 1 97.62 287 PHE B N 1
ATOM 5409 C CA . PHE B 1 287 ? -14.688 22.938 3.457 1 97.62 287 PHE B CA 1
ATOM 5410 C C . PHE B 1 287 ? -15.117 24.109 4.34 1 97.62 287 PHE B C 1
ATOM 5412 O O . PHE B 1 287 ? -14.336 24.609 5.148 1 97.62 287 PHE B O 1
ATOM 5419 N N . ASN B 1 288 ? -16.344 24.562 4.238 1 95.56 288 ASN B N 1
ATOM 5420 C CA . ASN B 1 288 ? -16.859 25.578 5.152 1 95.56 288 ASN B CA 1
ATOM 5421 C C . ASN B 1 288 ? -16.969 25.047 6.578 1 95.56 288 ASN B C 1
ATOM 5423 O O . ASN B 1 288 ? -16.578 25.719 7.531 1 95.56 288 ASN B O 1
ATOM 5427 N N . TYR B 1 289 ? -17.531 23.859 6.629 1 96.44 289 TYR B N 1
ATOM 5428 C CA . TYR B 1 289 ? -17.688 23.219 7.93 1 96.44 289 TYR B CA 1
ATOM 5429 C C . TYR B 1 289 ? -16.328 23.016 8.602 1 96.44 289 TYR B C 1
ATOM 5431 O O . TYR B 1 289 ? -16.156 23.328 9.781 1 96.44 289 TYR B O 1
ATOM 5439 N N . THR B 1 290 ? -15.391 22.516 7.871 1 97.62 290 THR B N 1
ATOM 5440 C CA . THR B 1 290 ? -14.102 22.156 8.445 1 97.62 290 THR B CA 1
ATOM 5441 C C . THR B 1 290 ? -13.266 23.406 8.711 1 97.62 290 THR B C 1
ATOM 5443 O O . THR B 1 290 ? -12.492 23.453 9.664 1 97.62 290 THR B O 1
ATOM 5446 N N . LYS B 1 291 ? -13.398 24.375 7.898 1 97.19 291 LYS B N 1
ATOM 5447 C CA . LYS B 1 291 ? -12.75 25.656 8.188 1 97.19 291 LYS B CA 1
ATOM 5448 C C . LYS B 1 291 ? -13.266 26.25 9.5 1 97.19 291 LYS B C 1
ATOM 5450 O O . LYS B 1 291 ? -12.477 26.719 10.32 1 97.19 291 LYS B O 1
ATOM 5455 N N . LYS B 1 292 ? -14.508 26.25 9.641 1 97.12 292 LYS B N 1
ATOM 5456 C CA . LYS B 1 292 ? -15.094 26.75 10.883 1 97.12 292 LYS B CA 1
ATOM 5457 C C . LYS B 1 292 ? -14.555 25.984 12.094 1 97.12 292 LYS B C 1
ATOM 5459 O O . LYS B 1 292 ? -14.227 26.594 13.117 1 97.12 292 LYS B O 1
ATOM 5464 N N . LEU B 1 293 ? -14.492 24.703 11.938 1 97.94 293 LEU B N 1
ATOM 5465 C CA . LEU B 1 293 ? -13.945 23.875 13.008 1 97.94 293 LEU B CA 1
ATOM 5466 C C . LEU B 1 293 ? -12.508 24.281 13.328 1 97.94 293 LEU B C 1
ATOM 5468 O O . LEU B 1 293 ? -12.141 24.422 14.5 1 97.94 293 LEU B O 1
ATOM 5472 N N . MET B 1 294 ? -11.703 24.469 12.336 1 98.38 294 MET B N 1
ATOM 5473 C CA . MET B 1 294 ? -10.305 24.828 12.547 1 98.38 294 MET B CA 1
ATOM 5474 C C . MET B 1 294 ? -10.188 26.203 13.195 1 98.38 294 MET B C 1
ATOM 5476 O O . MET B 1 294 ? -9.352 26.406 14.07 1 98.38 294 MET B O 1
ATOM 5480 N N . ILE B 1 295 ? -11.008 27.109 12.789 1 97.81 295 ILE B N 1
ATOM 5481 C CA . ILE B 1 295 ? -11.031 28.438 13.398 1 97.81 295 ILE B CA 1
ATOM 5482 C C . ILE B 1 295 ? -11.32 28.312 14.898 1 97.81 295 ILE B C 1
ATOM 5484 O O . ILE B 1 295 ? -10.602 28.875 15.719 1 97.81 295 ILE B O 1
ATOM 5488 N N . GLU B 1 296 ? -12.352 27.609 15.203 1 98.38 296 GLU B N 1
ATOM 5489 C CA . GLU B 1 296 ? -12.75 27.422 16.594 1 98.38 296 GLU B CA 1
ATOM 5490 C C . GLU B 1 296 ? -11.625 26.781 17.406 1 98.38 296 GLU B C 1
ATOM 5492 O O . GLU B 1 296 ? -11.344 27.203 18.531 1 98.38 296 GLU B O 1
ATOM 5497 N N . ARG B 1 297 ? -11.016 25.781 16.875 1 98.5 297 ARG B N 1
ATOM 5498 C CA . ARG B 1 297 ? -9.945 25.094 17.562 1 98.5 297 ARG B CA 1
ATOM 5499 C C . ARG B 1 297 ? -8.742 26 17.781 1 98.5 297 ARG B C 1
ATOM 5501 O O . ARG B 1 297 ? -8.172 26.047 18.875 1 98.5 297 ARG B O 1
ATOM 5508 N N . TRP B 1 298 ? -8.375 26.703 16.797 1 98.25 298 TRP B N 1
ATOM 5509 C CA . TRP B 1 298 ? -7.219 27.594 16.922 1 98.25 298 TRP B CA 1
ATOM 5510 C C . TRP B 1 298 ? -7.496 28.719 17.906 1 98.25 298 TRP B C 1
ATOM 5512 O O . TRP B 1 298 ? -6.602 29.141 18.641 1 98.25 298 TRP B O 1
ATOM 5522 N N . GLU B 1 299 ? -8.727 29.234 17.922 1 98.06 299 GLU B N 1
ATOM 5523 C CA . GLU B 1 299 ? -9.086 30.25 18.906 1 98.06 299 GLU B CA 1
ATOM 5524 C C . GLU B 1 299 ? -8.938 29.719 20.328 1 98.06 299 GLU B C 1
ATOM 5526 O O . GLU B 1 299 ? -8.352 30.391 21.188 1 98.06 299 GLU B O 1
ATOM 5531 N N . LYS B 1 300 ? -9.492 28.578 20.531 1 98.06 300 LYS B N 1
ATOM 5532 C CA . LYS B 1 300 ? -9.391 27.953 21.844 1 98.06 300 LYS B CA 1
ATOM 5533 C C . LYS B 1 300 ? -7.934 27.688 22.203 1 98.06 300 LYS B C 1
ATOM 5535 O O . LYS B 1 300 ? -7.52 27.922 23.344 1 98.06 300 LYS B O 1
ATOM 5540 N N . PHE B 1 301 ? -7.211 27.172 21.297 1 98.19 301 PHE B N 1
ATOM 5541 C CA . PHE B 1 301 ? -5.809 26.828 21.516 1 98.19 301 PHE B CA 1
ATOM 5542 C C . PHE B 1 301 ? -4.992 28.078 21.859 1 98.19 301 PHE B C 1
ATOM 5544 O O . PHE B 1 301 ? -4.203 28.062 22.797 1 98.19 301 PHE B O 1
ATOM 5551 N N . LYS B 1 302 ? -5.148 29.109 21.078 1 97.31 302 LYS B N 1
ATOM 5552 C CA . LYS B 1 302 ? -4.453 30.375 21.344 1 97.31 302 LYS B CA 1
ATOM 5553 C C . LYS B 1 302 ? -4.793 30.906 22.734 1 97.31 302 LYS B C 1
ATOM 5555 O O . LYS B 1 302 ? -3.928 31.438 23.422 1 97.31 302 LYS B O 1
ATOM 5560 N N . GLY B 1 303 ? -6 30.766 23.062 1 96.94 303 GLY B N 1
ATOM 5561 C CA . GLY B 1 303 ? -6.402 31.156 24.406 1 96.94 303 GLY B CA 1
ATOM 5562 C C . GLY B 1 303 ? -5.652 30.406 25.5 1 96.94 303 GLY B C 1
ATOM 5563 O O . GLY B 1 303 ? -5.234 31 26.484 1 96.94 303 GLY B O 1
ATOM 5564 N N . ALA B 1 304 ? -5.539 29.156 25.312 1 96.75 304 ALA B N 1
ATOM 5565 C CA . ALA B 1 304 ? -4.82 28.328 26.266 1 96.75 304 ALA B CA 1
ATOM 5566 C C . ALA B 1 304 ? -3.354 28.734 26.359 1 96.75 304 ALA B C 1
ATOM 5568 O O . ALA B 1 304 ? -2.789 28.797 27.453 1 96.75 304 ALA B O 1
ATOM 5569 N N . ILE B 1 305 ? -2.727 28.984 25.266 1 96.06 305 ILE B N 1
ATOM 5570 C CA . ILE B 1 305 ? -1.32 29.375 25.188 1 96.06 305 ILE B CA 1
ATOM 5571 C C . ILE B 1 305 ? -1.116 30.734 25.844 1 96.06 305 ILE B C 1
ATOM 5573 O O . ILE B 1 305 ? -0.132 30.938 26.562 1 96.06 305 ILE B O 1
ATOM 5577 N N . GLU B 1 306 ? -2.029 31.625 25.625 1 94.25 306 GLU B N 1
ATOM 5578 C CA . GLU B 1 306 ? -1.944 32.969 26.203 1 94.25 306 GLU B CA 1
ATOM 5579 C C . GLU B 1 306 ? -2.084 32.906 27.719 1 94.25 306 GLU B C 1
ATOM 5581 O O . GLU B 1 306 ? -1.465 33.719 28.438 1 94.25 306 GLU B O 1
ATOM 5586 N N . LYS B 1 307 ? -2.838 32.094 28.125 1 92.75 307 LYS B N 1
ATOM 5587 C CA . LYS B 1 307 ? -3.062 31.953 29.562 1 92.75 307 LYS B CA 1
ATOM 5588 C C . LYS B 1 307 ? -1.813 31.438 30.266 1 92.75 307 LYS B C 1
ATOM 5590 O O . LYS B 1 307 ? -1.464 31.906 31.344 1 92.75 307 LYS B O 1
ATOM 5595 N N . SER B 1 308 ? -1.154 30.453 29.734 1 90.5 308 SER B N 1
ATOM 5596 C CA . SER B 1 308 ? -0.003 29.828 30.375 1 90.5 308 SER B CA 1
ATOM 5597 C C . SER B 1 308 ? 1.245 30.688 30.234 1 90.5 308 SER B C 1
ATOM 5599 O O . SER B 1 308 ? 2.107 30.688 31.125 1 90.5 308 SER B O 1
ATOM 5601 N N . LYS B 1 309 ? 1.429 31.312 29.156 1 90.81 309 LYS B N 1
ATOM 5602 C CA . LYS B 1 309 ? 2.555 32.188 28.812 1 90.81 309 LYS B CA 1
ATOM 5603 C C . LYS B 1 309 ? 3.869 31.406 28.828 1 90.81 309 LYS B C 1
ATOM 5605 O O . LYS B 1 309 ? 4.914 31.953 29.203 1 90.81 309 LYS B O 1
ATOM 5610 N N . VAL B 1 310 ? 3.746 30.188 28.516 1 94.12 310 VAL B N 1
ATOM 5611 C CA . VAL B 1 310 ? 4.926 29.328 28.547 1 94.12 310 VAL B CA 1
ATOM 5612 C C . VAL B 1 310 ? 5.41 29.062 27.109 1 94.12 310 VAL B C 1
ATOM 5614 O O . VAL B 1 310 ? 6.559 28.672 26.906 1 94.12 310 VAL B O 1
ATOM 5617 N N . PHE B 1 311 ? 4.547 29.359 26.172 1 95.81 311 PHE B N 1
ATOM 5618 C CA . PHE B 1 311 ? 4.863 29.094 24.766 1 95.81 311 PHE B CA 1
ATOM 5619 C C . PHE B 1 311 ? 4.5 30.297 23.906 1 95.81 311 PHE B C 1
ATOM 5621 O O . PHE B 1 311 ? 3.701 31.141 24.297 1 95.81 311 PHE B O 1
ATOM 5628 N N . THR B 1 312 ? 5.164 30.312 22.797 1 95.44 312 THR B N 1
ATOM 5629 C CA . THR B 1 312 ? 4.777 31.25 21.75 1 95.44 312 THR B CA 1
ATOM 5630 C C . THR B 1 312 ? 4.406 30.516 20.469 1 95.44 312 THR B C 1
ATOM 5632 O O . THR B 1 312 ? 4.777 29.344 20.297 1 95.44 312 THR B O 1
ATOM 5635 N N . LEU B 1 313 ? 3.654 31.188 19.672 1 95.69 313 LEU B N 1
ATOM 5636 C CA . LEU B 1 313 ? 3.203 30.672 18.375 1 95.69 313 LEU B CA 1
ATOM 5637 C C . LEU B 1 313 ? 3.684 31.547 17.234 1 95.69 313 LEU B C 1
ATOM 5639 O O . LEU B 1 313 ? 3.834 32.781 17.406 1 95.69 313 LEU B O 1
ATOM 5643 N N . PRO B 1 314 ? 3.922 30.844 16.078 1 93.06 314 PRO B N 1
ATOM 5644 C CA . PRO B 1 314 ? 4.191 31.688 14.906 1 93.06 314 PRO B CA 1
ATOM 5645 C C . PRO B 1 314 ? 2.971 32.5 14.453 1 93.06 314 PRO B C 1
ATOM 5647 O O . PRO B 1 314 ? 1.835 32.094 14.742 1 93.06 314 PRO B O 1
ATOM 5650 N N . LYS B 1 315 ? 3.287 33.594 13.805 1 91.44 315 LYS B N 1
ATOM 5651 C CA . LYS B 1 315 ? 2.238 34.406 13.172 1 91.44 315 LYS B CA 1
ATOM 5652 C C . LYS B 1 315 ? 2.121 34.062 11.688 1 91.44 315 LYS B C 1
ATOM 5654 O O . LYS B 1 315 ? 3.129 33.844 11.008 1 91.44 315 LYS B O 1
ATOM 5659 N N . TYR B 1 316 ? 0.9 34.062 11.18 1 93.38 316 TYR B N 1
ATOM 5660 C CA . TYR B 1 316 ? 0.639 33.75 9.781 1 93.38 316 TYR B CA 1
ATOM 5661 C C . TYR B 1 316 ? 0.025 34.969 9.07 1 93.38 316 TYR B C 1
ATOM 5663 O O . TYR B 1 316 ? -0.805 35.656 9.641 1 93.38 316 TYR B O 1
ATOM 5671 N N . PRO B 1 317 ? 0.385 35.156 7.852 1 91.31 317 PRO B N 1
ATOM 5672 C CA . PRO B 1 317 ? -0.214 36.281 7.121 1 91.31 317 PRO B CA 1
ATOM 5673 C C . PRO B 1 317 ? -1.661 36 6.715 1 91.31 317 PRO B C 1
ATOM 5675 O O . PRO B 1 317 ? -2.025 34.875 6.438 1 91.31 317 PRO B O 1
ATOM 5678 N N . THR B 1 318 ? -2.416 37.094 6.73 1 95.19 318 THR B N 1
ATOM 5679 C CA . THR B 1 318 ? -3.744 37.062 6.125 1 95.19 318 THR B CA 1
ATOM 5680 C C . THR B 1 318 ? -3.656 37.219 4.613 1 95.19 318 THR B C 1
ATOM 5682 O O . THR B 1 318 ? -2.883 38.031 4.113 1 95.19 318 THR B O 1
ATOM 5685 N N . SER B 1 319 ? -4.359 36.375 3.865 1 96.56 319 SER B N 1
ATOM 5686 C CA . SER B 1 319 ? -4.34 36.438 2.408 1 96.56 319 SER B CA 1
ATOM 5687 C C . SER B 1 319 ? -5.734 36.25 1.824 1 96.56 319 SER B C 1
ATOM 5689 O O . SER B 1 319 ? -6.629 35.719 2.502 1 96.56 319 SER B O 1
ATOM 5691 N N . TYR B 1 320 ? -5.859 36.688 0.605 1 97.5 320 TYR B N 1
ATOM 5692 C CA . TYR B 1 320 ? -7.125 36.469 -0.089 1 97.5 320 TYR B CA 1
ATOM 5693 C C . TYR B 1 320 ? -7.246 35.031 -0.575 1 97.5 320 TYR B C 1
ATOM 5695 O O . TYR B 1 320 ? -6.344 34.531 -1.243 1 97.5 320 TYR B O 1
ATOM 5703 N N . CYS B 1 321 ? -8.336 34.438 -0.164 1 97.75 321 CYS B N 1
ATOM 5704 C CA . CYS B 1 321 ? -8.633 33.062 -0.595 1 97.75 321 CYS B CA 1
ATOM 5705 C C . CYS B 1 321 ? -9.539 33.062 -1.82 1 97.75 321 CYS B C 1
ATOM 5707 O O . CYS B 1 321 ? -10.695 33.5 -1.743 1 97.75 321 CYS B O 1
ATOM 5709 N N . HIS B 1 322 ? -9.078 32.5 -2.926 1 97.5 322 HIS B N 1
ATOM 5710 C CA . HIS B 1 322 ? -9.844 32.5 -4.168 1 97.5 322 HIS B CA 1
ATOM 5711 C C . HIS B 1 322 ? -10.984 31.484 -4.109 1 97.5 322 HIS B C 1
ATOM 5713 O O . HIS B 1 322 ? -11.953 31.609 -4.855 1 97.5 322 HIS B O 1
ATOM 5719 N N . PHE B 1 323 ? -10.891 30.594 -3.188 1 96.81 323 PHE B N 1
ATOM 5720 C CA . PHE B 1 323 ? -11.953 29.609 -3.021 1 96.81 323 PHE B CA 1
ATOM 5721 C C . PHE B 1 323 ? -13.133 30.203 -2.26 1 96.81 323 PHE B C 1
ATOM 5723 O O . PHE B 1 323 ? -14.273 30.109 -2.707 1 96.81 323 PHE B O 1
ATOM 5730 N N . ASN B 1 324 ? -12.82 30.797 -1.147 1 93.44 324 ASN B N 1
ATOM 5731 C CA . ASN B 1 324 ? -13.859 31.359 -0.29 1 93.44 324 ASN B CA 1
ATOM 5732 C C . ASN B 1 324 ? -14.219 32.781 -0.704 1 93.44 324 ASN B C 1
ATOM 5734 O O . ASN B 1 324 ? -15.203 33.344 -0.229 1 93.44 324 ASN B O 1
ATOM 5738 N N . LYS B 1 325 ? -13.43 33.438 -1.48 1 95.25 325 LYS B N 1
ATOM 5739 C CA . LYS B 1 325 ? -13.633 34.812 -1.972 1 95.25 325 LYS B CA 1
ATOM 5740 C C . LYS B 1 325 ? -13.656 35.812 -0.821 1 95.25 325 LYS B C 1
ATOM 5742 O O . LYS B 1 325 ? -14.523 36.688 -0.765 1 95.25 325 LYS B O 1
ATOM 5747 N N . GLU B 1 326 ? -12.766 35.594 0.08 1 95.88 326 GLU B N 1
ATOM 5748 C CA . GLU B 1 326 ? -12.602 36.469 1.222 1 95.88 326 GLU B CA 1
ATOM 5749 C C . GLU B 1 326 ? -11.18 36.406 1.783 1 95.88 326 GLU B C 1
ATOM 5751 O O . GLU B 1 326 ? -10.445 35.469 1.491 1 95.88 326 GLU B O 1
ATOM 5756 N N . PHE B 1 327 ? -10.836 37.438 2.496 1 96.31 327 PHE B N 1
ATOM 5757 C CA . PHE B 1 327 ? -9.578 37.375 3.234 1 96.31 327 PHE B CA 1
ATOM 5758 C C . PHE B 1 327 ? -9.703 36.438 4.43 1 96.31 327 PHE B C 1
ATOM 5760 O O . PHE B 1 327 ? -10.727 36.438 5.117 1 96.31 327 PHE B O 1
ATOM 5767 N N . SER B 1 328 ? -8.727 35.656 4.527 1 94.31 328 SER B N 1
ATOM 5768 C CA . SER B 1 328 ? -8.758 34.656 5.59 1 94.31 328 SER B CA 1
ATOM 5769 C C . SER B 1 328 ? -7.363 34.406 6.16 1 94.31 328 SER B C 1
ATOM 5771 O O . SER B 1 328 ? -6.363 34.594 5.465 1 94.31 328 SER B O 1
ATOM 5773 N N . ASP B 1 329 ? -7.34 34.031 7.441 1 95.62 329 ASP B N 1
ATOM 5774 C CA . ASP B 1 329 ? -6.105 33.625 8.109 1 95.62 329 ASP B CA 1
ATOM 5775 C C . ASP B 1 329 ? -5.797 32.156 7.836 1 95.62 329 ASP B C 1
ATOM 5777 O O . ASP B 1 329 ? -6.582 31.453 7.191 1 95.62 329 ASP B O 1
ATOM 5781 N N . GLN B 1 330 ? -4.617 31.766 8.297 1 97.19 330 GLN B N 1
ATOM 5782 C CA . GLN B 1 330 ? -4.219 30.359 8.242 1 97.19 330 GLN B CA 1
ATOM 5783 C C . GLN B 1 330 ? -4.57 29.641 9.539 1 97.19 330 GLN B C 1
ATOM 5785 O O . GLN B 1 330 ? -4.438 30.203 10.625 1 97.19 330 GLN B O 1
ATOM 5790 N N . TYR B 1 331 ? -5.02 28.453 9.414 1 97.94 331 TYR B N 1
ATOM 5791 C CA . TYR B 1 331 ? -5.289 27.562 10.531 1 97.94 331 TYR B CA 1
ATOM 5792 C C . TYR B 1 331 ? -4.668 26.188 10.289 1 97.94 331 TYR B C 1
ATOM 5794 O O . TYR B 1 331 ? -5.379 25.219 10.016 1 97.94 331 TYR B O 1
ATOM 5802 N N . PRO B 1 332 ? -3.34 26.094 10.438 1 98.31 332 PRO B N 1
ATOM 5803 C CA . PRO B 1 332 ? -2.607 24.875 10.094 1 98.31 332 PRO B CA 1
ATOM 5804 C C . PRO B 1 332 ? -3.088 23.656 10.875 1 98.31 332 PRO B C 1
ATOM 5806 O O . PRO B 1 332 ? -3.631 23.797 11.977 1 98.31 332 PRO B O 1
ATOM 5809 N N . ALA B 1 333 ? -2.816 22.484 10.305 1 98.5 333 ALA B N 1
ATOM 5810 C CA . ALA B 1 333 ? -3.197 21.219 10.906 1 98.5 333 ALA B CA 1
ATOM 5811 C C . ALA B 1 333 ? -2.355 20.922 12.148 1 98.5 333 ALA B C 1
ATOM 5813 O O . ALA B 1 333 ? -2.719 20.078 12.961 1 98.5 333 ALA B O 1
ATOM 5814 N N . PHE B 1 334 ? -1.232 21.609 12.32 1 98.5 334 PHE B N 1
ATOM 5815 C CA . PHE B 1 334 ? -0.329 21.438 13.453 1 98.5 334 PHE B CA 1
ATOM 5816 C C . PHE B 1 334 ? 0.067 22.781 14.039 1 98.5 334 PHE B C 1
ATOM 5818 O O . PHE B 1 334 ? 0.177 23.781 13.32 1 98.5 334 PHE B O 1
ATOM 5825 N N . ALA B 1 335 ? 0.242 22.781 15.336 1 98.38 335 ALA B N 1
ATOM 5826 C CA . ALA B 1 335 ? 0.813 23.938 16.016 1 98.38 335 ALA B CA 1
ATOM 5827 C C . ALA B 1 335 ? 2.305 23.75 16.266 1 98.38 335 ALA B C 1
ATOM 5829 O O . ALA B 1 335 ? 2.742 22.656 16.641 1 98.38 335 ALA B O 1
ATOM 5830 N N . TRP B 1 336 ? 3.018 24.734 15.992 1 98.38 336 TRP B N 1
ATOM 5831 C CA . TRP B 1 336 ? 4.457 24.766 16.219 1 98.38 336 TRP B CA 1
ATOM 5832 C C . TRP B 1 336 ? 4.805 25.703 17.375 1 98.38 336 TRP B C 1
ATOM 5834 O O . TRP B 1 336 ? 4.895 26.922 17.188 1 98.38 336 TRP B O 1
ATOM 5844 N N . LEU B 1 337 ? 5.078 25.125 18.531 1 97.88 337 LEU B N 1
ATOM 5845 C CA . LEU B 1 337 ? 5.273 25.891 19.766 1 97.88 337 LEU B CA 1
ATOM 5846 C C . LEU B 1 337 ? 6.758 26.109 20.031 1 97.88 337 LEU B C 1
ATOM 5848 O O . LEU B 1 337 ? 7.574 25.219 19.812 1 97.88 337 LEU B O 1
ATOM 5852 N N . LYS B 1 338 ? 7.043 27.25 20.469 1 97.62 338 LYS B N 1
ATOM 5853 C CA . LYS B 1 338 ? 8.375 27.562 20.969 1 97.62 338 LYS B CA 1
ATOM 5854 C C . LYS B 1 338 ? 8.344 27.859 22.469 1 97.62 338 LYS B C 1
ATOM 5856 O O . LYS B 1 338 ? 7.559 28.703 22.922 1 97.62 338 LYS B O 1
ATOM 5861 N N . CYS B 1 339 ? 9.18 27.266 23.188 1 96.25 339 CYS B N 1
ATOM 5862 C CA . CYS B 1 339 ? 9.273 27.5 24.625 1 96.25 339 CYS B CA 1
ATOM 5863 C C . CYS B 1 339 ? 9.828 28.891 24.922 1 96.25 339 CYS B C 1
ATOM 5865 O O . CYS B 1 339 ? 10.719 29.375 24.203 1 96.25 339 CYS B O 1
ATOM 5867 N N . VAL B 1 340 ? 9.328 29.438 25.969 1 93.06 340 VAL B N 1
ATOM 5868 C CA . VAL B 1 340 ? 9.898 30.703 26.453 1 93.06 340 VAL B CA 1
ATOM 5869 C C . VAL B 1 340 ? 11.25 30.438 27.109 1 93.06 340 VAL B C 1
ATOM 5871 O O . VAL B 1 340 ? 11.648 29.281 27.266 1 93.06 340 VAL B O 1
ATOM 5874 N N . GLU B 1 341 ? 11.82 31.547 27.516 1 89.56 341 GLU B N 1
ATOM 5875 C 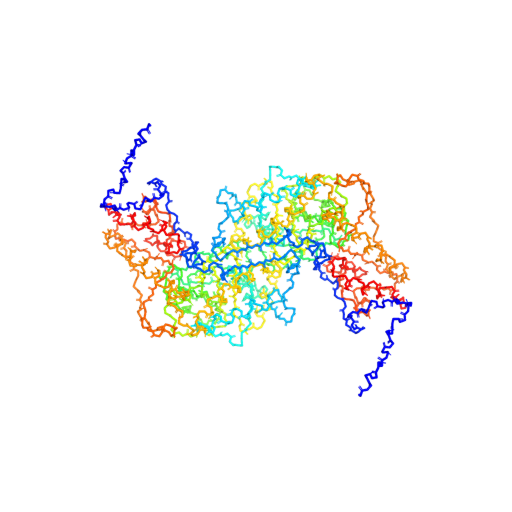CA . GLU B 1 341 ? 13.125 31.422 28.156 1 89.56 341 GLU B CA 1
ATOM 5876 C C . GLU B 1 341 ? 13.047 30.609 29.438 1 89.56 341 GLU B C 1
ATOM 5878 O O . GLU B 1 341 ? 12.102 30.75 30.219 1 89.56 341 GLU B O 1
ATOM 5883 N N . GLY B 1 342 ? 14.031 29.703 29.594 1 91.06 342 GLY B N 1
ATOM 5884 C CA . GLY B 1 342 ? 14.078 28.891 30.797 1 91.06 342 GLY B CA 1
ATOM 5885 C C . GLY B 1 342 ? 13.688 27.438 30.547 1 91.06 342 GLY B C 1
ATOM 5886 O O . GLY B 1 342 ? 14.008 26.562 31.344 1 91.06 342 GLY B O 1
ATOM 5887 N N . ILE B 1 343 ? 12.984 27.234 29.531 1 93.44 343 ILE B N 1
ATOM 5888 C CA . ILE B 1 343 ? 12.602 25.891 29.141 1 93.44 343 ILE B CA 1
ATOM 5889 C C . ILE B 1 343 ? 13.375 25.469 27.906 1 93.44 343 ILE B C 1
ATOM 5891 O O . ILE B 1 343 ? 13.219 26.062 26.828 1 93.44 343 ILE B O 1
ATOM 5895 N N . GLU B 1 344 ? 14.094 24.375 27.984 1 94.19 344 GLU B N 1
ATOM 5896 C CA . GLU B 1 344 ? 15.062 24.062 26.938 1 94.19 344 GLU B CA 1
ATOM 5897 C C . GLU B 1 344 ? 14.547 22.922 26.047 1 94.19 344 GLU B C 1
ATOM 5899 O O . GLU B 1 344 ? 15.086 22.703 24.953 1 94.19 344 GLU B O 1
ATOM 5904 N N . ASN B 1 345 ? 13.562 22.297 26.531 1 97.5 345 ASN B N 1
ATOM 5905 C CA . ASN B 1 345 ? 13.008 21.172 25.781 1 97.5 345 ASN B CA 1
ATOM 5906 C C . ASN B 1 345 ? 11.484 21.141 25.875 1 97.5 345 ASN B C 1
ATOM 5908 O O . ASN B 1 345 ? 10.93 20.75 26.906 1 97.5 345 ASN B O 1
ATOM 5912 N N . GLY B 1 346 ? 10.836 21.469 24.734 1 97.38 346 GLY B N 1
ATOM 5913 C CA . GLY B 1 346 ? 9.383 21.562 24.719 1 97.38 346 GLY B CA 1
ATOM 5914 C C . GLY B 1 346 ? 8.695 20.219 24.891 1 97.38 346 GLY B C 1
ATOM 5915 O O . GLY B 1 346 ? 7.707 20.125 25.625 1 97.38 346 GLY B O 1
ATOM 5916 N N . GLU B 1 347 ? 9.195 19.188 24.203 1 97.81 347 GLU B N 1
ATOM 5917 C CA . GLU B 1 347 ? 8.625 17.859 24.297 1 97.81 347 GLU B CA 1
ATOM 5918 C C . GLU B 1 347 ? 8.664 17.344 25.734 1 97.81 347 GLU B C 1
ATOM 5920 O O . GLU B 1 347 ? 7.66 16.828 26.234 1 97.81 347 GLU B O 1
ATOM 5925 N N . SER B 1 348 ? 9.812 17.484 26.406 1 96.88 348 SER B N 1
ATOM 5926 C CA . SER B 1 348 ? 9.977 17.031 27.797 1 96.88 348 SER B CA 1
ATOM 5927 C C . SER B 1 348 ? 9.062 17.812 28.734 1 96.88 348 SER B C 1
ATOM 5929 O O . SER B 1 348 ? 8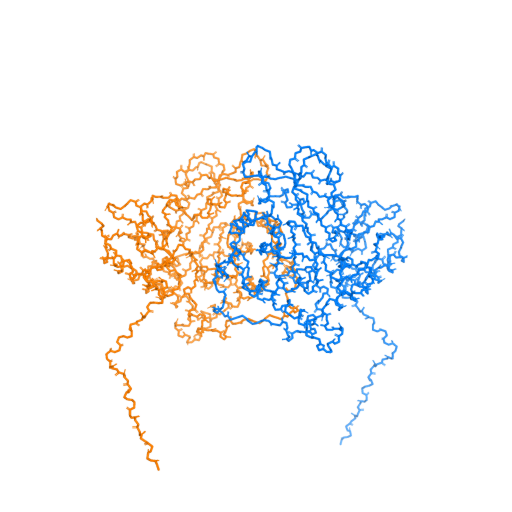.5 17.25 29.672 1 96.88 348 SER B O 1
ATOM 5931 N N . TYR B 1 349 ? 8.969 19.062 28.547 1 96.69 349 TYR B N 1
ATOM 5932 C CA . TYR B 1 349 ? 8.109 19.906 29.375 1 96.69 349 TYR B CA 1
ATOM 5933 C C . TYR B 1 349 ? 6.66 19.438 29.281 1 96.69 349 TYR B C 1
ATOM 5935 O O . TYR B 1 349 ? 5.984 19.297 30.312 1 96.69 349 TYR B O 1
ATOM 5943 N N . LEU B 1 350 ? 6.184 19.234 28.094 1 97 350 LEU B N 1
ATOM 5944 C CA . LEU B 1 350 ? 4.789 18.844 27.891 1 97 350 LEU B CA 1
ATOM 5945 C C . LEU B 1 350 ? 4.535 17.438 28.391 1 97 350 LEU B C 1
ATOM 5947 O O . LEU B 1 350 ? 3.422 17.109 28.812 1 97 350 LEU B O 1
ATOM 5951 N N . GLU B 1 351 ? 5.539 16.609 28.297 1 96.81 351 GLU B N 1
ATOM 5952 C CA . GLU B 1 351 ? 5.418 15.266 28.859 1 96.81 351 GLU B CA 1
ATOM 5953 C C . GLU B 1 351 ? 5.082 15.32 30.344 1 96.81 351 GLU B C 1
ATOM 5955 O O . GLU B 1 351 ? 4.355 14.469 30.859 1 96.81 351 GLU B O 1
ATOM 5960 N N . LYS B 1 352 ? 5.648 16.266 31.047 1 94.44 352 LYS B N 1
ATOM 5961 C CA . LYS B 1 352 ? 5.344 16.453 32.469 1 94.44 352 LYS B CA 1
ATOM 5962 C C . LYS B 1 352 ? 3.873 16.812 32.656 1 94.44 352 LYS B C 1
ATOM 5964 O O . LYS B 1 352 ? 3.307 16.562 33.719 1 94.44 352 LYS B O 1
ATOM 5969 N N . LEU B 1 353 ? 3.303 17.438 31.703 1 94.62 353 LEU B N 1
ATOM 5970 C CA . LEU B 1 353 ? 1.883 17.781 31.734 1 94.62 353 LEU B CA 1
ATOM 5971 C C . LEU B 1 353 ? 1.041 16.641 31.172 1 94.62 353 LEU B C 1
ATOM 5973 O O . LEU B 1 353 ? -0.16 16.797 30.938 1 94.62 353 LEU B O 1
ATOM 5977 N N . LYS B 1 354 ? 1.67 15.492 30.828 1 96.25 354 LYS B N 1
ATOM 5978 C CA . LYS B 1 354 ? 1.043 14.289 30.281 1 96.25 354 LYS B CA 1
ATOM 5979 C C . LYS B 1 354 ? 0.49 14.539 28.891 1 96.25 354 LYS B C 1
ATOM 5981 O O . LYS B 1 354 ? -0.592 14.055 28.547 1 96.25 354 LYS B O 1
ATOM 5986 N N . ILE B 1 355 ? 1.152 15.336 28.156 1 97.31 355 ILE B N 1
ATOM 5987 C CA . ILE B 1 355 ? 0.875 15.547 26.734 1 97.31 355 ILE B CA 1
ATOM 5988 C C . ILE B 1 355 ? 2.033 15.008 25.906 1 97.31 355 ILE B C 1
ATOM 5990 O O . ILE B 1 355 ? 3.164 15.484 26.016 1 97.31 355 ILE B O 1
ATOM 5994 N N . ARG B 1 356 ? 1.784 14.031 25.078 1 97.56 356 ARG B N 1
ATOM 5995 C CA . ARG B 1 356 ? 2.805 13.484 24.188 1 97.56 356 ARG B CA 1
ATOM 5996 C C . ARG B 1 356 ? 2.867 14.266 22.875 1 97.56 356 ARG B C 1
ATOM 5998 O O . ARG B 1 356 ? 1.867 14.375 22.172 1 97.56 356 ARG B O 1
ATOM 6005 N N . THR B 1 357 ? 3.967 14.828 22.609 1 97.94 357 THR B N 1
ATOM 6006 C CA . THR B 1 357 ? 4.188 15.641 21.422 1 97.94 357 THR B CA 1
ATOM 6007 C C . THR B 1 357 ? 5.465 15.211 20.703 1 97.94 357 THR B C 1
ATOM 6009 O O . THR B 1 357 ? 6.086 14.211 21.078 1 97.94 357 THR B O 1
ATOM 6012 N N . ARG B 1 358 ? 5.777 15.883 19.625 1 97.75 358 ARG B N 1
ATOM 6013 C CA . ARG B 1 358 ? 7.012 15.617 18.906 1 97.75 358 ARG B CA 1
ATOM 6014 C C . ARG B 1 358 ? 7.938 16.828 18.938 1 97.75 358 ARG B C 1
ATOM 6016 O O . ARG B 1 358 ? 7.57 17.906 18.469 1 97.75 358 ARG B O 1
ATOM 6023 N N . GLY B 1 359 ? 9.141 16.625 19.375 1 98.19 359 GLY B N 1
ATOM 6024 C CA . GLY B 1 359 ? 10.078 17.719 19.594 1 98.19 359 GLY B CA 1
ATOM 6025 C C . GLY B 1 359 ? 10.711 18.234 18.328 1 98.19 359 GLY B C 1
ATOM 6026 O O . GLY B 1 359 ? 10.75 17.531 17.312 1 98.19 359 GLY B O 1
ATOM 6027 N N . GLY B 1 360 ? 11.25 19.406 18.453 1 98.38 360 GLY B N 1
ATOM 6028 C CA . GLY B 1 360 ? 11.789 20.125 17.297 1 98.38 360 GLY B CA 1
ATOM 6029 C C . GLY B 1 360 ? 12.953 19.391 16.641 1 98.38 360 GLY B C 1
ATOM 6030 O O . GLY B 1 360 ? 13.156 19.516 15.43 1 98.38 360 GLY B O 1
ATOM 6031 N N . GLU B 1 361 ? 13.672 18.609 17.375 1 97.69 361 GLU B N 1
ATOM 6032 C CA . GLU B 1 361 ? 14.844 17.938 16.828 1 97.69 361 GLU B CA 1
ATOM 6033 C C . GLU B 1 361 ? 14.453 16.922 15.75 1 97.69 361 GLU B C 1
ATOM 6035 O O . GLU B 1 361 ? 15.219 16.703 14.812 1 97.69 361 GLU B O 1
ATOM 6040 N N . ARG B 1 362 ? 13.273 16.391 15.852 1 97.06 362 ARG B N 1
ATOM 6041 C CA . ARG B 1 362 ? 12.797 15.43 14.859 1 97.06 362 ARG B CA 1
ATOM 6042 C C . ARG B 1 362 ? 12.5 16.109 13.531 1 97.06 362 ARG B C 1
ATOM 6044 O O . ARG B 1 362 ? 12.391 15.453 12.5 1 97.06 362 ARG B O 1
ATOM 6051 N N . PHE B 1 363 ? 12.414 17.422 13.562 1 98.31 363 PHE B N 1
ATOM 6052 C CA . PHE B 1 363 ? 12.078 18.203 12.375 1 98.31 363 PHE B CA 1
ATOM 6053 C C . PHE B 1 363 ? 13.281 19 11.898 1 98.31 363 PHE B C 1
ATOM 6055 O O . PHE B 1 363 ? 13.141 19.922 11.094 1 98.31 363 PHE B O 1
ATOM 6062 N N . GLY B 1 364 ? 14.461 18.688 12.469 1 97.69 364 GLY B N 1
ATOM 6063 C CA . GLY B 1 364 ? 15.688 19.359 12.086 1 97.69 364 GLY B CA 1
ATOM 6064 C C . GLY B 1 364 ? 15.836 20.734 12.727 1 97.69 364 GLY B C 1
ATOM 6065 O O . GLY B 1 364 ? 16.578 21.578 12.227 1 97.69 364 GLY B O 1
ATOM 6066 N N . ASP B 1 365 ? 15.117 20.984 13.812 1 97.56 365 ASP B N 1
ATOM 6067 C CA . ASP B 1 365 ? 15.109 22.281 14.492 1 97.56 365 ASP B CA 1
ATOM 6068 C C . ASP B 1 365 ? 15.469 22.125 15.969 1 97.56 365 ASP B C 1
ATOM 6070 O O . ASP B 1 365 ? 15.844 21.047 16.406 1 97.56 365 ASP B O 1
ATOM 6074 N N . ASP B 1 366 ? 15.438 23.203 16.703 1 97.31 366 ASP B N 1
ATOM 6075 C CA . ASP B 1 366 ? 15.867 23.281 18.094 1 97.31 366 ASP B CA 1
ATOM 6076 C C . ASP B 1 366 ? 14.898 22.531 19.016 1 97.31 366 ASP B C 1
ATOM 6078 O O . ASP B 1 366 ? 13.688 22.531 18.766 1 97.31 366 ASP B O 1
ATOM 6082 N N . ALA B 1 367 ? 15.414 22 20.109 1 98 367 ALA B N 1
ATOM 6083 C CA . ALA B 1 367 ? 14.625 21.25 21.094 1 98 367 ALA B CA 1
ATOM 6084 C C . ALA B 1 367 ? 13.609 22.172 21.781 1 98 367 ALA B C 1
ATOM 6086 O O . ALA B 1 367 ? 12.648 21.688 22.375 1 98 367 ALA B O 1
ATOM 6087 N N . LYS B 1 368 ? 13.797 23.438 21.672 1 97.81 368 LYS B N 1
ATOM 6088 C CA . LYS B 1 368 ? 12.883 24.391 22.281 1 97.81 368 LYS B CA 1
ATOM 6089 C C . LYS B 1 368 ? 11.531 24.391 21.562 1 97.81 368 LYS B C 1
ATOM 6091 O O . LYS B 1 368 ? 10.555 24.938 22.078 1 97.81 368 LYS B O 1
ATOM 6096 N N . TYR B 1 369 ? 11.492 23.766 20.422 1 98.25 369 TYR B N 1
ATOM 6097 C CA . TYR B 1 369 ? 10.25 23.688 19.656 1 98.25 369 TYR B CA 1
ATOM 6098 C C . TYR B 1 369 ? 9.57 22.344 19.859 1 98.25 369 TYR B C 1
ATOM 6100 O O . TYR B 1 369 ? 10.219 21.344 20.172 1 98.25 369 TYR B O 1
ATOM 6108 N N . THR B 1 370 ? 8.266 22.312 19.703 1 98.31 370 THR B N 1
ATOM 6109 C CA . THR B 1 370 ? 7.496 21.062 19.703 1 98.31 370 THR B CA 1
ATOM 6110 C C . THR B 1 370 ? 6.242 21.203 18.844 1 98.31 370 THR B C 1
ATOM 6112 O O . THR B 1 370 ? 5.676 22.297 18.734 1 98.31 370 THR B O 1
ATOM 6115 N N . ARG B 1 371 ? 5.887 20.141 18.188 1 98.62 371 ARG B N 1
ATOM 6116 C CA . ARG B 1 371 ? 4.711 20.125 17.328 1 98.62 371 ARG B CA 1
ATOM 6117 C C . ARG B 1 371 ? 3.533 19.453 18.016 1 98.62 371 ARG B C 1
ATOM 6119 O O . ARG B 1 371 ? 3.691 18.391 18.625 1 98.62 371 ARG B O 1
ATOM 6126 N N . LEU B 1 372 ? 2.375 20 17.891 1 98.38 372 LEU B N 1
ATOM 6127 C CA . LEU B 1 372 ? 1.132 19.438 18.391 1 98.38 372 LEU B CA 1
ATOM 6128 C C . LEU B 1 372 ? 0.102 19.297 17.281 1 98.38 372 LEU B C 1
ATOM 6130 O O . LEU B 1 372 ? -0.062 20.219 16.469 1 98.38 372 LEU B O 1
ATOM 6134 N N . SER B 1 373 ? -0.584 18.188 17.281 1 98.31 373 SER B N 1
ATOM 6135 C CA . SER B 1 373 ? -1.631 17.984 16.281 1 98.31 373 SER B CA 1
ATOM 6136 C C . SER B 1 373 ? -2.898 18.75 16.656 1 98.31 373 SER B C 1
ATOM 6138 O O . SER B 1 373 ? -3.354 18.703 17.797 1 98.31 373 SER B O 1
ATOM 6140 N N . MET B 1 374 ? -3.518 19.453 15.695 1 98.31 374 MET B N 1
ATOM 6141 C CA . MET B 1 374 ? -4.758 20.203 15.859 1 98.31 374 MET B CA 1
ATOM 6142 C C . MET B 1 374 ? -5.941 19.438 15.266 1 98.31 374 MET B C 1
ATOM 6144 O O . MET B 1 374 ? -7.082 19.891 15.352 1 98.31 374 MET B O 1
ATOM 6148 N N . ILE B 1 375 ? -5.641 18.219 14.719 1 98.38 375 ILE B N 1
ATOM 6149 C CA . ILE B 1 375 ? -6.68 17.578 13.922 1 98.38 375 ILE B CA 1
ATOM 6150 C C . ILE B 1 375 ? -6.98 16.188 14.484 1 98.38 375 ILE B C 1
ATOM 6152 O O . ILE B 1 375 ? -7.379 15.289 13.75 1 98.38 375 ILE B O 1
ATOM 6156 N N . GLY B 1 376 ? -6.707 15.992 15.781 1 97.25 376 GLY B N 1
ATOM 6157 C CA . GLY B 1 376 ? -7.121 14.781 16.469 1 97.25 376 GLY B CA 1
ATOM 6158 C C . GLY B 1 376 ? -8.586 14.805 16.891 1 97.25 376 GLY B C 1
ATOM 6159 O O . GLY B 1 376 ? -9.367 15.609 16.375 1 97.25 376 GLY B O 1
ATOM 6160 N N . THR B 1 377 ? -8.977 13.977 17.797 1 95.62 377 THR B N 1
ATOM 6161 C CA . THR B 1 377 ? -10.352 13.914 18.281 1 95.62 377 THR B CA 1
ATOM 6162 C C . THR B 1 377 ? -10.695 15.148 19.109 1 95.62 377 THR B C 1
ATOM 6164 O O . THR B 1 377 ? -9.797 15.828 19.609 1 95.62 377 THR B O 1
ATOM 6167 N N . ASP B 1 378 ? -12 15.352 19.25 1 95.75 378 ASP B N 1
ATOM 6168 C CA . ASP B 1 378 ? -12.461 16.469 20.062 1 95.75 378 ASP B CA 1
ATOM 6169 C C . ASP B 1 378 ? -11.992 16.312 21.516 1 95.75 378 ASP B C 1
ATOM 6171 O O . ASP B 1 378 ? -11.57 17.297 22.141 1 95.75 378 ASP B O 1
ATOM 6175 N N . ASP B 1 379 ? -12.039 15.125 22 1 94.62 379 ASP B N 1
ATOM 6176 C CA . ASP B 1 379 ? -11.648 14.867 23.391 1 94.62 379 ASP B CA 1
ATOM 6177 C C . ASP B 1 379 ? -10.156 15.125 23.594 1 94.62 379 ASP B C 1
ATOM 6179 O O . ASP B 1 379 ? -9.758 15.742 24.578 1 94.62 379 ASP B O 1
ATOM 6183 N N . GLU B 1 380 ? -9.359 14.617 22.703 1 94.94 380 GLU B N 1
ATOM 6184 C CA . GLU B 1 380 ? -7.922 14.844 22.797 1 94.94 380 GLU B CA 1
ATOM 6185 C C . GLU B 1 380 ? -7.59 16.328 22.719 1 94.94 380 GLU B C 1
ATOM 6187 O O . GLU B 1 380 ? -6.77 16.828 23.484 1 94.94 380 GLU B O 1
ATOM 6192 N N . PHE B 1 381 ? -8.266 17 21.891 1 97 381 PHE B N 1
ATOM 6193 C CA . PHE B 1 381 ? -8.023 18.422 21.688 1 97 381 PHE B CA 1
ATOM 6194 C C . PHE B 1 381 ? -8.414 19.219 22.938 1 97 381 PHE B C 1
ATOM 6196 O O . PHE B 1 381 ? -7.648 20.062 23.406 1 97 381 PHE B O 1
ATOM 6203 N N . ALA B 1 382 ? -9.57 18.938 23.422 1 96.62 382 ALA B N 1
ATOM 6204 C CA . ALA B 1 382 ? -10.062 19.641 24.609 1 96.62 382 ALA B CA 1
ATOM 6205 C C . ALA B 1 382 ? -9.141 19.422 25.797 1 96.62 382 ALA B C 1
ATOM 6207 O O . ALA B 1 382 ? -8.812 20.375 26.516 1 96.62 382 ALA B O 1
ATOM 6208 N N . GLU B 1 383 ? -8.773 18.188 25.984 1 96.56 383 GLU B N 1
ATOM 6209 C CA . GLU B 1 383 ? -7.902 17.859 27.109 1 96.56 383 GLU B CA 1
ATOM 6210 C C . GLU B 1 383 ? -6.531 18.516 26.953 1 96.56 383 GLU B C 1
ATOM 6212 O O . GLU B 1 383 ? -5.945 18.984 27.938 1 96.56 383 GLU B O 1
ATOM 6217 N N . MET B 1 384 ? -6.023 18.5 25.75 1 97 384 MET B N 1
ATOM 6218 C CA . MET B 1 384 ? -4.75 19.156 25.453 1 97 384 MET B CA 1
ATOM 6219 C C . MET B 1 384 ? -4.809 20.641 25.828 1 97 384 MET B C 1
ATOM 6221 O O . MET B 1 384 ? -3.91 21.156 26.5 1 97 384 MET B O 1
ATOM 6225 N N . CYS B 1 385 ? -5.863 21.344 25.469 1 97.25 385 CYS B N 1
ATOM 6226 C CA . CYS B 1 385 ? -6.012 22.766 25.766 1 97.25 385 CYS B CA 1
ATOM 6227 C C . CYS B 1 385 ? -6.109 23 27.266 1 97.25 385 CYS B C 1
ATOM 6229 O O . CYS B 1 385 ? -5.531 23.969 27.781 1 97.25 385 CYS B O 1
ATOM 6231 N N . THR B 1 386 ? -6.816 22.125 27.906 1 95.88 386 THR B N 1
ATOM 6232 C CA . THR B 1 386 ? -6.965 22.234 29.344 1 95.88 386 THR B CA 1
ATOM 6233 C C . THR B 1 386 ? -5.609 22.125 30.047 1 95.88 386 THR B C 1
ATOM 6235 O O . THR B 1 386 ? -5.27 22.953 30.891 1 95.88 386 THR B O 1
ATOM 6238 N N . ARG B 1 387 ? -4.895 21.188 29.656 1 95.88 387 ARG B N 1
ATOM 6239 C CA . ARG B 1 387 ? -3.602 20.969 30.297 1 95.88 387 ARG B CA 1
ATOM 6240 C C . ARG B 1 387 ? -2.621 22.078 29.953 1 95.88 387 ARG B C 1
ATOM 6242 O O . ARG B 1 387 ? -1.823 22.5 30.797 1 95.88 387 ARG B O 1
ATOM 6249 N N . LEU B 1 388 ? -2.654 22.547 28.781 1 96.06 388 LEU B N 1
ATOM 6250 C CA . LEU B 1 388 ? -1.789 23.641 28.344 1 96.06 388 LEU B CA 1
ATOM 6251 C C . LEU B 1 388 ? -2.111 24.922 29.109 1 96.06 388 LEU B C 1
ATOM 6253 O O . LEU B 1 388 ? -1.21 25.688 29.438 1 96.06 388 LEU B O 1
ATOM 6257 N N . SER B 1 389 ? -3.371 25.125 29.359 1 94.5 389 SER B N 1
ATOM 6258 C CA . SER B 1 389 ? -3.797 26.328 30.062 1 94.5 389 SER B CA 1
ATOM 6259 C C . SER B 1 389 ? -3.277 26.328 31.5 1 94.5 389 SER B C 1
ATOM 6261 O O . SER B 1 389 ? -3.115 27.406 32.094 1 94.5 389 SER B O 1
ATOM 6263 N N . ASN B 1 390 ? -2.951 25.172 31.953 1 90.31 390 ASN B N 1
ATOM 6264 C CA . ASN B 1 390 ? -2.492 25.047 33.344 1 90.31 390 ASN B CA 1
ATOM 6265 C C . ASN B 1 390 ? -0.969 24.969 33.406 1 90.31 390 ASN B C 1
ATOM 6267 O O . ASN B 1 390 ? -0.405 24.844 34.5 1 90.31 390 ASN B O 1
ATOM 6271 N N . ALA B 1 391 ? -0.369 25 32.344 1 92 391 ALA B N 1
ATOM 6272 C CA . ALA B 1 391 ? 1.092 24.969 32.312 1 92 391 ALA B CA 1
ATOM 6273 C C . ALA B 1 391 ? 1.677 26.172 33.031 1 92 391 ALA B C 1
ATOM 6275 O O . ALA B 1 391 ? 1.146 27.281 32.938 1 92 391 ALA B O 1
ATOM 6276 N N . LYS B 1 392 ? 2.699 25.969 33.844 1 88.25 392 LYS B N 1
ATOM 6277 C CA . LYS B 1 392 ? 3.355 27.016 34.594 1 88.25 392 LYS B CA 1
ATOM 6278 C C . LYS B 1 392 ? 4.859 27.031 34.344 1 88.25 392 LYS B C 1
ATOM 6280 O O . LYS B 1 392 ? 5.449 26 34.031 1 88.25 392 LYS B O 1
ATOM 6285 N N . ARG B 1 393 ? 5.336 28.25 34.469 1 77.69 393 ARG B N 1
ATOM 6286 C CA . ARG B 1 393 ? 6.785 28.406 34.375 1 77.69 393 ARG B CA 1
ATOM 6287 C C . ARG B 1 393 ? 7.465 27.844 35.625 1 77.69 393 ARG B C 1
ATOM 6289 O O . ARG B 1 393 ? 6.953 28 36.719 1 77.69 393 ARG B O 1
ATOM 6296 N N . GLU B 1 394 ? 8.219 26.734 35.531 1 60.81 394 GLU B N 1
ATOM 6297 C CA . GLU B 1 394 ? 8.969 26.344 36.719 1 60.81 394 GLU B CA 1
ATOM 6298 C C . GLU B 1 394 ? 9.836 27.5 37.219 1 60.81 394 GLU B C 1
ATOM 6300 O O . GLU B 1 394 ? 10.273 28.344 36.438 1 60.81 394 GLU B O 1
#

Nearest PDB structures (foldseek):
  3bwo-assembly3_F  TM=9.720E-01  e=8.249E-49  Arabidopsis thaliana
  3bwn-assembly1_A  TM=9.746E-01  e=2.412E-48  Arabidopsis thaliana
  3bwn-assembly2_D  TM=9.757E-01  e=3.250E-48  Arabidopsis thaliana
  3bwn-assembly1_B  TM=9.684E-01  e=1.281E-47  Arabidopsis thaliana
  2hox-assembly1_B  TM=9.384E-01  e=3.665E-40  Allium sativum

pLDDT: mean 91.46, std 16.62, range [20.58, 98.94]

Secondary structure (DSSP, 8-state):
-------------S--------SS-TTSPEE-SS----TTHHHHHHTTTTS-EEE-TTSS-SS-S-TTSSSTTS-HHHHHHHHHHHHHHT-B--TT-EEEEESHHHHHHHHHHHHHS-SS--SSPEEEEEPSS--HHHHHHHHHHTBSSEEEEEEGGG---SS-EEEEEESS-TTT----------SSPPEEEEE-TT-STTTS---S-B--SEEEEEHHHHHS-GGG--EEEEES-HHHHHHHHHHHHHHHSS--HHHHHHHHHHHHHHHHHHHS-S---GGGSHHHHHHHHHHHHHHHHHHHHHHH-SEE------EEETTTTEEE----SEEEEEE-TT---HHHHHHHTTEE-EEGGGGTS-TTEEEEESSS-HHHHHHHHHHHHT----/-------------S--------SS-TTSPEE-SS----TTHHHHHHTTTTS-EEE-TTSS-SS-S-TTSSSTTS-HHHHHHHHHHHHHHT-B--TT-EEEEESHHHHHHHHHHHHHS-SS--SSPEEEEEPSS--HHHHHHHHHHTBSSEEEEEEGGG---SS-EEEEEESS-TTT----------SSPPEEEEE-TT-STTTS---S-B--SEEEEEHHHHHS-GGG--EEEEES-HHHHHHHHHHHHHHHSS--HHHHHHHHHHHHHHHHHHHS-S---GGGSHHHHHHHHHHHHHHHHHHHHHHH-SEE------EEETTTTEEE----SEEEEEE-TT---HHHHHHHTTEE-EEGGGGTS-TTEEEEESSS-HHHHHHHHHHHHT----